Protein 2XWG (pdb70)

Structure (mmCIF, N/CA/C/O backbone):
data_2XWG
#
_entry.id   2XWG
#
_cell.length_a   104.070
_cell.length_b   108.230
_cell.length_c   143.200
_cell.angle_alpha   90.00
_cell.angle_beta   90.00
_cell.angle_gamma   90.00
#
_symmetry.space_group_name_H-M   'P 21 21 21'
#
loop_
_entity.id
_entity.type
_entity.pdbx_description
1 polymer SORTASE
2 non-polymer 'CALCIUM ION'
3 water water
#
loop_
_atom_site.group_PDB
_atom_site.id
_atom_site.type_symbol
_atom_site.label_atom_id
_atom_site.label_alt_id
_atom_site.label_comp_id
_atom_site.label_asym_id
_atom_site.label_entity_id
_atom_site.label_seq_id
_atom_site.pdbx_PDB_ins_code
_atom_site.Cartn_x
_atom_site.Cartn_y
_atom_site.Cartn_z
_atom_site.occupancy
_atom_site.B_iso_or_equiv
_atom_site.auth_seq_id
_atom_site.auth_comp_id
_atom_site.auth_asym_id
_atom_site.auth_atom_id
_atom_site.pdbx_PDB_model_num
ATOM 1 N N . PRO A 1 52 ? -17.795 7.925 9.289 1.00 98.90 105 PRO A N 1
ATOM 2 C CA . PRO A 1 52 ? -17.815 8.279 7.857 1.00 97.82 105 PRO A CA 1
ATOM 3 C C . PRO A 1 52 ? -18.497 7.207 6.962 1.00 103.47 105 PRO A C 1
ATOM 4 O O . PRO A 1 52 ? -17.953 6.124 6.745 1.00 103.88 105 PRO A O 1
ATOM 8 N N . GLU A 1 53 ? -19.689 7.506 6.458 1.00 100.13 106 GLU A N 1
ATOM 9 C CA . GLU A 1 53 ? -20.343 8.767 6.744 1.00 92.32 106 GLU A CA 1
ATOM 10 C C . GLU A 1 53 ? -21.389 8.631 7.861 1.00 91.95 106 GLU A C 1
ATOM 11 O O . GLU A 1 53 ? -22.571 8.351 7.614 1.00 86.91 106 GLU A O 1
ATOM 17 N N . THR A 1 54 ? -20.899 8.775 9.091 1.00 74.41 107 THR A N 1
ATOM 18 C CA . THR A 1 54 ? -21.700 9.054 10.270 1.00 67.93 107 THR A CA 1
ATOM 19 C C . THR A 1 54 ? -21.411 10.527 10.523 1.00 62.36 107 THR A C 1
ATOM 20 O O . THR A 1 54 ? -22.053 11.206 11.324 1.00 56.46 107 THR A O 1
ATOM 24 N N . ILE A 1 55 ? -20.413 11.017 9.810 1.00 63.96 108 ILE A N 1
ATOM 25 C CA . ILE A 1 55 ? -20.147 12.430 9.829 1.00 60.83 108 ILE A CA 1
ATOM 26 C C . ILE A 1 55 ? -21.259 13.164 9.069 1.00 60.09 108 ILE A C 1
ATOM 27 O O . ILE A 1 55 ? -21.422 14.366 9.225 1.00 59.59 108 ILE A O 1
ATOM 32 N N . ALA A 1 56 ? -22.059 12.443 8.289 1.00 55.86 109 ALA A N 1
ATOM 33 C CA . ALA A 1 56 ? -23.218 13.079 7.658 1.00 54.83 109 ALA A CA 1
ATOM 34 C C . ALA A 1 56 ? -24.355 13.274 8.646 1.00 52.44 109 ALA A C 1
ATOM 35 O O . ALA A 1 56 ? -25.101 14.251 8.567 1.00 52.22 109 ALA A O 1
ATOM 37 N N . LYS A 1 57 ? -24.511 12.334 9.563 1.00 59.99 110 LYS A N 1
ATOM 38 C CA . LYS A 1 57 ? -25.527 12.497 10.586 1.00 63.05 110 LYS A CA 1
ATOM 39 C C . LYS A 1 57 ? -25.146 13.688 11.462 1.00 59.93 110 LYS A C 1
ATOM 40 O O . LYS A 1 57 ? -25.983 14.541 11.753 1.00 59.64 110 LYS A O 1
ATOM 46 N N . GLU A 1 58 ? -23.874 13.742 11.858 1.00 57.43 111 GLU A N 1
ATOM 47 C CA . GLU A 1 58 ? -23.358 14.802 12.719 1.00 55.45 111 GLU A CA 1
ATOM 48 C C . GLU A 1 58 ? -23.572 16.169 12.104 1.00 52.43 111 GLU A C 1
ATOM 49 O O . GLU A 1 58 ? -23.862 17.130 12.796 1.00 49.15 111 GLU A O 1
ATOM 55 N N . ARG A 1 59 ? -23.431 16.258 10.795 1.00 50.40 112 ARG A N 1
ATOM 56 C CA . ARG A 1 59 ? -23.617 17.534 10.160 1.00 49.65 112 ARG A CA 1
ATOM 57 C C . ARG A 1 59 ? -25.091 17.956 10.119 1.00 58.14 112 ARG A C 1
ATOM 58 O O . ARG A 1 59 ? -25.426 19.126 10.378 1.00 56.46 112 ARG A O 1
ATOM 66 N N . ALA A 1 60 ? -25.973 17.011 9.797 1.00 52.25 113 ALA A N 1
ATOM 67 C CA . ALA A 1 60 ? -27.404 17.312 9.723 1.00 51.65 113 ALA A CA 1
ATOM 68 C C . ALA A 1 60 ? -27.940 17.696 11.095 1.00 52.73 113 ALA A C 1
ATOM 69 O O . ALA A 1 60 ? -28.805 18.561 11.212 1.00 58.84 113 ALA A O 1
ATOM 71 N N . SER A 1 61 ? -27.422 17.048 12.133 1.00 42.97 114 SER A N 1
ATOM 72 C CA . SER A 1 61 ? -27.790 17.392 13.492 1.00 42.36 114 SER A CA 1
ATOM 73 C C . SER A 1 61 ? -27.269 18.789 13.851 1.00 46.39 114 SER A C 1
ATOM 74 O O . SER A 1 61 ? -27.980 19.589 14.476 1.00 47.21 114 SER A O 1
ATOM 77 N N . ALA A 1 62 ? -26.031 19.081 13.457 1.00 45.63 115 ALA A N 1
ATOM 78 C CA . ALA A 1 62 ? -25.478 20.412 13.642 1.00 46.66 115 ALA A CA 1
ATOM 79 C C . ALA A 1 62 ? -26.407 21.431 12.998 1.00 51.84 115 ALA A C 1
ATOM 80 O O . ALA A 1 62 ? -26.743 22.447 13.610 1.00 49.88 115 ALA A O 1
ATOM 82 N N . GLU A 1 63 ? -26.834 21.161 11.767 1.00 64.06 116 GLU A N 1
ATOM 83 C CA . GLU A 1 63 ? -27.658 22.135 11.049 1.00 69.66 116 GLU A CA 1
ATOM 84 C C . GLU A 1 63 ? -29.046 22.246 11.689 1.00 70.54 116 GLU A C 1
ATOM 85 O O . GLU A 1 63 ? -29.648 23.324 11.733 1.00 66.90 116 GLU A O 1
ATOM 91 N N . THR A 1 64 ? -29.554 21.132 12.197 1.00 58.09 117 THR A N 1
ATOM 92 C CA . THR A 1 64 ? -30.785 21.195 12.966 1.00 61.03 117 THR A CA 1
ATOM 93 C C . THR A 1 64 ? -30.573 22.088 14.188 1.00 59.93 117 THR A C 1
ATOM 94 O O . THR A 1 64 ? -31.360 23.006 14.406 1.00 65.13 117 THR A O 1
ATOM 98 N N . TYR A 1 65 ? -29.497 21.857 14.948 1.00 51.76 118 TYR A N 1
ATOM 99 C CA . TYR A 1 65 ? -29.159 22.723 16.091 1.00 49.67 118 TYR A CA 1
ATOM 100 C C . TYR A 1 65 ? -29.232 24.220 15.753 1.00 52.76 118 TYR A C 1
ATOM 101 O O . TYR A 1 65 ? -29.907 24.999 16.439 1.00 49.48 118 TYR A O 1
ATOM 110 N N . ASN A 1 66 ? -28.517 24.624 14.711 1.00 50.86 119 ASN A N 1
ATOM 111 C CA . ASN A 1 66 ? -28.526 26.017 14.295 1.00 49.29 119 ASN A CA 1
ATOM 112 C C . ASN A 1 66 ? -29.942 26.531 14.044 1.00 53.01 119 ASN A C 1
ATOM 113 O O . ASN A 1 66 ? -30.295 27.644 14.428 1.00 56.75 119 ASN A O 1
ATOM 118 N N . ASN A 1 67 ? -30.753 25.698 13.408 1.00 61.11 120 ASN A N 1
ATOM 119 C CA . ASN A 1 67 ? -32.107 26.075 13.023 1.00 64.35 120 ASN A CA 1
ATOM 120 C C . ASN A 1 67 ? -33.123 26.111 14.177 1.00 67.44 120 ASN A C 1
ATOM 121 O O . ASN A 1 67 ? -34.104 26.862 14.131 1.00 67.20 120 ASN A O 1
ATOM 126 N N . ASN A 1 68 ? -32.885 25.312 15.212 1.00 65.49 121 ASN A N 1
ATOM 127 C CA . ASN A 1 68 ? -33.688 25.414 16.428 1.00 71.72 121 ASN A CA 1
ATOM 128 C C . ASN A 1 68 ? -33.097 26.407 17.437 1.00 70.79 121 ASN A C 1
ATOM 129 O O . ASN A 1 68 ? -33.691 26.669 18.487 1.00 70.77 121 ASN A O 1
ATOM 134 N N . LEU A 1 69 ? -31.932 26.961 17.109 1.00 63.34 122 LEU A N 1
ATOM 135 C CA . LEU A 1 69 ? -31.258 27.894 18.006 1.00 63.24 122 LEU A CA 1
ATOM 136 C C . LEU A 1 69 ? -32.107 29.145 18.200 1.00 68.11 122 LEU A C 1
ATOM 137 O O . LEU A 1 69 ? -32.527 29.792 17.233 1.00 67.91 122 LEU A O 1
ATOM 142 N N . GLU A 1 70 ? -32.347 29.478 19.461 1.00 70.34 123 GLU A N 1
ATOM 143 C CA . GLU A 1 70 ? -33.220 30.585 19.816 1.00 72.25 123 GLU A CA 1
ATOM 144 C C . GLU A 1 70 ? -32.440 31.833 20.235 1.00 71.40 123 GLU A C 1
ATOM 145 O O . GLU A 1 70 ? -31.619 31.794 21.155 1.00 71.21 123 GLU A O 1
ATOM 151 N N . SER A 1 71 ? -32.699 32.937 19.540 1.00 84.76 124 SER A N 1
ATOM 152 C CA . SER A 1 71 ? -32.121 34.237 19.883 1.00 81.93 124 SER A CA 1
ATOM 153 C C . SER A 1 71 ? -32.258 34.545 21.379 1.00 86.72 124 SER A C 1
ATOM 154 O O . SER A 1 71 ? -33.272 34.216 22.003 1.00 89.49 124 SER A O 1
ATOM 157 N N . ALA A 1 72 ? -31.235 35.179 21.948 1.00 77.61 125 ALA A N 1
ATOM 158 C CA . ALA A 1 72 ? -31.171 35.392 23.390 1.00 73.09 125 ALA A CA 1
ATOM 159 C C . ALA A 1 72 ? -30.110 36.439 23.731 1.00 70.70 125 ALA A C 1
ATOM 160 O O . ALA A 1 72 ? -29.506 37.037 22.837 1.00 68.77 125 ALA A O 1
ATOM 162 N N . PRO A 1 73 ? -29.891 36.685 25.032 1.00 79.60 126 PRO A N 1
ATOM 163 C CA . PRO A 1 73 ? -28.773 37.566 25.356 1.00 75.92 126 PRO A CA 1
ATOM 164 C C . PRO A 1 73 ? -27.476 36.779 25.227 1.00 71.37 126 PRO A C 1
ATOM 165 O O . PRO A 1 73 ? -27.376 35.696 25.818 1.00 67.49 126 PRO A O 1
ATOM 169 N N . ILE A 1 74 ? -26.521 37.290 24.452 1.00 65.17 127 ILE A N 1
ATOM 170 C CA . ILE A 1 74 ? -25.171 36.741 24.470 1.00 63.51 127 ILE A CA 1
ATOM 171 C C . ILE A 1 74 ? -24.235 37.638 25.265 1.00 60.79 127 ILE A C 1
ATOM 172 O O . ILE A 1 74 ? -23.963 38.764 24.874 1.00 59.41 127 ILE A O 1
ATOM 177 N N . LEU A 1 75 ? -23.751 37.116 26.388 1.00 65.53 128 LEU A N 1
ATOM 178 C CA . LEU A 1 75 ? -22.832 37.828 27.269 1.00 61.48 128 LEU A CA 1
ATOM 179 C C . LEU A 1 75 ? -21.382 37.766 26.745 1.00 59.92 128 LEU A C 1
ATOM 180 O O . LEU A 1 75 ? -21.036 36.857 25.989 1.00 58.42 128 LEU A O 1
ATOM 185 N N . ASP A 1 76 ? -20.539 38.727 27.135 1.00 49.19 129 ASP A N 1
ATOM 186 C CA . ASP A 1 76 ? -19.116 38.697 26.774 1.00 44.79 129 ASP A CA 1
ATOM 187 C C . ASP A 1 76 ? -18.459 37.330 27.070 1.00 41.18 129 ASP A C 1
ATOM 188 O O . ASP A 1 76 ? -18.709 36.718 28.117 1.00 40.10 129 ASP A O 1
ATOM 193 N N . PRO A 1 77 ? -17.618 36.846 26.143 1.00 37.78 130 PRO A N 1
ATOM 194 C CA . PRO A 1 77 ? -16.932 35.564 26.355 1.00 38.64 130 PRO A CA 1
ATOM 195 C C . PRO A 1 77 ? -16.076 35.529 27.624 1.00 39.60 130 PRO A C 1
ATOM 196 O O . PRO A 1 77 ? -15.885 34.452 28.177 1.00 37.48 130 PRO A O 1
ATOM 200 N N . TRP A 1 78 ? -15.588 36.682 28.076 1.00 36.26 131 TRP A N 1
ATOM 201 C CA . TRP A 1 78 ? -14.670 36.738 29.212 1.00 36.08 131 TRP A CA 1
ATOM 202 C C . TRP A 1 78 ? -15.321 37.103 30.538 1.00 36.85 131 TRP A C 1
ATOM 203 O O . TRP A 1 78 ? -14.647 37.205 31.556 1.00 40.12 131 TRP A O 1
ATOM 214 N N . LEU A 1 79 ? -16.628 37.303 30.528 1.00 39.38 132 LEU A N 1
ATOM 215 C CA . LEU A 1 79 ? -17.354 37.543 31.762 1.00 41.03 132 LEU A CA 1
ATOM 216 C C . LEU A 1 79 ? -17.138 36.343 32.666 1.00 41.96 132 LEU A C 1
ATOM 217 O O . LEU A 1 79 ? -16.494 36.427 33.722 1.00 40.39 132 LEU A O 1
ATOM 222 N N . GLU A 1 80 ? -17.688 35.222 32.221 1.00 45.79 133 GLU A N 1
ATOM 223 C CA . GLU A 1 80 ? -17.599 33.964 32.938 1.00 48.06 133 GLU A CA 1
ATOM 224 C C . GLU A 1 80 ? -16.323 33.190 32.566 1.00 47.36 133 GLU A C 1
ATOM 225 O O . GLU A 1 80 ? -15.927 33.132 31.399 1.00 40.95 133 GLU A O 1
ATOM 231 N N . SER A 1 81 ? -15.660 32.609 33.556 1.00 47.22 134 SER A N 1
ATOM 232 C CA . SER A 1 81 ? -14.442 31.861 33.265 1.00 46.36 134 SER A CA 1
ATOM 233 C C . SER A 1 81 ? -14.657 30.350 33.360 1.00 48.60 134 SER A C 1
ATOM 234 O O . SER A 1 81 ? -13.814 29.577 32.915 1.00 48.38 134 SER A O 1
ATOM 237 N N . GLN A 1 82 ? -15.784 29.936 33.936 1.00 53.67 135 GLN A N 1
ATOM 238 C CA . GLN A 1 82 ? -16.052 28.520 34.183 1.00 56.71 135 GLN A CA 1
ATOM 239 C C . GLN A 1 82 ? -17.030 27.955 33.167 1.00 54.74 135 GLN A C 1
ATOM 240 O O . GLN A 1 82 ? -17.809 28.693 32.575 1.00 54.98 135 GLN A O 1
ATOM 246 N N . ARG A 1 83 ? -16.993 26.644 32.968 1.00 62.30 136 ARG A N 1
ATOM 247 C CA . ARG A 1 83 ? -18.002 25.979 32.141 1.00 66.18 136 ARG A CA 1
ATOM 248 C C . ARG A 1 83 ? -19.384 26.163 32.781 1.00 68.74 136 ARG A C 1
ATOM 249 O O . ARG A 1 83 ? -19.535 25.955 33.989 1.00 71.96 136 ARG A O 1
ATOM 257 N N . PRO A 1 84 ? -20.405 26.544 31.991 1.00 51.09 137 PRO A N 1
ATOM 258 C CA . PRO A 1 84 ? -21.732 26.541 32.625 1.00 51.27 137 PRO A CA 1
ATOM 259 C C . PRO A 1 84 ? -22.206 25.104 32.960 1.00 59.51 137 PRO A C 1
ATOM 260 O O . PRO A 1 84 ? -21.614 24.079 32.556 1.00 54.38 137 PRO A O 1
ATOM 264 N N . ASP A 1 85 ? -23.277 25.024 33.732 1.00 66.07 138 ASP A N 1
ATOM 265 C CA . ASP A 1 85 ? -23.772 23.723 34.150 1.00 65.28 138 ASP A CA 1
ATOM 266 C C . ASP A 1 85 ? -25.283 23.681 33.966 1.00 69.92 138 ASP A C 1
ATOM 267 O O . ASP A 1 85 ? -26.039 23.911 34.912 1.00 73.10 138 ASP A O 1
ATOM 272 N N . THR A 1 86 ? -25.720 23.409 32.741 1.00 50.74 139 THR A N 1
ATOM 273 C CA . THR A 1 86 ? -27.135 23.456 32.419 1.00 48.50 139 THR A CA 1
ATOM 274 C C . THR A 1 86 ? -27.482 22.331 31.467 1.00 46.10 139 THR A C 1
ATOM 275 O O . THR A 1 86 ? -26.606 21.787 30.806 1.00 43.87 139 THR A O 1
ATOM 279 N N . PRO A 1 87 ? -28.768 21.967 31.401 1.00 64.97 140 PRO A N 1
ATOM 280 C CA . PRO A 1 87 ? -29.202 20.916 30.471 1.00 63.19 140 PRO A CA 1
ATOM 281 C C . PRO A 1 87 ? -28.945 21.311 29.021 1.00 60.02 140 PRO A C 1
ATOM 282 O O . PRO A 1 87 ? -28.507 20.457 28.243 1.00 58.74 140 PRO A O 1
ATOM 286 N N . GLN A 1 88 ? -29.204 22.575 28.671 1.00 54.12 141 GLN A N 1
ATOM 287 C CA . GLN A 1 88 ? -28.970 23.064 27.314 1.00 47.23 141 GLN A CA 1
ATOM 288 C C . GLN A 1 88 ? -27.499 22.963 26.936 1.00 47.71 141 GLN A C 1
ATOM 289 O O . GLN A 1 88 ? -27.162 22.543 25.822 1.00 45.37 141 GLN A O 1
ATOM 295 N N . TYR A 1 89 ? -26.627 23.340 27.868 1.00 48.17 142 TYR A N 1
ATOM 296 C CA . TYR A 1 89 ? -25.195 23.267 27.634 1.00 44.10 142 TYR A CA 1
ATOM 297 C C . TYR A 1 89 ? -24.747 21.833 27.430 1.00 46.28 142 TYR A C 1
ATOM 298 O O . TYR A 1 89 ? -23.859 21.568 26.624 1.00 45.85 142 TYR A O 1
ATOM 307 N N . GLN A 1 90 ? -25.344 20.905 28.168 1.00 47.40 143 GLN A N 1
ATOM 308 C CA . GLN A 1 90 ? -24.996 19.514 27.983 1.00 44.01 143 GLN A CA 1
ATOM 309 C C . GLN A 1 90 ? -25.513 19.072 26.636 1.00 46.16 143 GLN A C 1
ATOM 310 O O . GLN A 1 90 ? -24.882 18.274 25.961 1.00 47.54 143 GLN A O 1
ATOM 316 N N . ALA A 1 91 ? -26.665 19.581 26.228 1.00 48.24 144 ALA A N 1
ATOM 317 C CA . ALA A 1 91 ? -27.189 19.172 24.931 1.00 52.89 144 ALA A CA 1
ATOM 318 C C . ALA A 1 91 ? -26.221 19.633 23.849 1.00 48.80 144 ALA A C 1
ATOM 319 O O . ALA A 1 91 ? -26.012 18.958 22.840 1.00 50.26 144 ALA A O 1
ATOM 321 N N . TYR A 1 92 ? -25.617 20.784 24.093 1.00 49.46 145 TYR A N 1
ATOM 322 C CA . TYR A 1 92 ? -24.730 21.422 23.131 1.00 49.14 145 TYR A CA 1
ATOM 323 C C . TYR A 1 92 ? -23.441 20.619 23.012 1.00 42.22 145 TYR A C 1
ATOM 324 O O . TYR A 1 92 ? -22.915 20.432 21.926 1.00 43.80 145 TYR A O 1
ATOM 333 N N . LEU A 1 93 ? -22.962 20.109 24.131 1.00 37.11 146 LEU A N 1
ATOM 334 C CA . LEU A 1 93 ? -21.744 19.319 24.131 1.00 37.13 146 LEU A CA 1
ATOM 335 C C . LEU A 1 93 ? -21.842 18.123 23.198 1.00 41.56 146 LEU A C 1
ATOM 336 O O . LEU A 1 93 ? -20.826 17.572 22.767 1.00 42.65 146 LEU A O 1
ATOM 341 N N . HIS A 1 94 ? -23.064 17.704 22.900 1.00 51.20 147 HIS A N 1
ATOM 342 C CA . HIS A 1 94 ? -23.258 16.527 22.070 1.00 54.99 147 HIS A CA 1
ATOM 343 C C . HIS A 1 94 ? -23.166 16.885 20.593 1.00 52.71 147 HIS A C 1
ATOM 344 O O . HIS A 1 94 ? -22.978 16.015 19.758 1.00 53.35 147 HIS A O 1
ATOM 351 N N . GLU A 1 95 ? -23.296 18.161 20.258 1.00 38.54 148 GLU A N 1
ATOM 352 C CA . GLU A 1 95 ? -23.182 18.537 18.860 1.00 37.95 148 GLU A CA 1
ATOM 353 C C . GLU A 1 95 ? -21.723 18.553 18.439 1.00 35.73 148 GLU A C 1
ATOM 354 O O . GLU A 1 95 ? -20.845 18.867 19.233 1.00 35.67 148 GLU A O 1
ATOM 360 N N . MET A 1 96 ? -21.469 18.179 17.195 1.00 41.12 149 MET A N 1
ATOM 361 C CA . MET A 1 96 ? -20.124 18.179 16.645 1.00 40.14 149 MET A CA 1
ATOM 362 C C . MET A 1 96 ? -19.093 17.530 17.571 1.00 44.37 149 MET A C 1
ATOM 363 O O . MET A 1 96 ? -18.044 18.127 17.835 1.00 40.19 149 MET A O 1
ATOM 368 N N . ASP A 1 97 ? -19.388 16.313 18.044 1.00 39.33 150 ASP A N 1
ATOM 369 C CA . ASP A 1 97 ? -18.578 15.662 19.077 1.00 43.46 150 ASP A CA 1
ATOM 370 C C . ASP A 1 97 ? -17.877 14.357 18.640 1.00 49.68 150 ASP A C 1
ATOM 371 O O . ASP A 1 97 ? -17.412 13.571 19.480 1.00 45.28 150 ASP A O 1
ATOM 376 N N . ILE A 1 98 ? -17.782 14.137 17.334 1.00 46.35 151 ILE A N 1
ATOM 377 C CA . ILE A 1 98 ? -17.049 12.982 16.828 1.00 48.48 151 ILE A CA 1
ATOM 378 C C . ILE A 1 98 ? -15.599 12.979 17.308 1.00 51.52 151 ILE A C 1
ATOM 379 O O . ILE A 1 98 ? -15.123 11.979 17.839 1.00 53.73 151 ILE A O 1
ATOM 384 N N . ASP A 1 99 ? -14.897 14.092 17.085 1.00 54.01 152 ASP A N 1
ATOM 385 C CA . ASP A 1 99 ? -13.526 14.287 17.571 1.00 51.53 152 ASP A CA 1
ATOM 386 C C . ASP A 1 99 ? -13.536 15.254 18.746 1.00 52.03 152 ASP A C 1
ATOM 387 O O . ASP A 1 99 ? -14.536 15.941 19.008 1.00 51.41 152 ASP A O 1
ATOM 392 N N . PRO A 1 100 ? -12.417 15.328 19.469 1.00 50.71 153 PRO A N 1
ATOM 393 C CA . PRO A 1 100 ? -12.414 16.256 20.609 1.00 44.52 153 PRO A CA 1
ATOM 394 C C . PRO A 1 100 ? -12.318 17.702 20.119 1.00 39.96 153 PRO A C 1
ATOM 395 O O . PRO A 1 100 ? -12.672 18.633 20.828 1.00 35.55 153 PRO A O 1
ATOM 399 N N . VAL A 1 101 ? -11.853 17.872 18.887 1.00 40.68 154 VAL A N 1
ATOM 400 C CA . VAL A 1 101 ? -11.832 19.173 18.229 1.00 33.24 154 VAL A CA 1
ATOM 401 C C . VAL A 1 101 ? -13.132 19.398 17.467 1.00 32.79 154 VAL A C 1
ATOM 402 O O . VAL A 1 101 ? -13.492 18.596 16.629 1.00 42.20 154 VAL A O 1
ATOM 406 N N . MET A 1 102 ? -13.851 20.477 17.755 1.00 30.68 155 MET A N 1
ATOM 407 C CA . MET A 1 102 ? -15.092 20.748 17.042 1.00 27.15 155 MET A CA 1
ATOM 408 C C . MET A 1 102 ? -14.831 21.131 15.573 1.00 31.96 155 MET A C 1
ATOM 409 O O . MET A 1 102 ? -15.517 20.662 14.653 1.00 32.66 155 MET A O 1
ATOM 414 N N . ALA A 1 103 ? -13.812 21.954 15.345 1.00 29.58 156 ALA A N 1
ATOM 415 C CA . ALA A 1 103 ? -13.490 22.436 13.998 1.00 26.46 156 ALA A CA 1
ATOM 416 C C . ALA A 1 103 ? -12.091 23.055 13.989 1.00 26.14 156 ALA A C 1
ATOM 417 O O . ALA A 1 103 ? -11.422 23.132 15.028 1.00 21.37 156 ALA A O 1
ATOM 419 N N . ARG A 1 104 ? -11.653 23.502 12.819 1.00 31.23 157 ARG A N 1
ATOM 420 C CA . ARG A 1 104 ? -10.338 24.123 12.687 1.00 29.96 157 ARG A CA 1
ATOM 421 C C . ARG A 1 104 ? -10.429 25.416 11.914 1.00 31.55 157 ARG A C 1
ATOM 422 O O . ARG A 1 104 ? -11.196 25.497 10.951 1.00 33.29 157 ARG A O 1
ATOM 430 N N . ILE A 1 105 ? -9.611 26.406 12.280 1.00 23.08 158 ILE A N 1
ATOM 431 C CA . ILE A 1 105 ? -9.608 27.667 11.554 1.00 21.14 158 ILE A CA 1
ATOM 432 C C . ILE A 1 105 ? -8.224 28.023 11.115 1.00 21.97 158 ILE A C 1
ATOM 433 O O . ILE A 1 105 ? -7.276 27.844 11.863 1.00 26.01 158 ILE A O 1
ATOM 438 N N . VAL A 1 106 ? -8.104 28.527 9.897 1.00 20.93 159 VAL A N 1
ATOM 439 C CA . VAL A 1 106 ? -6.823 28.965 9.375 1.00 24.07 159 VAL A CA 1
ATOM 440 C C . VAL A 1 106 ? -7.031 30.341 8.775 1.00 27.83 159 VAL A C 1
ATOM 441 O O . VAL A 1 106 ? -7.934 30.538 7.957 1.00 27.77 159 VAL A O 1
ATOM 445 N N . ILE A 1 107 ? -6.233 31.304 9.236 1.00 27.45 160 ILE A N 1
ATOM 446 C CA . ILE A 1 107 ? -6.288 32.689 8.762 1.00 23.83 160 ILE A CA 1
ATOM 447 C C . ILE A 1 107 ? -4.905 32.912 8.224 1.00 23.69 160 ILE A C 1
ATOM 448 O O . ILE A 1 107 ? -4.017 33.336 8.949 1.00 24.62 160 ILE A O 1
ATOM 453 N N . PRO A 1 108 ? -4.697 32.563 6.957 1.00 21.31 161 PRO A N 1
ATOM 454 C CA . PRO A 1 108 ? -3.344 32.397 6.442 1.00 20.77 161 PRO A CA 1
ATOM 455 C C . PRO A 1 108 ? -2.547 33.647 6.642 1.00 27.90 161 PRO A C 1
ATOM 456 O O . PRO A 1 108 ? -1.402 33.551 7.081 1.00 31.29 161 PRO A O 1
ATOM 460 N N . SER A 1 109 ? -3.135 34.804 6.342 1.00 28.28 162 SER A N 1
ATOM 461 C CA . SER A 1 109 ? -2.353 36.043 6.255 1.00 31.21 162 SER A CA 1
ATOM 462 C C . SER A 1 109 ? -1.864 36.540 7.587 1.00 31.21 162 SER A C 1
ATOM 463 O O . SER A 1 109 ? -1.096 37.501 7.628 1.00 38.90 162 SER A O 1
ATOM 466 N N . ILE A 1 110 ? -2.327 35.918 8.674 1.00 26.93 163 ILE A N 1
ATOM 467 C CA . ILE A 1 110 ? -1.754 36.164 9.995 1.00 25.21 163 ILE A CA 1
ATOM 468 C C . ILE A 1 110 ? -1.242 34.883 10.670 1.00 28.44 163 ILE A C 1
ATOM 469 O O . ILE A 1 110 ? -0.981 34.852 11.874 1.00 22.78 163 ILE A O 1
ATOM 474 N N . HIS A 1 111 ? -1.091 33.825 9.872 1.00 29.68 164 HIS A N 1
ATOM 475 C CA . HIS A 1 111 ? -0.446 32.612 10.345 1.00 27.78 164 HIS A CA 1
ATOM 476 C C . HIS A 1 111 ? -1.169 32.016 11.546 1.00 26.35 164 HIS A C 1
ATOM 477 O O . HIS A 1 111 ? -0.548 31.486 12.458 1.00 29.95 164 HIS A O 1
ATOM 484 N N . VAL A 1 112 ? -2.491 32.130 11.561 1.00 26.14 165 VAL A N 1
ATOM 485 C CA . VAL A 1 112 ? -3.282 31.450 12.567 1.00 25.56 165 VAL A CA 1
ATOM 486 C C . VAL A 1 112 ? -3.788 30.132 12.015 1.00 28.90 165 VAL A C 1
ATOM 487 O O . VAL A 1 112 ? -4.482 30.115 10.991 1.00 29.31 165 VAL A O 1
ATOM 491 N N . SER A 1 113 ? -3.422 29.041 12.688 1.00 28.18 166 SER A N 1
ATOM 492 C CA . SER A 1 113 ? -3.916 27.695 12.393 1.00 27.01 166 SER A CA 1
ATOM 493 C C . SER A 1 113 ? -4.232 27.003 13.705 1.00 25.94 166 SER A C 1
ATOM 494 O O . SER A 1 113 ? -3.331 26.494 14.356 1.00 25.07 166 SER A O 1
ATOM 497 N N . LEU A 1 114 ? -5.506 26.990 14.095 1.00 24.77 167 LEU A N 1
ATOM 498 C CA . LEU A 1 114 ? -5.904 26.576 15.442 1.00 24.87 167 LEU A CA 1
ATOM 499 C C . LEU A 1 114 ? -7.145 25.666 15.453 1.00 26.71 167 LEU A C 1
ATOM 500 O O . LEU A 1 114 ? -7.996 25.781 14.579 1.00 25.68 167 LEU A O 1
ATOM 505 N N . PRO A 1 115 ? -7.249 24.774 16.462 1.00 20.71 168 PRO A N 1
ATOM 506 C CA . PRO A 1 115 ? -8.422 23.954 16.737 1.00 19.81 168 PRO A CA 1
ATOM 507 C C . PRO A 1 115 ? -9.468 24.770 17.449 1.00 25.83 168 PRO A C 1
ATOM 508 O O . PRO A 1 115 ? -9.101 25.718 18.142 1.00 29.78 168 PRO A O 1
ATOM 512 N N . ILE A 1 116 ? -10.739 24.399 17.288 1.00 27.29 169 ILE A N 1
ATOM 513 C CA . ILE A 1 116 ? -11.875 25.075 17.905 1.00 24.42 169 ILE A CA 1
ATOM 514 C C . ILE A 1 116 ? -12.569 24.080 18.830 1.00 27.19 169 ILE A C 1
ATOM 515 O O . ILE A 1 116 ? -12.815 22.943 18.446 1.00 27.65 169 ILE A O 1
ATOM 520 N N . TYR A 1 117 ? -12.871 24.503 20.049 1.00 26.77 170 TYR A N 1
ATOM 521 C CA . TYR A 1 117 ? -13.506 23.638 21.023 1.00 25.12 170 TYR A CA 1
ATOM 522 C C . TYR A 1 117 ? -14.807 24.256 21.497 1.00 30.17 170 TYR A C 1
ATOM 523 O O . TYR A 1 117 ? -15.023 25.469 21.352 1.00 30.18 170 TYR A O 1
ATOM 532 N N . HIS A 1 118 ? -15.666 23.413 22.065 1.00 30.68 171 HIS A N 1
ATOM 533 C CA . HIS A 1 118 ? -16.916 23.853 22.676 1.00 32.40 171 HIS A CA 1
ATOM 534 C C . HIS A 1 118 ? -16.624 24.800 23.827 1.00 29.52 171 HIS A C 1
ATOM 535 O O . HIS A 1 118 ? -15.793 24.498 24.672 1.00 33.87 171 HIS A O 1
ATOM 542 N N . GLY A 1 119 ? -17.334 25.918 23.884 1.00 32.32 172 GLY A N 1
ATOM 543 C CA . GLY A 1 119 ? -17.318 26.792 25.050 1.00 33.37 172 GLY A CA 1
ATOM 544 C C . GLY A 1 119 ? -16.180 27.803 25.141 1.00 33.54 172 GLY A C 1
ATOM 545 O O . GLY A 1 119 ? -15.247 27.789 24.325 1.00 27.94 172 GLY A O 1
ATOM 546 N N . THR A 1 120 ? -16.245 28.670 26.152 1.00 26.65 173 THR A N 1
ATOM 547 C CA . THR A 1 120 ? -15.246 29.713 26.296 1.00 28.25 173 THR A CA 1
ATOM 548 C C . THR A 1 120 ? -14.763 29.850 27.737 1.00 31.83 173 THR A C 1
ATOM 549 O O . THR A 1 120 ? -14.371 30.927 28.188 1.00 28.25 173 THR A O 1
ATOM 553 N N . ASP A 1 121 ? -14.787 28.749 28.466 1.00 32.86 174 ASP A N 1
ATOM 554 C CA . ASP A 1 121 ? -14.232 28.754 29.805 1.00 36.88 174 ASP A CA 1
ATOM 555 C C . ASP A 1 121 ? -12.741 28.992 29.702 1.00 34.53 174 ASP A C 1
ATOM 556 O O . ASP A 1 121 ? -12.149 28.814 28.643 1.00 33.56 174 ASP A O 1
ATOM 561 N N . SER A 1 122 ? -12.130 29.398 30.804 1.00 40.21 175 SER A N 1
ATOM 562 C CA . SER A 1 122 ? -10.727 29.777 30.796 1.00 35.53 175 SER A CA 1
ATOM 563 C C . SER A 1 122 ? -9.821 28.620 30.347 1.00 36.88 175 SER A C 1
ATOM 564 O O . SER A 1 122 ? -8.866 28.843 29.621 1.00 34.27 175 SER A O 1
ATOM 567 N N . ARG A 1 123 ? -10.124 27.387 30.746 1.00 40.68 176 ARG A N 1
ATOM 568 C CA . ARG A 1 123 ? -9.280 26.262 30.363 1.00 40.25 176 ARG A CA 1
ATOM 569 C C . ARG A 1 123 ? -9.304 26.096 28.848 1.00 38.83 176 ARG A C 1
ATOM 570 O O . ARG A 1 123 ? -8.265 25.862 28.223 1.00 40.73 176 ARG A O 1
ATOM 578 N N . THR A 1 124 ? -10.496 26.194 28.265 1.00 33.15 177 THR A N 1
ATOM 579 C CA . THR A 1 124 ? -10.677 26.026 26.816 1.00 31.31 177 THR A CA 1
ATOM 580 C C . THR A 1 124 ? -9.880 27.036 26.003 1.00 27.89 177 THR A C 1
ATOM 581 O O . THR A 1 124 ? -9.204 26.661 25.053 1.00 25.24 177 THR A O 1
ATOM 585 N N . LEU A 1 125 ? -9.941 28.310 26.392 1.00 23.86 178 LEU A N 1
ATOM 586 C CA . LEU A 1 125 ? -9.226 29.353 25.646 1.00 26.73 178 LEU A CA 1
ATOM 587 C C . LEU A 1 125 ? -7.704 29.294 25.831 1.00 23.80 178 LEU A C 1
ATOM 588 O O . LEU A 1 125 ? -6.966 29.914 25.075 1.00 24.58 178 LEU A O 1
ATOM 593 N N . THR A 1 126 ? -7.242 28.569 26.840 1.00 24.73 179 THR A N 1
ATOM 594 C CA . THR A 1 126 ? -5.820 28.255 26.968 1.00 25.88 179 THR A CA 1
ATOM 595 C C . THR A 1 126 ? -5.410 27.169 25.965 1.00 28.36 179 THR A C 1
ATOM 596 O O . THR A 1 126 ? -4.247 27.075 25.579 1.00 29.23 179 THR A O 1
ATOM 600 N N . GLU A 1 127 ? -6.383 26.365 25.536 1.00 33.82 180 GLU A N 1
ATOM 601 C CA . GLU A 1 127 ? -6.140 25.227 24.658 1.00 34.97 180 GLU A CA 1
ATOM 602 C C . GLU A 1 127 ? -6.328 25.520 23.159 1.00 34.53 180 GLU A C 1
ATOM 603 O O . GLU A 1 127 ? -5.753 24.823 22.318 1.00 37.80 180 GLU A O 1
ATOM 609 N N . GLY A 1 128 ? -7.137 26.524 22.821 1.00 30.08 181 GLY A N 1
ATOM 610 C CA . GLY A 1 128 ? -7.307 26.933 21.434 1.00 25.96 181 GLY A CA 1
ATOM 611 C C . GLY A 1 128 ? -8.378 27.989 21.247 1.00 27.39 181 GLY A C 1
ATOM 612 O O . GLY A 1 128 ? -8.615 28.806 22.114 1.00 27.10 181 GLY A O 1
ATOM 613 N N . VAL A 1 129 ? -9.036 27.980 20.103 1.00 26.17 182 VAL A N 1
ATOM 614 C CA . VAL A 1 129 ? -10.141 28.888 19.885 1.00 24.20 182 VAL A CA 1
ATOM 615 C C . VAL A 1 129 ? -11.403 28.296 20.518 1.00 29.69 182 VAL A C 1
ATOM 616 O O . VAL A 1 129 ? -11.719 27.115 20.317 1.00 29.98 182 VAL A O 1
ATOM 620 N N . GLY A 1 130 ? -12.120 29.096 21.306 1.00 28.98 183 GLY A N 1
ATOM 621 C CA . GLY A 1 130 ? -13.332 28.620 21.947 1.00 26.12 183 GLY A CA 1
ATOM 622 C C . GLY A 1 130 ? -14.549 29.095 21.187 1.00 29.65 183 GLY A C 1
ATOM 623 O O . GLY A 1 130 ? -14.603 30.227 20.726 1.00 33.45 183 GLY A O 1
ATOM 624 N N . HIS A 1 131 ? -15.537 28.230 21.048 1.00 29.42 184 HIS A N 1
ATOM 625 C CA . HIS A 1 131 ? -16.761 28.599 20.364 1.00 26.85 184 HIS A CA 1
ATOM 626 C C . HIS A 1 131 ? -17.827 29.074 21.335 1.00 31.95 184 HIS A C 1
ATOM 627 O O . HIS A 1 131 ? -18.076 28.436 22.366 1.00 28.98 184 HIS A O 1
ATOM 634 N N . LEU A 1 132 ? -18.476 30.186 20.994 1.00 34.34 185 LEU A N 1
ATOM 635 C CA . LEU A 1 132 ? -19.353 30.864 21.941 1.00 33.07 185 LEU A CA 1
ATOM 636 C C . LEU A 1 132 ? -20.731 30.222 22.061 1.00 36.02 185 LEU A C 1
ATOM 637 O O . LEU A 1 132 ? -21.591 30.420 21.197 1.00 38.48 185 LEU A O 1
ATOM 642 N N . PHE A 1 133 ? -20.927 29.462 23.142 1.00 31.20 186 PHE A N 1
ATOM 643 C CA . PHE A 1 133 ? -22.205 28.832 23.424 1.00 32.95 186 PHE A CA 1
ATOM 644 C C . PHE A 1 133 ? -23.299 29.879 23.365 1.00 39.32 186 PHE A C 1
ATOM 645 O O . PHE A 1 133 ? -23.226 30.916 24.019 1.00 41.90 186 PHE A O 1
ATOM 653 N N . GLY A 1 134 ? -24.309 29.612 22.551 1.00 42.37 187 GLY A N 1
ATOM 654 C CA . GLY A 1 134 ? -25.348 30.585 22.312 1.00 40.73 187 GLY A CA 1
ATOM 655 C C . GLY A 1 134 ? -25.346 30.996 20.865 1.00 43.78 187 GLY A C 1
ATOM 656 O O . GLY A 1 134 ? -26.361 31.477 20.372 1.00 52.92 187 GLY A O 1
ATOM 657 N N . THR A 1 135 ? -24.216 30.813 20.179 1.00 41.56 188 THR A N 1
ATOM 658 C CA . THR A 1 135 ? -24.133 31.180 18.762 1.00 40.47 188 THR A CA 1
ATOM 659 C C . THR A 1 135 ? -24.169 29.924 17.885 1.00 42.24 188 THR A C 1
ATOM 660 O O . THR A 1 135 ? -24.097 28.809 18.395 1.00 40.43 188 THR A O 1
ATOM 664 N N . SER A 1 136 ? -24.301 30.114 16.578 1.00 35.82 189 SER A N 1
ATOM 665 C CA . SER A 1 136 ? -24.409 29.005 15.650 1.00 36.90 189 SER A CA 1
ATOM 666 C C . SER A 1 136 ? -23.132 28.172 15.640 1.00 36.09 189 SER A C 1
ATOM 667 O O . SER A 1 136 ? -22.029 28.709 15.676 1.00 35.96 189 SER A O 1
ATOM 670 N N . LEU A 1 137 ? -23.281 26.857 15.582 1.00 33.33 190 LEU A N 1
ATOM 671 C CA . LEU A 1 137 ? -22.143 25.967 15.394 1.00 30.68 190 LEU A CA 1
ATOM 672 C C . LEU A 1 137 ? -21.451 26.303 14.080 1.00 30.54 190 LEU A C 1
ATOM 673 O O . LEU A 1 137 ? -22.107 26.710 13.130 1.00 36.25 190 LEU A O 1
ATOM 678 N N . PRO A 1 138 ? -20.123 26.130 14.007 1.00 31.22 191 PRO A N 1
ATOM 679 C CA . PRO A 1 138 ? -19.403 26.512 12.781 1.00 31.64 191 PRO A CA 1
ATOM 680 C C . PRO A 1 138 ? -19.523 25.491 11.640 1.00 38.24 191 PRO A C 1
ATOM 681 O O . PRO A 1 138 ? -18.523 24.850 11.275 1.00 36.27 191 PRO A O 1
ATOM 685 N N . VAL A 1 139 ? -20.724 25.345 11.086 1.00 40.04 192 VAL A N 1
ATOM 686 C CA . VAL A 1 139 ? -20.947 24.471 9.936 1.00 39.16 192 VAL A CA 1
ATOM 687 C C . VAL A 1 139 ? -21.548 25.298 8.810 1.00 41.60 192 VAL A C 1
ATOM 688 O O . VAL A 1 139 ? -22.028 24.757 7.809 1.00 45.72 192 VAL A O 1
ATOM 692 N N . GLY A 1 140 ? -21.511 26.616 8.963 1.00 31.47 193 GLY A N 1
ATOM 693 C CA . GLY A 1 140 ? -22.002 27.485 7.914 1.00 35.70 193 GLY A CA 1
ATOM 694 C C . GLY A 1 140 ? -23.478 27.274 7.607 1.00 41.84 193 GLY A C 1
ATOM 695 O O . GLY A 1 140 ? -24.201 26.619 8.359 1.00 41.22 193 GLY A O 1
ATOM 696 N N . GLY A 1 141 ? -23.939 27.835 6.496 1.00 43.21 194 GLY A N 1
ATOM 697 C CA . GLY A 1 141 ? -25.330 27.691 6.131 1.00 46.67 194 GLY A CA 1
ATOM 698 C C . GLY A 1 141 ? -26.068 28.974 6.427 1.00 55.18 194 GLY A C 1
ATOM 699 O O . GLY A 1 141 ? -25.479 29.909 6.961 1.00 56.71 194 GLY A O 1
ATOM 700 N N . PRO A 1 142 ? -27.370 29.019 6.111 1.00 57.12 195 PRO A N 1
ATOM 701 C CA . PRO A 1 142 ? -28.105 30.285 6.066 1.00 56.12 195 PRO A CA 1
ATOM 702 C C . PRO A 1 142 ? -28.717 30.647 7.417 1.00 55.67 195 PRO A C 1
ATOM 703 O O . PRO A 1 142 ? -29.086 29.755 8.183 1.00 54.66 195 PRO A O 1
ATOM 707 N N . SER A 1 143 ? -28.827 31.939 7.703 1.00 54.28 196 SER A N 1
ATOM 708 C CA . SER A 1 143 ? -29.292 32.382 9.016 1.00 56.13 196 SER A CA 1
ATOM 709 C C . SER A 1 143 ? -28.404 31.798 10.118 1.00 53.56 196 SER A C 1
ATOM 710 O O . SER A 1 143 ? -28.890 31.262 11.123 1.00 55.42 196 SER A O 1
ATOM 713 N N . THR A 1 144 ? -27.094 31.886 9.920 1.00 50.48 197 THR A N 1
ATOM 714 C CA . THR A 1 144 ? -26.163 31.410 10.932 1.00 47.49 197 THR A CA 1
ATOM 715 C C . THR A 1 144 ? -25.113 32.466 11.175 1.00 44.04 197 THR A C 1
ATOM 716 O O . THR A 1 144 ? -24.612 33.099 10.246 1.00 42.17 197 THR A O 1
ATOM 720 N N . HIS A 1 145 ? -24.789 32.651 12.443 1.00 46.47 198 HIS A N 1
ATOM 721 C CA . HIS A 1 145 ? -23.727 33.550 12.835 1.00 41.62 198 HIS A CA 1
ATOM 722 C C . HIS A 1 145 ? -22.948 32.887 13.953 1.00 39.20 198 HIS A C 1
ATOM 723 O O . HIS A 1 145 ? -23.376 32.877 15.114 1.00 37.31 198 HIS A O 1
ATOM 730 N N . SER A 1 146 ? -21.811 32.316 13.583 1.00 40.53 199 SER A N 1
ATOM 731 C CA . SER A 1 146 ? -20.977 31.566 14.511 1.00 38.74 199 SER A CA 1
ATOM 732 C C . SER A 1 146 ? -19.898 32.491 15.058 1.00 36.23 199 SER A C 1
ATOM 733 O O . SER A 1 146 ? -19.230 33.201 14.292 1.00 35.36 199 SER A O 1
ATOM 736 N N . VAL A 1 147 ? -19.728 32.489 16.376 1.00 36.48 200 VAL A N 1
ATOM 737 C CA . VAL A 1 147 ? -18.790 33.403 17.018 1.00 32.95 200 VAL A CA 1
ATOM 738 C C . VAL A 1 147 ? -17.625 32.635 17.623 1.00 33.81 200 VAL A C 1
ATOM 739 O O . VAL A 1 147 ? -17.832 31.802 18.508 1.00 33.06 200 VAL A O 1
ATOM 743 N N . LEU A 1 148 ? -16.411 32.899 17.130 1.00 32.10 201 LEU A N 1
ATOM 744 C CA . LEU A 1 148 ? -15.216 32.161 17.559 1.00 28.40 201 LEU A CA 1
ATOM 745 C C . LEU A 1 148 ? -14.309 33.084 18.365 1.00 31.65 201 LEU A C 1
ATOM 746 O O . LEU A 1 148 ? -13.962 34.175 17.898 1.00 30.57 201 LEU A O 1
ATOM 751 N N . THR A 1 149 ? -13.911 32.611 19.547 1.00 30.13 202 THR A N 1
ATOM 752 C CA . THR A 1 149 ? -13.257 33.401 20.586 1.00 29.48 202 THR A CA 1
ATOM 753 C C . THR A 1 149 ? -11.800 33.010 20.795 1.00 31.98 202 THR A C 1
ATOM 754 O O . THR A 1 149 ? -11.491 31.819 20.840 1.00 33.38 202 THR A O 1
ATOM 758 N N . GLY A 1 150 ? -10.916 33.996 20.960 1.00 23.84 203 GLY A N 1
ATOM 759 C CA . GLY A 1 150 ? -9.502 33.734 21.143 1.00 21.98 203 GLY A CA 1
ATOM 760 C C . GLY A 1 150 ? -8.787 34.843 21.897 1.00 26.20 203 GLY A C 1
ATOM 761 O O . GLY A 1 150 ? -9.025 36.008 21.650 1.00 29.79 203 GLY A O 1
ATOM 762 N N . HIS A 1 151 ? -7.892 34.474 22.808 1.00 27.02 204 HIS A N 1
ATOM 763 C CA . HIS A 1 151 ? -7.138 35.422 23.617 1.00 22.35 204 HIS A CA 1
ATOM 764 C C . HIS A 1 151 ? -6.298 36.342 22.767 1.00 25.14 204 HIS A C 1
ATOM 765 O O . HIS A 1 151 ? -5.943 36.016 21.643 1.00 25.89 204 HIS A O 1
ATOM 772 N N . THR A 1 152 ? -6.027 37.520 23.316 1.00 27.54 205 THR A N 1
ATOM 773 C CA . THR A 1 152 ? -4.883 38.335 22.947 1.00 25.71 205 THR A CA 1
ATOM 774 C C . THR A 1 152 ? -4.105 38.502 24.242 1.00 27.17 205 THR A C 1
ATOM 775 O O . THR A 1 152 ? -4.713 38.752 25.296 1.00 25.24 205 THR A O 1
ATOM 779 N N . GLY A 1 153 ? -2.782 38.333 24.184 1.00 24.34 206 GLY A N 1
ATOM 780 C CA . GLY A 1 153 ? -1.927 38.565 25.340 1.00 25.02 206 GLY A CA 1
ATOM 781 C C . GLY A 1 153 ? -1.620 37.393 26.285 1.00 28.57 206 GLY A C 1
ATOM 782 O O . GLY A 1 153 ? -0.950 37.561 27.325 1.00 24.73 206 GLY A O 1
ATOM 783 N N . LEU A 1 154 ? -2.074 36.195 25.940 1.00 24.71 207 LEU A N 1
ATOM 784 C CA . LEU A 1 154 ? -1.875 35.062 26.837 1.00 25.94 207 LEU A CA 1
ATOM 785 C C . LEU A 1 154 ? -0.373 34.894 27.071 1.00 26.48 207 LEU A C 1
ATOM 786 O O . LEU A 1 154 ? 0.049 34.446 28.140 1.00 26.15 207 LEU A O 1
ATOM 791 N N . SER A 1 155 ? 0.411 35.306 26.069 1.00 25.22 208 SER A N 1
ATOM 792 C CA . SER A 1 155 ? 1.883 35.205 26.043 1.00 25.67 208 SER A CA 1
ATOM 793 C C . SER A 1 155 ? 2.469 33.769 25.873 1.00 29.82 208 SER A C 1
ATOM 794 O O . SER A 1 155 ? 3.362 33.542 25.033 1.00 29.96 208 SER A O 1
ATOM 797 N N . THR A 1 156 ? 1.995 32.814 26.665 1.00 22.33 209 THR A N 1
ATOM 798 C CA . THR A 1 156 ? 2.426 31.433 26.478 1.00 22.14 209 THR A CA 1
ATOM 799 C C . THR A 1 156 ? 1.831 30.816 25.227 1.00 25.52 209 THR A C 1
ATOM 800 O O . THR A 1 156 ? 2.103 29.671 24.925 1.00 30.62 209 THR A O 1
ATOM 804 N N . ALA A 1 157 ? 1.019 31.580 24.500 1.00 29.47 210 ALA A N 1
ATOM 805 C CA . ALA A 1 157 ? 0.497 31.155 23.205 1.00 28.84 210 ALA A CA 1
ATOM 806 C C . ALA A 1 157 ? -0.066 32.365 22.473 1.00 26.53 210 ALA A C 1
ATOM 807 O O . ALA A 1 157 ? -0.713 33.203 23.080 1.00 25.29 210 ALA A O 1
ATOM 809 N N . THR A 1 158 ? 0.179 32.445 21.173 1.00 24.98 211 THR A N 1
ATOM 810 C CA . THR A 1 158 ? -0.205 33.609 20.390 1.00 27.39 211 THR A CA 1
ATOM 811 C C . THR A 1 158 ? -1.722 33.736 20.203 1.00 30.71 211 THR A C 1
ATOM 812 O O . THR A 1 158 ? -2.266 34.852 20.206 1.00 30.34 211 THR A O 1
ATOM 816 N N . MET A 1 159 ? -2.402 32.602 20.030 1.00 26.48 212 MET A N 1
ATOM 817 C CA . MET A 1 159 ? -3.846 32.593 19.809 1.00 24.20 212 MET A CA 1
ATOM 818 C C . MET A 1 159 ? -4.243 33.632 18.782 1.00 27.59 212 MET A C 1
ATOM 819 O O . MET A 1 159 ? -3.796 33.546 17.637 1.00 26.91 212 MET A O 1
ATOM 824 N N . PHE A 1 160 ? -5.064 34.607 19.181 1.00 27.85 213 PHE A N 1
ATOM 825 C CA . PHE A 1 160 ? -5.613 35.631 18.254 1.00 27.02 213 PHE A CA 1
ATOM 826 C C . PHE A 1 160 ? -4.928 37.006 18.401 1.00 30.83 213 PHE A C 1
ATOM 827 O O . PHE A 1 160 ? -5.525 38.063 18.086 1.00 27.30 213 PHE A O 1
ATOM 835 N N . ASP A 1 161 ? -3.687 36.997 18.884 1.00 30.37 214 ASP A N 1
ATOM 836 C CA . ASP A 1 161 ? -2.963 38.242 19.120 1.00 31.12 214 ASP A CA 1
ATOM 837 C C . ASP A 1 161 ? -3.053 39.149 17.900 1.00 34.29 214 ASP A C 1
ATOM 838 O O . ASP A 1 161 ? -3.304 40.371 18.001 1.00 42.07 214 ASP A O 1
ATOM 843 N N . ASN A 1 162 ? -2.854 38.561 16.738 1.00 25.79 215 ASN A N 1
ATOM 844 C CA . ASN A 1 162 ? -2.710 39.366 15.544 1.00 27.43 215 ASN A CA 1
ATOM 845 C C . ASN A 1 162 ? -3.994 39.547 14.762 1.00 27.80 215 ASN A C 1
ATOM 846 O O . ASN A 1 162 ? -3.972 39.839 13.565 1.00 28.15 215 ASN A O 1
ATOM 851 N N . LEU A 1 163 ? -5.123 39.375 15.436 1.00 27.59 216 LEU A N 1
ATOM 852 C CA . LEU A 1 163 ? -6.390 39.657 14.785 1.00 27.08 216 LEU A CA 1
ATOM 853 C C . LEU A 1 163 ? -6.399 41.103 14.293 1.00 34.55 216 LEU A C 1
ATOM 854 O O . LEU A 1 163 ? -6.982 41.393 13.250 1.00 42.51 216 LEU A O 1
ATOM 859 N N . ASN A 1 164 ? -5.738 42.003 15.031 1.00 29.92 217 ASN A N 1
ATOM 860 C CA . ASN A 1 164 ? -5.651 43.416 14.650 1.00 35.99 217 ASN A CA 1
ATOM 861 C C . ASN A 1 164 ? -4.834 43.733 13.392 1.00 37.62 217 ASN A C 1
ATOM 862 O O . ASN A 1 164 ? -4.560 44.900 13.142 1.00 36.44 217 ASN A O 1
ATOM 867 N N . GLN A 1 165 ? -4.423 42.724 12.619 1.00 30.29 218 GLN A N 1
ATOM 868 C CA . GLN A 1 165 ? -3.732 42.986 11.355 1.00 34.23 218 GLN A CA 1
ATOM 869 C C . GLN A 1 165 ? -4.647 42.734 10.174 1.00 37.27 218 GLN A C 1
ATOM 870 O O . GLN A 1 165 ? -4.358 43.132 9.038 1.00 40.48 218 GLN A O 1
ATOM 876 N N . LEU A 1 166 ? -5.772 42.091 10.455 1.00 34.01 219 LEU A N 1
ATOM 877 C CA . LEU A 1 166 ? -6.737 41.776 9.412 1.00 39.07 219 LEU A CA 1
ATOM 878 C C . LEU A 1 166 ? -7.396 43.053 8.899 1.00 41.28 219 LEU A C 1
ATOM 879 O O . LEU A 1 166 ? -7.624 43.974 9.678 1.00 38.40 219 LEU A O 1
ATOM 884 N N . LYS A 1 167 ? -7.702 43.097 7.602 1.00 46.25 220 LYS A N 1
ATOM 885 C CA . LYS A 1 167 ? -8.589 44.124 7.051 1.00 50.51 220 LYS A CA 1
ATOM 886 C C . LYS A 1 167 ? -9.643 43.517 6.110 1.00 52.91 220 LYS A C 1
ATOM 887 O O . LYS A 1 167 ? -9.622 42.310 5.830 1.00 51.86 220 LYS A O 1
ATOM 893 N N . LYS A 1 168 ? -10.574 44.341 5.634 1.00 47.35 221 LYS A N 1
ATOM 894 C CA . LYS A 1 168 ? -11.655 43.841 4.777 1.00 50.75 221 LYS A CA 1
ATOM 895 C C . LYS A 1 168 ? -11.093 43.157 3.519 1.00 47.44 221 LYS A C 1
ATOM 896 O O . LYS A 1 168 ? -10.042 43.537 3.017 1.00 48.55 221 LYS A O 1
ATOM 902 N N . GLY A 1 169 ? -11.773 42.123 3.038 1.00 50.28 222 GLY A N 1
ATOM 903 C CA . GLY A 1 169 ? -11.266 41.354 1.914 1.00 53.44 222 GLY A CA 1
ATOM 904 C C . GLY A 1 169 ? -10.253 40.275 2.287 1.00 52.53 222 GLY A C 1
ATOM 905 O O . GLY A 1 169 ? -9.900 39.412 1.460 1.00 49.57 222 GLY A O 1
ATOM 906 N N . ASP A 1 170 ? -9.751 40.332 3.519 1.00 49.97 223 ASP A N 1
ATOM 907 C CA . ASP A 1 170 ? -8.937 39.235 4.028 1.00 47.78 223 ASP A CA 1
ATOM 908 C C . ASP A 1 170 ? -9.812 37.987 4.196 1.00 44.41 223 ASP A C 1
ATOM 909 O O . ASP A 1 170 ? -11.027 38.059 4.415 1.00 41.25 223 ASP A O 1
ATOM 914 N N . VAL A 1 171 ? -9.172 36.838 4.082 1.00 39.94 224 VAL A N 1
ATOM 915 C CA . VAL A 1 171 ? -9.886 35.592 3.953 1.00 36.69 224 VAL A CA 1
ATOM 916 C C . VAL A 1 171 ? -9.539 34.678 5.112 1.00 34.00 224 VAL A C 1
ATOM 917 O O . VAL A 1 171 ? -8.406 34.702 5.580 1.00 31.51 224 VAL A O 1
ATOM 921 N N . PHE A 1 172 ? -10.526 33.932 5.614 1.00 33.69 225 PHE A N 1
ATOM 922 C CA . PHE A 1 172 ? -10.272 32.780 6.491 1.00 29.31 225 PHE A CA 1
ATOM 923 C C . PHE A 1 172 ? -11.142 31.584 6.153 1.00 31.55 225 PHE A C 1
ATOM 924 O O . PHE A 1 172 ? -12.160 31.722 5.467 1.00 31.38 225 PHE A O 1
ATOM 932 N N . TYR A 1 173 ? -10.730 30.411 6.641 1.00 29.56 226 TYR A N 1
ATOM 933 C CA . TYR A 1 173 ? -11.400 29.158 6.318 1.00 29.15 226 TYR A CA 1
ATOM 934 C C . TYR A 1 173 ? -11.709 28.405 7.574 1.00 27.14 226 TYR A C 1
ATOM 935 O O . TYR A 1 173 ? -10.851 28.262 8.422 1.00 28.48 226 TYR A O 1
ATOM 944 N N . VAL A 1 174 ? -12.921 27.885 7.677 1.00 34.08 227 VAL A N 1
ATOM 945 C CA . VAL A 1 174 ? -13.315 27.082 8.821 1.00 34.63 227 VAL A CA 1
ATOM 946 C C . VAL A 1 174 ? -13.656 25.651 8.357 1.00 38.35 227 VAL A C 1
ATOM 947 O O . VAL A 1 174 ? -14.689 25.447 7.724 1.00 43.35 227 VAL A O 1
ATOM 951 N N . SER A 1 175 ? -12.784 24.682 8.645 1.00 24.03 228 SER A N 1
ATOM 952 C CA . SER A 1 175 ? -13.038 23.271 8.309 1.00 31.49 228 SER A CA 1
ATOM 953 C C . SER A 1 175 ? -13.666 22.456 9.442 1.00 29.27 228 SER A C 1
ATOM 954 O O . SER A 1 175 ? -13.212 22.511 10.581 1.00 29.24 228 SER A O 1
ATOM 957 N N . SER A 1 176 ? -14.717 21.707 9.125 1.00 31.42 229 SER A N 1
ATOM 958 C CA . SER A 1 176 ? -15.330 20.787 10.081 1.00 32.67 229 SER A CA 1
ATOM 959 C C . SER A 1 176 ? -16.201 19.792 9.344 1.00 36.99 229 SER A C 1
ATOM 960 O O . SER A 1 176 ? -16.722 20.094 8.273 1.00 36.13 229 SER A O 1
ATOM 963 N N . LEU A 1 177 ? -16.361 18.603 9.924 1.00 38.36 230 LEU A N 1
ATOM 964 C CA . LEU A 1 177 ? -17.225 17.584 9.345 1.00 34.75 230 LEU A CA 1
ATOM 965 C C . LEU A 1 177 ? -17.042 17.464 7.818 1.00 38.63 230 LEU A C 1
ATOM 966 O O . LEU A 1 177 ? -17.987 17.613 7.049 1.00 39.34 230 LEU A O 1
ATOM 971 N N . GLY A 1 178 ? -15.810 17.215 7.391 1.00 36.57 231 GLY A N 1
ATOM 972 C CA . GLY A 1 178 ? -15.512 16.946 5.997 1.00 30.74 231 GLY A CA 1
ATOM 973 C C . GLY A 1 178 ? -15.663 18.084 5.019 1.00 41.76 231 GLY A C 1
ATOM 974 O O . GLY A 1 178 ? -15.652 17.864 3.806 1.00 44.85 231 GLY A O 1
ATOM 975 N N . GLN A 1 179 ? -15.776 19.309 5.520 1.00 46.12 232 GLN A N 1
ATOM 976 C CA . GLN A 1 179 ? -16.123 20.411 4.639 1.00 46.10 232 GLN A CA 1
ATOM 977 C C . GLN A 1 179 ? -15.453 21.734 5.014 1.00 44.92 232 GLN A C 1
ATOM 978 O O . GLN A 1 179 ? -15.466 22.121 6.172 1.00 44.99 232 GLN A O 1
ATOM 984 N N . THR A 1 180 ? -14.876 22.429 4.038 1.00 35.18 233 THR A N 1
ATOM 985 C CA . THR A 1 180 ? -14.143 23.653 4.320 1.00 32.47 233 THR A CA 1
ATOM 986 C C . THR A 1 180 ? -14.927 24.880 3.878 1.00 39.90 233 THR A C 1
ATOM 987 O O . THR A 1 180 ? -15.310 24.989 2.719 1.00 45.87 233 THR A O 1
ATOM 991 N N . LEU A 1 181 ? -15.144 25.809 4.806 1.00 39.91 234 LEU A N 1
ATOM 992 C CA . LEU A 1 181 ? -15.949 26.985 4.558 1.00 35.11 234 LEU A CA 1
ATOM 993 C C . LEU A 1 181 ? -15.056 28.214 4.379 1.00 40.88 234 LEU A C 1
ATOM 994 O O . LEU A 1 181 ? -14.289 28.553 5.278 1.00 37.91 234 LEU A O 1
ATOM 999 N N . LYS A 1 182 ? -15.148 28.884 3.233 1.00 30.61 235 LYS A N 1
ATOM 1000 C CA . LYS A 1 182 ? -14.388 30.103 3.034 1.00 31.14 235 LYS A CA 1
ATOM 1001 C C . LYS A 1 182 ? -15.210 31.308 3.438 1.00 37.58 235 LYS A C 1
ATOM 1002 O O . LYS A 1 182 ? -16.326 31.470 2.942 1.00 38.46 235 LYS A O 1
ATOM 1008 N N . TYR A 1 183 ? -14.670 32.146 4.333 1.00 36.77 236 TYR A N 1
ATOM 1009 C CA . TYR A 1 183 ? -15.273 33.450 4.669 1.00 35.15 236 TYR A CA 1
ATOM 1010 C C . TYR A 1 183 ? -14.379 34.619 4.252 1.00 35.47 236 TYR A C 1
ATOM 1011 O O . TYR A 1 183 ? -13.155 34.505 4.269 1.00 35.64 236 TYR A O 1
ATOM 1020 N N . GLU A 1 184 ? -14.988 35.738 3.870 1.00 39.05 237 GLU A N 1
ATOM 1021 C CA . GLU A 1 184 ? -14.230 36.935 3.534 1.00 42.27 237 GLU A CA 1
ATOM 1022 C C . GLU A 1 184 ? -14.583 38.030 4.546 1.00 44.35 237 GLU A C 1
ATOM 1023 O O . GLU A 1 184 ? -15.756 38.227 4.862 1.00 42.89 237 GLU A O 1
ATOM 1029 N N . VAL A 1 185 ? -13.574 38.720 5.077 1.00 37.94 238 VAL A N 1
ATOM 1030 C CA . VAL A 1 185 ? -13.797 39.733 6.112 1.00 36.07 238 VAL A CA 1
ATOM 1031 C C . VAL A 1 185 ? -14.493 40.961 5.535 1.00 41.58 238 VAL A C 1
ATOM 1032 O O . VAL A 1 185 ? -14.015 41.563 4.573 1.00 41.77 238 VAL A O 1
ATOM 1036 N N . ASN A 1 186 ? -15.622 41.345 6.113 1.00 41.85 239 ASN A N 1
ATOM 1037 C CA . ASN A 1 186 ? -16.328 42.500 5.586 1.00 47.71 239 ASN A CA 1
ATOM 1038 C C . ASN A 1 186 ? -16.820 43.465 6.660 1.00 54.26 239 ASN A C 1
ATOM 1039 O O . ASN A 1 186 ? -17.666 44.318 6.389 1.00 58.34 239 ASN A O 1
ATOM 1044 N N . ASP A 1 187 ? -16.291 43.336 7.873 1.00 54.48 240 ASP A N 1
ATOM 1045 C CA . ASP A 1 187 ? -16.633 44.266 8.939 1.00 56.70 240 ASP A CA 1
ATOM 1046 C C . ASP A 1 187 ? -15.683 44.122 10.123 1.00 57.92 240 ASP A C 1
ATOM 1047 O O . ASP A 1 187 ? -15.536 43.047 10.697 1.00 53.72 240 ASP A O 1
ATOM 1052 N N . ILE A 1 188 ? -15.034 45.224 10.479 1.00 61.80 241 ILE A N 1
ATOM 1053 C CA . ILE A 1 188 ? -14.130 45.251 11.619 1.00 55.69 241 ILE A CA 1
ATOM 1054 C C . ILE A 1 188 ? -14.542 46.394 12.521 1.00 53.15 241 ILE A C 1
ATOM 1055 O O . ILE A 1 188 ? -14.955 47.447 12.048 1.00 61.85 241 ILE A O 1
ATOM 1060 N N . THR A 1 189 ? -14.430 46.183 13.822 1.00 59.08 242 THR A N 1
ATOM 1061 C CA . THR A 1 189 ? -15.159 46.999 14.776 1.00 59.75 242 THR A CA 1
ATOM 1062 C C . THR A 1 189 ? -14.652 46.787 16.190 1.00 57.72 242 THR A C 1
ATOM 1063 O O . THR A 1 189 ? -14.574 45.651 16.643 1.00 56.75 242 THR A O 1
ATOM 1067 N N . VAL A 1 190 ? -14.305 47.866 16.886 1.00 47.23 243 VAL A N 1
ATOM 1068 C CA . VAL A 1 190 ? -13.919 47.775 18.289 1.00 41.87 243 VAL A CA 1
ATOM 1069 C C . VAL A 1 190 ? -15.157 48.090 19.087 1.00 41.26 243 VAL A C 1
ATOM 1070 O O . VAL A 1 190 ? -16.073 48.678 18.557 1.00 49.34 243 VAL A O 1
ATOM 1074 N N . VAL A 1 191 ? -15.226 47.675 20.340 1.00 39.57 244 VAL A N 1
ATOM 1075 C CA . VAL A 1 191 ? -16.515 47.663 21.009 1.00 40.14 244 VAL A CA 1
ATOM 1076 C C . VAL A 1 191 ? -16.327 47.415 22.491 1.00 44.50 244 VAL A C 1
ATOM 1077 O O . VAL A 1 191 ? -15.298 46.923 22.901 1.00 47.31 244 VAL A O 1
ATOM 1081 N N . LYS A 1 192 ? -17.298 47.801 23.303 1.00 53.28 245 LYS A N 1
ATOM 1082 C CA . LYS A 1 192 ? -17.220 47.568 24.736 1.00 54.83 245 LYS A CA 1
ATOM 1083 C C . LYS A 1 192 ? -17.737 46.172 25.031 1.00 52.67 245 LYS A C 1
ATOM 1084 O O . LYS A 1 192 ? -18.621 45.684 24.328 1.00 53.02 245 LYS A O 1
ATOM 1090 N N . PRO A 1 193 ? -17.232 45.549 26.103 1.00 41.66 246 PRO A N 1
ATOM 1091 C CA . PRO A 1 193 ? -17.577 44.188 26.515 1.00 44.54 246 PRO A CA 1
ATOM 1092 C C . PRO A 1 193 ? -19.077 43.900 26.555 1.00 52.80 246 PRO A C 1
ATOM 1093 O O . PRO A 1 193 ? -19.531 42.785 26.224 1.00 47.61 246 PRO A O 1
ATOM 1097 N N . GLU A 1 194 ? -19.852 44.884 26.981 1.00 61.13 247 GLU A N 1
ATOM 1098 C CA . GLU A 1 194 ? -21.277 44.644 27.152 1.00 65.99 247 GLU A CA 1
ATOM 1099 C C . GLU A 1 194 ? -22.036 44.871 25.841 1.00 63.54 247 GLU A C 1
ATOM 1100 O O . GLU A 1 194 ? -23.186 44.435 25.694 1.00 66.24 247 GLU A O 1
ATOM 1106 N N . GLU A 1 195 ? -21.367 45.519 24.887 1.00 50.07 248 GLU A N 1
ATOM 1107 C CA . GLU A 1 195 ? -21.943 45.812 23.578 1.00 53.02 248 GLU A CA 1
ATOM 1108 C C . GLU A 1 195 ? -21.940 44.580 22.664 1.00 56.92 248 GLU A C 1
ATOM 1109 O O . GLU A 1 195 ? -21.025 44.374 21.857 1.00 53.22 248 GLU A O 1
ATOM 1115 N N . THR A 1 196 ? -23.006 43.797 22.769 1.00 55.26 249 THR A N 1
ATOM 1116 C CA . THR A 1 196 ? -23.069 42.454 22.206 1.00 49.78 249 THR A CA 1
ATOM 1117 C C . THR A 1 196 ? -24.004 42.282 20.994 1.00 56.13 249 THR A C 1
ATOM 1118 O O . THR A 1 196 ? -23.939 41.270 20.295 1.00 54.75 249 THR A O 1
ATOM 1122 N N . ASP A 1 197 ? -24.858 43.274 20.735 1.00 62.12 250 ASP A N 1
ATOM 1123 C CA . ASP A 1 197 ? -25.865 43.181 19.670 1.00 61.33 250 ASP A CA 1
ATOM 1124 C C . ASP A 1 197 ? -25.369 42.627 18.335 1.00 59.19 250 ASP A C 1
ATOM 1125 O O . ASP A 1 197 ? -26.154 42.023 17.593 1.00 57.60 250 ASP A O 1
ATOM 1130 N N . SER A 1 198 ? -24.090 42.839 18.015 1.00 53.78 251 SER A N 1
ATOM 1131 C CA . SER A 1 198 ? -23.599 42.507 16.673 1.00 53.43 251 SER A CA 1
ATOM 1132 C C . SER A 1 198 ? -23.114 41.065 16.520 1.00 52.51 251 SER A C 1
ATOM 1133 O O . SER A 1 198 ? -22.560 40.700 15.478 1.00 49.78 251 SER A O 1
ATOM 1136 N N . LEU A 1 199 ? -23.349 40.259 17.555 1.00 44.84 252 LEU A N 1
ATOM 1137 C CA . LEU A 1 199 ? -23.020 38.837 17.545 1.00 45.09 252 LEU A CA 1
ATOM 1138 C C . LEU A 1 199 ? -24.275 37.979 17.289 1.00 48.88 252 LEU A C 1
ATOM 1139 O O . LEU A 1 199 ? -24.212 36.749 17.249 1.00 46.32 252 LEU A O 1
ATOM 1144 N N . ARG A 1 200 ? -25.413 38.643 17.119 1.00 57.89 253 ARG A N 1
ATOM 1145 C CA . ARG A 1 200 ? -26.703 37.981 16.948 1.00 58.36 253 ARG A CA 1
ATOM 1146 C C . ARG A 1 200 ? -26.863 37.460 15.524 1.00 59.45 253 ARG A C 1
ATOM 1147 O O . ARG A 1 200 ? -26.223 37.973 14.601 1.00 59.74 253 ARG A O 1
ATOM 1155 N N . LYS A 1 201 ? -27.717 36.455 15.330 1.00 51.30 254 LYS A N 1
ATOM 1156 C CA . LYS A 1 201 ? -28.013 35.986 13.976 1.00 50.99 254 LYS A CA 1
ATOM 1157 C C . LYS A 1 201 ? -28.424 37.140 13.071 1.00 57.05 254 LYS A C 1
ATOM 1158 O O . LYS A 1 201 ? -29.206 38.006 13.468 1.00 59.54 254 LYS A O 1
ATOM 1164 N N . VAL A 1 202 ? -27.893 37.151 11.855 1.00 52.54 255 VAL A N 1
ATOM 1165 C CA . VAL A 1 202 ? -28.402 38.023 10.805 1.00 51.98 255 VAL A CA 1
ATOM 1166 C C . VAL A 1 202 ? -29.085 37.140 9.753 1.00 62.04 255 VAL A C 1
ATOM 1167 O O . VAL A 1 202 ? -28.416 36.345 9.075 1.00 62.53 255 VAL A O 1
ATOM 1171 N N . PRO A 1 203 ? -30.424 37.251 9.630 1.00 63.96 256 PRO A N 1
ATOM 1172 C CA . PRO A 1 203 ? -31.200 36.282 8.839 1.00 62.06 256 PRO A CA 1
ATOM 1173 C C . PRO A 1 203 ? -30.841 36.250 7.355 1.00 65.59 256 PRO A C 1
ATOM 1174 O O . PRO A 1 203 ? -30.576 37.305 6.745 1.00 63.51 256 PRO A O 1
ATOM 1178 N N . GLY A 1 204 ? -30.822 35.033 6.802 1.00 65.01 257 GLY A N 1
ATOM 1179 C CA . GLY A 1 204 ? -30.460 34.804 5.414 1.00 62.80 257 GLY A CA 1
ATOM 1180 C C . GLY A 1 204 ? -29.022 35.186 5.115 1.00 64.99 257 GLY A C 1
ATOM 1181 O O . GLY A 1 204 ? -28.646 35.389 3.958 1.00 69.02 257 GLY A O 1
ATOM 1182 N N . ARG A 1 205 ? -28.218 35.301 6.168 1.00 70.62 258 ARG A N 1
ATOM 1183 C CA . ARG A 1 205 ? -26.778 35.509 6.031 1.00 66.14 258 ARG A CA 1
ATOM 1184 C C . ARG A 1 205 ? -25.984 34.414 6.749 1.00 58.59 258 ARG A C 1
ATOM 1185 O O . ARG A 1 205 ? -26.413 33.882 7.785 1.00 55.48 258 ARG A O 1
ATOM 1193 N N . ASP A 1 206 ? -24.834 34.087 6.167 1.00 49.19 259 ASP A N 1
ATOM 1194 C CA . ASP A 1 206 ? -23.900 33.095 6.699 1.00 45.34 259 ASP A CA 1
ATOM 1195 C C . ASP A 1 206 ? -22.668 33.860 7.199 1.00 41.24 259 ASP A C 1
ATOM 1196 O O . ASP A 1 206 ? -21.800 34.242 6.406 1.00 43.29 259 ASP A O 1
ATOM 1201 N N . LEU A 1 207 ? -22.596 34.120 8.499 1.00 33.96 260 LEU A N 1
ATOM 1202 C CA . LEU A 1 207 ? -21.496 34.927 9.025 1.00 32.72 260 LEU A CA 1
ATOM 1203 C C . LEU A 1 207 ? -20.680 34.205 10.088 1.00 29.39 260 LEU A C 1
ATOM 1204 O O . LEU A 1 207 ? -21.222 33.445 10.873 1.00 30.20 260 LEU A O 1
ATOM 1209 N N . VAL A 1 208 ? -19.385 34.494 10.150 1.00 34.01 261 VAL A N 1
ATOM 1210 C CA . VAL A 1 208 ? -18.579 34.106 11.311 1.00 33.34 261 VAL A CA 1
ATOM 1211 C C . VAL A 1 208 ? -17.824 35.302 11.875 1.00 33.11 261 VAL A C 1
ATOM 1212 O O . VAL A 1 208 ? -17.162 36.019 11.135 1.00 35.42 261 VAL A O 1
ATOM 1216 N N . THR A 1 209 ? -17.907 35.511 13.183 1.00 32.10 262 THR A N 1
ATOM 1217 C CA . THR A 1 209 ? -17.127 36.561 13.829 1.00 34.02 262 THR A CA 1
ATOM 1218 C C . THR A 1 209 ? -16.003 36.008 14.714 1.00 33.96 262 THR A C 1
ATOM 1219 O O . THR A 1 209 ? -16.241 35.179 15.604 1.00 33.33 262 THR A O 1
ATOM 1223 N N . LEU A 1 210 ? -14.784 36.474 14.454 1.00 30.61 263 LEU A N 1
ATOM 1224 C CA . LEU A 1 210 ? -13.645 36.228 15.315 1.00 27.04 263 LEU A CA 1
ATOM 1225 C C . LEU A 1 210 ? -13.560 37.331 16.373 1.00 31.02 263 LEU A C 1
ATOM 1226 O O . LEU A 1 210 ? -13.396 38.506 16.045 1.00 35.11 263 LEU A O 1
ATOM 1231 N N . ILE A 1 211 ? -13.658 36.985 17.647 1.00 27.51 264 ILE A N 1
ATOM 1232 C CA . ILE A 1 211 ? -13.570 38.029 18.651 1.00 29.37 264 ILE A CA 1
ATOM 1233 C C . ILE A 1 211 ? -12.383 37.850 19.577 1.00 31.62 264 ILE A C 1
ATOM 1234 O O . ILE A 1 211 ? -12.121 36.756 20.029 1.00 29.86 264 ILE A O 1
ATOM 1239 N N . THR A 1 212 ? -11.660 38.933 19.852 1.00 34.80 265 THR A N 1
ATOM 1240 C CA . THR A 1 212 ? -10.577 38.901 20.825 1.00 29.05 265 THR A CA 1
ATOM 1241 C C . THR A 1 212 ? -10.634 40.131 21.738 1.00 34.51 265 THR A C 1
ATOM 1242 O O . THR A 1 212 ? -11.482 41.013 21.565 1.00 36.46 265 THR A O 1
ATOM 1246 N N . CYS A 1 213 ? -9.752 40.188 22.728 1.00 36.47 266 CYS A N 1
ATOM 1247 C CA . CYS A 1 213 ? -9.670 41.359 23.585 1.00 37.04 266 CYS A CA 1
ATOM 1248 C C . CYS A 1 213 ? -8.720 42.378 23.012 1.00 38.36 266 CYS A C 1
ATOM 1249 O O . CYS A 1 213 ? -7.811 42.031 22.256 1.00 41.52 266 CYS A O 1
ATOM 1252 N N . THR A 1 214 ? -8.936 43.639 23.366 1.00 35.01 267 THR A N 1
ATOM 1253 C CA . THR A 1 214 ? -8.116 44.736 22.858 1.00 34.51 267 THR A CA 1
ATOM 1254 C C . THR A 1 214 ? -8.277 45.960 23.745 1.00 38.25 267 THR A C 1
ATOM 1255 O O . THR A 1 214 ? -9.342 46.159 24.341 1.00 38.42 267 THR A O 1
ATOM 1259 N N . PRO A 1 215 ? -7.200 46.759 23.880 1.00 45.34 268 PRO A N 1
ATOM 1260 C CA . PRO A 1 215 ? -5.875 46.513 23.282 1.00 44.47 268 PRO A CA 1
ATOM 1261 C C . PRO A 1 215 ? -5.037 45.532 24.108 1.00 40.65 268 PRO A C 1
ATOM 1262 O O . PRO A 1 215 ? -5.373 45.255 25.266 1.00 41.13 268 PRO A O 1
ATOM 1266 N N . TYR A 1 216 ? -3.970 45.016 23.501 1.00 34.05 269 TYR A N 1
ATOM 1267 C CA . TYR A 1 216 ? -3.057 44.076 24.137 1.00 31.37 269 TYR A CA 1
ATOM 1268 C C . TYR A 1 216 ? -2.766 44.517 25.558 1.00 32.70 269 TYR A C 1
ATOM 1269 O O . TYR A 1 216 ? -2.556 45.688 25.799 1.00 41.85 269 TYR A O 1
ATOM 1278 N N . GLY A 1 217 ? -2.806 43.597 26.510 1.00 27.97 270 GLY A N 1
ATOM 1279 C CA . GLY A 1 217 ? -2.390 43.893 27.865 1.00 24.96 270 GLY A CA 1
ATOM 1280 C C . GLY A 1 217 ? -3.387 44.706 28.656 1.00 30.29 270 GLY A C 1
ATOM 1281 O O . GLY A 1 217 ? -3.262 44.829 29.885 1.00 29.43 270 GLY A O 1
ATOM 1282 N N . VAL A 1 218 ? -4.387 45.269 27.982 1.00 30.03 271 VAL A N 1
ATOM 1283 C CA . VAL A 1 218 ? -5.361 46.095 28.703 1.00 30.45 271 VAL A CA 1
ATOM 1284 C C . VAL A 1 218 ? -6.803 45.578 28.601 1.00 31.25 271 VAL A C 1
ATOM 1285 O O . VAL A 1 218 ? -7.562 45.656 29.558 1.00 34.06 271 VAL A O 1
ATOM 1289 N N . ASN A 1 219 ? -7.190 45.011 27.468 1.00 33.68 272 ASN A N 1
ATOM 1290 C CA . ASN A 1 219 ? -8.499 44.360 27.419 1.00 36.37 272 ASN A CA 1
ATOM 1291 C C . ASN A 1 219 ? -9.654 45.231 27.916 1.00 39.67 272 ASN A C 1
ATOM 1292 O O . ASN A 1 219 ? -10.529 44.756 28.628 1.00 44.21 272 ASN A O 1
ATOM 1297 N N . SER A 1 220 ? -9.673 46.495 27.539 1.00 35.20 273 SER A N 1
ATOM 1298 C CA . SER A 1 220 ? -10.768 47.357 27.942 1.00 41.30 273 SER A CA 1
ATOM 1299 C C . SER A 1 220 ? -11.909 47.188 26.960 1.00 39.60 273 SER A C 1
ATOM 1300 O O . SER A 1 220 ? -13.056 47.483 27.282 1.00 42.83 273 SER A O 1
ATOM 1303 N N . HIS A 1 221 ? -11.591 46.718 25.758 1.00 44.31 274 HIS A N 1
ATOM 1304 C CA . HIS A 1 221 ? -12.604 46.506 24.715 1.00 43.20 274 HIS A CA 1
ATOM 1305 C C . HIS A 1 221 ? -12.566 45.098 24.072 1.00 37.25 274 HIS A C 1
ATOM 1306 O O . HIS A 1 221 ? -11.955 44.182 24.610 1.00 37.03 274 HIS A O 1
ATOM 1313 N N . ARG A 1 222 ? -13.245 44.947 22.931 1.00 35.15 275 ARG A N 1
ATOM 1314 C CA . ARG A 1 222 ? -13.252 43.718 22.145 1.00 30.45 275 ARG A CA 1
ATOM 1315 C C . ARG A 1 222 ? -13.087 44.036 20.681 1.00 31.87 275 ARG A C 1
ATOM 1316 O O . ARG A 1 222 ? -13.753 44.914 20.174 1.00 37.08 275 ARG A O 1
ATOM 1324 N N . LEU A 1 223 ? -12.228 43.306 19.983 1.00 34.52 276 LEU A N 1
ATOM 1325 C CA . LEU A 1 223 ? -12.109 43.488 18.546 1.00 34.43 276 LEU A CA 1
ATOM 1326 C C . LEU A 1 223 ? -12.926 42.408 17.822 1.00 36.25 276 LEU A C 1
ATOM 1327 O O . LEU A 1 223 ? -12.755 41.224 18.085 1.00 38.22 276 LEU A O 1
ATOM 1332 N N . LEU A 1 224 ? -13.839 42.819 16.942 1.00 41.27 277 LEU A N 1
ATOM 1333 C CA . LEU A 1 224 ? -14.743 41.898 16.254 1.00 33.95 277 LEU A CA 1
ATOM 1334 C C . LEU A 1 224 ? -14.462 41.956 14.789 1.00 37.54 277 LEU A C 1
ATOM 1335 O O . LEU A 1 224 ? -14.718 42.969 14.162 1.00 48.82 277 LEU A O 1
ATOM 1340 N N . VAL A 1 225 ? -13.950 40.864 14.239 1.00 38.58 278 VAL A N 1
ATOM 1341 C CA . VAL A 1 225 ? -13.739 40.739 12.815 1.00 37.43 278 VAL A CA 1
ATOM 1342 C C . VAL A 1 225 ? -14.810 39.795 12.288 1.00 40.60 278 VAL A C 1
ATOM 1343 O O . VAL A 1 225 ? -14.897 38.646 12.717 1.00 40.22 278 VAL A O 1
ATOM 1347 N N . THR A 1 226 ? -15.646 40.283 11.381 1.00 40.59 279 THR A N 1
ATOM 1348 C CA . THR A 1 226 ? -16.740 39.481 10.868 1.00 40.88 279 THR A CA 1
ATOM 1349 C C . THR A 1 226 ? -16.426 39.098 9.435 1.00 42.73 279 THR A C 1
ATOM 1350 O O . THR A 1 226 ? -15.992 39.938 8.648 1.00 45.02 279 THR A O 1
ATOM 1354 N N . GLY A 1 227 ? -16.618 37.828 9.098 1.00 34.04 280 GLY A N 1
ATOM 1355 C CA . GLY A 1 227 ? -16.456 37.388 7.723 1.00 33.42 280 GLY A CA 1
ATOM 1356 C C . GLY A 1 227 ? -17.785 36.874 7.205 1.00 35.61 280 GLY A C 1
ATOM 1357 O O . GLY A 1 227 ? -18.623 36.417 7.992 1.00 35.41 280 GLY A O 1
ATOM 1358 N N . GLU A 1 228 ? -17.986 36.948 5.891 1.00 38.55 281 GLU A N 1
ATOM 1359 C CA . GLU A 1 228 ? -19.202 36.427 5.288 1.00 39.61 281 GLU A CA 1
ATOM 1360 C C . GLU A 1 228 ? -18.879 35.292 4.327 1.00 42.73 281 GLU A C 1
ATOM 1361 O O . GLU A 1 228 ? -17.892 35.349 3.589 1.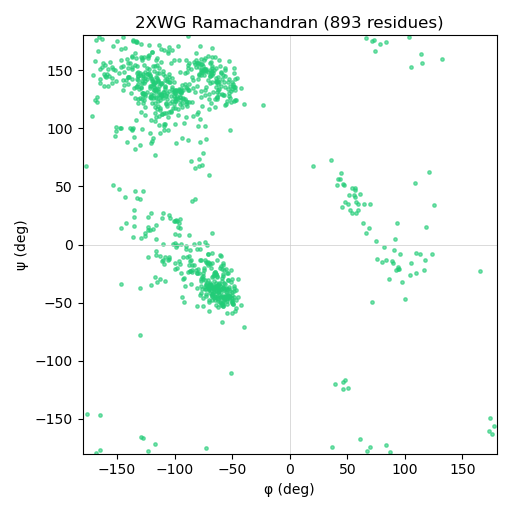00 45.61 281 GLU A O 1
ATOM 1367 N N . ARG A 1 229 ? -19.706 34.254 4.352 1.00 38.90 282 ARG A N 1
ATOM 1368 C CA . ARG A 1 229 ? -19.487 33.084 3.526 1.00 41.29 282 ARG A CA 1
ATOM 1369 C C . ARG A 1 229 ? -19.277 33.497 2.071 1.00 46.48 282 ARG A C 1
ATOM 1370 O O . ARG A 1 229 ? -20.027 34.300 1.538 1.00 50.86 282 ARG A O 1
ATOM 1378 N N . VAL A 1 230 ? -18.238 32.956 1.447 1.00 43.78 283 VAL A N 1
ATOM 1379 C CA . VAL A 1 230 ? -17.971 33.152 0.031 1.00 45.60 283 VAL A CA 1
ATOM 1380 C C . VAL A 1 230 ? -17.829 31.786 -0.651 1.00 54.03 283 VAL A C 1
ATOM 1381 O O . VAL A 1 230 ? -17.079 30.928 -0.173 1.00 50.81 283 VAL A O 1
ATOM 1385 N N . PRO A 1 231 ? -18.555 31.559 -1.761 1.00 76.32 284 PRO A N 1
ATOM 1386 C CA . PRO A 1 231 ? -18.303 30.287 -2.459 1.00 78.74 284 PRO A CA 1
ATOM 1387 C C . PRO A 1 231 ? -16.992 30.345 -3.245 1.00 75.05 284 PRO A C 1
ATOM 1388 O O . PRO A 1 231 ? -16.536 31.438 -3.614 1.00 71.60 284 PRO A O 1
ATOM 1392 N N . MET A 1 232 ? -16.385 29.186 -3.485 1.00 68.01 285 MET A N 1
ATOM 1393 C CA . MET A 1 232 ? -15.052 29.159 -4.095 1.00 74.51 285 MET A CA 1
ATOM 1394 C C . MET A 1 232 ? -15.057 28.904 -5.612 1.00 73.75 285 MET A C 1
ATOM 1395 O O . MET A 1 232 ? -15.299 27.785 -6.069 1.00 79.57 285 MET A O 1
ATOM 1400 N N . ALA B 1 50 ? -5.679 63.413 28.770 1.00 44.14 103 ALA B N 1
ATOM 1401 C CA . ALA B 1 50 ? -4.509 63.722 29.603 1.00 48.34 103 ALA B CA 1
ATOM 1402 C C . ALA B 1 50 ? -3.235 63.865 28.783 1.00 49.08 103 ALA B C 1
ATOM 1403 O O . ALA B 1 50 ? -2.757 62.887 28.202 1.00 47.99 103 ALA B O 1
ATOM 1405 N N . GLY B 1 51 ? -2.671 65.071 28.759 1.00 38.60 104 GLY B N 1
ATOM 1406 C CA . GLY B 1 51 ? -1.498 65.342 27.939 1.00 35.46 104 GLY B CA 1
ATOM 1407 C C . GLY B 1 51 ? -0.170 65.049 28.626 1.00 35.74 104 GLY B C 1
ATOM 1408 O O . GLY B 1 51 ? -0.114 64.634 29.785 1.00 32.12 104 GLY B O 1
ATOM 1409 N N . PRO B 1 52 ? 0.926 65.276 27.902 1.00 33.28 105 PRO B N 1
ATOM 1410 C CA . PRO B 1 52 ? 2.267 64.908 28.365 1.00 30.21 105 PRO B CA 1
ATOM 1411 C C . PRO B 1 52 ? 2.633 65.500 29.713 1.00 30.26 105 PRO B C 1
ATOM 1412 O O . PRO B 1 52 ? 3.255 64.814 30.502 1.00 31.02 105 P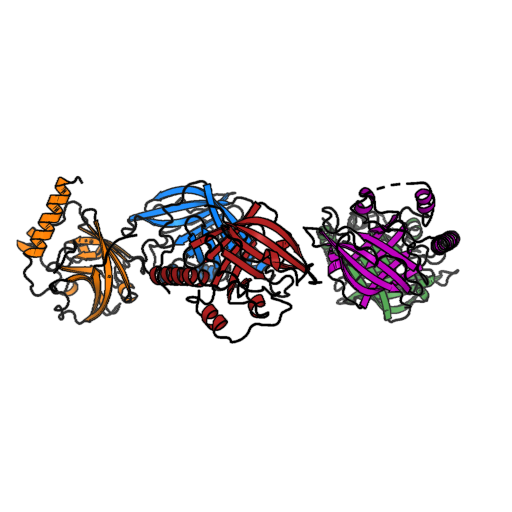RO B O 1
ATOM 1416 N N . GLU B 1 53 ? 2.293 66.759 29.970 1.00 36.37 106 GLU B N 1
ATOM 1417 C CA . GLU B 1 53 ? 2.834 67.440 31.148 1.00 34.70 106 GLU B CA 1
ATOM 1418 C C . GLU B 1 53 ? 2.226 66.859 32.411 1.00 35.12 106 GLU B C 1
ATOM 1419 O O . GLU B 1 53 ? 2.900 66.706 33.430 1.00 38.03 106 GLU B O 1
ATOM 1425 N N . THR B 1 54 ? 0.938 66.547 32.326 1.00 35.12 107 THR B N 1
ATOM 1426 C CA . THR B 1 54 ? 0.168 66.007 33.438 1.00 36.00 107 THR B CA 1
ATOM 1427 C C . THR B 1 54 ? 0.638 64.595 33.816 1.00 37.48 107 THR B C 1
ATOM 1428 O O . THR B 1 54 ? 0.875 64.294 35.004 1.00 36.07 107 THR B O 1
ATOM 1432 N N . ILE B 1 55 ? 0.781 63.752 32.788 1.00 35.32 108 ILE B N 1
ATOM 1433 C CA . ILE B 1 55 ? 1.364 62.421 32.894 1.00 28.85 108 ILE B CA 1
ATOM 1434 C C . ILE B 1 55 ? 2.786 62.414 33.432 1.00 31.33 108 ILE B C 1
ATOM 1435 O O . ILE B 1 55 ? 3.079 61.703 34.381 1.00 33.69 108 ILE B O 1
ATOM 1440 N N . ALA B 1 56 ? 3.676 63.194 32.835 1.00 31.41 109 ALA B N 1
ATOM 1441 C CA . ALA B 1 56 ? 5.031 63.317 33.362 1.00 29.43 109 ALA B CA 1
ATOM 1442 C C . ALA B 1 56 ? 5.023 63.623 34.854 1.00 26.30 109 ALA B C 1
ATOM 1443 O O . ALA B 1 56 ? 5.754 63.035 35.623 1.00 27.24 109 ALA B O 1
ATOM 1445 N N . LYS B 1 57 ? 4.191 64.564 35.260 1.00 35.00 110 LYS B N 1
ATOM 1446 C CA . LYS B 1 57 ? 4.171 65.009 36.653 1.00 38.96 110 LYS B CA 1
ATOM 1447 C C . LYS B 1 57 ? 3.651 63.891 37.559 1.00 35.25 110 LYS B C 1
ATOM 1448 O O . LYS B 1 57 ? 4.193 63.631 38.643 1.00 30.90 110 LYS B O 1
ATOM 1454 N N . GLU B 1 58 ? 2.595 63.230 37.086 1.00 35.11 111 GLU B N 1
ATOM 1455 C CA . GLU B 1 58 ? 2.017 62.075 37.763 1.00 31.66 111 GLU B CA 1
ATOM 1456 C C . GLU B 1 58 ? 3.053 60.938 37.916 1.00 29.12 111 GLU B C 1
ATOM 1457 O O . GLU B 1 58 ? 3.278 60.447 39.023 1.00 26.56 111 GLU B O 1
ATOM 1463 N N . ARG B 1 59 ? 3.729 60.561 36.837 1.00 29.41 112 ARG B N 1
ATOM 1464 C CA . ARG B 1 59 ? 4.753 59.519 36.949 1.00 32.64 112 ARG B CA 1
ATOM 1465 C C . ARG B 1 59 ? 5.770 59.874 38.009 1.00 32.11 112 ARG B C 1
ATOM 1466 O O . ARG B 1 59 ? 5.965 59.116 38.947 1.00 33.96 112 ARG B O 1
ATOM 1474 N N . ALA B 1 60 ? 6.436 61.017 37.856 1.00 30.28 113 ALA B N 1
ATOM 1475 C CA . ALA B 1 60 ? 7.536 61.388 38.766 1.00 34.49 113 ALA B CA 1
ATOM 1476 C C . ALA B 1 60 ? 7.120 61.455 40.245 1.00 30.78 113 ALA B C 1
ATOM 1477 O O . ALA B 1 60 ? 7.892 61.087 41.150 1.00 29.79 113 ALA B O 1
ATOM 1479 N N . SER B 1 61 ? 5.912 61.944 40.498 1.00 30.13 114 SER B N 1
ATOM 1480 C CA . SER B 1 61 ? 5.442 61.980 41.874 1.00 32.24 114 SER B CA 1
ATOM 1481 C C . SER B 1 61 ? 5.350 60.541 42.398 1.00 31.86 114 SER B C 1
ATOM 1482 O O . SER B 1 61 ? 5.850 60.250 43.496 1.00 34.78 114 SER B O 1
ATOM 1485 N N . ALA B 1 62 ? 4.727 59.648 41.618 1.00 29.35 115 ALA B N 1
ATOM 1486 C CA . ALA B 1 62 ? 4.575 58.240 42.039 1.00 29.67 115 ALA B CA 1
ATOM 1487 C C . ALA B 1 62 ? 5.933 57.628 42.221 1.00 27.68 115 ALA B C 1
ATOM 1488 O O . ALA B 1 62 ? 6.162 56.901 43.186 1.00 28.56 115 ALA B O 1
ATOM 1490 N N . GLU B 1 63 ? 6.873 57.957 41.346 1.00 29.26 116 GLU B N 1
ATOM 1491 C CA . GLU B 1 63 ? 8.210 57.413 41.556 1.00 34.06 116 GLU B CA 1
ATOM 1492 C C . GLU B 1 63 ? 8.916 57.943 42.810 1.00 38.96 116 GLU B C 1
ATOM 1493 O O . GLU B 1 63 ? 9.642 57.187 43.477 1.00 36.62 116 GLU B O 1
ATOM 1499 N N . THR B 1 64 ? 8.727 59.235 43.114 1.00 37.16 117 THR B N 1
ATOM 1500 C CA . THR B 1 64 ? 9.238 59.808 44.366 1.00 36.37 117 THR B CA 1
ATOM 1501 C C . THR B 1 64 ? 8.578 59.123 45.553 1.00 36.23 117 THR B C 1
ATOM 1502 O O . THR B 1 64 ? 9.250 58.743 46.507 1.00 38.06 117 THR B O 1
ATOM 1506 N N . TYR B 1 65 ? 7.260 58.975 45.499 1.00 33.41 118 TYR B N 1
ATOM 1507 C CA . TYR B 1 65 ? 6.559 58.202 46.519 1.00 31.76 118 TYR B CA 1
ATOM 1508 C C . TYR B 1 65 ? 7.225 56.846 46.748 1.00 34.66 118 TYR B C 1
ATOM 1509 O O . TYR B 1 65 ? 7.534 56.490 47.877 1.00 37.51 118 TYR B O 1
ATOM 1518 N N . ASN B 1 66 ? 7.460 56.091 45.682 1.00 32.42 119 ASN B N 1
ATOM 1519 C CA . ASN B 1 66 ? 8.066 54.774 45.842 1.00 33.39 119 ASN B CA 1
ATOM 1520 C C . ASN B 1 66 ? 9.459 54.826 46.466 1.00 40.25 119 ASN B C 1
ATOM 1521 O O . ASN B 1 66 ? 9.848 53.918 47.200 1.00 44.38 119 ASN B O 1
ATOM 1526 N N . ASN B 1 67 ? 10.227 55.869 46.155 1.00 48.17 120 ASN B N 1
ATOM 1527 C CA . ASN B 1 67 ? 11.596 55.972 46.672 1.00 49.03 120 ASN B CA 1
ATOM 1528 C C . ASN B 1 67 ? 11.597 56.304 48.161 1.00 52.01 120 ASN B C 1
ATOM 1529 O O . ASN B 1 67 ? 12.461 55.845 48.912 1.00 58.45 120 ASN B O 1
ATOM 1534 N N . ASN B 1 68 ? 10.613 57.094 48.576 1.00 43.25 121 ASN B N 1
ATOM 1535 C CA . ASN B 1 68 ? 10.495 57.538 49.954 1.00 43.60 121 ASN B CA 1
ATOM 1536 C C . ASN B 1 68 ? 9.739 56.582 50.871 1.00 49.03 121 ASN B C 1
ATOM 1537 O O . ASN B 1 68 ? 9.656 56.812 52.077 1.00 53.44 121 ASN B O 1
ATOM 1542 N N . LEU B 1 69 ? 9.197 55.508 50.300 1.00 44.85 122 LEU B N 1
ATOM 1543 C CA . LEU B 1 69 ? 8.421 54.540 51.070 1.00 45.97 122 LEU B CA 1
ATOM 1544 C C . LEU B 1 69 ? 9.318 53.746 52.017 1.00 50.78 122 LEU B C 1
ATOM 1545 O O . LEU B 1 69 ? 10.196 53.015 51.568 1.00 47.56 122 LEU B O 1
ATOM 1550 N N . GLU B 1 70 ? 9.081 53.889 53.323 1.00 72.07 123 GLU B N 1
ATOM 1551 C CA . GLU B 1 70 ? 9.912 53.246 54.352 1.00 81.44 123 GLU B CA 1
ATOM 1552 C C . GLU B 1 70 ? 9.411 51.858 54.748 1.00 85.90 123 GLU B C 1
ATOM 1553 O O . GLU B 1 70 ? 8.381 51.735 55.414 1.00 91.23 123 GLU B O 1
ATOM 1559 N N . SER B 1 71 ? 10.149 50.817 54.363 1.00 83.95 124 SER B N 1
ATOM 1560 C CA . SER B 1 71 ? 9.677 49.436 54.541 1.00 89.31 124 SER B CA 1
ATOM 1561 C C . SER B 1 71 ? 9.221 49.122 55.977 1.00 91.58 124 SER B C 1
ATOM 1562 O O . SER B 1 71 ? 10.036 48.839 56.859 1.00 93.05 124 SER B O 1
ATOM 1565 N N . ALA B 1 72 ? 7.902 49.176 56.178 1.00 108.21 125 ALA B N 1
ATOM 1566 C CA . ALA B 1 72 ? 7.259 48.995 57.484 1.00 108.16 125 ALA B CA 1
ATOM 1567 C C . ALA B 1 72 ? 6.407 47.710 57.515 1.00 108.18 125 ALA B C 1
ATOM 1568 O O . ALA B 1 72 ? 6.206 47.068 56.474 1.00 103.09 125 ALA B O 1
ATOM 1570 N N . PRO B 1 73 ? 5.901 47.325 58.707 1.00 100.73 126 PRO B N 1
ATOM 1571 C CA . PRO B 1 73 ? 4.995 46.166 58.727 1.00 93.66 126 PRO B CA 1
ATOM 1572 C C . PRO B 1 73 ? 3.701 46.523 57.991 1.00 88.13 126 PRO B C 1
ATOM 1573 O O . PRO B 1 73 ? 3.289 47.691 58.017 1.00 83.14 126 PRO B O 1
ATOM 1577 N N . ILE B 1 74 ? 3.080 45.535 57.343 1.00 72.26 127 ILE B N 1
ATOM 1578 C CA . ILE B 1 74 ? 1.884 45.767 56.525 1.00 60.59 127 ILE B CA 1
ATOM 1579 C C . ILE B 1 74 ? 0.666 45.110 57.175 1.00 57.09 127 ILE B C 1
ATOM 1580 O O . ILE B 1 74 ? 0.747 44.002 57.714 1.00 51.29 127 ILE B O 1
ATOM 1585 N N . LEU B 1 75 ? -0.465 45.796 57.147 1.00 61.89 128 LEU B N 1
ATOM 1586 C CA . LEU B 1 75 ? -1.635 45.246 57.804 1.00 59.19 128 LEU B CA 1
ATOM 1587 C C . LEU B 1 75 ? -2.418 44.366 56.842 1.00 57.74 128 LEU B C 1
ATOM 1588 O O . LEU B 1 75 ? -2.641 44.748 55.690 1.00 54.35 128 LEU B O 1
ATOM 1593 N N . ASP B 1 76 ? -2.834 43.192 57.314 1.00 49.67 129 ASP B N 1
ATOM 1594 C CA . ASP B 1 76 ? -3.747 42.376 56.541 1.00 43.77 129 ASP B CA 1
ATOM 1595 C C . ASP B 1 76 ? -4.991 43.158 56.162 1.00 41.34 129 ASP B C 1
ATOM 1596 O O . ASP B 1 76 ? -5.708 43.656 57.022 1.00 44.87 129 ASP B O 1
ATOM 1601 N N . PRO B 1 77 ? -5.274 43.227 54.868 1.00 31.06 130 PRO B N 1
ATOM 1602 C CA . PRO B 1 77 ? -6.397 43.986 54.322 1.00 31.35 130 PRO B CA 1
ATOM 1603 C C . PRO B 1 77 ? -7.772 43.605 54.889 1.00 36.71 130 PRO B C 1
ATOM 1604 O O . PRO B 1 77 ? -8.625 44.492 54.985 1.00 39.02 130 PRO B O 1
ATOM 1608 N N . TRP B 1 78 ? -7.997 42.329 55.220 1.00 32.95 131 TRP B N 1
ATOM 1609 C CA . TRP B 1 78 ? -9.345 41.852 55.548 1.00 32.87 131 TRP B CA 1
ATOM 1610 C C . TRP B 1 78 ? -9.688 41.913 57.032 1.00 38.93 131 TRP B C 1
ATOM 1611 O O . TRP B 1 78 ? -10.864 42.056 57.397 1.00 37.70 131 TRP B O 1
ATOM 1622 N N . LEU B 1 79 ? -8.669 41.803 57.883 1.00 45.79 132 LEU B N 1
ATOM 1623 C CA . LEU B 1 79 ? -8.863 41.838 59.338 1.00 52.84 132 LEU B CA 1
ATOM 1624 C C . LEU B 1 79 ? -8.737 43.250 59.917 1.00 59.92 132 LEU B C 1
ATOM 1625 O O . LEU B 1 79 ? -9.581 43.708 60.688 1.00 60.44 132 LEU B O 1
ATOM 1630 N N . GLU B 1 80 ? -7.666 43.930 59.543 1.00 61.96 133 GLU B N 1
ATOM 1631 C CA . GLU B 1 80 ? -7.388 45.230 60.096 1.00 64.04 133 GLU B CA 1
ATOM 1632 C C . GLU B 1 80 ? -8.272 46.290 59.474 1.00 68.52 133 GLU B C 1
ATOM 1633 O O . GLU B 1 80 ? -8.622 47.266 60.132 1.00 76.23 133 GLU B O 1
ATOM 1639 N N . SER B 1 81 ? -8.669 46.075 58.226 1.00 74.29 134 SER B N 1
ATOM 1640 C CA . SER B 1 81 ? -9.663 46.942 57.577 1.00 83.55 134 SER B CA 1
ATOM 1641 C C . SER B 1 81 ? -9.821 48.337 58.237 1.00 88.43 134 SER B C 1
ATOM 1642 O O . SER B 1 81 ? -10.858 48.646 58.840 1.00 86.39 134 SER B O 1
ATOM 1645 N N . GLN B 1 82 ? -8.771 49.153 58.117 1.00 100.06 135 GLN B N 1
ATOM 1646 C CA . GLN B 1 82 ? -8.762 50.552 58.550 1.00 102.48 135 GLN B CA 1
ATOM 1647 C C . GLN B 1 82 ? -8.279 51.401 57.329 1.00 98.09 135 GLN B C 1
ATOM 1648 O O . GLN B 1 82 ? -8.262 50.831 56.221 1.00 96.47 135 GLN B O 1
ATOM 1654 N N . ARG B 1 83 ? -7.892 52.691 57.418 1.00 58.42 136 ARG B N 1
ATOM 1655 C CA . ARG B 1 83 ? -7.611 53.564 58.573 1.00 59.64 136 ARG B CA 1
ATOM 1656 C C . ARG B 1 83 ? -7.281 54.973 58.005 1.00 53.23 136 ARG B C 1
ATOM 1657 O O . ARG B 1 83 ? -6.144 55.425 58.093 1.00 49.75 136 ARG B O 1
ATOM 1665 N N . PRO B 1 84 ? -8.269 55.655 57.408 1.00 41.62 137 PRO B N 1
ATOM 1666 C CA . PRO B 1 84 ? -8.054 56.635 56.329 1.00 42.91 137 PRO B CA 1
ATOM 1667 C C . PRO B 1 84 ? -7.751 58.111 56.681 1.00 41.09 137 PRO B C 1
ATOM 1668 O O . PRO B 1 84 ? -7.198 58.838 55.846 1.00 39.71 137 PRO B O 1
ATOM 1672 N N . ASP B 1 85 ? -8.138 58.559 57.864 1.00 38.70 138 ASP B N 1
ATOM 1673 C CA . ASP B 1 85 ? -8.033 59.980 58.217 1.00 38.53 138 ASP B CA 1
ATOM 1674 C C . ASP B 1 85 ? -6.651 60.355 58.751 1.00 34.96 138 ASP B C 1
ATOM 1675 O O . ASP B 1 85 ? -6.559 61.132 59.673 1.00 42.28 138 ASP B O 1
ATOM 1680 N N . THR B 1 86 ? -5.581 59.793 58.214 1.00 30.06 139 THR B N 1
ATOM 1681 C CA . THR B 1 86 ? -4.263 60.115 58.722 1.00 24.98 139 THR B CA 1
ATOM 1682 C C . THR B 1 86 ? -3.513 60.819 57.607 1.00 28.92 139 THR B C 1
ATOM 1683 O O . THR B 1 86 ? -3.839 60.626 56.432 1.00 28.95 139 THR B O 1
ATOM 1687 N N . PRO B 1 87 ? -2.519 61.651 57.956 1.00 29.78 140 PRO B N 1
ATOM 1688 C CA . PRO B 1 87 ? -1.799 62.422 56.937 1.00 30.84 140 PRO B CA 1
ATOM 1689 C C . PRO B 1 87 ? -1.204 61.505 55.874 1.00 31.54 140 PRO B C 1
ATOM 1690 O O . PRO B 1 87 ? -1.311 61.785 54.669 1.00 28.94 140 PRO B O 1
ATOM 1694 N N . GLN B 1 88 ? -0.578 60.416 56.304 1.00 30.60 141 GLN B N 1
ATOM 1695 C CA . GLN B 1 88 ? 0.127 59.590 55.332 1.00 28.58 141 GLN B CA 1
ATOM 1696 C C . GLN B 1 88 ? -0.850 58.884 54.389 1.00 28.82 141 GLN B C 1
ATOM 1697 O O . GLN B 1 88 ? -0.598 58.787 53.182 1.00 30.49 141 GLN B O 1
ATOM 1703 N N . TYR B 1 89 ? -2.015 58.497 54.887 1.00 28.69 142 TYR B N 1
ATOM 1704 C CA . TYR B 1 89 ? -3.012 57.937 53.981 1.00 29.32 142 TYR B CA 1
ATOM 1705 C C . TYR B 1 89 ? -3.571 59.019 53.071 1.00 30.91 142 TYR B C 1
ATOM 1706 O O . TYR B 1 89 ? -3.614 58.849 51.852 1.00 32.54 142 TYR B O 1
ATOM 1715 N N . GLN B 1 90 ? -3.989 60.147 53.643 1.00 32.58 143 GLN B N 1
ATOM 1716 C CA . GLN B 1 90 ? -4.481 61.262 52.812 1.00 32.52 143 GLN B CA 1
ATOM 1717 C C . GLN B 1 90 ? -3.479 61.658 51.713 1.00 27.52 143 GLN B C 1
ATOM 1718 O O . GLN B 1 90 ? -3.870 62.011 50.602 1.00 28.60 143 GLN B O 1
ATOM 1724 N N . ALA B 1 91 ? -2.189 61.604 52.006 1.00 25.36 144 ALA B N 1
ATOM 1725 C CA . ALA B 1 91 ? -1.219 62.055 51.018 1.00 29.35 144 ALA B CA 1
ATOM 1726 C C . ALA B 1 91 ? -1.128 61.014 49.903 1.00 31.92 144 ALA B C 1
ATOM 1727 O O . ALA B 1 91 ? -0.988 61.349 48.713 1.00 30.46 144 ALA B O 1
ATOM 1729 N N . TYR B 1 92 ? -1.241 59.747 50.292 1.00 28.62 145 TYR B N 1
ATOM 1730 C CA . TYR B 1 92 ? -1.267 58.643 49.329 1.00 25.58 145 TYR B CA 1
ATOM 1731 C C . TYR B 1 92 ? -2.454 58.727 48.390 1.00 28.63 145 TYR B C 1
ATOM 1732 O O . TYR B 1 92 ? -2.315 58.428 47.203 1.00 25.33 145 TYR B O 1
ATOM 1741 N N . LEU B 1 93 ? -3.615 59.146 48.896 1.00 26.59 146 LEU B N 1
ATOM 1742 C CA . LEU B 1 93 ? -4.769 59.303 48.015 1.00 27.87 146 LEU B CA 1
ATOM 1743 C C . LEU B 1 93 ? -4.489 60.279 46.881 1.00 32.24 146 LEU B C 1
ATOM 1744 O O . LEU B 1 93 ? -5.225 60.338 45.893 1.00 32.64 146 LEU B O 1
ATOM 1749 N N . HIS B 1 94 ? -3.435 61.070 47.027 1.00 36.58 147 HIS B N 1
ATOM 1750 C CA . HIS B 1 94 ? -3.155 62.077 46.022 1.00 36.27 147 HIS B CA 1
ATOM 1751 C C . HIS B 1 94 ? -2.303 61.537 44.893 1.00 36.56 147 HIS B C 1
ATOM 1752 O O . HIS B 1 94 ? -2.247 62.146 43.844 1.00 35.56 147 HIS B O 1
ATOM 1759 N N . GLU B 1 95 ? -1.644 60.395 45.115 1.00 32.27 148 GLU B N 1
ATOM 1760 C CA . GLU B 1 95 ? -0.811 59.786 44.096 1.00 29.58 148 GLU B CA 1
ATOM 1761 C C . GLU B 1 95 ? -1.689 59.135 43.035 1.00 33.53 148 GLU B C 1
ATOM 1762 O O . GLU B 1 95 ? -2.773 58.639 43.352 1.00 36.93 148 GLU B O 1
ATOM 1768 N N . MET B 1 96 ? -1.242 59.152 41.780 1.00 30.26 149 MET B N 1
ATOM 1769 C CA . MET B 1 96 ? -1.966 58.486 40.703 1.00 29.55 149 MET B CA 1
ATOM 1770 C C . MET B 1 96 ? -3.463 58.721 40.819 1.00 33.62 149 MET B C 1
ATOM 1771 O O . MET B 1 96 ? -4.225 57.774 40.920 1.00 35.31 149 MET B O 1
ATOM 1776 N N . ASP B 1 97 ? -3.885 59.977 40.839 1.00 31.20 150 ASP B N 1
ATOM 1777 C CA . ASP B 1 97 ? -5.296 60.303 41.021 1.00 33.66 150 ASP B CA 1
ATOM 1778 C C . ASP B 1 97 ? -5.876 61.149 39.895 1.00 39.38 150 ASP B C 1
ATOM 1779 O O . ASP B 1 97 ? -6.860 61.836 40.104 1.00 37.40 150 ASP B O 1
ATOM 1784 N N . ILE B 1 98 ? -5.266 61.094 38.711 1.00 44.49 151 ILE B N 1
ATOM 1785 C CA . ILE B 1 98 ? -5.831 61.708 37.508 1.00 42.71 151 ILE B CA 1
ATOM 1786 C C . ILE B 1 98 ? -7.284 61.283 37.315 1.00 50.92 151 ILE B C 1
ATOM 1787 O O . ILE B 1 98 ? -8.181 62.129 37.255 1.00 52.89 151 ILE B O 1
ATOM 1792 N N . ASP B 1 99 ? -7.514 59.969 37.192 1.00 47.97 152 ASP B N 1
ATOM 1793 C CA . ASP B 1 99 ? -8.875 59.445 37.118 1.00 43.85 152 ASP B CA 1
ATOM 1794 C C . ASP B 1 99 ? -9.164 58.729 38.408 1.00 43.31 152 ASP B C 1
ATOM 1795 O O . ASP B 1 99 ? -8.246 58.475 39.181 1.00 44.08 152 ASP B O 1
ATOM 1800 N N . PRO B 1 100 ? -10.437 58.397 38.649 1.00 41.41 153 PRO B N 1
ATOM 1801 C CA . PRO B 1 100 ? -10.821 57.668 39.867 1.00 44.81 153 PRO B CA 1
ATOM 1802 C C . PRO B 1 100 ? -10.233 56.242 39.959 1.00 39.88 153 PRO B C 1
ATOM 1803 O O . PRO B 1 100 ? -10.096 55.714 41.077 1.00 35.62 153 PRO B O 1
ATOM 1807 N N . VAL B 1 101 ? -9.879 55.645 38.819 1.00 37.84 154 VAL B N 1
ATOM 1808 C CA . VAL B 1 101 ? -9.196 54.345 38.798 1.00 29.11 154 VAL B CA 1
ATOM 1809 C C . VAL B 1 101 ? -7.693 54.562 38.776 1.00 27.93 154 VAL B C 1
ATOM 1810 O O . VAL B 1 101 ? -7.182 55.272 37.926 1.00 31.84 154 VAL B O 1
ATOM 1814 N N . MET B 1 102 ? -6.988 53.965 39.723 1.00 26.97 155 MET B N 1
ATOM 1815 C CA . MET B 1 102 ? -5.552 54.151 39.847 1.00 23.63 155 MET B CA 1
ATOM 1816 C C . MET B 1 102 ? -4.772 53.427 38.756 1.00 27.75 155 MET B C 1
ATOM 1817 O O . MET B 1 102 ? -3.752 53.912 38.284 1.00 27.26 155 MET B O 1
ATOM 1822 N N . ALA B 1 103 ? -5.221 52.229 38.396 1.00 24.86 156 ALA B N 1
ATOM 1823 C CA . ALA B 1 103 ? -4.505 51.384 37.459 1.00 23.38 156 ALA B CA 1
ATOM 1824 C C . ALA B 1 103 ? -5.471 50.279 37.096 1.00 28.77 156 ALA B C 1
ATOM 1825 O O . ALA B 1 103 ? -6.606 50.245 37.596 1.00 30.18 156 ALA B O 1
ATOM 1827 N N . ARG B 1 104 ? -5.021 49.360 36.251 1.00 32.23 157 ARG B N 1
ATOM 1828 C CA . ARG B 1 104 ? -5.850 48.247 35.800 1.00 29.76 157 ARG B CA 1
ATOM 1829 C C . ARG B 1 104 ? -4.991 47.001 35.739 1.00 32.03 157 ARG B C 1
ATOM 1830 O O . ARG B 1 104 ? -3.829 47.059 35.299 1.00 26.89 157 ARG B O 1
ATOM 1838 N N . ILE B 1 105 ? -5.538 45.871 36.190 1.00 31.99 158 ILE B N 1
ATOM 1839 C CA . ILE B 1 105 ? -4.837 44.598 36.028 1.00 24.58 158 ILE B CA 1
ATOM 1840 C C . ILE B 1 105 ? -5.568 43.640 35.110 1.00 29.11 158 ILE B C 1
ATOM 1841 O O . ILE B 1 105 ? -6.798 43.545 35.131 1.00 30.32 158 ILE B O 1
ATOM 1846 N N . VAL B 1 106 ? -4.790 42.948 34.287 1.00 24.95 159 VAL B N 1
ATOM 1847 C CA . VAL B 1 106 ? -5.312 42.004 33.324 1.00 22.12 159 VAL B CA 1
ATOM 1848 C C . VAL B 1 106 ? -4.537 40.712 33.480 1.00 25.32 159 VAL B C 1
ATOM 1849 O O . VAL B 1 106 ? -3.304 40.709 33.481 1.00 22.25 159 VAL B O 1
ATOM 1853 N N . ILE B 1 107 ? -5.258 39.617 33.669 1.00 21.23 160 ILE B N 1
ATOM 1854 C CA . ILE B 1 107 ? -4.620 38.321 33.818 1.00 24.95 160 ILE B CA 1
ATOM 1855 C C . ILE B 1 107 ? -5.332 37.373 32.859 1.00 27.78 160 ILE B C 1
ATOM 1856 O O . ILE B 1 107 ? -6.293 36.711 33.248 1.00 27.71 160 ILE B O 1
ATOM 1861 N N . PRO B 1 108 ? -4.890 37.340 31.595 1.00 25.37 161 PRO B N 1
ATOM 1862 C CA . PRO B 1 108 ? -5.666 36.672 30.541 1.00 26.67 161 PRO B CA 1
ATOM 1863 C C . PRO B 1 108 ? -6.002 35.215 30.838 1.00 31.28 161 PRO B C 1
ATOM 1864 O O . PRO B 1 108 ? -7.106 34.794 30.502 1.00 33.53 161 PRO B O 1
ATOM 1868 N N . SER B 1 109 ? -5.107 34.447 31.453 1.00 27.20 162 SER B N 1
ATOM 1869 C CA . SER B 1 109 ? -5.348 33.020 31.476 1.00 26.25 162 SER B CA 1
ATOM 1870 C C . SER B 1 109 ? -6.529 32.644 32.363 1.00 32.38 162 SER B C 1
ATOM 1871 O O . SER B 1 109 ? -7.059 31.529 32.249 1.00 32.47 162 SER B O 1
ATOM 1874 N N . ILE B 1 110 ? -6.948 33.560 33.239 1.00 22.39 163 ILE B N 1
ATOM 1875 C CA . ILE B 1 110 ? -8.128 33.328 34.074 1.00 23.51 163 ILE B CA 1
ATOM 1876 C C . ILE B 1 110 ? -9.225 34.380 33.851 1.00 26.99 163 ILE B C 1
ATOM 1877 O O . ILE B 1 110 ? -10.033 34.632 34.748 1.00 29.20 163 ILE B O 1
ATOM 1882 N N . HIS B 1 111 ? -9.261 34.976 32.657 1.00 23.57 164 HIS B N 1
ATOM 1883 C CA . HIS B 1 111 ? -10.287 35.971 32.294 1.00 27.25 164 HIS B CA 1
ATOM 1884 C C . HIS B 1 111 ? -10.458 37.113 33.322 1.00 25.35 164 HIS B C 1
ATOM 1885 O O . HIS B 1 111 ? -11.571 37.590 33.536 1.00 23.72 164 HIS B O 1
ATOM 1892 N N . VAL B 1 112 ? -9.374 37.542 33.963 1.00 26.12 165 VAL B N 1
ATOM 1893 C CA . VAL B 1 112 ? -9.452 38.710 34.822 1.00 25.77 165 VAL B CA 1
ATOM 1894 C C . VAL B 1 112 ? -9.097 40.010 34.101 1.00 28.62 165 VAL B C 1
ATOM 1895 O O . VAL B 1 112 ? -8.096 40.103 33.381 1.00 27.94 165 VAL B O 1
ATOM 1899 N N . SER B 1 113 ? -9.940 41.014 34.298 1.00 29.78 166 SER B N 1
ATOM 1900 C CA . SER B 1 113 ? -9.636 42.387 33.894 1.00 30.84 166 SER B CA 1
ATOM 1901 C C . SER B 1 113 ? -10.373 43.353 34.826 1.00 30.68 166 SER B C 1
ATOM 1902 O O . SER B 1 113 ? -11.579 43.586 34.674 1.00 31.52 166 SER B O 1
ATOM 1905 N N . LEU B 1 114 ? -9.651 43.905 35.793 1.00 20.81 167 LEU B N 1
ATOM 1906 C CA . LEU B 1 114 ? -10.285 44.619 36.874 1.00 22.51 167 LEU B CA 1
ATOM 1907 C C . LEU B 1 114 ? -9.630 45.962 37.107 1.00 26.89 167 LEU B C 1
ATOM 1908 O O . LEU B 1 114 ? -8.415 46.083 36.951 1.00 26.40 167 LEU B O 1
ATOM 1913 N N . PRO B 1 115 ? -10.424 46.984 37.488 1.00 25.60 168 PRO B N 1
ATOM 1914 C CA . PRO B 1 115 ? -9.793 48.265 37.827 1.00 22.30 168 PRO B CA 1
ATOM 1915 C C . PRO B 1 115 ? -9.111 48.149 39.173 1.00 24.12 168 PRO B C 1
ATOM 1916 O O . PRO B 1 115 ? -9.550 47.351 40.009 1.00 26.51 168 PRO B O 1
ATOM 1920 N N . ILE B 1 116 ? -8.046 48.917 39.381 1.00 25.75 169 ILE B N 1
ATOM 1921 C CA . ILE B 1 116 ? -7.365 48.931 40.667 1.00 21.85 169 ILE B CA 1
ATOM 1922 C C . ILE B 1 116 ? -7.664 50.258 41.338 1.00 27.15 169 ILE B C 1
ATOM 1923 O O . ILE B 1 116 ? -7.630 51.304 40.693 1.00 29.63 169 ILE B O 1
ATOM 1928 N N . TYR B 1 117 ? -7.965 50.233 42.629 1.00 26.46 170 TYR B N 1
ATOM 1929 C CA . TYR B 1 117 ? -8.239 51.461 43.344 1.00 24.49 170 TYR B CA 1
ATOM 1930 C C . TYR B 1 117 ? -7.293 51.623 44.513 1.00 27.05 170 TYR B C 1
ATOM 1931 O O . TYR B 1 117 ? -6.679 50.642 44.973 1.00 22.54 170 TYR B O 1
ATOM 1940 N N . HIS B 1 118 ? -7.202 52.846 45.030 1.00 20.74 171 HIS B N 1
ATOM 1941 C CA . HIS B 1 118 ? -6.410 53.081 46.238 1.00 22.68 171 HIS B CA 1
ATOM 1942 C C . HIS B 1 118 ? -6.953 52.305 47.415 1.00 23.68 171 HIS B C 1
ATOM 1943 O O . HIS B 1 118 ? -8.161 52.273 47.621 1.00 25.84 171 HIS B O 1
ATOM 1950 N N . GLY B 1 119 ? -6.072 51.739 48.231 1.00 22.08 172 GLY B N 1
ATOM 1951 C CA . GLY B 1 119 ? -6.512 51.153 49.483 1.00 25.58 172 GLY B CA 1
ATOM 1952 C C . GLY B 1 119 ? -7.272 49.833 49.408 1.00 27.51 172 GLY B C 1
ATOM 1953 O O . GLY B 1 119 ? -7.584 49.343 48.339 1.00 23.15 172 GLY B O 1
ATOM 1954 N N . THR B 1 120 ? -7.593 49.275 50.567 1.00 28.08 173 THR B N 1
ATOM 1955 C CA . THR B 1 120 ? -8.193 47.963 50.639 1.00 31.56 173 THR B CA 1
ATOM 1956 C C . THR B 1 120 ? -9.401 47.986 51.571 1.00 34.65 173 THR B C 1
ATOM 1957 O O . THR B 1 120 ? -9.652 47.056 52.341 1.00 37.52 173 THR B O 1
ATOM 1961 N N . ASP B 1 121 ? -10.154 49.064 51.479 1.00 35.73 174 ASP B N 1
ATOM 1962 C CA . ASP B 1 121 ? -11.318 49.265 52.322 1.00 40.84 174 ASP B CA 1
ATOM 1963 C C . ASP B 1 121 ? -12.466 48.386 51.807 1.00 41.95 174 ASP B C 1
ATOM 1964 O O . ASP B 1 121 ? -12.533 48.101 50.605 1.00 42.25 174 ASP B O 1
ATOM 1969 N N . SER B 1 122 ? -13.362 47.952 52.694 1.00 42.53 175 SER B N 1
ATOM 1970 C CA . SER B 1 122 ? -14.393 46.963 52.313 1.00 47.23 175 SER B CA 1
ATOM 1971 C C . SER B 1 122 ? -15.241 47.411 51.128 1.00 44.29 175 SER B C 1
ATOM 1972 O O . SER B 1 122 ? -15.464 46.639 50.189 1.00 45.43 175 SER B O 1
ATOM 1975 N N . ARG B 1 123 ? -15.680 48.662 51.157 1.00 52.14 176 ARG B N 1
ATOM 1976 C CA . ARG B 1 123 ? -16.319 49.288 49.999 1.00 53.36 176 ARG B CA 1
ATOM 1977 C C . ARG B 1 123 ? -15.478 49.101 48.730 1.00 48.09 176 ARG B C 1
ATOM 1978 O O . ARG B 1 123 ? -15.996 48.685 47.691 1.00 51.14 176 ARG B O 1
ATOM 1986 N N . THR B 1 124 ? -14.185 49.408 48.803 1.00 32.03 177 THR B N 1
ATOM 1987 C CA . THR B 1 124 ? -13.346 49.340 47.611 1.00 29.65 177 THR B CA 1
ATOM 1988 C C . THR B 1 124 ? -13.266 47.920 47.052 1.00 31.44 177 THR B C 1
ATOM 1989 O O . THR B 1 124 ? -13.542 47.711 45.875 1.00 29.82 177 THR B O 1
ATOM 1993 N N . LEU B 1 125 ? -12.890 46.951 47.889 1.00 32.57 178 LEU B N 1
ATOM 1994 C CA . LEU B 1 125 ? -12.734 45.560 47.430 1.00 36.02 178 LEU B CA 1
ATOM 1995 C C . LEU B 1 125 ? -14.020 45.007 46.827 1.00 35.06 178 LEU B C 1
ATOM 1996 O O . LEU B 1 125 ? -14.006 44.030 46.096 1.00 36.65 178 LEU B O 1
ATOM 2001 N N . THR B 1 126 ? -15.131 45.657 47.117 1.00 33.70 179 THR B N 1
ATOM 2002 C CA . THR B 1 126 ? -16.405 45.269 46.550 1.00 30.01 179 THR B CA 1
ATOM 2003 C C . THR B 1 126 ? -16.525 45.676 45.089 1.00 34.54 179 THR B C 1
ATOM 2004 O O . THR B 1 126 ? -17.312 45.102 44.354 1.00 36.72 179 THR B O 1
ATOM 2008 N N . GLU B 1 127 ? -15.734 46.661 44.666 1.00 41.43 180 GLU B N 1
ATOM 2009 C CA . GLU B 1 127 ? -15.828 47.215 43.310 1.00 39.19 180 GLU B CA 1
ATOM 2010 C C . GLU B 1 127 ? -14.649 46.920 42.367 1.00 35.27 180 GLU B C 1
ATOM 2011 O O . GLU B 1 127 ? -14.750 47.094 41.153 1.00 38.41 180 GLU B O 1
ATOM 2017 N N . GLY B 1 128 ? -13.537 46.459 42.914 1.00 34.18 181 GLY B N 1
ATOM 2018 C CA . GLY B 1 128 ? -12.409 46.044 42.096 1.00 29.75 181 GLY B CA 1
ATOM 2019 C C . GLY B 1 128 ? -11.243 45.617 42.976 1.00 28.74 181 GLY B C 1
ATOM 2020 O O . GLY B 1 128 ? -11.419 45.250 44.130 1.00 27.77 181 GLY B O 1
ATOM 2021 N N . VAL B 1 129 ? -10.042 45.688 42.431 1.00 25.05 182 VAL B N 1
ATOM 2022 C CA . VAL B 1 129 ? -8.851 45.332 43.172 1.00 23.25 182 VAL B CA 1
ATOM 2023 C C . VAL B 1 129 ? -8.372 46.524 44.011 1.00 26.05 182 VAL B C 1
ATOM 2024 O O . VAL B 1 129 ? -8.446 47.675 43.576 1.00 27.10 182 VAL B O 1
ATOM 2028 N N . GLY B 1 130 ? -7.898 46.272 45.222 1.00 32.13 183 GLY B N 1
ATOM 2029 C CA . GLY B 1 130 ? -7.441 47.358 46.065 1.00 25.46 183 GLY B CA 1
ATOM 2030 C C . GLY B 1 130 ? -5.942 47.272 46.221 1.00 27.51 183 GLY B C 1
ATOM 2031 O O . GLY B 1 130 ? -5.420 46.223 46.589 1.00 34.36 183 GLY B O 1
ATOM 2032 N N . HIS B 1 131 ? -5.245 48.367 45.941 1.00 25.34 184 HIS B N 1
ATOM 2033 C CA . HIS B 1 131 ? -3.812 48.425 46.118 1.00 20.47 184 HIS B CA 1
ATOM 2034 C C . HIS B 1 131 ? -3.526 48.481 47.605 1.00 23.47 184 HIS B C 1
ATOM 2035 O O . HIS B 1 131 ? -4.185 49.218 48.331 1.00 25.73 184 HIS B O 1
ATOM 2042 N N . LEU B 1 132 ? -2.551 47.713 48.081 1.00 23.57 185 LEU B N 1
ATOM 2043 C CA . LEU B 1 132 ? -2.351 47.582 49.524 1.00 22.85 185 LEU B CA 1
ATOM 2044 C C . LEU B 1 132 ? -1.501 48.729 50.061 1.00 26.89 185 LEU B C 1
ATOM 2045 O O . LEU B 1 132 ? -0.302 48.826 49.774 1.00 25.15 185 LEU B O 1
ATOM 2050 N N . PHE B 1 133 ? -2.120 49.607 50.838 1.00 26.16 186 PHE B N 1
ATOM 2051 C CA . PHE B 1 133 ? -1.420 50.789 51.307 1.00 27.35 186 PHE B CA 1
ATOM 2052 C C . PHE B 1 133 ? -0.201 50.342 52.095 1.00 25.65 186 PHE B C 1
ATOM 2053 O O . PHE B 1 133 ? -0.324 49.508 52.978 1.00 26.69 186 PHE B O 1
ATOM 2061 N N . GLY B 1 134 ? 0.971 50.892 51.780 1.00 25.91 187 GLY B N 1
ATOM 2062 C CA . GLY B 1 134 ? 2.209 50.480 52.442 1.00 20.18 187 GLY B CA 1
ATOM 2063 C C . GLY B 1 134 ? 3.173 49.777 51.492 1.00 27.12 187 GLY B C 1
ATOM 2064 O O . GLY B 1 134 ? 4.310 49.470 51.854 1.00 29.02 187 GLY B O 1
ATOM 2065 N N . THR B 1 135 ? 2.716 49.493 50.273 1.00 21.83 188 THR B N 1
ATOM 2066 C CA . THR B 1 135 ? 3.546 48.808 49.297 1.00 22.79 188 THR B CA 1
ATOM 2067 C C . THR B 1 135 ? 3.692 49.720 48.099 1.00 24.98 188 THR B C 1
ATOM 2068 O O . THR B 1 135 ? 2.957 50.710 47.972 1.00 22.48 188 THR B O 1
ATOM 2072 N N . SER B 1 136 ? 4.647 49.408 47.227 1.00 24.19 189 SER B N 1
ATOM 2073 C CA . SER B 1 136 ? 4.940 50.297 46.111 1.00 25.30 189 SER B CA 1
ATOM 2074 C C . SER B 1 136 ? 3.701 50.556 45.272 1.00 25.43 189 SER B C 1
ATOM 2075 O O . SER B 1 136 ? 2.871 49.666 45.129 1.00 26.05 189 SER B O 1
ATOM 2078 N N . LEU B 1 137 ? 3.566 51.766 44.731 1.00 20.35 190 LEU B N 1
ATOM 2079 C CA . LEU B 1 137 ? 2.502 52.055 43.777 1.00 21.90 190 LEU B CA 1
ATOM 2080 C C . LEU B 1 137 ? 2.893 51.284 42.552 1.00 22.27 190 LEU B C 1
ATOM 2081 O O . LEU B 1 137 ? 4.079 51.167 42.277 1.00 22.19 190 LEU B O 1
ATOM 2086 N N . PRO B 1 138 ? 1.912 50.752 41.810 1.00 24.78 191 PRO B N 1
ATOM 2087 C CA . PRO B 1 138 ? 2.220 49.864 40.675 1.00 26.35 191 PRO B CA 1
ATOM 2088 C C . PRO B 1 138 ? 2.646 50.654 39.438 1.00 29.63 191 PRO B C 1
ATOM 2089 O O . PRO B 1 138 ? 1.854 50.768 38.501 1.00 33.79 191 PRO B O 1
ATOM 2093 N N . VAL B 1 139 ? 3.854 51.210 39.438 1.00 26.37 192 VAL B N 1
ATOM 2094 C CA . VAL B 1 139 ? 4.377 51.892 38.265 1.00 25.67 192 VAL B CA 1
ATOM 2095 C C . VAL B 1 139 ? 5.703 51.245 37.966 1.00 26.29 192 VAL B C 1
ATOM 2096 O O . VAL B 1 139 ? 6.455 51.710 37.121 1.00 33.45 192 VAL B O 1
ATOM 2100 N N . GLY B 1 140 ? 6.007 50.168 38.677 1.00 25.86 193 GLY B N 1
ATOM 2101 C CA . GLY B 1 140 ? 7.172 49.364 38.355 1.00 25.29 193 GLY B CA 1
ATOM 2102 C C . GLY B 1 140 ? 8.481 50.076 38.600 1.00 30.88 193 GLY B C 1
ATOM 2103 O O . GLY B 1 140 ? 8.486 51.223 39.076 1.00 30.95 193 GLY B O 1
ATOM 2104 N N . GLY B 1 141 ? 9.593 49.405 38.285 1.00 31.04 194 GLY B N 1
ATOM 2105 C CA . GLY B 1 141 ? 10.921 49.955 38.549 1.00 33.23 194 GLY B CA 1
ATOM 2106 C C . GLY B 1 141 ? 11.682 49.139 39.584 1.00 37.11 194 GLY B C 1
ATOM 2107 O O . GLY B 1 141 ? 11.072 48.448 40.404 1.00 35.38 194 GLY B O 1
ATOM 2108 N N . PRO B 1 142 ? 13.021 49.219 39.562 1.00 36.51 195 PRO B N 1
ATOM 2109 C CA . PRO B 1 142 ? 13.857 48.348 40.394 1.00 34.29 195 PRO B CA 1
ATOM 2110 C C . PRO B 1 142 ? 13.685 48.662 41.865 1.00 38.47 195 PRO B C 1
ATOM 2111 O O . PRO B 1 142 ? 13.579 49.819 42.226 1.00 42.54 195 PRO B O 1
ATOM 2115 N N . SER B 1 143 ? 13.648 47.637 42.701 1.00 37.76 196 SER B N 1
ATOM 2116 C CA . SER B 1 143 ? 13.442 47.836 44.114 1.00 35.91 196 SER B CA 1
ATOM 2117 C C . SER B 1 143 ? 12.029 48.293 44.427 1.00 37.06 196 SER B C 1
ATOM 2118 O O . SER B 1 143 ? 11.828 49.088 45.339 1.00 38.93 196 SER B O 1
ATOM 2121 N N . THR B 1 144 ? 11.042 47.810 43.678 1.00 36.07 197 THR B N 1
ATOM 2122 C CA . THR B 1 144 ? 9.654 48.082 44.044 1.00 31.25 197 THR B CA 1
ATOM 2123 C C . THR B 1 144 ? 8.904 46.790 44.201 1.00 30.92 197 THR B C 1
ATOM 2124 O O . THR B 1 144 ? 9.237 45.788 43.589 1.00 31.92 197 THR B O 1
ATOM 2128 N N . HIS B 1 145 ? 7.890 46.819 45.042 1.00 26.29 198 HIS B N 1
ATOM 2129 C CA . HIS B 1 145 ? 7.057 45.670 45.217 1.00 27.21 198 HIS B CA 1
ATOM 2130 C C . HIS B 1 145 ? 5.666 46.158 45.507 1.00 23.01 198 HIS B C 1
ATOM 2131 O O . HIS B 1 145 ? 5.360 46.515 46.630 1.00 25.57 198 HIS B O 1
ATOM 2138 N N . SER B 1 146 ? 4.821 46.140 44.487 1.00 25.57 199 SER B N 1
ATOM 2139 C CA . SER B 1 146 ? 3.424 46.538 44.595 1.00 25.60 199 SER B CA 1
ATOM 2140 C C . SER B 1 146 ? 2.598 45.295 44.928 1.00 29.80 199 SER B C 1
ATOM 2141 O O . SER B 1 146 ? 2.839 44.218 44.366 1.00 30.74 199 SER B O 1
ATOM 2144 N N . VAL B 1 147 ? 1.632 45.438 45.836 1.00 25.58 200 VAL B N 1
ATOM 2145 C CA . VAL B 1 147 ? 0.768 44.340 46.277 1.00 19.92 200 VAL B CA 1
ATOM 2146 C C . VAL B 1 147 ? -0.687 44.695 45.982 1.00 21.61 200 VAL B C 1
ATOM 2147 O O . VAL B 1 147 ? -1.132 45.773 46.327 1.00 24.73 200 VAL B O 1
ATOM 2151 N N . LEU B 1 148 ? -1.409 43.806 45.302 1.00 23.90 201 LEU B N 1
ATOM 2152 C CA . LEU B 1 148 ? -2.768 44.077 44.836 1.00 22.14 201 LEU B CA 1
ATOM 2153 C C . LEU B 1 148 ? -3.754 43.094 45.459 1.00 23.52 201 LEU B C 1
ATOM 2154 O O . LEU B 1 148 ? -3.536 41.912 45.407 1.00 21.54 201 LEU B O 1
ATOM 2159 N N . THR B 1 149 ? -4.833 43.595 46.054 1.00 27.60 202 THR B N 1
ATOM 2160 C CA . THR B 1 149 ? -5.742 42.749 46.814 1.00 24.05 202 THR B CA 1
ATOM 2161 C C . THR B 1 149 ? -7.049 42.516 46.085 1.00 26.68 202 THR B C 1
ATOM 2162 O O . THR B 1 149 ? -7.563 43.399 45.439 1.00 34.07 202 THR B O 1
ATOM 2166 N N . GLY B 1 150 ? -7.591 41.320 46.182 1.00 27.37 203 GLY B N 1
ATOM 2167 C CA . GLY B 1 150 ? -8.881 41.031 45.593 1.00 29.93 203 GLY B CA 1
ATOM 2168 C C . GLY B 1 150 ? -9.551 39.933 46.390 1.00 29.34 203 GLY B C 1
ATOM 2169 O O . GLY B 1 150 ? -8.873 39.103 46.986 1.00 30.65 203 GLY B O 1
ATOM 2170 N N . HIS B 1 151 ? -10.874 39.942 46.431 1.00 29.86 204 HIS B N 1
ATOM 2171 C CA . HIS B 1 151 ? -11.611 38.932 47.193 1.00 36.52 204 HIS B CA 1
ATOM 2172 C C . HIS B 1 151 ? -11.598 37.560 46.522 1.00 37.09 204 HIS B C 1
ATOM 2173 O O . HIS B 1 151 ? -11.526 37.457 45.282 1.00 33.33 204 HIS B O 1
ATOM 2180 N N . THR B 1 152 ? -11.660 36.521 47.352 1.00 32.85 205 THR B N 1
ATOM 2181 C CA . THR B 1 152 ? -12.066 35.182 46.917 1.00 33.81 205 THR B CA 1
ATOM 2182 C C . THR B 1 152 ? -13.372 34.942 47.662 1.00 38.42 205 THR B C 1
ATOM 2183 O O . THR B 1 152 ? -13.423 35.074 48.888 1.00 34.03 205 THR B O 1
ATOM 2187 N N . GLY B 1 153 ? -14.441 34.661 46.925 1.00 36.87 206 GLY B N 1
ATOM 2188 C CA . GLY B 1 153 ? -15.715 34.339 47.541 1.00 41.40 206 GLY B CA 1
ATOM 2189 C C . GLY B 1 153 ? -16.722 35.458 47.777 1.00 45.50 206 GLY B C 1
ATOM 2190 O O . GLY B 1 153 ? -17.646 35.300 48.581 1.00 43.76 206 GLY B O 1
ATOM 2191 N N . LEU B 1 154 ? -16.564 36.584 47.086 1.00 45.17 207 LEU B N 1
ATOM 2192 C CA . LEU B 1 154 ? -17.574 37.633 47.127 1.00 41.38 207 LEU B CA 1
ATOM 2193 C C . LEU B 1 154 ? -18.716 37.179 46.234 1.00 50.17 207 LEU B C 1
ATOM 2194 O O . LEU B 1 154 ? -18.489 36.746 45.100 1.00 52.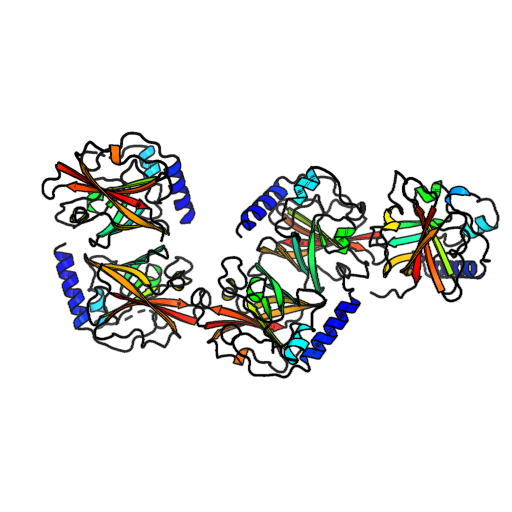60 207 LEU B O 1
ATOM 2199 N N . SER B 1 155 ? -19.944 37.269 46.736 1.00 48.44 208 SER B N 1
ATOM 2200 C CA . SER B 1 155 ? -21.109 36.773 46.001 1.00 50.01 208 SER B CA 1
ATOM 2201 C C . SER B 1 155 ? -21.403 37.548 44.714 1.00 51.50 208 SER B C 1
ATOM 2202 O O . SER B 1 155 ? -21.988 37.001 43.765 1.00 52.24 208 SER B O 1
ATOM 2205 N N . THR B 1 156 ? -20.988 38.814 44.669 1.00 53.19 209 THR B N 1
ATOM 2206 C CA . THR B 1 156 ? -21.407 39.711 43.584 1.00 51.39 209 THR B CA 1
ATOM 2207 C C . THR B 1 156 ? -20.404 39.870 42.431 1.00 47.79 209 THR B C 1
ATOM 2208 O O . THR B 1 156 ? -20.664 40.587 41.462 1.00 46.24 209 THR B O 1
ATOM 2212 N N . ALA B 1 157 ? -19.269 39.192 42.522 1.00 42.66 210 ALA B N 1
ATOM 2213 C CA . ALA B 1 157 ? -18.243 39.328 41.500 1.00 41.83 210 ALA B CA 1
ATOM 2214 C C . ALA B 1 157 ? -17.151 38.293 41.723 1.00 38.71 210 ALA B C 1
ATOM 2215 O O . ALA B 1 157 ? -16.830 37.965 42.873 1.00 35.52 210 ALA B O 1
ATOM 2217 N N . THR B 1 158 ? -16.571 37.793 40.630 1.00 38.27 211 THR B N 1
ATOM 2218 C CA . THR B 1 158 ? -15.547 36.766 40.739 1.00 33.34 211 THR B CA 1
ATOM 2219 C C . THR B 1 158 ? -14.273 37.285 41.420 1.00 33.53 211 THR B C 1
ATOM 2220 O O . THR B 1 158 ? -13.671 36.589 42.239 1.00 31.82 211 THR B O 1
ATOM 2224 N N . MET B 1 159 ? -13.878 38.517 41.096 1.00 34.79 212 MET B N 1
ATOM 2225 C CA . MET B 1 159 ? -12.631 39.119 41.619 1.00 30.90 212 MET B CA 1
ATOM 2226 C C . MET B 1 159 ? -11.421 38.186 41.487 1.00 24.66 212 MET B C 1
ATOM 2227 O O . MET B 1 159 ? -11.019 37.837 40.385 1.00 28.29 212 MET B O 1
ATOM 2232 N N . PHE B 1 160 ? -10.838 37.781 42.606 1.00 25.96 213 PHE B N 1
ATOM 2233 C CA . PHE B 1 160 ? -9.642 36.948 42.573 1.00 23.84 213 PHE B CA 1
ATOM 2234 C C . PHE B 1 160 ? -9.941 35.461 42.916 1.00 28.06 213 PHE B C 1
ATOM 2235 O O . PHE B 1 160 ? -9.050 34.723 43.332 1.00 26.29 213 PHE B O 1
ATOM 2243 N N . ASP B 1 161 ? -11.193 35.032 42.734 1.00 29.02 214 ASP B N 1
ATOM 2244 C CA . ASP B 1 161 ? -11.610 33.667 43.068 1.00 32.00 214 ASP B CA 1
ATOM 2245 C C . ASP B 1 161 ? -10.659 32.668 42.455 1.00 32.49 214 ASP B C 1
ATOM 2246 O O . ASP B 1 161 ? -10.319 31.677 43.087 1.00 33.08 214 ASP B O 1
ATOM 2251 N N . ASN B 1 162 ? -10.246 32.938 41.215 1.00 29.84 215 ASN B N 1
ATOM 2252 C CA . ASN B 1 162 ? -9.487 31.976 40.413 1.00 28.72 215 ASN B CA 1
ATOM 2253 C C . ASN B 1 162 ? -7.976 32.147 40.417 1.00 30.32 215 ASN B C 1
ATOM 2254 O O . ASN B 1 162 ? -7.279 31.549 39.590 1.00 27.71 215 ASN B O 1
ATOM 2259 N N . LEU B 1 163 ? -7.472 32.937 41.365 1.00 25.64 216 LEU B N 1
ATOM 2260 C CA . LEU B 1 163 ? -6.055 33.194 41.446 1.00 21.26 216 LEU B CA 1
ATOM 2261 C C . LEU B 1 163 ? -5.346 31.878 41.624 1.00 29.79 216 LEU B C 1
ATOM 2262 O O . LEU B 1 163 ? -4.208 31.718 41.167 1.00 33.29 216 LEU B O 1
ATOM 2267 N N . ASN B 1 164 ? -6.004 30.930 42.295 1.00 29.95 217 ASN B N 1
ATOM 2268 C CA . ASN B 1 164 ? -5.376 29.639 42.598 1.00 29.95 217 ASN B CA 1
ATOM 2269 C C . ASN B 1 164 ? -5.048 28.797 41.346 1.00 30.72 217 ASN B C 1
ATOM 2270 O O . ASN B 1 164 ? -4.143 27.971 41.385 1.00 28.80 217 ASN B O 1
ATOM 2275 N N . GLN B 1 165 ? -5.763 29.053 40.246 1.00 30.65 218 GLN B N 1
ATOM 2276 C CA . GLN B 1 165 ? -5.533 28.402 38.954 1.00 32.21 218 GLN B CA 1
ATOM 2277 C C . GLN B 1 165 ? -4.239 28.847 38.263 1.00 36.56 218 GLN B C 1
ATOM 2278 O O . GLN B 1 165 ? -3.873 28.274 37.223 1.00 34.48 218 GLN B O 1
ATOM 2284 N N . LEU B 1 166 ? -3.560 29.868 38.800 1.00 29.25 219 LEU B N 1
ATOM 2285 C CA . LEU B 1 166 ? -2.375 30.414 38.125 1.00 28.74 219 LEU B CA 1
ATOM 2286 C C . LEU B 1 166 ? -1.146 29.540 38.315 1.00 31.57 219 LEU B C 1
ATOM 2287 O O . LEU B 1 166 ? -0.993 28.914 39.353 1.00 31.54 219 LEU B O 1
ATOM 2292 N N . LYS B 1 167 ? -0.250 29.515 37.330 1.00 32.48 220 LYS B N 1
ATOM 2293 C CA . LYS B 1 167 ? 0.964 28.715 37.470 1.00 34.80 220 LYS B CA 1
ATOM 2294 C C . LYS B 1 167 ? 2.211 29.493 37.055 1.00 33.96 220 LYS B C 1
ATOM 2295 O O . LYS B 1 167 ? 2.127 30.480 36.332 1.00 33.99 220 LYS B O 1
ATOM 2301 N N . LYS B 1 168 ? 3.371 29.040 37.496 1.00 34.04 221 LYS B N 1
ATOM 2302 C CA . LYS B 1 168 ? 4.596 29.645 37.026 1.00 37.55 221 LYS B CA 1
ATOM 2303 C C . LYS B 1 168 ? 4.577 29.780 35.500 1.00 35.50 221 LYS B C 1
ATOM 2304 O O . LYS B 1 168 ? 4.169 28.865 34.781 1.00 34.62 221 LYS B O 1
ATOM 2310 N N . GLY B 1 169 ? 5.002 30.937 35.009 1.00 29.30 222 GLY B N 1
ATOM 2311 C CA . GLY B 1 169 ? 5.060 31.174 33.581 1.00 23.65 222 GLY B CA 1
ATOM 2312 C C . GLY B 1 169 ? 3.823 31.865 33.079 1.00 24.60 222 GLY B C 1
ATOM 2313 O O . GLY B 1 169 ? 3.865 32.453 32.011 1.00 24.23 222 GLY B O 1
ATOM 2314 N N . ASP B 1 170 ? 2.720 31.787 33.825 1.00 31.43 223 ASP B N 1
ATOM 2315 C CA . ASP B 1 170 ? 1.533 32.586 33.472 1.00 35.42 223 ASP B CA 1
ATOM 2316 C C . ASP B 1 170 ? 1.881 34.058 33.704 1.00 32.98 223 ASP B C 1
ATOM 2317 O O . ASP B 1 170 ? 2.797 34.375 34.457 1.00 32.13 223 ASP B O 1
ATOM 2322 N N . VAL B 1 171 ? 1.109 34.945 33.105 1.00 28.14 224 VAL B N 1
ATOM 2323 C CA . VAL B 1 171 ? 1.574 36.276 32.820 1.00 25.43 224 VAL B CA 1
ATOM 2324 C C . VAL B 1 171 ? 0.463 37.215 33.250 1.00 29.60 224 VAL B C 1
ATOM 2325 O O . VAL B 1 171 ? -0.671 36.777 33.331 1.00 29.26 224 VAL B O 1
ATOM 2329 N N . PHE B 1 172 ? 0.773 38.470 33.590 1.00 23.02 225 PHE B N 1
ATOM 2330 C CA . PHE B 1 172 ? -0.276 39.458 33.820 1.00 20.12 225 PHE B CA 1
ATOM 2331 C C . PHE B 1 172 ? 0.226 40.888 33.572 1.00 24.04 225 PHE B C 1
ATOM 2332 O O . PHE B 1 172 ? 1.424 41.159 33.668 1.00 22.30 225 PHE B O 1
ATOM 2340 N N . TYR B 1 173 ? -0.679 41.786 33.205 1.00 20.08 226 TYR B N 1
ATOM 2341 C CA . TYR B 1 173 ? -0.305 43.152 32.865 1.00 22.96 226 TYR B CA 1
ATOM 2342 C C . TYR B 1 173 ? -0.912 44.166 33.820 1.00 24.16 226 TYR B C 1
ATOM 2343 O O . TYR B 1 173 ? -2.109 44.099 34.121 1.00 23.59 226 TYR B O 1
ATOM 2352 N N . VAL B 1 174 ? -0.083 45.098 34.289 1.00 19.90 227 VAL B N 1
ATOM 2353 C CA . VAL B 1 174 ? -0.557 46.211 35.103 1.00 21.63 227 VAL B CA 1
ATOM 2354 C C . VAL B 1 174 ? -0.385 47.526 34.390 1.00 24.54 227 VAL B C 1
ATOM 2355 O O . VAL B 1 174 ? 0.713 47.917 34.030 1.00 24.64 227 VAL B O 1
ATOM 2359 N N . SER B 1 175 ? -1.502 48.193 34.168 1.00 28.97 228 SER B N 1
ATOM 2360 C CA . SER B 1 175 ? -1.548 49.363 33.325 1.00 27.74 228 SER B CA 1
ATOM 2361 C C . SER B 1 175 ? -1.719 50.617 34.159 1.00 32.28 228 SER B C 1
ATOM 2362 O O . SER B 1 175 ? -2.643 50.677 34.981 1.00 31.43 228 SER B O 1
ATOM 2365 N N . SER B 1 176 ? -0.847 51.612 33.953 1.00 25.30 229 SER B N 1
ATOM 2366 C CA . SER B 1 176 ? -1.076 52.928 34.533 1.00 25.24 229 SER B CA 1
ATOM 2367 C C . SER B 1 176 ? -0.356 54.028 33.793 1.00 29.17 229 SER B C 1
ATOM 2368 O O . SER B 1 176 ? 0.744 53.837 33.281 1.00 28.62 229 SER B O 1
ATOM 2371 N N . LEU B 1 177 ? -0.987 55.191 33.737 1.00 34.50 230 LEU B N 1
ATOM 2372 C CA . LEU B 1 177 ? -0.289 56.381 33.280 1.00 32.81 230 LEU B CA 1
ATOM 2373 C C . LEU B 1 177 ? 0.174 56.176 31.840 1.00 33.73 230 LEU B C 1
ATOM 2374 O O . LEU B 1 177 ? 1.319 56.488 31.489 1.00 33.52 230 LEU B O 1
ATOM 2379 N N . GLY B 1 178 ? -0.712 55.617 31.019 1.00 28.79 231 GLY B N 1
ATOM 2380 C CA . GLY B 1 178 ? -0.402 55.331 29.627 1.00 25.07 231 GLY B CA 1
ATOM 2381 C C . GLY B 1 178 ? 0.664 54.283 29.320 1.00 30.68 231 GLY B C 1
ATOM 2382 O O . GLY B 1 178 ? 1.062 54.170 28.168 1.00 33.30 231 GLY B O 1
ATOM 2383 N N . GLN B 1 179 ? 1.130 53.520 30.314 1.00 31.82 232 GLN B N 1
ATOM 2384 C CA . GLN B 1 179 ? 2.031 52.391 30.050 1.00 32.38 232 GLN B CA 1
ATOM 2385 C C . GLN B 1 179 ? 1.432 51.101 30.581 1.00 36.23 232 GLN B C 1
ATOM 2386 O O . GLN B 1 179 ? 0.681 51.099 31.554 1.00 34.48 232 GLN B O 1
ATOM 2392 N N . THR B 1 180 ? 1.783 49.993 29.946 1.00 37.22 233 THR B N 1
ATOM 2393 C CA . THR B 1 180 ? 1.365 48.688 30.399 1.00 26.51 233 THR B CA 1
ATOM 2394 C C . THR B 1 180 ? 2.610 47.980 30.850 1.00 29.45 233 THR B C 1
ATOM 2395 O O . THR B 1 180 ? 3.594 47.974 30.116 1.00 32.26 233 THR B O 1
ATOM 2399 N N . LEU B 1 181 ? 2.596 47.428 32.065 1.00 24.62 234 LEU B N 1
ATOM 2400 C CA . LEU B 1 181 ? 3.749 46.694 32.582 1.00 26.58 234 LEU B CA 1
ATOM 2401 C C . LEU B 1 181 ? 3.464 45.180 32.536 1.00 27.05 234 LEU B C 1
ATOM 2402 O O . LEU B 1 181 ? 2.361 44.753 32.813 1.00 28.58 234 LEU B O 1
ATOM 2407 N N . LYS B 1 182 ? 4.437 44.364 32.176 1.00 24.25 235 LYS B N 1
ATOM 2408 C CA . LYS B 1 182 ? 4.172 42.949 32.080 1.00 21.72 235 LYS B CA 1
ATOM 2409 C C . LYS B 1 182 ? 4.951 42.236 33.137 1.00 24.85 235 LYS B C 1
ATOM 2410 O O . LYS B 1 182 ? 6.126 42.540 33.358 1.00 23.49 235 LYS B O 1
ATOM 2416 N N . TYR B 1 183 ? 4.280 41.283 33.787 1.00 27.73 236 TYR B N 1
ATOM 2417 C CA . TYR B 1 183 ? 4.837 40.542 34.910 1.00 24.68 236 TYR B CA 1
ATOM 2418 C C . TYR B 1 183 ? 4.697 39.038 34.635 1.00 26.12 236 TYR B C 1
ATOM 2419 O O . TYR B 1 183 ? 3.728 38.600 34.007 1.00 25.78 236 TYR B O 1
ATOM 2428 N N . GLU B 1 184 ? 5.671 38.247 35.071 1.00 25.05 237 GLU B N 1
ATOM 2429 C CA . GLU B 1 184 ? 5.593 36.801 34.906 1.00 26.02 237 GLU B CA 1
ATOM 2430 C C . GLU B 1 184 ? 5.532 36.056 36.242 1.00 25.57 237 GLU B C 1
ATOM 2431 O O . GLU B 1 184 ? 6.386 36.250 37.095 1.00 26.17 237 GLU B O 1
ATOM 2437 N N . VAL B 1 185 ? 4.530 35.201 36.437 1.00 23.18 238 VAL B N 1
ATOM 2438 C CA . VAL B 1 185 ? 4.392 34.543 37.719 1.00 24.36 238 VAL B CA 1
ATOM 2439 C C . VAL B 1 185 ? 5.626 33.671 37.958 1.00 30.29 238 VAL B C 1
ATOM 2440 O O . VAL B 1 185 ? 5.983 32.874 37.107 1.00 32.67 238 VAL B O 1
ATOM 2444 N N . ASN B 1 186 ? 6.299 33.839 39.095 1.00 36.47 239 ASN B N 1
ATOM 2445 C CA . ASN B 1 186 ? 7.445 32.991 39.429 1.00 35.74 239 ASN B CA 1
ATOM 2446 C C . ASN B 1 186 ? 7.462 32.496 40.871 1.00 35.85 239 ASN B C 1
ATOM 2447 O O . ASN B 1 186 ? 8.424 31.873 41.314 1.00 37.66 239 ASN B O 1
ATOM 2452 N N . ASP B 1 187 ? 6.396 32.777 41.604 1.00 35.67 240 ASP B N 1
ATOM 2453 C CA . ASP B 1 187 ? 6.294 32.294 42.971 1.00 34.51 240 ASP B CA 1
ATOM 2454 C C . ASP B 1 187 ? 4.849 32.261 43.404 1.00 37.95 240 ASP B C 1
ATOM 2455 O O . ASP B 1 187 ? 4.093 33.211 43.145 1.00 37.03 240 ASP B O 1
ATOM 2460 N N . ILE B 1 188 ? 4.472 31.168 44.061 1.00 31.15 241 ILE B N 1
ATOM 2461 C CA . ILE B 1 188 ? 3.154 31.017 44.658 1.00 28.35 241 ILE B CA 1
ATOM 2462 C C . ILE B 1 188 ? 3.364 30.484 46.052 1.00 30.93 241 ILE B C 1
ATOM 2463 O O . ILE B 1 188 ? 4.199 29.611 46.272 1.00 36.21 241 ILE B O 1
ATOM 2468 N N . THR B 1 189 ? 2.640 31.056 47.003 1.00 32.60 242 THR B N 1
ATOM 2469 C CA . THR B 1 189 ? 2.848 30.775 48.407 1.00 31.08 242 THR B CA 1
ATOM 2470 C C . THR B 1 189 ? 1.537 30.966 49.119 1.00 32.32 242 THR B C 1
ATOM 2471 O O . THR B 1 189 ? 0.790 31.885 48.796 1.00 32.58 242 THR B O 1
ATOM 2475 N N . VAL B 1 190 ? 1.248 30.098 50.085 1.00 28.59 243 VAL B N 1
ATOM 2476 C CA . VAL B 1 190 ? 0.085 30.286 50.930 1.00 26.25 243 VAL B CA 1
ATOM 2477 C C . VAL B 1 190 ? 0.570 30.532 52.330 1.00 30.62 243 VAL B C 1
ATOM 2478 O O . VAL B 1 190 ? 1.403 29.788 52.844 1.00 35.34 243 VAL B O 1
ATOM 2482 N N . VAL B 1 191 ? 0.037 31.565 52.966 1.00 28.16 244 VAL B N 1
ATOM 2483 C CA . VAL B 1 191 ? 0.647 32.071 54.182 1.00 30.36 244 VAL B CA 1
ATOM 2484 C C . VAL B 1 191 ? -0.423 32.468 55.214 1.00 29.55 244 VAL B C 1
ATOM 2485 O O . VAL B 1 191 ? -1.571 32.694 54.855 1.00 31.13 244 VAL B O 1
ATOM 2489 N N . LYS B 1 192 ? -0.082 32.485 56.496 1.00 38.05 245 LYS B N 1
ATOM 2490 C CA . LYS B 1 192 ? -1.025 32.992 57.498 1.00 42.35 245 LYS B CA 1
ATOM 2491 C C . LYS B 1 192 ? -1.102 34.518 57.416 1.00 42.02 245 LYS B C 1
ATOM 2492 O O . LYS B 1 192 ? -0.124 35.153 57.067 1.00 39.68 245 LYS B O 1
ATOM 2498 N N . PRO B 1 193 ? -2.264 35.113 57.747 1.00 40.03 246 PRO B N 1
ATOM 2499 C CA . PRO B 1 193 ? -2.467 36.570 57.664 1.00 36.72 246 PRO B CA 1
ATOM 2500 C C . PRO B 1 193 ? -1.364 37.425 58.312 1.00 43.07 246 PRO B C 1
ATOM 2501 O O . PRO B 1 193 ? -1.025 38.490 57.797 1.00 42.52 246 PRO B O 1
ATOM 2505 N N . GLU B 1 194 ? -0.791 36.970 59.415 1.00 51.36 247 GLU B N 1
ATOM 2506 C CA . GLU B 1 194 ? 0.263 37.755 60.059 1.00 61.83 247 GLU B CA 1
ATOM 2507 C C . GLU B 1 194 ? 1.584 37.776 59.281 1.00 58.94 247 GLU B C 1
ATOM 2508 O O . GLU B 1 194 ? 2.350 38.727 59.377 1.00 63.32 247 GLU B O 1
ATOM 2514 N N . GLU B 1 195 ? 1.858 36.701 58.551 1.00 69.79 248 GLU B N 1
ATOM 2515 C CA . GLU B 1 195 ? 3.154 36.482 57.905 1.00 67.09 248 GLU B CA 1
ATOM 2516 C C . GLU B 1 195 ? 3.302 37.369 56.678 1.00 66.17 248 GLU B C 1
ATOM 2517 O O . GLU B 1 195 ? 3.144 36.932 55.535 1.00 65.19 248 GLU B O 1
ATOM 2523 N N . THR B 1 196 ? 3.624 38.627 56.936 1.00 60.12 249 THR B N 1
ATOM 2524 C CA . THR B 1 196 ? 3.556 39.668 55.926 1.00 53.21 249 THR B CA 1
ATOM 2525 C C . THR B 1 196 ? 4.921 39.972 55.289 1.00 52.49 249 THR B C 1
ATOM 2526 O O . THR B 1 196 ? 5.014 40.792 54.381 1.00 55.00 249 THR B O 1
ATOM 2530 N N . ASP B 1 197 ? 5.970 39.297 55.753 1.00 52.90 250 ASP B N 1
ATOM 2531 C CA . ASP B 1 197 ? 7.361 39.590 55.350 1.00 55.24 250 ASP B CA 1
ATOM 2532 C C . ASP B 1 197 ? 7.688 39.465 53.853 1.00 49.61 250 ASP B C 1
ATOM 2533 O O . ASP B 1 197 ? 8.521 40.209 53.320 1.00 48.35 250 ASP B O 1
ATOM 2538 N N . SER B 1 198 ? 7.072 38.502 53.182 1.00 47.14 251 SER B N 1
ATOM 2539 C CA . SER B 1 198 ? 7.341 38.308 51.761 1.00 48.82 251 SER B CA 1
ATOM 2540 C C . SER B 1 198 ? 6.689 39.395 50.905 1.00 44.20 251 SER B C 1
ATOM 2541 O O . SER B 1 198 ? 6.776 39.356 49.687 1.00 45.14 251 SER B O 1
ATOM 2544 N N . LEU B 1 199 ? 6.032 40.359 51.535 1.00 39.49 252 LEU B N 1
ATOM 2545 C CA . LEU B 1 199 ? 5.443 41.464 50.781 1.00 33.08 252 LEU B CA 1
ATOM 2546 C C . LEU B 1 199 ? 6.335 42.701 50.830 1.00 33.18 252 LEU B C 1
ATOM 2547 O O . LEU B 1 199 ? 5.931 43.765 50.377 1.00 38.80 252 LEU B O 1
ATOM 2552 N N . ARG B 1 200 ? 7.550 42.561 51.354 1.00 41.68 253 ARG B N 1
ATOM 2553 C CA . ARG B 1 200 ? 8.479 43.691 51.499 1.00 40.56 253 ARG B CA 1
ATOM 2554 C C . ARG B 1 200 ? 9.244 43.999 50.203 1.00 43.06 253 ARG B C 1
ATOM 2555 O O . ARG B 1 200 ? 9.404 43.124 49.350 1.00 39.88 253 ARG B O 1
ATOM 2563 N N . LYS B 1 201 ? 9.705 45.246 50.049 1.00 50.60 254 LYS B N 1
ATOM 2564 C CA . LYS B 1 201 ? 10.559 45.608 48.913 1.00 43.01 254 LYS B CA 1
ATOM 2565 C C . LYS B 1 201 ? 11.748 44.660 48.822 1.00 46.81 254 LYS B C 1
ATOM 2566 O O . LYS B 1 201 ? 12.304 44.223 49.834 1.00 49.30 254 LYS B O 1
ATOM 2572 N N . VAL B 1 202 ? 12.136 44.330 47.605 1.00 39.22 255 VAL B N 1
ATOM 2573 C CA . VAL B 1 202 ? 13.279 43.463 47.400 1.00 39.59 255 VAL B CA 1
ATOM 2574 C C . VAL B 1 202 ? 14.234 44.197 46.471 1.00 42.66 255 VAL B C 1
ATOM 2575 O O . VAL B 1 202 ? 13.925 44.419 45.298 1.00 40.75 255 VAL B O 1
ATOM 2579 N N . PRO B 1 203 ? 15.392 44.605 47.010 1.00 46.57 256 PRO B N 1
ATOM 2580 C CA . PRO B 1 203 ? 16.384 45.406 46.280 1.00 47.65 256 PRO B CA 1
ATOM 2581 C C . PRO B 1 203 ? 16.702 44.848 44.886 1.00 48.96 256 PRO B C 1
ATOM 2582 O O . PRO B 1 203 ? 16.896 43.640 44.709 1.00 49.28 256 PRO B O 1
ATOM 2586 N N . GLY B 1 204 ? 16.754 45.731 43.897 1.00 46.24 257 GLY B N 1
ATOM 2587 C CA . GLY B 1 204 ? 17.130 45.327 42.556 1.00 47.41 257 GLY B CA 1
ATOM 2588 C C . GLY B 1 204 ? 16.022 44.684 41.744 1.00 44.29 257 GLY B C 1
ATOM 2589 O O . GLY B 1 204 ? 16.133 44.580 40.519 1.00 41.92 257 GLY B O 1
ATOM 2590 N N . ARG B 1 205 ? 14.949 44.279 42.418 1.00 44.00 258 ARG B N 1
ATOM 2591 C CA . ARG B 1 205 ? 13.859 43.554 41.770 1.00 40.38 258 ARG B CA 1
ATOM 2592 C C . ARG B 1 205 ? 12.551 44.346 41.640 1.00 40.27 258 ARG B C 1
ATOM 2593 O O . ARG B 1 205 ? 12.220 45.158 42.496 1.00 39.81 258 ARG B O 1
ATOM 2601 N N . ASP B 1 206 ? 11.818 44.096 40.555 1.00 35.63 259 ASP B N 1
ATOM 2602 C CA . ASP B 1 206 ? 10.550 44.759 40.275 1.00 27.72 259 ASP B CA 1
ATOM 2603 C C . ASP B 1 206 ? 9.435 43.699 40.361 1.00 30.07 259 ASP B C 1
ATOM 2604 O O . ASP B 1 206 ? 9.259 42.891 39.448 1.00 31.32 259 ASP B O 1
ATOM 2609 N N . LEU B 1 207 ? 8.692 43.700 41.464 1.00 27.58 260 LEU B N 1
ATOM 2610 C CA . LEU B 1 207 ? 7.709 42.668 41.753 1.00 23.49 260 LEU B CA 1
ATOM 2611 C C . LEU B 1 207 ? 6.278 43.178 41.951 1.00 26.10 260 LEU B C 1
ATOM 2612 O O . LEU B 1 207 ? 6.060 44.247 42.507 1.00 26.29 260 LEU B O 1
ATOM 2617 N N . VAL B 1 208 ? 5.299 42.388 41.516 1.00 25.45 261 VAL B N 1
ATOM 2618 C CA . VAL B 1 208 ? 3.914 42.621 41.885 1.00 21.00 261 VAL B CA 1
ATOM 2619 C C . VAL B 1 208 ? 3.380 41.303 42.438 1.00 26.60 261 VAL B C 1
ATOM 2620 O O . VAL B 1 208 ? 3.565 40.222 41.839 1.00 25.48 261 VAL B O 1
ATOM 2624 N N . THR B 1 209 ? 2.758 41.374 43.609 1.00 26.41 262 THR B N 1
ATOM 2625 C CA . THR B 1 209 ? 2.170 40.198 44.240 1.00 24.05 262 THR B CA 1
ATOM 2626 C C . THR B 1 209 ? 0.661 40.360 44.360 1.00 24.40 262 THR B C 1
ATOM 2627 O O . THR B 1 209 ? 0.187 41.393 44.817 1.00 23.95 262 THR B O 1
ATOM 2631 N N . LEU B 1 210 ? -0.092 39.354 43.940 1.00 20.02 263 LEU B N 1
ATOM 2632 C CA . LEU B 1 210 ? -1.538 39.446 43.987 1.00 19.25 263 LEU B CA 1
ATOM 2633 C C . LEU B 1 210 ? -1.958 38.667 45.212 1.00 22.49 263 LEU B C 1
ATOM 2634 O O . LEU B 1 210 ? -1.543 37.525 45.389 1.00 21.95 263 LEU B O 1
ATOM 2639 N N . ILE B 1 211 ? -2.747 39.274 46.090 1.00 24.90 264 ILE B N 1
ATOM 2640 C CA . ILE B 1 211 ? -3.066 38.590 47.340 1.00 25.08 264 ILE B CA 1
ATOM 2641 C C . ILE B 1 211 ? -4.562 38.351 47.454 1.00 28.44 264 ILE B C 1
ATOM 2642 O O . ILE B 1 211 ? -5.379 39.186 47.042 1.00 26.75 264 ILE B O 1
ATOM 2647 N N . THR B 1 212 ? -4.934 37.191 47.972 1.00 25.05 265 THR B N 1
ATOM 2648 C CA . THR B 1 212 ? -6.348 36.931 48.203 1.00 25.08 265 THR B CA 1
ATOM 2649 C C . THR B 1 212 ? -6.551 35.939 49.319 1.00 27.57 265 THR B C 1
ATOM 2650 O O . THR B 1 212 ? -5.591 35.340 49.830 1.00 28.20 265 THR B O 1
ATOM 2654 N N . CYS B 1 213 ? -7.811 35.795 49.710 1.00 29.52 266 CYS B N 1
ATOM 2655 C CA . CYS B 1 213 ? -8.206 34.918 50.808 1.00 30.14 266 CYS B CA 1
ATOM 2656 C C . CYS B 1 213 ? -8.278 33.481 50.352 1.00 30.29 266 CYS B C 1
ATOM 2657 O O . CYS B 1 213 ? -8.719 33.214 49.232 1.00 31.27 266 CYS B O 1
ATOM 2660 N N . THR B 1 214 ? -7.875 32.560 51.213 1.00 30.49 267 THR B N 1
ATOM 2661 C CA . THR B 1 214 ? -7.874 31.144 50.848 1.00 31.56 267 THR B CA 1
ATOM 2662 C C . THR B 1 214 ? -7.847 30.264 52.083 1.00 31.12 267 THR B C 1
ATOM 2663 O O . THR B 1 214 ? -7.184 30.604 53.072 1.00 34.67 267 THR B O 1
ATOM 2667 N N . PRO B 1 215 ? -8.519 29.107 52.025 1.00 28.63 268 PRO B N 1
ATOM 2668 C CA . PRO B 1 215 ? -9.303 28.584 50.890 1.00 28.39 268 PRO B CA 1
ATOM 2669 C C . PRO B 1 215 ? -10.694 29.163 50.803 1.00 31.19 268 PRO B C 1
ATOM 2670 O O . PRO B 1 215 ? -11.208 29.675 51.794 1.00 33.29 268 PRO B O 1
ATOM 2674 N N . TYR B 1 216 ? -11.280 29.094 49.613 1.00 28.42 269 TYR B N 1
ATOM 2675 C CA . TYR B 1 216 ? -12.621 29.581 49.385 1.00 28.77 269 TYR B CA 1
ATOM 2676 C C . TYR B 1 216 ? -13.490 29.057 50.514 1.00 36.44 269 TYR B C 1
ATOM 2677 O O . TYR B 1 216 ? -13.542 27.853 50.764 1.00 37.49 269 TYR B O 1
ATOM 2686 N N . GLY B 1 217 ? -14.163 29.958 51.210 1.00 39.81 270 GLY B N 1
ATOM 2687 C CA . GLY B 1 217 ? -15.121 29.541 52.208 1.00 41.95 270 GLY B CA 1
ATOM 2688 C C . GLY B 1 217 ? -14.540 29.457 53.599 1.00 41.21 270 GLY B C 1
ATOM 2689 O O . GLY B 1 217 ? -15.275 29.499 54.583 1.00 45.13 270 GLY B O 1
ATOM 2690 N N . VAL B 1 218 ? -13.226 29.338 53.714 1.00 35.49 271 VAL B N 1
ATOM 2691 C CA . VAL B 1 218 ? -12.667 29.348 55.056 1.00 34.95 271 VAL B CA 1
ATOM 2692 C C . VAL B 1 218 ? -11.757 30.554 55.343 1.00 36.23 271 VAL B C 1
ATOM 2693 O O . VAL B 1 218 ? -11.731 31.050 56.474 1.00 35.08 271 VAL B O 1
ATOM 2697 N N . ASN B 1 219 ? -11.053 31.036 54.314 1.00 32.68 272 ASN B N 1
ATOM 2698 C CA . ASN B 1 219 ? -10.278 32.271 54.384 1.00 32.90 272 ASN B CA 1
ATOM 2699 C C . ASN B 1 219 ? -9.413 32.464 55.599 1.00 37.24 272 ASN B C 1
ATOM 2700 O O . ASN B 1 219 ? -9.218 33.617 56.030 1.00 33.87 272 ASN B O 1
ATOM 2705 N N . SER B 1 220 ? -8.891 31.377 56.150 1.00 32.51 273 SER B N 1
ATOM 2706 C CA . SER B 1 220 ? -7.990 31.478 57.295 1.00 30.30 273 SER B CA 1
ATOM 2707 C C . SER B 1 220 ? -6.591 31.888 56.874 1.00 31.08 273 SER B C 1
ATOM 2708 O O . SER B 1 220 ? -5.757 32.205 57.715 1.00 35.20 273 SER B O 1
ATOM 2711 N N . HIS B 1 221 ? -6.320 31.826 55.573 1.00 27.22 274 HIS B N 1
ATOM 2712 C CA . HIS B 1 221 ? -4.960 31.911 55.071 1.00 26.22 274 HIS B CA 1
ATOM 2713 C C . HIS B 1 221 ? -4.898 32.877 53.914 1.00 25.97 274 HIS B C 1
ATOM 2714 O O . HIS B 1 221 ? -5.927 33.372 53.470 1.00 24.46 274 HIS B O 1
ATOM 2721 N N . ARG B 1 222 ? -3.694 33.130 53.407 1.00 27.00 275 ARG B N 1
ATOM 2722 C CA . ARG B 1 222 ? -3.532 34.086 52.320 1.00 27.28 275 ARG B CA 1
ATOM 2723 C C . ARG B 1 222 ? -2.745 33.426 51.212 1.00 28.54 275 ARG B C 1
ATOM 2724 O O . ARG B 1 222 ? -1.703 32.822 51.484 1.00 28.71 275 ARG B O 1
ATOM 2732 N N . LEU B 1 223 ? -3.266 33.521 49.986 1.00 25.09 276 LEU B N 1
ATOM 2733 C CA . LEU B 1 223 ? -2.593 33.046 48.775 1.00 27.91 276 LEU B CA 1
ATOM 2734 C C . LEU B 1 223 ? -1.825 34.233 48.161 1.00 30.86 276 LEU B C 1
ATOM 2735 O O . LEU B 1 223 ? -2.430 35.272 47.873 1.00 26.13 276 LEU B O 1
ATOM 2740 N N . LEU B 1 224 ? -0.507 34.102 47.988 1.00 29.86 277 LEU B N 1
ATOM 2741 C CA . LEU B 1 224 ? 0.268 35.147 47.319 1.00 25.49 277 LEU B CA 1
ATOM 2742 C C . LEU B 1 224 ? 0.826 34.645 45.997 1.00 28.01 277 LEU B C 1
ATOM 2743 O O . LEU B 1 224 ? 1.708 33.799 45.975 1.00 29.89 277 LEU B O 1
ATOM 2748 N N . VAL B 1 225 ? 0.315 35.170 44.893 1.00 26.09 278 VAL B N 1
ATOM 2749 C CA . VAL B 1 225 ? 0.901 34.921 43.581 1.00 24.44 278 VAL B CA 1
ATOM 2750 C C . VAL B 1 225 ? 1.824 36.097 43.233 1.00 27.98 278 VAL B C 1
ATOM 2751 O O . VAL B 1 225 ? 1.361 37.214 43.028 1.00 26.64 278 VAL B O 1
ATOM 2755 N N . THR B 1 226 ? 3.127 35.837 43.190 1.00 25.24 279 THR B N 1
ATOM 2756 C CA . THR B 1 226 ? 4.109 36.847 42.873 1.00 24.42 279 THR B CA 1
ATOM 2757 C C . THR B 1 226 ? 4.576 36.764 41.422 1.00 24.66 279 THR B C 1
ATOM 2758 O O . THR B 1 226 ? 4.907 35.704 40.934 1.00 27.26 279 THR B O 1
ATOM 2762 N N . GLY B 1 227 ? 4.592 37.896 40.736 1.00 27.58 280 GLY B N 1
ATOM 2763 C CA . GLY B 1 227 ? 5.096 37.960 39.382 1.00 24.18 280 GLY B CA 1
ATOM 2764 C C . GLY B 1 227 ? 6.280 38.900 39.372 1.00 27.70 280 GLY B C 1
ATOM 2765 O O . GLY B 1 227 ? 6.331 39.853 40.162 1.00 29.40 280 GLY B O 1
ATOM 2766 N N . GLU B 1 228 ? 7.232 38.641 38.483 1.00 28.67 281 GLU B N 1
ATOM 2767 C CA . GLU B 1 228 ? 8.379 39.520 38.317 1.00 29.25 281 GLU B CA 1
ATOM 2768 C C . GLU B 1 228 ? 8.366 40.193 36.968 1.00 28.45 281 GLU B C 1
ATOM 2769 O O . GLU B 1 228 ? 7.909 39.627 35.982 1.00 33.04 281 GLU B O 1
ATOM 2775 N N . ARG B 1 229 ? 8.876 41.408 36.919 1.00 28.01 282 ARG B N 1
ATOM 2776 C CA . ARG B 1 229 ? 8.816 42.193 35.702 1.00 28.45 282 ARG B CA 1
ATOM 2777 C C . ARG B 1 229 ? 9.658 41.576 34.590 1.00 26.66 282 ARG B C 1
ATOM 2778 O O . ARG B 1 229 ? 10.706 40.957 34.835 1.00 30.21 282 ARG B O 1
ATOM 2786 N N . VAL B 1 230 ? 9.211 41.814 33.364 1.00 24.72 283 VAL B N 1
ATOM 2787 C CA . VAL B 1 230 ? 9.695 41.100 32.202 1.00 28.14 283 VAL B CA 1
ATOM 2788 C C . VAL B 1 230 ? 9.370 42.029 31.024 1.00 30.83 283 VAL B C 1
ATOM 2789 O O . VAL B 1 230 ? 8.457 42.845 31.132 1.00 30.42 283 VAL B O 1
ATOM 2793 N N . PRO B 1 231 ? 10.152 41.982 29.928 1.00 36.76 284 PRO B N 1
ATOM 2794 C CA . PRO B 1 231 ? 9.913 43.013 28.884 1.00 35.10 284 PRO B CA 1
ATOM 2795 C C . PRO B 1 231 ? 8.586 42.875 28.128 1.00 37.22 284 PRO B C 1
ATOM 2796 O O . PRO B 1 231 ? 8.180 41.772 27.794 1.00 38.78 284 PRO B O 1
ATOM 2800 N N . MET B 1 232 ? 7.932 44.005 27.875 1.00 38.06 285 MET B N 1
ATOM 2801 C CA . MET B 1 232 ? 6.659 44.084 27.154 1.00 37.08 285 MET B CA 1
ATOM 2802 C C . MET B 1 232 ? 6.963 44.337 25.693 1.00 49.24 285 MET B C 1
ATOM 2803 O O . MET B 1 232 ? 7.092 45.494 25.306 1.00 43.00 285 MET B O 1
ATOM 2808 N N . ASP B 1 233 ? 7.097 43.296 24.869 1.00 79.28 286 ASP B N 1
ATOM 2809 C CA . ASP B 1 233 ? 7.246 43.554 23.423 1.00 87.33 286 ASP B CA 1
ATOM 2810 C C . ASP B 1 233 ? 6.626 42.509 22.486 1.00 86.11 286 ASP B C 1
ATOM 2811 O O . ASP B 1 233 ? 7.205 41.448 22.241 1.00 92.60 286 ASP B O 1
ATOM 2816 N N . PRO B 1 234 ? 5.430 42.824 21.967 1.00 76.68 287 PRO B N 1
ATOM 2817 C CA . PRO B 1 234 ? 4.680 42.022 20.982 1.00 81.36 287 PRO B CA 1
ATOM 2818 C C . PRO B 1 234 ? 5.373 41.974 19.607 1.00 91.55 287 PRO B C 1
ATOM 2819 O O . PRO B 1 234 ? 5.355 40.941 18.921 1.00 89.59 287 PRO B O 1
ATOM 2823 N N . THR C 1 54 ? -32.891 14.274 -11.777 1.00 80.83 107 THR C N 1
ATOM 2824 C CA . THR C 1 54 ? -32.004 13.285 -11.162 1.00 81.74 107 THR C CA 1
ATOM 2825 C C . THR C 1 54 ? -32.573 11.875 -11.297 1.00 76.84 107 THR C C 1
ATOM 2826 O O . THR C 1 54 ? -33.792 11.672 -11.336 1.00 72.30 107 THR C O 1
ATOM 2830 N N . ILE C 1 55 ? -31.666 10.911 -11.372 1.00 69.64 108 ILE C N 1
ATOM 2831 C CA . ILE C 1 55 ? -32.001 9.496 -11.360 1.00 62.69 108 ILE C CA 1
ATOM 2832 C C . ILE C 1 55 ? -32.334 8.983 -9.967 1.00 62.19 108 ILE C C 1
ATOM 2833 O O . ILE C 1 55 ? -33.261 8.201 -9.787 1.00 61.84 108 ILE C O 1
ATOM 2838 N N . ALA C 1 56 ? -31.564 9.426 -8.985 1.00 69.06 109 ALA C N 1
ATOM 2839 C CA . ALA C 1 56 ? -31.648 8.885 -7.642 1.00 72.14 109 ALA C CA 1
ATOM 2840 C C . ALA C 1 56 ? -32.936 9.241 -6.892 1.00 72.59 109 ALA C C 1
ATOM 2841 O O . ALA C 1 56 ? -33.256 8.618 -5.868 1.00 74.39 109 ALA C O 1
ATOM 2843 N N . LYS C 1 57 ? -33.673 10.234 -7.378 1.00 67.00 110 LYS C N 1
ATOM 2844 C CA . LYS C 1 57 ? -34.945 10.567 -6.734 1.00 68.24 110 LYS C CA 1
ATOM 2845 C C . LYS C 1 57 ? -36.089 9.816 -7.401 1.00 66.28 110 LYS C C 1
ATOM 2846 O O . LYS C 1 57 ? -37.095 9.492 -6.754 1.00 62.83 110 LYS C O 1
ATOM 2852 N N . GLU C 1 58 ? -35.929 9.529 -8.694 1.00 67.28 111 GLU C N 1
ATOM 2853 C CA . GLU C 1 58 ? -36.801 8.554 -9.366 1.00 63.55 111 GLU C CA 1
ATOM 2854 C C . GLU C 1 58 ? -36.697 7.224 -8.604 1.00 60.16 111 GLU C C 1
ATOM 2855 O O . GLU C 1 58 ? -37.706 6.593 -8.237 1.00 54.38 111 GLU C O 1
ATOM 2861 N N . ARG C 1 59 ? -35.453 6.839 -8.332 1.00 56.60 112 ARG C N 1
ATOM 2862 C CA . ARG C 1 59 ? -35.175 5.638 -7.574 1.00 59.29 112 ARG C CA 1
ATOM 2863 C C . ARG C 1 59 ? -35.812 5.637 -6.179 1.00 60.65 112 ARG C C 1
ATOM 2864 O O . ARG C 1 59 ? -36.497 4.682 -5.802 1.00 63.52 112 ARG C O 1
ATOM 2872 N N . ALA C 1 60 ? -35.598 6.692 -5.405 1.00 49.82 113 ALA C N 1
ATOM 2873 C CA . ALA C 1 60 ? -36.176 6.730 -4.070 1.00 50.43 113 ALA C CA 1
ATOM 2874 C C . ALA C 1 60 ? -37.706 6.823 -4.110 1.00 52.17 113 ALA C C 1
ATOM 2875 O O . ALA C 1 60 ? -38.399 6.377 -3.181 1.00 49.80 113 ALA C O 1
ATOM 2877 N N . SER C 1 61 ? -38.236 7.415 -5.177 1.00 56.97 114 SER C N 1
ATOM 2878 C CA . SER C 1 61 ? -39.685 7.461 -5.360 1.00 57.46 114 SER C CA 1
ATOM 2879 C C . SER C 1 61 ? -40.263 6.068 -5.658 1.00 58.21 114 SER C C 1
ATOM 2880 O O . SER C 1 61 ? -41.392 5.761 -5.258 1.00 55.76 114 SER C O 1
ATOM 2883 N N . ALA C 1 62 ? -39.483 5.241 -6.357 1.00 50.75 115 ALA C N 1
ATOM 2884 C CA . ALA C 1 62 ? -39.901 3.878 -6.696 1.00 51.39 115 ALA C CA 1
ATOM 2885 C C . ALA C 1 62 ? -39.871 2.995 -5.467 1.00 50.15 115 ALA C C 1
ATOM 2886 O O . ALA C 1 62 ? -40.797 2.210 -5.239 1.00 47.51 115 ALA C O 1
ATOM 2888 N N . GLU C 1 63 ? -38.802 3.119 -4.679 1.00 58.88 116 GLU C N 1
ATOM 2889 C CA . GLU C 1 63 ? -38.719 2.421 -3.398 1.00 59.56 116 GLU C CA 1
ATOM 2890 C C . GLU C 1 63 ? -39.944 2.769 -2.558 1.00 61.96 116 GLU C C 1
ATOM 2891 O O . GLU C 1 63 ? -40.523 1.921 -1.850 1.00 61.02 116 GLU C O 1
ATOM 2897 N N . THR C 1 64 ? -40.343 4.032 -2.650 1.00 52.45 117 THR C N 1
ATOM 2898 C CA . THR C 1 64 ? -41.434 4.533 -1.841 1.00 53.73 117 THR C CA 1
ATOM 2899 C C . THR C 1 64 ? -42.771 3.999 -2.336 1.00 51.05 117 THR C C 1
ATOM 2900 O O . THR C 1 64 ? -43.668 3.747 -1.539 1.00 55.32 117 THR C O 1
ATOM 2904 N N . TYR C 1 65 ? -42.895 3.823 -3.650 1.00 52.55 118 TYR C N 1
ATOM 2905 C CA . TYR C 1 65 ? -44.059 3.142 -4.239 1.00 54.87 118 TYR C CA 1
ATOM 2906 C C . TYR C 1 65 ? -44.149 1.707 -3.706 1.00 51.81 118 TYR C C 1
ATOM 2907 O O . TYR C 1 65 ? -45.226 1.231 -3.317 1.00 50.13 118 TYR C O 1
ATOM 2916 N N . ASN C 1 66 ? -43.002 1.036 -3.679 1.00 48.79 119 ASN C N 1
ATOM 2917 C CA . ASN C 1 66 ? -42.916 -0.329 -3.171 1.00 52.70 119 ASN C CA 1
ATOM 2918 C C . ASN C 1 66 ? -43.310 -0.409 -1.707 1.00 61.24 119 ASN C C 1
ATOM 2919 O O . ASN C 1 66 ? -43.884 -1.421 -1.252 1.00 56.52 119 ASN C O 1
ATOM 2924 N N . ASN C 1 67 ? -42.987 0.653 -0.962 1.00 65.87 120 ASN C N 1
ATOM 2925 C CA . ASN C 1 67 ? -43.319 0.679 0.456 1.00 66.77 120 ASN C CA 1
ATOM 2926 C C . ASN C 1 67 ? -44.825 0.773 0.659 1.00 66.23 120 ASN C C 1
ATOM 2927 O O . ASN C 1 67 ? -45.376 0.124 1.546 1.00 71.23 120 ASN C O 1
ATOM 2932 N N . ASN C 1 68 ? -45.492 1.563 -0.177 1.00 60.63 121 ASN C N 1
ATOM 2933 C CA . ASN C 1 68 ? -46.929 1.793 -0.001 1.00 64.81 121 ASN C CA 1
ATOM 2934 C C . ASN C 1 68 ? -47.829 0.749 -0.662 1.00 68.97 121 ASN C C 1
ATOM 2935 O O . ASN C 1 68 ? -48.903 0.432 -0.139 1.00 71.63 121 ASN C O 1
ATOM 2940 N N . LEU C 1 69 ? -47.386 0.226 -1.805 1.00 61.47 122 LEU C N 1
ATOM 2941 C CA . LEU C 1 69 ? -48.072 -0.866 -2.486 1.00 55.73 122 LEU C CA 1
ATOM 2942 C C . LEU C 1 69 ? -48.597 -1.895 -1.485 1.00 59.43 122 LEU C C 1
ATOM 2943 O O . LEU C 1 69 ? -47.828 -2.475 -0.716 1.00 60.47 122 LEU C O 1
ATOM 2948 N N . GLU C 1 70 ? -49.907 -2.118 -1.485 1.00 83.06 123 GLU C N 1
ATOM 2949 C CA . GLU C 1 70 ? -50.498 -3.144 -0.623 1.00 88.16 123 GLU C CA 1
ATOM 2950 C C . GLU C 1 70 ? -51.055 -4.310 -1.455 1.00 93.42 123 GLU C C 1
ATOM 2951 O O . GLU C 1 70 ? -51.168 -4.202 -2.681 1.00 88.28 123 GLU C O 1
ATOM 2957 N N . SER C 1 71 ? -51.402 -5.408 -0.780 1.00 93.53 124 SER C N 1
ATOM 2958 C CA . SER C 1 71 ? -51.747 -6.679 -1.431 1.00 99.08 124 SER C CA 1
ATOM 2959 C C . SER C 1 71 ? -52.797 -6.594 -2.553 1.00 101.61 124 SER C C 1
ATOM 2960 O O . SER C 1 71 ? -52.520 -6.063 -3.635 1.00 101.12 124 SER C O 1
ATOM 2963 N N . ALA C 1 72 ? -53.987 -7.135 -2.303 1.00 98.61 125 ALA C N 1
ATOM 2964 C CA . ALA C 1 72 ? -55.021 -7.232 -3.340 1.00 101.81 125 ALA C CA 1
ATOM 2965 C C . ALA C 1 72 ? -54.688 -8.342 -4.356 1.00 98.20 125 ALA C C 1
ATOM 2966 O O . ALA C 1 72 ? -53.559 -8.854 -4.370 1.00 93.48 125 ALA C O 1
ATOM 2968 N N . PRO C 1 73 ? -55.680 -8.732 -5.187 1.00 76.09 126 PRO C N 1
ATOM 2969 C CA . PRO C 1 73 ? -55.472 -9.700 -6.272 1.00 69.77 126 PRO C CA 1
ATOM 2970 C C . PRO C 1 73 ? -54.502 -9.235 -7.366 1.00 62.74 126 PRO C C 1
ATOM 2971 O O . PRO C 1 73 ? -54.538 -8.086 -7.828 1.00 54.11 126 PRO C O 1
ATOM 2975 N N . ILE C 1 74 ? -53.625 -10.165 -7.744 1.00 66.38 127 ILE C N 1
ATOM 2976 C CA . ILE C 1 74 ? -52.790 -10.076 -8.937 1.00 58.17 127 ILE C CA 1
ATOM 2977 C C . ILE C 1 74 ? -53.472 -10.866 -10.062 1.00 57.13 127 ILE C C 1
ATOM 2978 O O . ILE C 1 74 ? -53.905 -12.012 -9.868 1.00 51.29 127 ILE C O 1
ATOM 2983 N N . LEU C 1 75 ? -53.565 -10.241 -11.232 1.00 60.14 128 LEU C N 1
ATOM 2984 C CA . LEU C 1 75 ? -54.331 -10.778 -12.349 1.00 57.56 128 LEU C CA 1
ATOM 2985 C C . LEU C 1 75 ? -53.418 -11.321 -13.440 1.00 53.03 128 LEU C C 1
ATOM 2986 O O . LEU C 1 75 ? -52.384 -10.729 -13.740 1.00 49.07 128 LEU C O 1
ATOM 2991 N N . ASP C 1 76 ? -53.802 -12.445 -14.042 1.00 50.56 129 ASP C N 1
ATOM 2992 C CA . ASP C 1 76 ? -52.971 -13.065 -15.064 1.00 41.10 129 ASP C CA 1
ATOM 2993 C C . ASP C 1 76 ? -52.728 -12.073 -16.206 1.00 38.66 129 ASP C C 1
ATOM 2994 O O . ASP C 1 76 ? -53.649 -11.469 -16.727 1.00 41.72 129 ASP C O 1
ATOM 2999 N N . PRO C 1 77 ? -51.470 -11.882 -16.581 1.00 35.53 130 PRO C N 1
ATOM 3000 C CA . PRO C 1 77 ? -51.173 -10.956 -17.673 1.00 38.44 130 PRO C CA 1
ATOM 3001 C C . PRO C 1 77 ? -52.000 -11.186 -18.952 1.00 44.20 130 PRO C C 1
ATOM 3002 O O . PRO C 1 77 ? -52.565 -10.231 -19.451 1.00 49.26 130 PRO C O 1
ATOM 3006 N N . TRP C 1 78 ? -52.076 -12.415 -19.465 1.00 41.81 131 TRP C N 1
ATOM 3007 C CA . TRP C 1 78 ? -52.706 -12.679 -20.768 1.00 41.49 131 TRP C CA 1
ATOM 3008 C C . TRP C 1 78 ? -54.242 -12.688 -20.731 1.00 43.89 131 TRP C C 1
ATOM 3009 O O . TRP C 1 78 ? -54.904 -12.171 -21.626 1.00 45.95 131 TRP C O 1
ATOM 3020 N N . LEU C 1 79 ? -54.789 -13.325 -19.705 1.00 57.36 132 LEU C N 1
ATOM 3021 C CA . LEU C 1 79 ? -56.228 -13.528 -19.547 1.00 60.63 132 LEU C CA 1
ATOM 3022 C C . LEU C 1 79 ? -56.846 -12.273 -18.939 1.00 62.27 132 LEU C C 1
ATOM 3023 O O . LEU C 1 79 ? -57.715 -12.344 -18.070 1.00 66.37 132 LEU C O 1
ATOM 3028 N N . GLU C 1 80 ? -56.367 -11.117 -19.370 1.00 73.63 133 GLU C N 1
ATOM 3029 C CA . GLU C 1 80 ? -57.004 -9.864 -18.998 1.00 77.25 133 GLU C CA 1
ATOM 3030 C C . GLU C 1 80 ? -56.506 -8.733 -19.894 1.00 80.37 133 GLU C C 1
ATOM 3031 O O . GLU C 1 80 ? -56.451 -8.897 -21.120 1.00 82.25 133 GLU C O 1
ATOM 3037 N N . PRO C 1 84 ? -55.959 -1.377 -16.508 1.00 88.18 137 PRO C N 1
ATOM 3038 C CA . PRO C 1 84 ? -55.344 -0.292 -17.299 1.00 84.71 137 PRO C CA 1
ATOM 3039 C C . PRO C 1 84 ? -56.244 0.979 -17.444 1.00 87.22 137 PRO C C 1
ATOM 3040 O O . PRO C 1 84 ? -56.194 1.702 -18.461 1.00 81.12 137 PRO C O 1
ATOM 3044 N N . ASP C 1 85 ? -57.018 1.263 -16.391 1.00 86.88 138 ASP C N 1
ATOM 3045 C CA . ASP C 1 85 ? -58.153 2.200 -16.463 1.00 85.40 138 ASP C CA 1
ATOM 3046 C C . ASP C 1 85 ? -58.436 3.002 -15.147 1.00 81.17 138 ASP C C 1
ATOM 3047 O O . ASP C 1 85 ? -59.585 3.096 -14.705 1.00 79.64 138 ASP C O 1
ATOM 3052 N N . THR C 1 86 ? -57.407 3.592 -14.532 1.00 60.37 139 THR C N 1
ATOM 3053 C CA . THR C 1 86 ? -57.535 4.046 -13.143 1.00 52.37 139 THR C CA 1
ATOM 3054 C C . THR C 1 86 ? -56.463 5.078 -12.661 1.00 53.58 139 THR C C 1
ATOM 3055 O O . THR C 1 86 ? -55.363 5.159 -13.228 1.00 50.36 139 THR C O 1
ATOM 3059 N N . PRO C 1 87 ? -56.794 5.882 -11.622 1.00 45.52 140 PRO C N 1
ATOM 3060 C CA . PRO C 1 87 ? -55.834 6.739 -10.908 1.00 42.11 140 PRO C CA 1
ATOM 3061 C C . PRO C 1 87 ? -54.625 5.970 -10.420 1.00 43.72 140 PRO C C 1
ATOM 3062 O O . PRO C 1 87 ? -53.465 6.404 -10.579 1.00 39.05 140 PRO C O 1
ATOM 3066 N N . GLN C 1 88 ? -54.902 4.813 -9.827 1.00 50.33 141 GLN C N 1
ATOM 3067 C CA . GLN C 1 88 ? -53.839 3.918 -9.397 1.00 46.68 141 GLN C CA 1
ATOM 3068 C C . GLN C 1 88 ? -52.943 3.518 -10.565 1.00 39.63 141 GLN C C 1
ATOM 3069 O O . GLN C 1 88 ? -51.719 3.551 -10.444 1.00 39.78 141 GLN C O 1
ATOM 3075 N N . TYR C 1 89 ? -53.529 3.178 -11.709 1.00 36.64 142 TYR C N 1
ATOM 3076 C CA . TYR C 1 89 ? -52.704 2.857 -12.878 1.00 36.60 142 TYR C CA 1
ATOM 3077 C C . TYR C 1 89 ? -51.863 4.055 -13.330 1.00 39.84 142 TYR C C 1
ATOM 3078 O O . TYR C 1 89 ? -50.683 3.897 -13.693 1.00 37.03 142 TYR C O 1
ATOM 3087 N N . GLN C 1 90 ? -52.464 5.253 -13.301 1.00 39.78 143 GLN C N 1
ATOM 3088 C CA . GLN C 1 90 ? -51.730 6.455 -13.669 1.00 37.26 143 GLN C CA 1
ATOM 3089 C C . GLN C 1 90 ? -50.589 6.694 -12.709 1.00 37.52 143 GLN C C 1
ATOM 3090 O O . GLN C 1 90 ? -49.466 6.945 -13.138 1.00 40.41 143 GLN C O 1
ATOM 3096 N N . ALA C 1 91 ? -50.844 6.583 -11.412 1.00 33.97 144 ALA C N 1
ATOM 3097 C CA . ALA C 1 91 ? -49.749 6.789 -10.471 1.00 39.53 144 ALA C CA 1
ATOM 3098 C C . ALA C 1 91 ? -48.583 5.871 -10.833 1.00 41.57 144 ALA C C 1
ATOM 3099 O O . ALA C 1 91 ? -47.414 6.295 -10.878 1.00 41.28 144 ALA C O 1
ATOM 3101 N N . TYR C 1 92 ? -48.923 4.613 -11.122 1.00 41.94 145 TYR C N 1
ATOM 3102 C CA . TYR C 1 92 ? -47.963 3.590 -11.562 1.00 37.24 145 TYR C CA 1
ATOM 3103 C C . TYR C 1 92 ? -47.221 3.989 -12.825 1.00 34.86 145 TYR C C 1
ATOM 3104 O O . TYR C 1 92 ? -45.993 3.919 -12.882 1.00 37.59 145 TYR C O 1
ATOM 3113 N N . LEU C 1 93 ? -47.958 4.417 -13.841 1.00 33.41 146 LEU C N 1
ATOM 3114 C CA . LEU C 1 93 ? -47.320 4.864 -15.079 1.00 35.95 146 LEU C CA 1
ATOM 3115 C C . LEU C 1 93 ? -46.245 5.939 -14.870 1.00 41.64 146 LEU C C 1
ATOM 3116 O O . LEU C 1 93 ? -45.349 6.076 -15.711 1.00 40.84 146 LEU C O 1
ATOM 3121 N N . HIS C 1 94 ? -46.333 6.702 -13.773 1.00 44.49 147 HIS C N 1
ATOM 3122 C CA . HIS C 1 94 ? -45.434 7.855 -13.568 1.00 51.00 147 HIS C CA 1
ATOM 3123 C C . HIS C 1 94 ? -44.172 7.544 -12.787 1.00 51.79 147 HIS C C 1
ATOM 3124 O O . HIS C 1 94 ? -43.292 8.397 -12.712 1.00 51.75 147 HIS C O 1
ATOM 3131 N N . GLU C 1 95 ? -44.092 6.357 -12.180 1.00 40.37 148 GLU C N 1
ATOM 3132 C CA . GLU C 1 95 ? -42.867 5.941 -11.510 1.00 39.29 148 GLU C CA 1
ATOM 3133 C C . GLU C 1 95 ? -41.967 5.333 -12.550 1.00 38.83 148 GLU C C 1
ATOM 3134 O O . GLU C 1 95 ? -42.438 4.672 -13.455 1.00 42.74 148 GLU C O 1
ATOM 3140 N N . MET C 1 96 ? -40.669 5.543 -12.413 1.00 39.17 149 MET C N 1
ATOM 3141 C CA . MET C 1 96 ? -39.692 4.959 -13.322 1.00 41.53 149 MET C CA 1
ATOM 3142 C C . MET C 1 96 ? -40.009 5.304 -14.768 1.00 43.31 149 MET C C 1
ATOM 3143 O O . MET C 1 96 ? -40.016 4.417 -15.646 1.00 37.73 149 MET C O 1
ATOM 3148 N N . ASP C 1 97 ? -40.261 6.593 -15.015 1.00 47.73 150 ASP C N 1
ATOM 3149 C CA . ASP C 1 97 ? -40.664 7.065 -16.343 1.00 45.08 150 ASP C CA 1
ATOM 3150 C C . ASP C 1 97 ? -39.747 8.138 -16.985 1.00 51.37 150 ASP C C 1
ATOM 3151 O O . ASP C 1 97 ? -40.108 8.735 -17.997 1.00 53.49 150 ASP C O 1
ATOM 3156 N N . ILE C 1 98 ? -38.560 8.362 -16.417 1.00 57.95 151 ILE C N 1
ATOM 3157 C CA . ILE C 1 98 ? -37.554 9.224 -17.052 1.00 56.94 151 ILE C CA 1
ATOM 3158 C C . ILE C 1 98 ? -37.237 8.753 -18.484 1.00 56.92 151 ILE C C 1
ATOM 3159 O O . ILE C 1 98 ? -36.740 9.512 -19.326 1.00 57.46 151 ILE C O 1
ATOM 3164 N N . ASP C 1 99 ? -37.532 7.490 -18.760 1.00 64.99 152 ASP C N 1
ATOM 3165 C CA . ASP C 1 99 ? -37.141 6.874 -20.021 1.00 59.25 152 ASP C CA 1
ATOM 3166 C C . ASP C 1 99 ? -38.291 6.017 -20.499 1.00 58.28 152 ASP C C 1
ATOM 3167 O O . ASP C 1 99 ? -39.118 5.584 -19.683 1.00 56.63 152 ASP C O 1
ATOM 3172 N N . PRO C 1 100 ? -38.351 5.762 -21.818 1.00 50.76 153 PRO C N 1
ATOM 3173 C CA . PRO C 1 100 ? -39.353 4.860 -22.407 1.00 51.89 153 PRO C CA 1
ATOM 3174 C C . PRO C 1 100 ? -39.321 3.486 -21.713 1.00 48.27 153 PRO C C 1
ATOM 3175 O O . PRO C 1 100 ? -40.365 2.914 -21.359 1.00 44.45 153 PRO C O 1
ATOM 3179 N N . VAL C 1 101 ? -38.102 2.993 -21.504 1.00 38.60 154 VAL C N 1
ATOM 3180 C CA . VAL C 1 101 ? -37.848 1.709 -20.876 1.00 34.18 154 VAL C CA 1
ATOM 3181 C C . VAL C 1 101 ? -37.772 1.830 -19.362 1.00 37.11 154 VAL C C 1
ATOM 3182 O O . VAL C 1 101 ? -36.946 2.580 -18.848 1.00 38.12 154 VAL C O 1
ATOM 3186 N N . MET C 1 102 ? -38.612 1.085 -18.646 1.00 36.20 155 MET C N 1
ATOM 3187 C CA . MET C 1 102 ? -38.564 1.072 -17.182 1.00 36.41 155 MET C CA 1
ATOM 3188 C C . MET C 1 102 ? -37.320 0.368 -16.602 1.00 40.81 155 MET C C 1
ATOM 3189 O O . MET C 1 102 ? -36.772 0.812 -15.598 1.00 43.21 155 MET C O 1
ATOM 3194 N N . ALA C 1 103 ? -36.875 -0.719 -17.235 1.00 38.54 156 ALA C N 1
ATOM 3195 C CA . ALA C 1 103 ? -35.730 -1.499 -16.748 1.00 34.84 156 ALA C CA 1
ATOM 3196 C C . ALA C 1 103 ? -35.264 -2.454 -17.837 1.00 34.18 156 ALA C C 1
ATOM 3197 O O . ALA C 1 103 ? -35.952 -2.651 -18.835 1.00 34.75 156 ALA C O 1
ATOM 3199 N N . ARG C 1 104 ? -34.079 -3.023 -17.661 1.00 42.30 157 ARG C N 1
ATOM 3200 C CA . ARG C 1 104 ? -33.610 -4.079 -18.555 1.00 41.63 157 ARG C CA 1
ATOM 3201 C C . ARG C 1 104 ? -33.362 -5.385 -17.812 1.00 42.41 157 ARG C C 1
ATOM 3202 O O . ARG C 1 104 ? -33.095 -5.383 -16.614 1.00 39.22 157 ARG C O 1
ATOM 3210 N N . ILE C 1 105 ? -33.464 -6.502 -18.522 1.00 38.81 158 ILE C N 1
ATOM 3211 C CA . ILE C 1 105 ? -33.132 -7.792 -17.937 1.00 33.10 158 ILE C CA 1
ATOM 3212 C C . ILE C 1 105 ? -32.204 -8.559 -18.858 1.00 35.69 158 ILE C C 1
ATOM 3213 O O . ILE C 1 105 ? -32.418 -8.575 -20.067 1.00 34.48 158 ILE C O 1
ATOM 3218 N N . VAL C 1 106 ? -31.143 -9.130 -18.286 1.00 32.89 159 VAL C N 1
ATOM 3219 C CA . VAL C 1 106 ? -30.258 -10.024 -19.006 1.00 33.41 159 VAL C CA 1
ATOM 3220 C C . VAL C 1 106 ? -30.247 -11.389 -18.328 1.00 37.65 159 VAL C C 1
ATOM 3221 O O . VAL C 1 106 ? -29.996 -11.481 -17.117 1.00 36.26 159 VAL C O 1
ATOM 3225 N N . ILE C 1 107 ? -30.533 -12.441 -19.098 1.00 29.24 160 ILE C N 1
ATOM 3226 C CA . ILE C 1 107 ? -30.472 -13.810 -18.589 1.00 29.88 160 ILE C CA 1
ATOM 3227 C C . ILE C 1 107 ? -29.467 -14.492 -19.492 1.00 33.05 160 ILE C C 1
ATOM 3228 O O . ILE C 1 107 ? -29.799 -14.895 -20.600 1.00 35.26 160 ILE C O 1
ATOM 3233 N N . PRO C 1 108 ? -28.205 -14.554 -19.055 1.00 36.10 161 PRO C N 1
ATOM 3234 C CA . PRO C 1 108 ? -27.147 -14.888 -20.003 1.00 36.61 161 PRO C CA 1
ATOM 3235 C C . PRO C 1 108 ? -27.144 -16.365 -20.392 1.00 40.04 161 PRO C C 1
ATOM 3236 O O . PRO C 1 108 ? -26.748 -16.685 -21.513 1.00 40.60 161 PRO C O 1
ATOM 3240 N N . SER C 1 109 ? -27.558 -17.253 -19.499 1.00 33.25 162 SER C N 1
ATOM 3241 C CA . SER C 1 109 ? -27.476 -18.668 -19.831 1.00 35.17 162 SER C CA 1
ATOM 3242 C C . SER C 1 109 ? -28.371 -18.968 -21.033 1.00 39.58 162 SER C C 1
ATOM 3243 O O . SER C 1 109 ? -27.991 -19.772 -21.892 1.00 38.21 162 SER C O 1
ATOM 3246 N N . ILE C 1 110 ? -29.526 -18.288 -21.114 1.00 37.42 163 ILE C N 1
ATOM 3247 C CA . ILE C 1 110 ? -30.466 -18.476 -22.235 1.00 35.10 163 ILE C CA 1
ATOM 3248 C C . ILE C 1 110 ? -30.577 -17.294 -23.189 1.00 34.25 163 ILE C C 1
ATOM 3249 O O . ILE C 1 110 ? -31.617 -17.100 -23.820 1.00 34.41 163 ILE C O 1
ATOM 3254 N N . HIS C 1 111 ? -29.504 -16.513 -23.283 1.00 36.40 164 HIS C N 1
ATOM 3255 C CA . HIS C 1 111 ? -29.351 -15.431 -24.267 1.00 35.44 164 HIS C CA 1
ATOM 3256 C C . HIS C 1 111 ? -30.450 -14.372 -24.376 1.00 31.02 164 HIS C C 1
ATOM 3257 O O . HIS C 1 111 ? -30.661 -13.787 -25.439 1.00 32.10 164 HIS C O 1
ATOM 3264 N N . VAL C 1 112 ? -31.118 -14.107 -23.266 1.00 32.31 165 VAL C N 1
ATOM 3265 C CA . VAL C 1 112 ? -32.144 -13.071 -23.226 1.00 35.16 165 VAL C CA 1
ATOM 3266 C C . VAL C 1 112 ? -31.549 -11.715 -22.822 1.00 37.65 165 VAL C C 1
ATOM 3267 O O . VAL C 1 112 ? -30.903 -11.602 -21.781 1.00 36.48 165 VAL C O 1
ATOM 3271 N N . SER C 1 113 ? -31.763 -10.697 -23.656 1.00 41.39 166 SER C N 1
ATOM 3272 C CA . SER C 1 113 ? -31.438 -9.300 -23.329 1.00 39.64 166 SER C CA 1
ATOM 3273 C C . SER C 1 113 ? -32.606 -8.414 -23.769 1.00 35.84 166 SER C C 1
ATOM 3274 O O . SER C 1 113 ? -32.731 -8.095 -24.952 1.00 37.40 166 SER C O 1
ATOM 3277 N N . LEU C 1 114 ? -33.459 -8.028 -22.822 1.00 33.76 167 LEU C N 1
ATOM 3278 C CA . LEU C 1 114 ? -34.745 -7.414 -23.151 1.00 33.45 167 LEU C CA 1
ATOM 3279 C C . LEU C 1 114 ? -35.106 -6.207 -22.291 1.00 38.50 167 LEU C C 1
ATOM 3280 O O . LEU C 1 114 ? -34.832 -6.199 -21.094 1.00 35.16 167 LEU C O 1
ATOM 3285 N N . PRO C 1 115 ? -35.740 -5.192 -22.908 1.00 33.36 168 PRO C N 1
ATOM 3286 C CA . PRO C 1 115 ? -36.284 -4.027 -22.218 1.00 32.75 168 PRO C CA 1
ATOM 3287 C C . PRO C 1 115 ? -37.529 -4.404 -21.453 1.00 32.08 168 PRO C C 1
ATOM 3288 O O . PRO C 1 115 ? -38.230 -5.326 -21.855 1.00 33.97 168 PRO C O 1
ATOM 3292 N N . ILE C 1 116 ? -37.790 -3.693 -20.362 1.00 35.04 169 ILE C N 1
ATOM 3293 C CA . ILE C 1 116 ? -38.973 -3.903 -19.538 1.00 34.24 169 ILE C CA 1
ATOM 3294 C C . ILE C 1 116 ? -39.838 -2.644 -19.556 1.00 36.27 169 ILE C C 1
ATOM 3295 O O . ILE C 1 116 ? -39.325 -1.530 -19.397 1.00 33.94 169 ILE C O 1
ATOM 3300 N N . TYR C 1 117 ? -41.142 -2.820 -19.724 1.00 33.15 170 TYR C N 1
ATOM 3301 C CA . TYR C 1 117 ? -42.031 -1.690 -19.887 1.00 33.29 170 TYR C CA 1
ATOM 3302 C C . TYR C 1 117 ? -43.124 -1.801 -18.889 1.00 35.16 170 TYR C C 1
ATOM 3303 O O . TYR C 1 117 ? -43.373 -2.883 -18.384 1.00 34.31 170 TYR C O 1
ATOM 3312 N N . HIS C 1 118 ? -43.809 -0.697 -18.624 1.00 31.07 171 HIS C N 1
ATOM 3313 C CA . HIS C 1 118 ? -44.901 -0.735 -17.659 1.00 35.48 171 HIS C CA 1
ATOM 3314 C C . HIS C 1 118 ? -45.983 -1.639 -18.200 1.00 33.48 171 HIS C C 1
ATOM 3315 O O . HIS C 1 118 ? -46.235 -1.624 -19.396 1.00 34.79 171 HIS C O 1
ATOM 3322 N N . GLY C 1 119 ? -46.635 -2.400 -17.325 1.00 32.61 172 GLY C N 1
ATOM 3323 C CA . GLY C 1 119 ? -47.843 -3.113 -17.695 1.00 31.68 172 GLY C CA 1
ATOM 3324 C C . GLY C 1 119 ? -47.599 -4.283 -18.631 1.00 35.39 172 GLY C C 1
ATOM 3325 O O . GLY C 1 119 ? -46.480 -4.512 -19.103 1.00 31.38 172 GLY C O 1
ATOM 3326 N N . THR C 1 120 ? -48.674 -5.017 -18.901 1.00 37.25 173 THR C N 1
ATOM 3327 C CA . THR C 1 120 ? -48.634 -6.226 -19.712 1.00 34.16 173 THR C CA 1
ATOM 3328 C C . THR C 1 120 ? -49.771 -6.248 -20.736 1.00 41.43 173 THR C C 1
ATOM 3329 O O . THR C 1 120 ? -50.463 -7.263 -20.876 1.00 37.78 173 THR C O 1
ATOM 3333 N N . ASP C 1 121 ? -49.979 -5.125 -21.432 1.00 45.03 174 ASP C N 1
ATOM 3334 C CA . ASP C 1 121 ? -50.891 -5.081 -22.577 1.00 44.07 174 ASP C CA 1
ATOM 3335 C C . ASP C 1 121 ? -50.332 -5.924 -23.732 1.00 42.49 174 ASP C C 1
ATOM 3336 O O . ASP C 1 121 ? -49.107 -6.042 -23.904 1.00 40.25 174 ASP C O 1
ATOM 3341 N N . SER C 1 122 ? -51.222 -6.503 -24.530 1.00 32.30 175 SER C N 1
ATOM 3342 C CA . SER C 1 122 ? -50.774 -7.327 -25.637 1.00 34.41 175 SER C CA 1
ATOM 3343 C C . SER C 1 122 ? -49.721 -6.612 -26.508 1.00 37.87 175 SER C C 1
ATOM 3344 O O . SER C 1 122 ? -48.672 -7.193 -26.788 1.00 34.30 175 SER C O 1
ATOM 3347 N N . ARG C 1 123 ? -49.951 -5.361 -26.926 1.00 34.76 176 ARG C N 1
ATOM 3348 C CA . ARG C 1 123 ? -48.919 -4.721 -27.731 1.00 32.29 176 ARG C CA 1
ATOM 3349 C C . ARG C 1 123 ? -47.566 -4.672 -27.015 1.00 34.09 176 ARG C C 1
ATOM 3350 O O . ARG C 1 123 ? -46.529 -4.862 -27.656 1.00 33.68 176 ARG C O 1
ATOM 3358 N N . THR C 1 124 ? -47.565 -4.412 -25.703 1.00 34.58 177 THR C N 1
ATOM 3359 C CA . THR C 1 124 ? -46.310 -4.338 -24.943 1.00 31.31 177 THR C CA 1
ATOM 3360 C C . THR C 1 124 ? -45.592 -5.683 -24.913 1.00 32.66 177 THR C C 1
ATOM 3361 O O . THR C 1 124 ? -44.368 -5.744 -25.079 1.00 33.32 177 THR C O 1
ATOM 3365 N N . LEU C 1 125 ? -46.343 -6.763 -24.667 1.00 36.14 178 LEU C N 1
ATOM 3366 C CA . LEU C 1 125 ? -45.762 -8.129 -24.661 1.00 33.58 178 LEU C CA 1
ATOM 3367 C C . LEU C 1 125 ? -45.165 -8.448 -26.011 1.00 34.54 178 LEU C C 1
ATOM 3368 O O . LEU C 1 125 ? -44.474 -9.457 -26.183 1.00 37.61 178 LEU C O 1
ATOM 3373 N N . THR C 1 126 ? -45.434 -7.564 -26.966 1.00 29.61 179 THR C N 1
ATOM 3374 C CA . THR C 1 126 ? -45.034 -7.735 -28.351 1.00 27.87 179 THR C CA 1
ATOM 3375 C C . THR C 1 126 ? -43.728 -7.000 -28.630 1.00 30.48 179 THR C C 1
ATOM 3376 O O . THR C 1 126 ? -43.070 -7.230 -29.658 1.00 26.41 179 THR C O 1
ATOM 3380 N N . GLU C 1 127 ? -43.359 -6.120 -27.689 1.00 37.50 180 GLU C N 1
ATOM 3381 C CA . GLU C 1 127 ? -42.218 -5.198 -27.827 1.00 38.89 180 GLU C CA 1
ATOM 3382 C C . GLU C 1 127 ? -41.081 -5.519 -26.849 1.00 38.20 180 GLU C C 1
ATOM 3383 O O . GLU C 1 127 ? -39.912 -5.285 -27.146 1.00 40.35 180 GLU C O 1
ATOM 3389 N N . GLY C 1 128 ? -41.418 -6.068 -25.688 1.00 32.66 181 GLY C N 1
ATOM 3390 C CA . GLY C 1 128 ? -40.395 -6.577 -24.796 1.00 30.18 181 GLY C CA 1
ATOM 3391 C C . GLY C 1 128 ? -41.072 -7.221 -23.612 1.00 35.30 181 GLY C C 1
ATOM 3392 O O . GLY C 1 128 ? -42.162 -7.783 -23.765 1.00 34.59 181 GLY C O 1
ATOM 3393 N N . VAL C 1 129 ? -40.447 -7.116 -22.437 1.00 34.40 182 VAL C N 1
ATOM 3394 C CA . VAL C 1 129 ? -40.954 -7.728 -21.221 1.00 31.24 182 VAL C CA 1
ATOM 3395 C C . VAL C 1 129 ? -41.877 -6.741 -20.511 1.00 35.83 182 VAL C C 1
ATOM 3396 O O . VAL C 1 129 ? -41.570 -5.561 -20.385 1.00 39.46 182 VAL C O 1
ATOM 3400 N N . GLY C 1 130 ? -43.012 -7.216 -20.038 1.00 30.98 183 GLY C N 1
ATOM 3401 C CA . GLY C 1 130 ? -43.959 -6.346 -19.394 1.00 32.06 183 GLY C CA 1
ATOM 3402 C C . GLY C 1 130 ? -44.022 -6.547 -17.901 1.00 37.84 183 GLY C C 1
ATOM 3403 O O . GLY C 1 130 ? -44.330 -7.642 -17.415 1.00 36.69 183 GLY C O 1
ATOM 3404 N N . HIS C 1 131 ? -43.754 -5.484 -17.159 1.00 30.02 184 HIS C N 1
ATOM 3405 C CA . HIS C 1 131 ? -43.769 -5.577 -15.719 1.00 30.53 184 HIS C CA 1
ATOM 3406 C C . HIS C 1 131 ? -45.202 -5.728 -15.264 1.00 31.04 184 HIS C C 1
ATOM 3407 O O . HIS C 1 131 ? -46.084 -5.099 -15.819 1.00 33.64 184 HIS C O 1
ATOM 3414 N N . LEU C 1 132 ? -45.451 -6.548 -14.251 1.00 35.38 185 LEU C N 1
ATOM 3415 C CA . LEU C 1 132 ? -46.833 -6.913 -13.933 1.00 36.78 185 LEU C CA 1
ATOM 3416 C C . LEU C 1 132 ? -47.446 -5.970 -12.911 1.00 40.92 185 LEU C C 1
ATOM 3417 O O . LEU C 1 132 ? -47.133 -6.041 -11.705 1.00 41.07 185 LEU C O 1
ATOM 3422 N N . PHE C 1 133 ? -48.310 -5.081 -13.396 1.00 38.29 186 PHE C N 1
ATOM 3423 C CA . PHE C 1 133 ? -48.936 -4.097 -12.531 1.00 32.99 186 PHE C CA 1
ATOM 3424 C C . PHE C 1 133 ? -49.568 -4.794 -11.351 1.00 38.12 186 PHE C C 1
ATOM 3425 O O . PHE C 1 133 ? -50.359 -5.724 -11.543 1.00 46.51 186 PHE C O 1
ATOM 3433 N N . GLY C 1 134 ? -49.243 -4.341 -10.140 1.00 32.76 187 GLY C N 1
ATOM 3434 C CA . GLY C 1 134 ? -49.740 -4.961 -8.925 1.00 34.22 187 GLY C CA 1
ATOM 3435 C C . GLY C 1 134 ? -48.599 -5.517 -8.085 1.00 36.52 187 GLY C C 1
ATOM 3436 O O . GLY C 1 134 ? -48.768 -5.853 -6.911 1.00 41.22 187 GLY C O 1
ATOM 3437 N N . THR C 1 135 ? -47.424 -5.607 -8.683 1.00 31.80 188 THR C N 1
ATOM 3438 C CA . THR C 1 135 ? -46.271 -6.153 -7.988 1.00 37.75 188 THR C CA 1
ATOM 3439 C C . THR C 1 135 ? -45.166 -5.118 -7.978 1.00 40.78 188 THR C C 1
ATOM 3440 O O . THR C 1 135 ? -45.260 -4.094 -8.662 1.00 36.78 188 THR C O 1
ATOM 3444 N N . SER C 1 136 ? -44.109 -5.409 -7.224 1.00 41.75 189 SER C N 1
ATOM 3445 C CA . SER C 1 136 ? -43.073 -4.423 -6.912 1.00 41.43 189 SER C CA 1
ATOM 3446 C C . SER C 1 136 ? -42.289 -3.934 -8.124 1.00 41.42 189 SER C C 1
ATOM 3447 O O . SER C 1 136 ? -41.972 -4.708 -9.029 1.00 42.43 189 SER C O 1
ATOM 3450 N N . LEU C 1 137 ? -41.984 -2.644 -8.142 1.00 37.16 190 LEU C N 1
ATOM 3451 C CA . LEU C 1 137 ? -41.178 -2.092 -9.214 1.00 39.02 190 LEU C CA 1
ATOM 3452 C C . LEU C 1 137 ? -39.821 -2.783 -9.137 1.00 40.30 190 LEU C C 1
ATOM 3453 O O . LEU C 1 137 ? -39.354 -3.088 -8.038 1.00 38.67 190 LEU C O 1
ATOM 3458 N N . PRO C 1 138 ? -39.195 -3.050 -10.301 1.00 41.38 191 PRO C N 1
ATOM 3459 C CA . PRO C 1 138 ? -37.904 -3.757 -10.369 1.00 40.69 191 PRO C CA 1
ATOM 3460 C C . PRO C 1 138 ? -36.742 -2.915 -9.848 1.00 42.32 191 PRO C C 1
ATOM 3461 O O . PRO C 1 138 ? -35.791 -2.651 -10.600 1.00 40.62 191 PRO C O 1
ATOM 3465 N N . VAL C 1 139 ? -36.814 -2.511 -8.580 1.00 39.14 192 VAL C N 1
ATOM 3466 C CA . VAL C 1 139 ? -35.729 -1.733 -7.969 1.00 43.78 192 VAL C CA 1
ATOM 3467 C C . VAL C 1 139 ? -35.062 -2.479 -6.818 1.00 45.02 192 VAL C C 1
ATOM 3468 O O . VAL C 1 139 ? -34.050 -2.032 -6.277 1.00 48.67 192 VAL C O 1
ATOM 3472 N N . GLY C 1 140 ? -35.619 -3.633 -6.465 1.00 44.66 193 GLY C N 1
ATOM 3473 C CA . GLY C 1 140 ? -35.030 -4.468 -5.438 1.00 42.81 193 GLY C CA 1
ATOM 3474 C C . GLY C 1 140 ? -35.429 -4.044 -4.044 1.00 51.35 193 GLY C C 1
ATOM 3475 O O . GLY C 1 140 ? -36.286 -3.158 -3.865 1.00 53.56 193 GLY C O 1
ATOM 3476 N N . GLY C 1 141 ? -34.803 -4.678 -3.054 1.00 49.50 194 GLY C N 1
ATOM 3477 C CA . GLY C 1 141 ? -35.031 -4.343 -1.660 1.00 49.97 194 GLY C CA 1
ATOM 3478 C C . GLY C 1 141 ? -35.704 -5.449 -0.870 1.00 54.67 194 GLY C C 1
ATOM 3479 O O . GLY C 1 141 ? -36.267 -6.369 -1.449 1.00 56.80 194 GLY C O 1
ATOM 3480 N N . PRO C 1 142 ? -35.656 -5.364 0.467 1.00 57.11 195 PRO C N 1
ATOM 3481 C CA . PRO C 1 142 ? -36.332 -6.340 1.324 1.00 60.36 195 PRO C CA 1
ATOM 3482 C C . PRO C 1 142 ? -37.855 -6.244 1.201 1.00 58.91 195 PRO C C 1
ATOM 3483 O O . PRO C 1 142 ? -38.386 -5.142 1.015 1.00 56.97 195 PRO C O 1
ATOM 3487 N N . SER C 1 143 ? -38.532 -7.389 1.301 1.00 51.03 196 SER C N 1
ATOM 3488 C CA . SER C 1 143 ? -39.977 -7.457 1.125 1.00 50.22 196 SER C CA 1
ATOM 3489 C C . SER C 1 143 ? -40.450 -6.927 -0.235 1.00 50.33 196 SER C C 1
ATOM 3490 O O . SER C 1 143 ? -41.509 -6.307 -0.331 1.00 51.28 196 SER C O 1
ATOM 3493 N N . THR C 1 144 ? -39.678 -7.161 -1.289 1.00 46.83 197 THR C N 1
ATOM 3494 C CA . THR C 1 144 ? -40.176 -6.848 -2.615 1.00 43.22 197 THR C CA 1
ATOM 3495 C C . THR C 1 144 ? -40.363 -8.086 -3.472 1.00 45.86 197 THR C C 1
ATOM 3496 O O . THR C 1 144 ? -39.555 -9.034 -3.425 1.00 43.41 197 THR C O 1
ATOM 3500 N N . HIS C 1 145 ? -41.436 -8.073 -4.256 1.00 46.04 198 HIS C N 1
ATOM 3501 C CA . HIS C 1 145 ? -41.660 -9.135 -5.226 1.00 49.49 198 HIS C CA 1
ATOM 3502 C C . HIS C 1 145 ? -42.129 -8.565 -6.557 1.00 44.28 198 HIS C C 1
ATOM 3503 O O . HIS C 1 145 ? -43.313 -8.248 -6.729 1.00 43.51 198 HIS C O 1
ATOM 3510 N N . SER C 1 146 ? -41.179 -8.450 -7.484 1.00 42.97 199 SER C N 1
ATOM 3511 C CA . SER C 1 146 ? -41.440 -8.002 -8.846 1.00 40.43 199 SER C CA 1
ATOM 3512 C C . SER C 1 146 ? -41.640 -9.167 -9.831 1.00 39.46 199 SER C C 1
ATOM 3513 O O . SER C 1 146 ? -40.766 -10.028 -9.978 1.00 39.42 199 SER C O 1
ATOM 3516 N N . VAL C 1 147 ? -42.774 -9.162 -10.526 1.00 32.65 200 VAL C N 1
ATOM 3517 C CA . VAL C 1 147 ? -43.050 -10.135 -11.570 1.00 27.44 200 VAL C CA 1
ATOM 3518 C C . VAL C 1 147 ? -42.870 -9.532 -12.960 1.00 30.39 200 VAL C C 1
ATOM 3519 O O . VAL C 1 147 ? -43.444 -8.491 -13.278 1.00 32.16 200 VAL C O 1
ATOM 3523 N N . LEU C 1 148 ? -42.079 -10.190 -13.799 1.00 32.84 201 LEU C N 1
ATOM 3524 C CA . LEU C 1 148 ? -41.793 -9.678 -15.127 1.00 26.41 201 LEU C CA 1
ATOM 3525 C C . LEU C 1 148 ? -42.369 -10.634 -16.187 1.00 34.59 201 LEU C C 1
ATOM 3526 O O . LEU C 1 148 ? -41.937 -11.787 -16.277 1.00 31.86 201 LEU C O 1
ATOM 3531 N N . THR C 1 149 ? -43.325 -10.146 -16.984 1.00 30.79 202 THR C N 1
ATOM 3532 C CA . THR C 1 149 ? -44.002 -10.938 -17.994 1.00 25.19 202 THR C CA 1
ATOM 3533 C C . THR C 1 149 ? -43.332 -10.956 -19.348 1.00 28.33 202 THR C C 1
ATOM 3534 O O . THR C 1 149 ? -42.964 -9.926 -19.883 1.00 29.02 202 THR C O 1
ATOM 3538 N N . GLY C 1 150 ? -43.192 -12.155 -19.911 1.00 35.70 203 GLY C N 1
ATOM 3539 C CA . GLY C 1 150 ? -42.674 -12.325 -21.258 1.00 31.42 203 GLY C CA 1
ATOM 3540 C C . GLY C 1 150 ? -43.440 -13.415 -21.995 1.00 33.85 203 GLY C C 1
ATOM 3541 O O . GLY C 1 150 ? -43.859 -14.421 -21.425 1.00 33.97 203 GLY C O 1
ATOM 3542 N N . HIS C 1 151 ? -43.629 -13.218 -23.282 1.00 30.69 204 HIS C N 1
ATOM 3543 C CA . HIS C 1 151 ? -44.462 -14.122 -24.027 1.00 27.69 204 HIS C CA 1
ATOM 3544 C C . HIS C 1 151 ? -43.586 -15.246 -24.523 1.00 30.94 204 HIS C C 1
ATOM 3545 O O . HIS C 1 151 ? -42.373 -15.069 -24.717 1.00 30.44 204 HIS C O 1
ATOM 3552 N N . THR C 1 152 ? -44.220 -16.400 -24.698 1.00 28.43 205 THR C N 1
ATOM 3553 C CA . THR C 1 152 ? -43.663 -17.534 -25.427 1.00 32.01 205 THR C CA 1
ATOM 3554 C C . THR C 1 152 ? -44.547 -17.787 -26.644 1.00 30.03 205 THR C C 1
ATOM 3555 O O . THR C 1 152 ? -45.768 -18.010 -26.506 1.00 28.10 205 THR C O 1
ATOM 3559 N N . GLY C 1 153 ? -43.949 -17.726 -27.829 1.00 27.76 206 GLY C N 1
ATOM 3560 C CA . GLY C 1 153 ? -44.649 -18.153 -29.021 1.00 31.02 206 GLY C CA 1
ATOM 3561 C C . GLY C 1 153 ? -44.895 -17.136 -30.109 1.00 35.28 206 GLY C C 1
ATOM 3562 O O . GLY C 1 153 ? -45.715 -17.393 -30.980 1.00 38.33 206 GLY C O 1
ATOM 3563 N N . LEU C 1 154 ? -44.214 -15.990 -30.081 1.00 31.25 207 LEU C N 1
ATOM 3564 C CA . LEU C 1 154 ? -44.396 -14.994 -31.141 1.00 31.22 207 LEU C CA 1
ATOM 3565 C C . LEU C 1 154 ? -43.612 -15.395 -32.386 1.00 34.25 207 LEU C C 1
ATOM 3566 O O . LEU C 1 154 ? -42.523 -15.969 -32.297 1.00 31.09 207 LEU C O 1
ATOM 3571 N N . SER C 1 155 ? -44.157 -15.056 -33.546 1.00 34.63 208 SER C N 1
ATOM 3572 C CA . SER C 1 155 ? -43.489 -15.311 -34.813 1.00 34.18 208 SER C CA 1
ATOM 3573 C C . SER C 1 155 ? -42.317 -14.349 -35.025 1.00 36.23 208 SER C C 1
ATOM 3574 O O . SER C 1 155 ? -41.486 -14.552 -35.910 1.00 34.44 208 SER C O 1
ATOM 3577 N N . THR C 1 156 ? -42.260 -13.295 -34.214 1.00 37.60 209 THR C N 1
ATOM 3578 C CA . THR C 1 156 ? -41.379 -12.147 -34.495 1.00 42.58 209 THR C CA 1
ATOM 3579 C C . THR C 1 156 ? -40.199 -12.026 -33.568 1.00 41.74 209 THR C C 1
ATOM 3580 O O . THR C 1 156 ? -39.255 -11.309 -33.864 1.00 46.51 209 THR C O 1
ATOM 3584 N N . ALA C 1 157 ? -40.256 -12.702 -32.436 1.00 32.95 210 ALA C N 1
ATOM 3585 C CA . ALA C 1 157 ? -39.257 -12.482 -31.419 1.00 32.34 210 ALA C CA 1
ATOM 3586 C C . ALA C 1 157 ? -39.224 -13.678 -30.472 1.00 31.85 210 ALA C C 1
ATOM 3587 O O . ALA C 1 157 ? -40.254 -14.286 -30.174 1.00 30.93 210 ALA C O 1
ATOM 3589 N N . THR C 1 158 ? -38.034 -14.011 -30.000 1.00 38.53 211 THR C N 1
ATOM 3590 C CA . THR C 1 158 ? -37.852 -15.150 -29.106 1.00 36.81 211 THR C CA 1
ATOM 3591 C C . THR C 1 158 ? -38.473 -14.885 -27.722 1.00 39.59 211 THR C C 1
ATOM 3592 O O . THR C 1 158 ? -39.026 -15.803 -27.092 1.00 36.54 211 THR C O 1
ATOM 3596 N N . MET C 1 159 ? -38.422 -13.620 -27.280 1.00 32.87 212 MET C N 1
ATOM 3597 C CA . MET C 1 159 ? -38.869 -13.214 -25.935 1.00 29.67 212 MET C CA 1
ATOM 3598 C C . MET C 1 159 ? -38.496 -14.234 -24.854 1.00 33.38 212 MET C C 1
ATOM 3599 O O . MET C 1 159 ? -37.317 -14.489 -24.635 1.00 33.23 212 MET C O 1
ATOM 3604 N N . PHE C 1 160 ? -39.483 -14.791 -24.161 1.00 28.96 213 PHE C N 1
ATOM 3605 C CA . PHE C 1 160 ? -39.191 -15.747 -23.101 1.00 31.53 213 PHE C CA 1
ATOM 3606 C C . PHE C 1 160 ? -39.270 -17.245 -23.564 1.00 35.18 213 PHE C C 1
ATOM 3607 O O . PHE C 1 160 ? -39.406 -18.132 -22.730 1.00 35.90 213 PHE C O 1
ATOM 3615 N N . ASP C 1 161 ? -39.208 -17.520 -24.869 1.00 30.15 214 ASP C N 1
ATOM 3616 C CA . ASP C 1 161 ? -39.465 -18.865 -25.385 1.00 33.06 214 ASP C CA 1
ATOM 3617 C C . ASP C 1 161 ? -38.676 -19.888 -24.575 1.00 34.89 214 ASP C C 1
ATOM 3618 O O . ASP C 1 161 ? -39.177 -20.960 -24.263 1.00 30.47 214 ASP C O 1
ATOM 3623 N N . ASN C 1 162 ? -37.443 -19.523 -24.239 1.00 32.20 215 ASN C N 1
ATOM 3624 C CA . ASN C 1 162 ? -36.481 -20.413 -23.608 1.00 29.28 215 ASN C CA 1
ATOM 3625 C C . ASN C 1 162 ? -36.413 -20.322 -22.091 1.00 32.44 215 ASN C C 1
ATOM 3626 O O . ASN C 1 162 ? -35.492 -20.844 -21.466 1.00 34.74 215 ASN C O 1
ATOM 3631 N N . LEU C 1 163 ? -37.404 -19.678 -21.490 1.00 32.52 216 LEU C N 1
ATOM 3632 C CA . LEU C 1 163 ? -37.412 -19.527 -20.047 1.00 29.21 216 LEU C CA 1
ATOM 3633 C C . LEU C 1 163 ? -37.329 -20.917 -19.404 1.00 32.30 216 LEU C C 1
ATOM 3634 O O . LEU C 1 163 ? -36.651 -21.100 -18.412 1.00 33.86 216 LEU C O 1
ATOM 3639 N N . ASN C 1 164 ? -38.011 -21.896 -19.991 1.00 37.09 217 ASN C N 1
ATOM 3640 C CA . ASN C 1 164 ? -38.038 -23.262 -19.470 1.00 38.42 217 ASN C CA 1
ATOM 3641 C C . ASN C 1 164 ? -36.670 -23.966 -19.379 1.00 38.63 217 ASN C C 1
ATOM 3642 O O . ASN C 1 164 ? -36.550 -24.948 -18.672 1.00 45.40 217 ASN C O 1
ATOM 3647 N N . GLN C 1 165 ? -35.644 -23.491 -20.078 1.00 33.45 218 GLN C N 1
ATOM 3648 C CA . GLN C 1 165 ? -34.311 -24.071 -19.897 1.00 34.25 218 GLN C CA 1
ATOM 3649 C C . GLN C 1 165 ? -33.543 -23.620 -18.644 1.00 43.65 218 GLN C C 1
ATOM 3650 O O . GLN C 1 165 ? -32.399 -24.024 -18.447 1.00 48.13 218 GLN C O 1
ATOM 3656 N N . LEU C 1 166 ? -34.135 -22.771 -17.812 1.00 38.18 219 LEU C N 1
ATOM 3657 C CA . LEU C 1 166 ? -33.439 -22.302 -16.630 1.00 38.02 219 LEU C CA 1
ATOM 3658 C C . LEU C 1 166 ? -33.515 -23.355 -15.527 1.00 45.31 219 LEU C C 1
ATOM 3659 O O . LEU C 1 166 ? -34.568 -23.951 -15.297 1.00 42.59 219 LEU C O 1
ATOM 3664 N N . LYS C 1 167 ? -32.396 -23.586 -14.848 1.00 49.48 220 LYS C N 1
ATOM 3665 C CA . LYS C 1 167 ? -32.379 -24.471 -13.688 1.00 50.48 220 LYS C CA 1
ATOM 3666 C C . LYS C 1 167 ? -32.003 -23.707 -12.415 1.00 49.88 220 LYS C C 1
ATOM 3667 O O . LYS C 1 167 ? -31.390 -22.643 -12.483 1.00 48.70 220 LYS C O 1
ATOM 3673 N N . LYS C 1 168 ? -32.356 -24.256 -11.254 1.00 45.53 221 LYS C N 1
ATOM 3674 C CA . LYS C 1 168 ? -31.996 -23.628 -9.989 1.00 42.43 221 LYS C CA 1
ATOM 3675 C C . LYS C 1 168 ? -30.520 -23.279 -9.998 1.00 42.48 221 LYS C C 1
ATOM 3676 O O . LYS C 1 168 ? -29.696 -24.067 -10.455 1.00 40.38 221 LYS C O 1
ATOM 3682 N N . GLY C 1 169 ? -30.180 -22.087 -9.525 1.00 39.39 222 GLY C N 1
ATOM 3683 C CA . GLY C 1 169 ? -28.784 -21.691 -9.470 1.00 36.17 222 GLY C CA 1
ATOM 3684 C C . GLY C 1 169 ? -28.361 -20.876 -10.674 1.00 42.62 222 GLY C C 1
ATOM 3685 O O . GLY C 1 169 ? -27.245 -20.340 -10.717 1.00 47.65 222 GLY C O 1
ATOM 3686 N N . ASP C 1 170 ? -29.240 -20.770 -11.667 1.00 35.98 223 ASP C N 1
ATOM 3687 C CA . ASP C 1 170 ? -28.957 -19.863 -12.768 1.00 36.30 223 ASP C CA 1
ATOM 3688 C C . ASP C 1 170 ? -29.228 -18.436 -12.309 1.00 35.99 223 ASP C C 1
ATOM 3689 O O . ASP C 1 170 ? -29.997 -18.177 -11.365 1.00 30.23 223 ASP C O 1
ATOM 3694 N N . VAL C 1 171 ? -28.622 -17.513 -13.028 1.00 37.69 224 VAL C N 1
ATOM 3695 C CA . VAL C 1 171 ? -28.487 -16.176 -12.542 1.00 42.38 224 VAL C CA 1
ATOM 3696 C C . VAL C 1 171 ? -29.011 -15.228 -13.611 1.00 40.81 224 VAL C C 1
ATOM 3697 O O . VAL C 1 171 ? -28.841 -15.513 -14.791 1.00 38.70 224 VAL C O 1
ATOM 3701 N N . PHE C 1 172 ? -29.710 -14.162 -13.190 1.00 36.88 225 PHE C N 1
ATOM 3702 C CA . PHE C 1 172 ? -30.103 -13.047 -14.064 1.00 31.79 225 PHE C CA 1
ATOM 3703 C C . PHE C 1 172 ? -29.922 -11.648 -13.435 1.00 37.70 225 PHE C C 1
ATOM 3704 O O . PHE C 1 172 ? -29.828 -11.507 -12.222 1.00 38.32 225 PHE C O 1
ATOM 3712 N N . TYR C 1 173 ? -29.882 -10.623 -14.279 1.00 37.29 226 TYR C N 1
ATOM 3713 C CA . TYR C 1 173 ? -29.584 -9.254 -13.861 1.00 37.33 226 TYR C CA 1
ATOM 3714 C C . TYR C 1 173 ? -30.639 -8.277 -14.329 1.00 35.08 226 TYR C C 1
ATOM 3715 O O . TYR C 1 173 ? -30.901 -8.153 -15.523 1.00 33.01 226 TYR C O 1
ATOM 3724 N N . VAL C 1 174 ? -31.247 -7.588 -13.380 1.00 29.70 227 VAL C N 1
ATOM 3725 C CA . VAL C 1 174 ? -32.184 -6.541 -13.697 1.00 34.05 227 VAL C CA 1
ATOM 3726 C C . VAL C 1 174 ? -31.527 -5.188 -13.438 1.00 35.97 227 VAL C C 1
ATOM 3727 O O . VAL C 1 174 ? -31.262 -4.841 -12.288 1.00 36.31 227 VAL C O 1
ATOM 3731 N N . SER C 1 175 ? -31.237 -4.451 -14.507 1.00 36.39 228 SER C N 1
ATOM 3732 C CA . SER C 1 175 ? -30.631 -3.126 -14.408 1.00 37.94 228 SER C CA 1
ATOM 3733 C C . SER C 1 175 ? -31.704 -2.035 -14.459 1.00 38.99 228 SER C C 1
ATOM 3734 O O . SER C 1 175 ? -32.522 -2.009 -15.384 1.00 39.46 228 SER C O 1
ATOM 3737 N N . SER C 1 176 ? -31.709 -1.141 -13.473 1.00 35.23 229 SER C N 1
ATOM 3738 C CA . SER C 1 176 ? -32.540 0.064 -13.567 1.00 39.08 229 SER C CA 1
ATOM 3739 C C . SER C 1 176 ? -32.013 1.260 -12.767 1.00 43.19 229 SER C C 1
ATOM 3740 O O . SER C 1 176 ? -31.357 1.090 -11.738 1.00 39.40 229 SER C O 1
ATOM 3743 N N . LEU C 1 177 ? -32.310 2.472 -13.239 1.00 41.80 230 LEU C N 1
ATOM 3744 C CA . LEU C 1 177 ? -32.004 3.672 -12.463 1.00 42.71 230 LEU C CA 1
ATOM 3745 C C . LEU C 1 177 ? -30.580 3.647 -11.889 1.00 42.08 230 LEU C C 1
ATOM 3746 O O . LEU C 1 177 ? -30.375 3.806 -10.689 1.00 42.20 230 LEU C O 1
ATOM 3751 N N . GLY C 1 178 ? -29.605 3.410 -12.757 1.00 42.85 231 GLY C N 1
ATOM 3752 C CA . GLY C 1 178 ? -28.213 3.448 -12.364 1.00 41.01 231 GLY C CA 1
ATOM 3753 C C . GLY C 1 178 ? -27.713 2.256 -11.559 1.00 49.03 231 GLY C C 1
ATOM 3754 O O . GLY C 1 178 ? -26.542 2.240 -11.154 1.00 45.82 231 GLY C O 1
ATOM 3755 N N . GLN C 1 179 ? -28.565 1.256 -11.327 1.00 45.54 232 GLN C N 1
ATOM 3756 C CA . GLN C 1 179 ? -28.138 0.102 -10.528 1.00 46.30 232 GLN C CA 1
ATOM 3757 C C . GLN C 1 179 ? -28.566 -1.311 -11.036 1.00 44.92 232 GLN C C 1
ATOM 3758 O O . GLN C 1 179 ? -29.740 -1.566 -11.324 1.00 41.50 232 GLN C O 1
ATOM 3764 N N . THR C 1 180 ? -27.599 -2.222 -11.120 1.00 44.48 233 THR C N 1
ATOM 3765 C CA . THR C 1 180 ? -27.829 -3.600 -11.567 1.00 40.51 233 THR C CA 1
ATOM 3766 C C . THR C 1 180 ? -28.090 -4.563 -10.405 1.00 45.24 233 THR C C 1
ATOM 3767 O O . THR C 1 180 ? -27.223 -4.742 -9.559 1.00 49.25 233 THR C O 1
ATOM 3771 N N . LEU C 1 181 ? -29.270 -5.186 -10.363 1.00 38.37 234 LEU C N 1
ATOM 3772 C CA . LEU C 1 181 ? -29.638 -6.096 -9.273 1.00 34.82 234 LEU C CA 1
ATOM 3773 C C . LEU C 1 181 ? -29.431 -7.545 -9.701 1.00 42.81 234 LEU C C 1
ATOM 3774 O O . LEU C 1 181 ? -29.920 -7.947 -10.758 1.00 43.64 234 LEU C O 1
ATOM 3779 N N . LYS C 1 182 ? -28.744 -8.354 -8.900 1.00 42.74 235 LYS C N 1
ATOM 3780 C CA . LYS C 1 182 ? -28.492 -9.726 -9.327 1.00 37.73 235 LYS C CA 1
ATOM 3781 C C . LYS C 1 182 ? -29.393 -10.695 -8.605 1.00 43.08 235 LYS C C 1
ATOM 3782 O O . LYS C 1 182 ? -29.622 -10.544 -7.408 1.00 43.90 235 LYS C O 1
ATOM 3788 N N . TYR C 1 183 ? -29.899 -11.694 -9.336 1.00 37.26 236 TYR C N 1
ATOM 3789 C CA . TYR C 1 183 ? -30.823 -12.650 -8.773 1.00 32.77 236 TYR C CA 1
ATOM 3790 C C . TYR C 1 183 ? -30.418 -14.077 -9.135 1.00 38.20 236 TYR C C 1
ATOM 3791 O O . TYR C 1 183 ? -29.769 -14.327 -10.151 1.00 38.23 236 TYR C O 1
ATOM 3800 N N . GLU C 1 184 ? -30.802 -15.027 -8.302 1.00 37.35 237 GLU C N 1
ATOM 3801 C CA . GLU C 1 184 ? -30.423 -16.403 -8.574 1.00 42.40 237 GLU C CA 1
ATOM 3802 C C . GLU C 1 184 ? -31.672 -17.272 -8.549 1.00 39.38 237 GLU C C 1
ATOM 3803 O O . GLU C 1 184 ? -32.463 -17.210 -7.604 1.00 37.99 237 GLU C O 1
ATOM 3809 N N . VAL C 1 185 ? -31.863 -18.067 -9.595 1.00 36.07 238 VAL C N 1
ATOM 3810 C CA . VAL C 1 185 ? -33.091 -18.839 -9.712 1.00 34.27 238 VAL C CA 1
ATOM 3811 C C . VAL C 1 185 ? -33.095 -19.862 -8.604 1.00 39.49 238 VAL C C 1
ATOM 3812 O O . VAL C 1 185 ? -32.094 -20.542 -8.388 1.00 40.29 238 VAL C O 1
ATOM 3816 N N . ASN C 1 186 ? -34.200 -19.956 -7.875 1.00 39.70 239 ASN C N 1
ATOM 3817 C CA . ASN C 1 186 ? -34.274 -20.962 -6.850 1.00 43.49 239 ASN C CA 1
ATOM 3818 C C . ASN C 1 186 ? -35.645 -21.608 -6.724 1.00 46.13 239 ASN C C 1
ATOM 3819 O O . ASN C 1 186 ? -35.956 -22.219 -5.700 1.00 49.77 239 ASN C O 1
ATOM 3824 N N . ASP C 1 187 ? -36.464 -21.483 -7.764 1.00 49.85 240 ASP C N 1
ATOM 3825 C CA . ASP C 1 187 ? -37.826 -22.023 -7.709 1.00 49.85 240 ASP C CA 1
ATOM 3826 C C . ASP C 1 187 ? -38.535 -21.968 -9.052 1.00 48.88 240 ASP C C 1
ATOM 3827 O O . ASP C 1 187 ? -38.885 -20.890 -9.543 1.00 50.17 240 ASP C O 1
ATOM 3832 N N . ILE C 1 188 ? -38.746 -23.136 -9.641 1.00 38.87 241 ILE C N 1
ATOM 3833 C CA . ILE C 1 188 ? -39.381 -23.232 -10.931 1.00 38.26 241 ILE C CA 1
ATOM 3834 C C . ILE C 1 188 ? -40.704 -23.941 -10.755 1.00 42.29 241 ILE C C 1
ATOM 3835 O O . ILE C 1 188 ? -40.798 -24.879 -9.978 1.00 49.09 241 ILE C O 1
ATOM 3840 N N . THR C 1 189 ? -41.730 -23.487 -11.462 1.00 43.73 242 THR C N 1
ATOM 3841 C CA . THR C 1 189 ? -43.073 -24.004 -11.245 1.00 39.76 242 THR C CA 1
ATOM 3842 C C . THR C 1 189 ? -43.967 -23.765 -12.466 1.00 40.12 242 THR C C 1
ATOM 3843 O O . THR C 1 189 ? -43.800 -22.779 -13.175 1.00 40.12 242 THR C O 1
ATOM 3847 N N . VAL C 1 190 ? -44.896 -24.682 -12.719 1.00 31.10 243 VAL C N 1
ATOM 3848 C CA . VAL C 1 190 ? -45.856 -24.541 -13.795 1.00 28.25 243 VAL C CA 1
ATOM 3849 C C . VAL C 1 190 ? -47.205 -24.601 -13.095 1.00 31.93 243 VAL C C 1
ATOM 3850 O O . VAL C 1 190 ? -47.443 -25.518 -12.312 1.00 25.95 243 VAL C O 1
ATOM 3854 N N . VAL C 1 191 ? -48.061 -23.600 -13.324 1.00 28.79 244 VAL C N 1
ATOM 3855 C CA . VAL C 1 191 ? -49.401 -23.594 -12.735 1.00 28.76 244 VAL C CA 1
ATOM 3856 C C . VAL C 1 191 ? -50.479 -23.178 -13.739 1.00 32.01 244 VAL C C 1
ATOM 3857 O O . VAL C 1 191 ? -50.180 -22.806 -14.886 1.00 31.43 244 VAL C O 1
ATOM 3861 N N . LYS C 1 192 ? -51.731 -23.241 -13.297 1.00 34.30 245 LYS C N 1
ATOM 3862 C CA . LYS C 1 192 ? -52.846 -22.705 -14.060 1.00 38.03 245 LYS C CA 1
ATOM 3863 C C . LYS C 1 192 ? -52.870 -21.163 -13.985 1.00 45.87 245 LYS C C 1
ATOM 3864 O O . LYS C 1 192 ? -52.380 -20.575 -13.017 1.00 41.44 245 LYS C O 1
ATOM 3870 N N . PRO C 1 193 ? -53.444 -20.503 -15.006 1.00 44.03 246 PRO C N 1
ATOM 3871 C CA . PRO C 1 193 ? -53.414 -19.037 -15.071 1.00 42.92 246 PRO C CA 1
ATOM 3872 C C . PRO C 1 193 ? -53.914 -18.354 -13.785 1.00 51.34 246 PRO C C 1
ATOM 3873 O O . PRO C 1 193 ? -53.314 -17.398 -13.257 1.00 46.05 246 PRO C O 1
ATOM 3877 N N . GLU C 1 194 ? -55.009 -18.865 -13.253 1.00 71.09 247 GLU C N 1
ATOM 3878 C CA . GLU C 1 194 ? -55.649 -18.190 -12.129 1.00 73.41 247 GLU C CA 1
ATOM 3879 C C . GLU C 1 194 ? -54.828 -18.210 -10.829 1.00 68.43 247 GLU C C 1
ATOM 3880 O O . GLU C 1 194 ? -55.120 -17.444 -9.909 1.00 70.79 247 GLU C O 1
ATOM 3886 N N . GLU C 1 195 ? -53.820 -19.084 -10.758 1.00 53.92 248 GLU C N 1
ATOM 3887 C CA . GLU C 1 195 ? -53.076 -19.342 -9.511 1.00 55.15 248 GLU C CA 1
ATOM 3888 C C . GLU C 1 195 ? -51.889 -18.401 -9.314 1.00 52.17 248 GLU C C 1
ATOM 3889 O O . GLU C 1 195 ? -50.762 -18.692 -9.740 1.00 45.43 248 GLU C O 1
ATOM 3895 N N . THR C 1 196 ? -52.146 -17.276 -8.657 1.00 53.89 249 THR C N 1
ATOM 3896 C CA . THR C 1 196 ? -51.134 -16.237 -8.531 1.00 51.91 249 THR C CA 1
ATOM 3897 C C . THR C 1 196 ? -50.647 -16.158 -7.104 1.00 51.73 249 THR C C 1
ATOM 3898 O O . THR C 1 196 ? -49.800 -15.338 -6.782 1.00 56.99 249 THR C O 1
ATOM 3902 N N . ASP C 1 197 ? -51.175 -17.007 -6.242 1.00 51.56 250 ASP C N 1
ATOM 3903 C CA . ASP C 1 197 ? -50.787 -16.937 -4.841 1.00 57.53 250 ASP C CA 1
ATOM 3904 C C . ASP C 1 197 ? -49.273 -16.905 -4.648 1.00 55.56 250 ASP C C 1
ATOM 3905 O O . ASP C 1 197 ? -48.790 -16.319 -3.681 1.00 59.73 250 ASP C O 1
ATOM 3910 N N . SER C 1 198 ? -48.516 -17.513 -5.555 1.00 51.44 251 SER C N 1
ATOM 3911 C CA . SER C 1 198 ? -47.065 -17.535 -5.359 1.00 51.96 251 SER C CA 1
ATOM 3912 C C . SER C 1 198 ? -46.368 -16.281 -5.845 1.00 50.30 251 SER C C 1
ATOM 3913 O O . SER C 1 198 ? -45.155 -16.195 -5.740 1.00 51.10 251 SER C O 1
ATOM 3916 N N . LEU C 1 199 ? -47.125 -15.320 -6.374 1.00 44.26 252 LEU C N 1
ATOM 3917 C CA . LEU C 1 199 ? -46.547 -14.063 -6.863 1.00 43.28 252 LEU C CA 1
ATOM 3918 C C . LEU C 1 199 ? -46.609 -12.963 -5.815 1.00 45.93 252 LEU C C 1
ATOM 3919 O O . LEU C 1 199 ? -45.925 -11.955 -5.921 1.00 45.98 252 LEU C O 1
ATOM 3924 N N . ARG C 1 200 ? -47.441 -13.167 -4.806 1.00 56.70 253 ARG C N 1
ATOM 3925 C CA . ARG C 1 200 ? -47.590 -12.207 -3.730 1.00 62.29 253 ARG C CA 1
ATOM 3926 C C . ARG C 1 200 ? -46.247 -11.830 -3.098 1.00 62.45 253 ARG C C 1
ATOM 3927 O O . ARG C 1 200 ? -45.263 -12.568 -3.200 1.00 56.24 253 ARG C O 1
ATOM 3935 N N . LYS C 1 201 ? -46.234 -10.665 -2.453 1.00 51.39 254 LYS C N 1
ATOM 3936 C CA . LYS C 1 201 ? -45.087 -10.146 -1.718 1.00 50.58 254 LYS C CA 1
ATOM 3937 C C . LYS C 1 201 ? -44.748 -11.032 -0.521 1.00 50.28 254 LYS C C 1
ATOM 3938 O O . LYS C 1 201 ? -45.597 -11.275 0.327 1.00 50.83 254 LYS C O 1
ATOM 3944 N N . VAL C 1 202 ? -43.508 -11.501 -0.439 1.00 42.80 255 VAL C N 1
ATOM 3945 C CA . VAL C 1 202 ? -43.084 -12.310 0.708 1.00 44.58 255 VAL C CA 1
ATOM 3946 C C . VAL C 1 202 ? -42.119 -11.544 1.611 1.00 47.59 255 VAL C C 1
ATOM 3947 O O . VAL C 1 202 ? -40.998 -11.216 1.205 1.00 47.00 255 VAL C O 1
ATOM 3951 N N . PRO C 1 203 ? -42.570 -11.242 2.844 1.00 61.87 256 PRO C N 1
ATOM 3952 C CA . PRO C 1 203 ? -41.872 -10.369 3.806 1.00 62.86 256 PRO C CA 1
ATOM 3953 C C . PRO C 1 203 ? -40.458 -10.823 4.158 1.00 59.28 256 PRO C C 1
ATOM 3954 O O . PRO C 1 203 ? -40.248 -11.976 4.524 1.00 60.04 256 PRO C O 1
ATOM 3958 N N . GLY C 1 204 ? -39.507 -9.901 4.047 1.00 54.68 257 GLY C N 1
ATOM 3959 C CA . GLY C 1 204 ? -38.114 -10.197 4.314 1.00 58.67 257 GLY C CA 1
ATOM 3960 C C . GLY C 1 204 ? -37.313 -10.486 3.059 1.00 62.62 257 GLY C C 1
ATOM 3961 O O . GLY C 1 204 ? -36.121 -10.163 2.979 1.00 66.85 257 GLY C O 1
ATOM 3962 N N . ARG C 1 205 ? -37.974 -11.075 2.065 1.00 54.70 258 ARG C N 1
ATOM 3963 C CA . ARG C 1 205 ? -37.287 -11.547 0.862 1.00 52.56 258 ARG C CA 1
ATOM 3964 C C . ARG C 1 205 ? -37.321 -10.548 -0.301 1.00 46.98 258 ARG C C 1
ATOM 3965 O O . ARG C 1 205 ? -38.260 -9.776 -0.466 1.00 47.28 258 ARG C O 1
ATOM 3973 N N . ASP C 1 206 ? -36.266 -10.586 -1.093 1.00 40.57 259 ASP C N 1
ATOM 3974 C CA . ASP C 1 206 ? -36.109 -9.766 -2.271 1.00 39.63 259 ASP C CA 1
ATOM 3975 C C . ASP C 1 206 ? -36.147 -10.706 -3.493 1.00 42.19 259 ASP C C 1
ATOM 3976 O O . ASP C 1 206 ? -35.123 -11.298 -3.863 1.00 38.85 259 ASP C O 1
ATOM 3981 N N . LEU C 1 207 ? -37.328 -10.844 -4.105 1.00 42.92 260 LEU C N 1
ATOM 3982 C CA . LEU C 1 207 ? -37.586 -11.821 -5.179 1.00 37.14 260 LEU C CA 1
ATOM 3983 C C . LEU C 1 207 ? -38.034 -11.201 -6.520 1.00 39.92 260 LEU C C 1
ATOM 3984 O O . LEU C 1 207 ? -38.811 -10.233 -6.536 1.00 42.45 260 LEU C O 1
ATOM 3989 N N . VAL C 1 208 ? -37.587 -11.774 -7.642 1.00 33.41 261 VAL C N 1
ATOM 3990 C CA . VAL C 1 208 ? -38.161 -11.432 -8.944 1.00 31.66 261 VAL C CA 1
ATOM 3991 C C . VAL C 1 208 ? -38.620 -12.719 -9.634 1.00 38.06 261 VAL C C 1
ATOM 3992 O O . VAL C 1 208 ? -37.806 -13.607 -9.895 1.00 37.45 261 VAL C O 1
ATOM 3996 N N . THR C 1 209 ? -39.912 -12.849 -9.916 1.00 39.00 262 THR C N 1
ATOM 3997 C CA . THR C 1 209 ? -40.369 -14.008 -10.683 1.00 38.86 262 THR C CA 1
ATOM 3998 C C . THR C 1 209 ? -40.553 -13.643 -12.166 1.00 38.18 262 THR C C 1
ATOM 3999 O O . THR C 1 209 ? -41.145 -12.618 -12.488 1.00 38.13 262 THR C O 1
ATOM 4003 N N . LEU C 1 210 ? -40.038 -14.483 -13.059 1.00 34.16 263 LEU C N 1
ATOM 4004 C CA . LEU C 1 210 ? -40.209 -14.309 -14.490 1.00 26.57 263 LEU C CA 1
ATOM 4005 C C . LEU C 1 210 ? -41.335 -15.221 -14.929 1.00 32.33 263 LEU C C 1
ATOM 4006 O O . LEU C 1 210 ? -41.281 -16.432 -14.694 1.00 33.01 263 LEU C O 1
ATOM 4011 N N . ILE C 1 211 ? -42.368 -14.663 -15.547 1.00 28.56 264 ILE C N 1
ATOM 4012 C CA . ILE C 1 211 ? -43.522 -15.474 -15.894 1.00 24.79 264 ILE C CA 1
ATOM 4013 C C . ILE C 1 211 ? -43.658 -15.518 -17.407 1.00 31.81 264 ILE C C 1
ATOM 4014 O O . ILE C 1 211 ? -43.322 -14.533 -18.110 1.00 31.75 264 ILE C O 1
ATOM 4019 N N . THR C 1 212 ? -44.085 -16.679 -17.910 1.00 30.63 265 THR C N 1
ATOM 4020 C CA . THR C 1 212 ? -44.394 -16.831 -19.319 1.00 27.97 265 THR C CA 1
ATOM 4021 C C . THR C 1 212 ? -45.535 -17.803 -19.483 1.00 26.16 265 THR C C 1
ATOM 4022 O O . THR C 1 212 ? -45.924 -18.460 -18.534 1.00 29.89 265 THR C O 1
ATOM 4026 N N . CYS C 1 213 ? -46.104 -17.877 -20.673 1.00 28.24 266 CYS C N 1
ATOM 4027 C CA . CYS C 1 213 ? -47.144 -18.874 -20.924 1.00 33.51 266 CYS C CA 1
ATOM 4028 C C . CYS C 1 213 ? -46.499 -20.143 -21.448 1.00 33.35 266 CYS C C 1
ATOM 4029 O O . CYS C 1 213 ? -45.479 -20.090 -22.137 1.00 33.40 266 CYS C O 1
ATOM 4032 N N . THR C 1 214 ? -47.089 -21.286 -21.120 1.00 34.65 267 THR C N 1
ATOM 4033 C CA . THR C 1 214 ? -46.486 -22.563 -21.469 1.00 30.60 267 THR C CA 1
ATOM 4034 C C . THR C 1 214 ? -47.589 -23.615 -21.527 1.00 36.01 267 THR C C 1
ATOM 4035 O O . THR C 1 214 ? -48.654 -23.417 -20.921 1.00 36.54 267 THR C O 1
ATOM 4039 N N . PRO C 1 215 ? -47.367 -24.729 -22.264 1.00 31.17 268 PRO C N 1
ATOM 4040 C CA . PRO C 1 215 ? -46.231 -25.090 -23.134 1.00 27.98 268 PRO C CA 1
ATOM 4041 C C . PRO C 1 215 ? -46.207 -24.330 -24.442 1.00 29.20 268 PRO C C 1
ATOM 4042 O O . PRO C 1 215 ? -47.248 -23.832 -24.862 1.00 30.65 268 PRO C O 1
ATOM 4046 N N . TYR C 1 216 ? -45.054 -24.274 -25.108 1.00 30.72 269 TYR C N 1
ATOM 4047 C CA . TYR C 1 216 ? -45.001 -23.626 -26.416 1.00 26.20 269 TYR C CA 1
ATOM 4048 C C . TYR C 1 216 ? -46.051 -24.250 -27.292 1.00 32.05 269 TYR C C 1
ATOM 4049 O O . TYR C 1 216 ? -46.194 -25.468 -27.339 1.00 32.30 269 TYR C O 1
ATOM 4058 N N . GLY C 1 217 ? -46.798 -23.409 -27.985 1.00 39.22 270 GLY C N 1
ATOM 4059 C CA . GLY C 1 217 ? -47.770 -23.888 -28.937 1.00 36.18 270 GLY C CA 1
ATOM 4060 C C . GLY C 1 217 ? -49.134 -24.005 -28.313 1.00 36.28 270 GLY C C 1
ATOM 4061 O O . GLY C 1 217 ? -50.131 -24.064 -29.040 1.00 37.49 270 GLY C O 1
ATOM 4062 N N . VAL C 1 218 ? -49.193 -24.050 -26.982 1.00 30.42 271 VAL C N 1
ATOM 4063 C CA . VAL C 1 218 ? -50.480 -24.297 -26.330 1.00 29.77 271 VAL C CA 1
ATOM 4064 C C . VAL C 1 218 ? -50.883 -23.327 -25.212 1.00 33.99 271 VAL C C 1
ATOM 4065 O O . VAL C 1 218 ? -52.059 -22.985 -25.105 1.00 32.08 271 VAL C O 1
ATOM 4069 N N . ASN C 1 219 ? -49.930 -22.868 -24.400 1.00 33.71 272 ASN C N 1
ATOM 4070 C CA . ASN C 1 219 ? -50.177 -21.694 -23.565 1.00 31.35 272 ASN C CA 1
ATOM 4071 C C . ASN C 1 219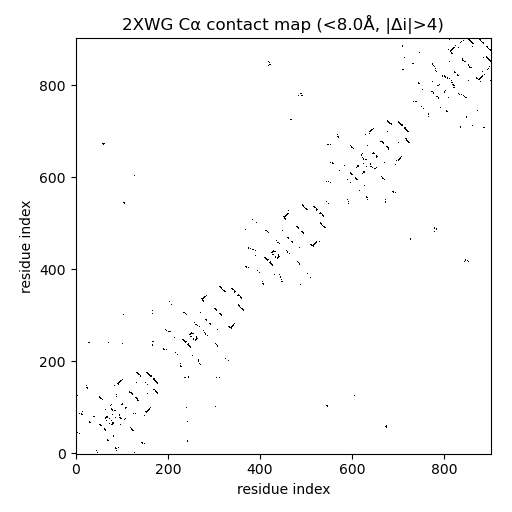 ? -51.339 -21.862 -22.604 1.00 35.58 272 ASN C C 1
ATOM 4072 O O . ASN C 1 219 ? -52.029 -20.902 -22.276 1.00 36.32 272 ASN C O 1
ATOM 4077 N N . SER C 1 220 ? -51.599 -23.077 -22.170 1.00 35.77 273 SER C N 1
ATOM 4078 C CA . SER C 1 220 ? -52.719 -23.278 -21.273 1.00 35.04 273 SER C CA 1
ATOM 4079 C C . SER C 1 220 ? -52.277 -23.069 -19.831 1.00 30.10 273 SER C C 1
ATOM 4080 O O . SER C 1 220 ? -53.104 -23.060 -18.906 1.00 33.22 273 SER C O 1
ATOM 4083 N N . HIS C 1 221 ? -50.971 -22.957 -19.628 1.00 22.84 274 HIS C N 1
ATOM 4084 C CA . HIS C 1 221 ? -50.434 -22.914 -18.272 1.00 26.28 274 HIS C CA 1
ATOM 4085 C C . HIS C 1 221 ? -49.436 -21.781 -18.130 1.00 27.66 274 HIS C C 1
ATOM 4086 O O . HIS C 1 221 ? -49.076 -21.122 -19.110 1.00 28.50 274 HIS C O 1
ATOM 4093 N N . ARG C 1 222 ? -48.966 -21.558 -16.919 1.00 26.06 275 ARG C N 1
ATOM 4094 C CA . ARG C 1 222 ? -48.017 -20.487 -16.730 1.00 26.29 275 ARG C CA 1
ATOM 4095 C C . ARG C 1 222 ? -46.763 -21.066 -16.153 1.00 26.32 275 ARG C C 1
ATOM 4096 O O . ARG C 1 222 ? -46.827 -21.900 -15.257 1.00 30.38 275 ARG C O 1
ATOM 4104 N N . LEU C 1 223 ? -45.626 -20.632 -16.671 1.00 23.29 276 LEU C N 1
ATOM 4105 C CA . LEU C 1 223 ? -44.331 -21.032 -16.156 1.00 24.05 276 LEU C CA 1
ATOM 4106 C C . LEU C 1 223 ? -43.763 -19.903 -15.289 1.00 30.05 276 LEU C C 1
ATOM 4107 O O . LEU C 1 223 ? -43.520 -18.806 -15.791 1.00 28.18 276 LEU C O 1
ATOM 4112 N N . LEU C 1 224 ? -43.564 -20.179 -13.998 1.00 33.30 277 LEU C N 1
ATOM 4113 C CA . LEU C 1 224 ? -43.052 -19.210 -13.022 1.00 33.29 277 LEU C CA 1
ATOM 4114 C C . LEU C 1 224 ? -41.622 -19.511 -12.568 1.00 34.86 277 LEU C C 1
ATOM 4115 O O . LEU C 1 224 ? -41.420 -20.373 -11.724 1.00 37.52 277 LEU C O 1
ATOM 4120 N N . VAL C 1 225 ? -40.639 -18.788 -13.098 1.00 31.39 278 VAL C N 1
ATOM 4121 C CA . VAL C 1 225 ? -39.256 -18.923 -12.652 1.00 29.95 278 VAL C CA 1
ATOM 4122 C C . VAL C 1 225 ? -38.860 -17.816 -11.675 1.00 36.91 278 VAL C C 1
ATOM 4123 O O . VAL C 1 225 ? -38.609 -16.692 -12.091 1.00 35.41 278 VAL C O 1
ATOM 4127 N N . THR C 1 226 ? -38.792 -18.151 -10.385 1.00 34.56 279 THR C N 1
ATOM 4128 C CA . THR C 1 226 ? -38.559 -17.199 -9.308 1.00 31.45 279 THR C CA 1
ATOM 4129 C C . THR C 1 226 ? -37.097 -17.102 -8.896 1.00 36.21 279 THR C C 1
ATOM 4130 O O . THR C 1 226 ? -36.470 -18.117 -8.578 1.00 36.57 279 THR C O 1
ATOM 4134 N N . GLY C 1 227 ? -36.573 -15.876 -8.883 1.00 30.81 280 GLY C N 1
ATOM 4135 C CA . GLY C 1 227 ? -35.199 -15.609 -8.512 1.00 29.96 280 GLY C CA 1
ATOM 4136 C C . GLY C 1 227 ? -35.124 -14.888 -7.173 1.00 35.51 280 GLY C C 1
ATOM 4137 O O . GLY C 1 227 ? -36.016 -14.130 -6.802 1.00 35.18 280 GLY C O 1
ATOM 4138 N N . GLU C 1 228 ? -34.053 -15.116 -6.425 1.00 40.84 281 GLU C N 1
ATOM 4139 C CA . GLU C 1 228 ? -33.903 -14.431 -5.144 1.00 39.61 281 GLU C CA 1
ATOM 4140 C C . GLU C 1 228 ? -32.659 -13.547 -5.140 1.00 43.37 281 GLU C C 1
ATOM 4141 O O . GLU C 1 228 ? -31.605 -13.939 -5.674 1.00 42.98 281 GLU C O 1
ATOM 4147 N N . ARG C 1 229 ? -32.791 -12.351 -4.557 1.00 34.97 282 ARG C N 1
ATOM 4148 C CA . ARG C 1 229 ? -31.721 -11.371 -4.603 1.00 34.51 282 ARG C CA 1
ATOM 4149 C C . ARG C 1 229 ? -30.436 -11.952 -4.042 1.00 37.53 282 ARG C C 1
ATOM 4150 O O . ARG C 1 229 ? -30.429 -12.604 -2.997 1.00 36.88 282 ARG C O 1
ATOM 4158 N N . VAL C 1 230 ? -29.351 -11.697 -4.752 1.00 41.81 283 VAL C N 1
ATOM 4159 C CA . VAL C 1 230 ? -28.047 -12.201 -4.389 1.00 44.59 283 VAL C CA 1
ATOM 4160 C C . VAL C 1 230 ? -27.015 -11.078 -4.496 1.00 53.58 283 VAL C C 1
ATOM 4161 O O . VAL C 1 230 ? -26.908 -10.433 -5.536 1.00 54.06 283 VAL C O 1
ATOM 4165 N N . PRO C 1 231 ? -26.263 -10.823 -3.414 1.00 56.86 284 PRO C N 1
ATOM 4166 C CA . PRO C 1 231 ? -25.190 -9.820 -3.444 1.00 58.82 284 PRO C CA 1
ATOM 4167 C C . PRO C 1 231 ? -24.092 -10.151 -4.466 1.00 62.17 284 PRO C C 1
ATOM 4168 O O . PRO C 1 231 ? -23.931 -11.313 -4.857 1.00 55.92 284 PRO C O 1
ATOM 4172 N N . MET C 1 232 ? -23.342 -9.127 -4.878 1.00 68.45 285 MET C N 1
ATOM 4173 C CA . MET C 1 232 ? -22.229 -9.296 -5.815 1.00 62.60 285 MET C CA 1
ATOM 4174 C C . MET C 1 232 ? -20.874 -9.304 -5.108 1.00 68.17 285 MET C C 1
ATOM 4175 O O . MET C 1 232 ? -19.863 -9.689 -5.697 1.00 66.60 285 MET C O 1
ATOM 4180 N N . SER D 1 49 ? 1.266 23.827 24.258 1.00 72.78 102 SER D N 1
ATOM 4181 C CA . SER D 1 49 ? 2.021 23.660 25.504 1.00 76.48 102 SER D CA 1
ATOM 4182 C C . SER D 1 49 ? 3.441 24.191 25.326 1.00 72.45 102 SER D C 1
ATOM 4183 O O . SER D 1 49 ? 4.115 24.536 26.302 1.00 74.96 102 SER D O 1
ATOM 4186 N N . ALA D 1 50 ? 3.893 24.228 24.071 1.00 64.51 103 ALA D N 1
ATOM 4187 C CA . ALA D 1 50 ? 5.140 24.888 23.702 1.00 55.43 103 ALA D CA 1
ATOM 4188 C C . ALA D 1 50 ? 4.772 26.335 23.428 1.00 51.20 103 ALA D C 1
ATOM 4189 O O . ALA D 1 50 ? 3.787 26.606 22.743 1.00 52.81 103 ALA D O 1
ATOM 4191 N N . GLY D 1 51 ? 5.536 27.262 23.985 1.00 45.93 104 GLY D N 1
ATOM 4192 C CA . GLY D 1 51 ? 5.245 28.675 23.804 1.00 42.56 104 GLY D CA 1
ATOM 4193 C C . GLY D 1 51 ? 5.706 29.154 22.448 1.00 43.45 104 GLY D C 1
ATOM 4194 O O . GLY D 1 51 ? 6.409 28.436 21.742 1.00 48.28 104 GLY D O 1
ATOM 4195 N N . PRO D 1 52 ? 5.328 30.378 22.070 1.00 36.29 105 PRO D N 1
ATOM 4196 C CA . PRO D 1 52 ? 5.698 30.879 20.749 1.00 35.16 105 PRO D CA 1
ATOM 4197 C C . PRO D 1 52 ? 7.211 30.877 20.562 1.00 38.41 105 PRO D C 1
ATOM 4198 O O . PRO D 1 52 ? 7.689 30.797 19.428 1.00 40.68 105 PRO D O 1
ATOM 4202 N N . GLU D 1 53 ? 7.946 30.958 21.665 1.00 44.18 106 GLU D N 1
ATOM 4203 C CA . GLU D 1 53 ? 9.405 31.020 21.645 1.00 49.21 106 GLU D CA 1
ATOM 4204 C C . GLU D 1 53 ? 10.026 29.688 21.216 1.00 48.24 106 GLU D C 1
ATOM 4205 O O . GLU D 1 53 ? 10.808 29.611 20.264 1.00 49.48 106 GLU D O 1
ATOM 4211 N N . THR D 1 54 ? 9.687 28.648 21.959 1.00 38.01 107 THR D N 1
ATOM 4212 C CA . THR D 1 54 ? 10.069 27.302 21.622 1.00 40.48 107 THR D CA 1
ATOM 4213 C C . THR D 1 54 ? 9.663 26.968 20.185 1.00 40.77 107 THR D C 1
ATOM 4214 O O . THR D 1 54 ? 10.447 26.405 19.422 1.00 40.68 107 THR D O 1
ATOM 4218 N N . ILE D 1 55 ? 8.441 27.321 19.807 1.00 37.05 108 ILE D N 1
ATOM 4219 C CA . ILE D 1 55 ? 7.981 27.040 18.456 1.00 33.28 108 ILE D CA 1
ATOM 4220 C C . ILE D 1 55 ? 8.936 27.662 17.422 1.00 37.81 108 ILE D C 1
ATOM 4221 O O . ILE D 1 55 ? 9.353 26.987 16.466 1.00 32.56 108 ILE D O 1
ATOM 4226 N N . ALA D 1 56 ? 9.303 28.930 17.638 1.00 35.57 109 ALA D N 1
ATOM 4227 C CA . ALA D 1 56 ? 10.111 29.684 16.671 1.00 37.22 109 ALA D CA 1
ATOM 4228 C C . ALA D 1 56 ? 11.492 29.087 16.479 1.00 37.01 109 ALA D C 1
ATOM 4229 O O . ALA D 1 56 ? 12.046 29.149 15.386 1.00 40.92 109 ALA D O 1
ATOM 4231 N N . LYS D 1 57 ? 12.059 28.510 17.527 1.00 32.06 110 LYS D N 1
ATOM 4232 C CA . LYS D 1 57 ? 13.381 27.939 17.372 1.00 38.39 110 LYS D CA 1
ATOM 4233 C C . LYS D 1 57 ? 13.346 26.483 16.850 1.00 40.09 110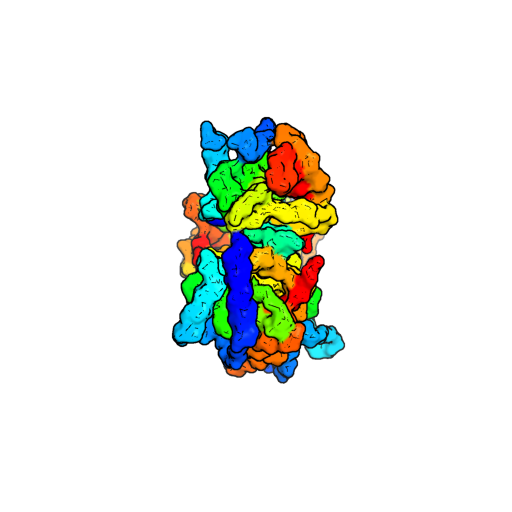 LYS D C 1
ATOM 4234 O O . LYS D 1 57 ? 14.309 26.005 16.247 1.00 38.51 110 LYS D O 1
ATOM 4240 N N . GLU D 1 58 ? 12.232 25.789 17.054 1.00 36.09 111 GLU D N 1
ATOM 4241 C CA . GLU D 1 58 ? 12.016 24.552 16.319 1.00 37.48 111 GLU D CA 1
ATOM 4242 C C . GLU D 1 58 ? 11.930 24.894 14.839 1.00 37.25 111 GLU D C 1
ATOM 4243 O O . GLU D 1 58 ? 12.394 24.156 13.994 1.00 37.02 111 GLU D O 1
ATOM 4249 N N . ARG D 1 59 ? 11.351 26.041 14.521 1.00 38.64 112 ARG D N 1
ATOM 4250 C CA . ARG D 1 59 ? 11.303 26.436 13.126 1.00 39.97 112 ARG D CA 1
ATOM 4251 C C . ARG D 1 59 ? 12.690 26.699 12.551 1.00 42.52 112 ARG D C 1
ATOM 4252 O O . ARG D 1 59 ? 13.035 26.220 11.468 1.00 43.04 112 ARG D O 1
ATOM 4260 N N . ALA D 1 60 ? 13.487 27.462 13.284 1.00 40.09 113 ALA D N 1
ATOM 4261 C CA . ALA D 1 60 ? 14.818 27.801 12.819 1.00 43.75 113 ALA D CA 1
ATOM 4262 C C . ALA D 1 60 ? 15.550 26.516 12.499 1.00 42.03 113 ALA D C 1
ATOM 4263 O O . ALA D 1 60 ? 16.146 26.375 11.431 1.00 45.93 113 ALA D O 1
ATOM 4265 N N . SER D 1 61 ? 15.488 25.585 13.444 1.00 34.47 114 SER D N 1
ATOM 4266 C CA . SER D 1 61 ? 16.129 24.284 13.336 1.00 33.13 114 SER D CA 1
ATOM 4267 C C . SER D 1 61 ? 15.667 23.493 12.103 1.00 33.32 114 SER D C 1
ATOM 4268 O O . SER D 1 61 ? 16.446 22.782 11.487 1.00 34.18 114 SER D O 1
ATOM 4271 N N . ALA D 1 62 ? 14.398 23.605 11.750 1.00 36.11 115 ALA D N 1
ATOM 4272 C CA . ALA D 1 62 ? 13.886 22.881 10.600 1.00 33.46 115 ALA D CA 1
ATOM 4273 C C . ALA D 1 62 ? 14.548 23.473 9.384 1.00 36.78 115 ALA D C 1
ATOM 4274 O O . ALA D 1 62 ? 15.013 22.754 8.504 1.00 36.72 115 ALA D O 1
ATOM 4276 N N . GLU D 1 63 ? 14.607 24.799 9.361 1.00 45.53 116 GLU D N 1
ATOM 4277 C CA . GLU D 1 63 ? 15.223 25.545 8.266 1.00 45.60 116 GLU D CA 1
ATOM 4278 C C . GLU D 1 63 ? 16.702 25.212 8.131 1.00 48.49 116 GLU D C 1
ATOM 4279 O O . GLU D 1 63 ? 17.212 25.073 7.024 1.00 54.03 116 GLU D O 1
ATOM 4285 N N . THR D 1 64 ? 17.382 25.079 9.265 1.00 44.87 117 THR D N 1
ATOM 4286 C CA . THR D 1 64 ? 18.778 24.656 9.290 1.00 44.92 117 THR D CA 1
ATOM 4287 C C . THR D 1 64 ? 18.927 23.239 8.744 1.00 43.86 117 THR D C 1
ATOM 4288 O O . THR D 1 64 ? 19.907 22.940 8.081 1.00 49.04 117 THR D O 1
ATOM 4292 N N . TYR D 1 65 ? 17.957 22.370 9.022 1.00 43.38 118 TYR D N 1
ATOM 4293 C CA . TYR D 1 65 ? 17.999 20.975 8.547 1.00 42.78 118 TYR D CA 1
ATOM 4294 C C . TYR D 1 65 ? 17.886 20.912 7.036 1.00 43.46 118 TYR D C 1
ATOM 4295 O O . TYR D 1 65 ? 18.503 20.063 6.396 1.00 43.55 118 TYR D O 1
ATOM 4304 N N . ASN D 1 66 ? 17.079 21.806 6.469 1.00 43.06 119 ASN D N 1
ATOM 4305 C CA . ASN D 1 66 ? 16.936 21.868 5.024 1.00 43.73 119 ASN D CA 1
ATOM 4306 C C . ASN D 1 66 ? 18.270 22.199 4.339 1.00 50.68 119 ASN D C 1
ATOM 4307 O O . ASN D 1 66 ? 18.614 21.607 3.316 1.00 52.93 119 ASN D O 1
ATOM 4312 N N . ASN D 1 67 ? 19.055 23.083 4.947 1.00 48.60 120 ASN D N 1
ATOM 4313 C CA . ASN D 1 67 ? 20.191 23.702 4.257 1.00 48.87 120 ASN D CA 1
ATOM 4314 C C . ASN D 1 67 ? 21.274 22.958 3.414 1.00 56.06 120 ASN D C 1
ATOM 4315 O O . ASN D 1 67 ? 21.403 23.316 2.236 1.00 67.20 120 ASN D O 1
ATOM 4320 N N . ASN D 1 68 ? 22.057 21.968 3.864 1.00 56.14 121 ASN D N 1
ATOM 4321 C CA . ASN D 1 68 ? 22.023 21.097 5.048 1.00 51.66 121 ASN D CA 1
ATOM 4322 C C . ASN D 1 68 ? 21.464 19.697 4.787 1.00 55.98 121 ASN D C 1
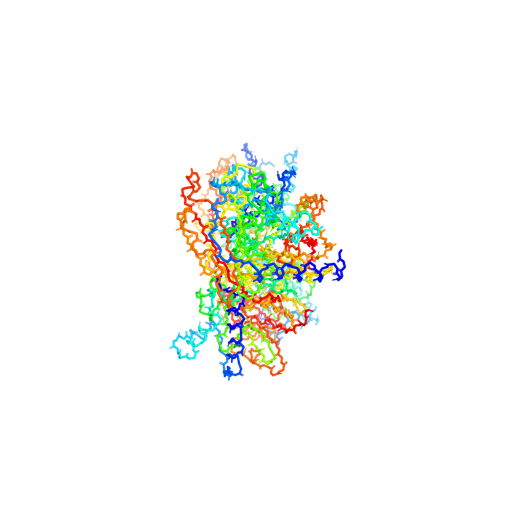ATOM 4323 O O . ASN D 1 68 ? 22.070 18.707 5.190 1.00 56.48 121 ASN D O 1
ATOM 4328 N N . LEU D 1 69 ? 20.333 19.616 4.085 1.00 55.77 122 LEU D N 1
ATOM 4329 C CA . LEU D 1 69 ? 19.811 18.332 3.614 1.00 50.68 122 LEU D CA 1
ATOM 4330 C C . LEU D 1 69 ? 20.469 17.948 2.289 1.00 54.76 122 LEU D C 1
ATOM 4331 O O . LEU D 1 69 ? 20.411 18.698 1.309 1.00 53.57 122 LEU D O 1
ATOM 4336 N N . GLU D 1 70 ? 21.099 16.781 2.282 1.00 72.68 123 GLU D N 1
ATOM 4337 C CA . GLU D 1 70 ? 21.840 16.281 1.128 1.00 77.06 123 GLU D CA 1
ATOM 4338 C C . GLU D 1 70 ? 20.897 15.679 0.082 1.00 76.14 123 GLU D C 1
ATOM 4339 O O . GLU D 1 70 ? 20.238 14.661 0.331 1.00 75.67 123 GLU D O 1
ATOM 4345 N N . SER D 1 71 ? 20.838 16.322 -1.084 1.00 66.91 124 SER D N 1
ATOM 4346 C CA . SER D 1 71 ? 19.921 15.938 -2.156 1.00 61.83 124 SER D CA 1
ATOM 4347 C C . SER D 1 71 ? 20.337 14.600 -2.740 1.00 63.13 124 SER D C 1
ATOM 4348 O O . SER D 1 71 ? 21.469 14.459 -3.213 1.00 67.13 124 SER D O 1
ATOM 4351 N N . ALA D 1 72 ? 19.419 13.629 -2.690 1.00 62.43 125 ALA D N 1
ATOM 4352 C CA . ALA D 1 72 ? 19.648 12.251 -3.158 1.00 64.99 125 ALA D CA 1
ATOM 4353 C C . ALA D 1 72 ? 18.560 11.743 -4.124 1.00 63.78 125 ALA D C 1
ATOM 4354 O O . ALA D 1 72 ? 17.555 12.419 -4.353 1.00 61.08 125 ALA D O 1
ATOM 4356 N N . PRO D 1 73 ? 18.785 10.558 -4.718 1.00 65.65 126 PRO D N 1
ATOM 4357 C CA . PRO D 1 73 ? 17.764 9.820 -5.474 1.00 66.49 126 PRO D CA 1
ATOM 4358 C C . PRO D 1 73 ? 16.460 9.648 -4.690 1.00 59.98 126 PRO D C 1
ATOM 4359 O O . PRO D 1 73 ? 16.475 9.072 -3.590 1.00 54.27 126 PRO D O 1
ATOM 4363 N N . ILE D 1 74 ? 15.357 10.133 -5.265 1.00 52.96 127 ILE D N 1
ATOM 4364 C CA . ILE D 1 74 ? 14.023 9.981 -4.686 1.00 50.96 127 ILE D CA 1
ATOM 4365 C C . ILE D 1 74 ? 13.339 8.698 -5.186 1.00 51.14 127 ILE D C 1
ATOM 4366 O O . ILE D 1 74 ? 13.150 8.519 -6.387 1.00 49.83 127 ILE D O 1
ATOM 4371 N N . LEU D 1 75 ? 12.971 7.806 -4.270 1.00 54.19 128 LEU D N 1
ATOM 4372 C CA . LEU D 1 75 ? 12.323 6.556 -4.659 1.00 57.46 128 LEU D CA 1
ATOM 4373 C C . LEU D 1 75 ? 10.849 6.546 -4.276 1.00 56.13 128 LEU D C 1
ATOM 4374 O O . LEU D 1 75 ? 10.481 7.027 -3.205 1.00 55.26 128 LEU D O 1
ATOM 4379 N N . ASP D 1 76 ? 10.009 5.976 -5.140 1.00 50.32 129 ASP D N 1
ATOM 4380 C CA . ASP D 1 76 ? 8.568 5.998 -4.914 1.00 46.90 129 ASP D CA 1
ATOM 4381 C C . ASP D 1 76 ? 8.215 5.472 -3.517 1.00 46.48 129 ASP D C 1
ATOM 4382 O O . ASP D 1 76 ? 8.688 4.422 -3.118 1.00 48.82 129 ASP D O 1
ATOM 4387 N N . PRO D 1 77 ? 7.394 6.223 -2.763 1.00 44.10 130 PRO D N 1
ATOM 4388 C CA . PRO D 1 77 ? 7.081 5.893 -1.364 1.00 40.88 130 PRO D CA 1
ATOM 4389 C C . PRO D 1 77 ? 6.152 4.689 -1.149 1.00 42.64 130 PRO D C 1
ATOM 4390 O O . PRO D 1 77 ? 6.042 4.187 -0.021 1.00 39.51 130 PRO D O 1
ATOM 4394 N N . TRP D 1 78 ? 5.477 4.241 -2.202 1.00 41.96 131 TRP D N 1
ATOM 4395 C CA . TRP D 1 78 ? 4.591 3.092 -2.075 1.00 37.03 131 TRP D CA 1
ATOM 4396 C C . TRP D 1 78 ? 5.346 1.825 -2.436 1.00 44.74 131 TRP D C 1
ATOM 4397 O O . TRP D 1 78 ? 5.268 0.825 -1.725 1.00 41.21 131 TRP D O 1
ATOM 4408 N N . LEU D 1 79 ? 6.097 1.880 -3.530 1.00 45.71 132 LEU D N 1
ATOM 4409 C CA . LEU D 1 79 ? 6.774 0.689 -4.028 1.00 50.00 132 LEU D CA 1
ATOM 4410 C C . LEU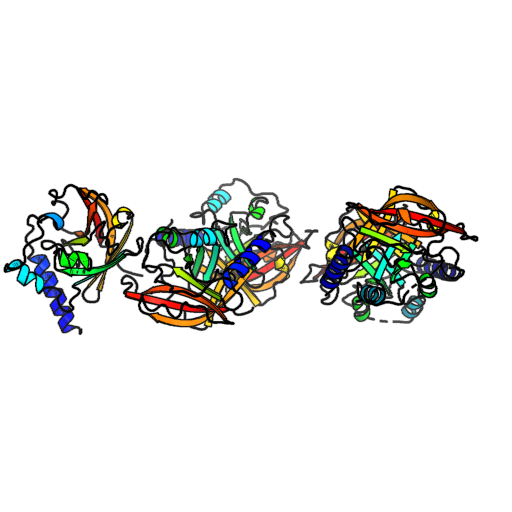 D 1 79 ? 8.045 0.442 -3.265 1.00 54.38 132 LEU D C 1
ATOM 4411 O O . LEU D 1 79 ? 8.283 -0.660 -2.763 1.00 56.88 132 LEU D O 1
ATOM 4416 N N . GLU D 1 80 ? 8.884 1.465 -3.199 1.00 73.13 133 GLU D N 1
ATOM 4417 C CA . GLU D 1 80 ? 10.202 1.247 -2.635 1.00 84.12 133 GLU D CA 1
ATOM 4418 C C . GLU D 1 80 ? 10.173 1.157 -1.128 1.00 83.01 133 GLU D C 1
ATOM 4419 O O . GLU D 1 80 ? 10.677 2.024 -0.415 1.00 80.42 133 GLU D O 1
ATOM 4425 N N . SER D 1 81 ? 9.564 0.061 -0.683 1.00 90.35 134 SER D N 1
ATOM 4426 C CA . SER D 1 81 ? 9.667 -0.442 0.682 1.00 95.09 134 SER D CA 1
ATOM 4427 C C . SER D 1 81 ? 9.730 0.673 1.711 1.00 80.24 134 SER D C 1
ATOM 4428 O O . SER D 1 81 ? 9.560 1.846 1.398 1.00 73.67 134 SER D O 1
ATOM 4431 N N . GLN D 1 82 ? 9.948 0.293 2.954 1.00 72.68 135 GLN D N 1
ATOM 4432 C CA . GLN D 1 82 ? 10.017 1.299 3.960 1.00 81.35 135 GLN D CA 1
ATOM 4433 C C . GLN D 1 82 ? 11.340 2.048 3.777 1.00 84.41 135 GLN D C 1
ATOM 4434 O O . GLN D 1 82 ? 12.032 1.870 2.764 1.00 80.71 135 GLN D O 1
ATOM 4440 N N . ARG D 1 83 ? 11.601 2.959 4.712 1.00 83.60 136 ARG D N 1
ATOM 4441 C CA . ARG D 1 83 ? 12.937 3.323 5.138 1.00 75.87 136 ARG D CA 1
ATOM 4442 C C . ARG D 1 83 ? 12.904 2.967 6.616 1.00 81.70 136 ARG D C 1
ATOM 4443 O O . ARG D 1 83 ? 11.819 2.725 7.169 1.00 83.60 136 ARG D O 1
ATOM 4451 N N . PRO D 1 84 ? 14.068 2.909 7.270 1.00 65.68 137 PRO D N 1
ATOM 4452 C CA . PRO D 1 84 ? 13.871 2.207 8.538 1.00 64.55 137 PRO D CA 1
ATOM 4453 C C . PRO D 1 84 ? 14.409 2.863 9.820 1.00 64.01 137 PRO D C 1
ATOM 4454 O O . PRO D 1 84 ? 13.605 3.394 10.591 1.00 52.73 137 PRO D O 1
ATOM 4458 N N . ASP D 1 85 ? 15.733 2.760 10.037 1.00 84.55 138 ASP D N 1
ATOM 4459 C CA . ASP D 1 85 ? 16.437 3.074 11.307 1.00 79.33 138 ASP D CA 1
ATOM 4460 C C . ASP D 1 85 ? 17.916 3.488 11.145 1.00 79.39 138 ASP D C 1
ATOM 4461 O O . ASP D 1 85 ? 18.801 2.944 11.804 1.00 80.96 138 ASP D O 1
ATOM 4466 N N . THR D 1 86 ? 18.172 4.456 10.275 1.00 74.04 139 THR D N 1
ATOM 4467 C CA . THR D 1 86 ? 19.521 4.956 10.035 1.00 72.42 139 THR D CA 1
ATOM 4468 C C . THR D 1 86 ? 19.744 6.224 10.873 1.00 70.70 139 THR D C 1
ATOM 4469 O O . THR D 1 86 ? 18.799 6.733 11.476 1.00 67.15 139 THR D O 1
ATOM 4473 N N . PRO D 1 87 ? 20.993 6.733 10.938 1.00 75.20 140 PRO D N 1
ATOM 4474 C CA . PRO D 1 87 ? 21.179 7.976 11.698 1.00 65.78 140 PRO D CA 1
ATOM 4475 C C . PRO D 1 87 ? 20.443 9.116 11.030 1.00 63.15 140 PRO D C 1
ATOM 4476 O O . PRO D 1 87 ? 19.772 9.887 11.714 1.00 66.48 140 PRO D O 1
ATOM 4480 N N . GLN D 1 88 ? 20.571 9.214 9.712 1.00 50.91 141 GLN D N 1
ATOM 4481 C CA . GLN D 1 88 ? 19.956 10.286 8.943 1.00 50.50 141 GLN D CA 1
ATOM 4482 C C . GLN D 1 88 ? 18.464 10.405 9.216 1.00 47.77 141 GLN D C 1
ATOM 4483 O O . GLN D 1 88 ? 17.922 11.512 9.367 1.00 42.72 141 GLN D O 1
ATOM 4489 N N . TYR D 1 89 ? 17.802 9.255 9.254 1.00 46.34 142 TYR D N 1
ATOM 4490 C CA . TYR D 1 89 ? 16.371 9.210 9.477 1.00 41.77 142 TYR D CA 1
ATOM 4491 C C . TYR D 1 89 ? 16.063 9.587 10.917 1.00 43.27 142 TYR D C 1
ATOM 4492 O O . TYR D 1 89 ? 15.056 10.237 11.201 1.00 39.79 142 TYR D O 1
ATOM 4501 N N . GLN D 1 90 ? 16.928 9.172 11.833 1.00 47.15 143 GLN D N 1
ATOM 4502 C CA . GLN D 1 90 ? 16.690 9.457 13.232 1.00 46.58 143 GLN D CA 1
ATOM 4503 C C . GLN D 1 90 ? 16.801 10.944 13.468 1.00 48.95 143 GLN D C 1
ATOM 4504 O O . GLN D 1 90 ? 16.049 11.510 14.255 1.00 50.02 143 GLN D O 1
ATOM 4510 N N . ALA D 1 91 ? 17.705 11.591 12.741 1.00 51.91 144 ALA D N 1
ATOM 4511 C CA . ALA D 1 91 ? 17.868 13.028 12.864 1.00 44.68 144 ALA D CA 1
ATOM 4512 C C . ALA D 1 91 ? 16.645 13.724 12.277 1.00 48.65 144 ALA D C 1
ATOM 4513 O O . ALA D 1 91 ? 16.218 14.778 12.750 1.00 50.63 144 ALA D O 1
ATOM 4515 N N . TYR D 1 92 ? 16.098 13.135 11.222 1.00 42.21 145 TYR D N 1
ATOM 4516 C CA . TYR D 1 92 ? 14.900 13.650 10.590 1.00 35.10 145 TYR D CA 1
ATOM 4517 C C . TYR D 1 92 ? 13.744 13.567 11.558 1.00 34.50 145 TYR D C 1
ATOM 4518 O O . TYR D 1 92 ? 12.940 14.474 11.632 1.00 34.53 145 TYR D O 1
ATOM 4527 N N . LEU D 1 93 ? 13.659 12.479 12.312 1.00 37.42 146 LEU D N 1
ATOM 4528 C CA . LEU D 1 93 ? 12.521 12.266 13.191 1.00 33.95 146 LEU D CA 1
ATOM 4529 C C . LEU D 1 93 ? 12.532 13.261 14.343 1.00 39.58 146 LEU D C 1
ATOM 4530 O O . LEU D 1 93 ? 11.504 13.481 14.986 1.00 38.33 146 LEU D O 1
ATOM 4535 N N . HIS D 1 94 ? 13.696 13.851 14.617 1.00 48.19 147 HIS D N 1
ATOM 4536 C CA . HIS D 1 94 ? 13.832 14.798 15.734 1.00 48.19 147 HIS D CA 1
ATOM 4537 C C . HIS D 1 94 ? 13.696 16.243 15.279 1.00 45.92 147 HIS D C 1
ATOM 4538 O O . HIS D 1 94 ? 13.961 17.157 16.054 1.00 47.80 147 HIS D O 1
ATOM 4545 N N . GLU D 1 95 ? 13.315 16.449 14.021 1.00 40.74 148 GLU D N 1
ATOM 4546 C CA . GLU D 1 95 ? 13.061 17.790 13.513 1.00 38.71 148 GLU D CA 1
ATOM 4547 C C . GLU D 1 95 ? 11.554 17.934 13.417 1.00 35.05 148 GLU D C 1
ATOM 4548 O O . GLU D 1 95 ? 10.876 16.974 13.111 1.00 37.91 148 GLU D O 1
ATOM 4554 N N . MET D 1 96 ? 11.027 19.116 13.698 1.00 31.41 149 MET D N 1
ATOM 4555 C CA . MET D 1 96 ? 9.586 19.355 13.657 1.00 29.02 149 MET D CA 1
ATOM 4556 C C . MET D 1 96 ? 8.766 18.409 14.536 1.00 33.23 149 MET D C 1
ATOM 4557 O O . MET D 1 96 ? 7.695 17.925 14.121 1.00 28.14 149 MET D O 1
ATOM 4562 N N . ASP D 1 97 ? 9.253 18.159 15.754 1.00 38.64 150 ASP D N 1
ATOM 4563 C CA . ASP D 1 97 ? 8.575 17.238 16.654 1.00 37.20 150 ASP D CA 1
ATOM 4564 C C . ASP D 1 97 ? 8.292 17.823 18.027 1.00 39.19 150 ASP D C 1
ATOM 4565 O O . ASP D 1 97 ? 8.542 17.171 19.028 1.00 40.06 150 ASP D O 1
ATOM 4570 N N . ILE D 1 98 ? 7.771 19.039 18.112 1.00 40.76 151 ILE D N 1
ATOM 4571 C CA . ILE D 1 98 ? 7.287 19.466 19.418 1.00 37.66 151 ILE D CA 1
ATOM 4572 C C . ILE D 1 98 ? 5.856 18.987 19.631 1.00 37.76 151 ILE D C 1
ATOM 4573 O O . ILE D 1 98 ? 5.387 18.906 20.755 1.00 42.77 151 ILE D O 1
ATOM 4578 N N . ASP D 1 99 ? 5.188 18.621 18.545 1.00 37.63 152 ASP D N 1
ATOM 4579 C CA . ASP D 1 99 ? 3.839 18.077 18.610 1.00 34.87 152 ASP D CA 1
ATOM 4580 C C . ASP D 1 99 ? 3.827 16.773 17.820 1.00 37.45 152 ASP D C 1
ATOM 4581 O O . ASP D 1 99 ? 4.721 16.542 16.999 1.00 35.34 152 ASP D O 1
ATOM 4586 N N . PRO D 1 100 ? 2.832 15.900 18.061 1.00 31.10 153 PRO D N 1
ATOM 4587 C CA . PRO D 1 100 ? 2.800 14.641 17.302 1.00 29.12 153 PRO D CA 1
ATOM 4588 C C . PRO D 1 100 ? 2.607 14.886 15.807 1.00 29.90 153 PRO D C 1
ATOM 4589 O O . PRO D 1 100 ? 3.037 14.078 14.986 1.00 27.89 153 PRO D O 1
ATOM 4593 N N . VAL D 1 101 ? 1.968 16.004 15.472 1.00 28.22 154 VAL D N 1
ATOM 4594 C CA . VAL D 1 101 ? 1.706 16.407 14.095 1.00 26.07 154 VAL D CA 1
ATOM 4595 C C . VAL D 1 101 ? 2.787 17.339 13.573 1.00 23.77 154 VAL D C 1
ATOM 4596 O O . VAL D 1 101 ? 3.127 18.310 14.230 1.00 28.66 154 VAL D O 1
ATOM 4600 N N . MET D 1 102 ? 3.325 17.047 12.394 1.00 25.90 155 MET D N 1
ATOM 4601 C CA . MET D 1 102 ? 4.397 17.860 11.814 1.00 29.48 155 MET D CA 1
ATOM 4602 C C . MET D 1 102 ? 3.903 19.194 11.206 1.00 30.13 155 MET D C 1
ATOM 4603 O O . MET D 1 102 ? 4.563 20.236 11.331 1.00 28.73 155 MET D O 1
ATOM 4608 N N . ALA D 1 103 ? 2.741 19.160 10.559 1.00 22.42 156 ALA D N 1
ATOM 4609 C CA . ALA D 1 103 ? 2.205 20.342 9.929 1.00 23.06 156 ALA D CA 1
ATOM 4610 C C . ALA D 1 103 ? 0.775 20.065 9.539 1.00 25.18 156 ALA D C 1
ATOM 4611 O O . ALA D 1 103 ? 0.312 18.949 9.729 1.00 27.80 156 ALA D O 1
ATOM 4613 N N . ARG D 1 104 ? 0.067 21.065 9.014 1.00 24.20 157 ARG D N 1
ATOM 4614 C CA . ARG D 1 104 ? -1.258 20.827 8.459 1.00 23.04 157 ARG D CA 1
ATOM 4615 C C . ARG D 1 104 ? -1.353 21.423 7.099 1.00 25.50 157 ARG D C 1
ATOM 4616 O O . ARG D 1 104 ? -0.760 22.469 6.838 1.00 26.08 157 ARG D O 1
ATOM 4624 N N . ILE D 1 105 ? -2.106 20.765 6.227 1.00 26.95 158 ILE D N 1
ATOM 4625 C CA . ILE D 1 105 ? -2.376 21.295 4.895 1.00 23.10 158 ILE D CA 1
ATOM 4626 C C . ILE D 1 105 ? -3.874 21.502 4.772 1.00 27.94 158 ILE D C 1
ATOM 4627 O O . ILE D 1 105 ? -4.621 20.583 5.073 1.00 35.03 158 ILE D O 1
ATOM 4632 N N . VAL D 1 106 ? -4.331 22.705 4.415 1.00 28.11 159 VAL D N 1
ATOM 4633 C CA . VAL D 1 106 ? -5.693 22.833 3.917 1.00 28.51 159 VAL D CA 1
ATOM 4634 C C . VAL D 1 106 ? -5.719 23.159 2.417 1.00 31.47 159 VAL D C 1
ATOM 4635 O O . VAL D 1 106 ? -4.988 24.015 1.932 1.00 31.33 159 VAL D O 1
ATOM 4639 N N . ILE D 1 107 ? -6.530 22.403 1.685 1.00 28.65 160 ILE D N 1
ATOM 4640 C CA . ILE D 1 107 ? -6.751 22.627 0.277 1.00 30.43 160 ILE D CA 1
ATOM 4641 C C . ILE D 1 107 ? -8.237 22.900 0.164 1.00 34.32 160 ILE D C 1
ATOM 4642 O O . ILE D 1 107 ? -9.020 21.977 -0.008 1.00 35.71 160 ILE D O 1
ATOM 4647 N N . PRO D 1 108 ? -8.638 24.174 0.288 1.00 31.63 161 PRO D N 1
ATOM 4648 C CA . PRO D 1 108 ? -10.054 24.471 0.530 1.00 33.83 161 PRO D CA 1
ATOM 4649 C C . PRO D 1 108 ? -10.971 24.094 -0.630 1.00 34.30 161 PRO D C 1
ATOM 4650 O O . PRO D 1 108 ? -12.129 23.764 -0.395 1.00 39.56 161 PRO D O 1
ATOM 4654 N N . SER D 1 109 ? -10.488 24.164 -1.861 1.00 32.13 162 SER D N 1
ATOM 4655 C CA . SER D 1 109 ? -11.379 23.928 -2.993 1.00 35.11 162 SER D CA 1
ATOM 4656 C C . SER D 1 109 ? -11.799 22.460 -3.115 1.00 36.69 162 SER D C 1
ATOM 4657 O O . SER D 1 109 ? -12.773 22.161 -3.810 1.00 39.35 162 SER D O 1
ATOM 4660 N N . ILE D 1 110 ? -11.068 21.553 -2.454 1.00 32.33 163 ILE D N 1
ATOM 4661 C CA . ILE D 1 110 ? -11.473 20.144 -2.384 1.00 30.74 163 ILE D CA 1
ATOM 4662 C C . ILE D 1 110 ? -11.722 19.673 -0.956 1.00 32.79 163 ILE D C 1
ATOM 4663 O O . ILE D 1 110 ? -11.824 18.476 -0.700 1.00 33.04 163 ILE D O 1
ATOM 4668 N N . HIS D 1 111 ? -11.821 20.615 -0.025 1.00 30.31 164 HIS D N 1
ATOM 4669 C CA . HIS D 1 111 ? -12.241 20.293 1.329 1.00 31.35 164 HIS D CA 1
ATOM 4670 C C . HIS D 1 111 ? -11.280 19.377 2.084 1.00 30.83 164 HIS D C 1
ATOM 4671 O O . HIS D 1 111 ? -11.687 18.564 2.908 1.00 34.21 164 HIS D O 1
ATOM 4678 N N . VAL D 1 112 ? -9.997 19.555 1.814 1.00 30.76 165 VAL D N 1
ATOM 4679 C CA . VAL D 1 112 ? -8.951 18.827 2.492 1.00 29.32 165 VAL D CA 1
ATOM 4680 C C . VAL D 1 112 ? -8.422 19.630 3.671 1.00 29.31 165 VAL D C 1
ATOM 4681 O O . VAL D 1 112 ? -8.115 20.812 3.552 1.00 30.33 165 VAL D O 1
ATOM 4685 N N . SER D 1 113 ? -8.329 18.984 4.821 1.00 26.24 166 SER D N 1
ATOM 4686 C CA . SER D 1 113 ? -7.780 19.613 6.001 1.00 23.19 166 SER D CA 1
ATOM 4687 C C . SER D 1 113 ? -7.184 18.505 6.841 1.00 22.78 166 SER D C 1
ATOM 4688 O O . SER D 1 113 ? -7.873 17.857 7.627 1.00 22.55 166 SER D O 1
ATOM 4691 N N . LEU D 1 114 ? -5.895 18.276 6.650 1.00 23.04 167 LEU D N 1
ATOM 4692 C CA . LEU D 1 114 ? -5.260 17.065 7.140 1.00 24.95 167 LEU D CA 1
ATOM 4693 C C . LEU D 1 114 ? -3.986 17.398 7.872 1.00 25.35 167 LEU D C 1
ATOM 4694 O O . LEU D 1 114 ? -3.304 18.368 7.510 1.00 22.12 167 LEU D O 1
ATOM 4699 N N . PRO D 1 115 ? -3.653 16.572 8.884 1.00 23.88 168 PRO D N 1
ATOM 4700 C CA . PRO D 1 115 ? -2.364 16.620 9.567 1.00 22.53 168 PRO D CA 1
ATOM 4701 C C . PRO D 1 115 ? -1.327 15.986 8.678 1.00 23.31 168 PRO D C 1
ATOM 4702 O O . PRO D 1 115 ? -1.689 15.091 7.913 1.00 23.48 168 PRO D O 1
ATOM 4706 N N . ILE D 1 116 ? -0.083 16.468 8.762 1.00 26.41 169 ILE D N 1
ATOM 4707 C CA . ILE D 1 116 ? 1.074 15.902 8.066 1.00 25.75 169 ILE D CA 1
ATOM 4708 C C . ILE D 1 116 ? 1.983 15.270 9.104 1.00 23.03 169 ILE D C 1
ATOM 4709 O O . ILE D 1 116 ? 2.167 15.840 10.178 1.00 25.79 169 ILE D O 1
ATOM 4714 N N . TYR D 1 117 ? 2.544 14.102 8.802 1.00 22.88 170 TYR D N 1
ATOM 4715 C CA . TYR D 1 117 ? 3.338 13.351 9.781 1.00 23.40 170 TYR D CA 1
ATOM 4716 C C . TYR D 1 117 ? 4.664 12.974 9.188 1.00 24.65 170 TYR D C 1
ATOM 4717 O O . TYR D 1 117 ? 4.819 12.957 7.970 1.00 25.42 170 TYR D O 1
ATOM 4726 N N . HIS D 1 118 ? 5.621 12.638 10.045 1.00 23.36 171 HIS D N 1
ATOM 4727 C CA . HIS D 1 118 ? 6.923 12.196 9.576 1.00 23.19 171 HIS D CA 1
ATOM 4728 C C . HIS D 1 118 ? 6.833 10.936 8.708 1.00 25.61 171 HIS D C 1
ATOM 4729 O O . HIS D 1 118 ? 6.111 9.984 9.023 1.00 29.38 171 HIS D O 1
ATOM 4736 N N . GLY D 1 119 ? 7.568 10.933 7.605 1.00 27.22 172 GLY D N 1
ATOM 4737 C CA . GLY D 1 119 ? 7.733 9.725 6.813 1.00 26.76 172 GLY D CA 1
ATOM 4738 C C . GLY D 1 119 ? 6.501 9.258 6.063 1.00 27.45 172 GLY D C 1
ATOM 4739 O O . GLY D 1 119 ? 5.467 9.937 6.049 1.00 22.65 172 GLY D O 1
ATOM 4740 N N . THR D 1 120 ? 6.603 8.087 5.435 1.00 28.01 173 THR D N 1
ATOM 4741 C CA . THR D 1 120 ? 5.522 7.651 4.581 1.00 27.67 173 THR D CA 1
ATOM 4742 C C . THR D 1 120 ? 5.131 6.206 4.747 1.00 28.83 173 THR D C 1
ATOM 4743 O O . THR D 1 120 ? 4.560 5.631 3.841 1.00 28.73 173 THR D O 1
ATOM 4747 N N . ASP D 1 121 ? 5.410 5.621 5.902 1.00 36.36 174 ASP D N 1
ATOM 4748 C CA . ASP D 1 121 ? 4.970 4.250 6.170 1.00 35.53 174 ASP D CA 1
ATOM 4749 C C . ASP D 1 121 ? 3.473 4.107 5.861 1.00 35.98 174 ASP D C 1
ATOM 4750 O O . ASP D 1 121 ? 2.689 5.013 6.155 1.00 34.43 174 ASP D O 1
ATOM 4755 N N . SER D 1 122 ? 3.067 2.985 5.269 1.00 33.26 175 SER D N 1
ATOM 4756 C CA . SER D 1 122 ? 1.660 2.779 4.900 1.00 33.45 175 SER D CA 1
ATOM 4757 C C . SER D 1 122 ? 0.675 2.976 6.063 1.00 32.65 175 SER D C 1
ATOM 4758 O O . SER D 1 122 ? -0.474 3.364 5.839 1.00 31.72 175 SER D O 1
ATOM 4761 N N . ARG D 1 123 ? 1.109 2.692 7.290 1.00 39.38 176 ARG D N 1
ATOM 4762 C CA . ARG D 1 123 ? 0.260 2.925 8.466 1.00 44.72 176 ARG D CA 1
ATOM 4763 C C . ARG D 1 123 ? 0.186 4.393 8.866 1.00 41.18 176 ARG D C 1
ATOM 4764 O O . ARG D 1 123 ? -0.844 4.831 9.386 1.00 40.20 176 ARG D O 1
ATOM 4772 N N . THR D 1 124 ? 1.267 5.141 8.631 1.00 30.50 177 THR D N 1
ATOM 4773 C CA . THR D 1 124 ? 1.214 6.594 8.741 1.00 25.28 177 THR D CA 1
ATOM 4774 C C . THR D 1 124 ? 0.194 7.160 7.781 1.00 23.86 177 THR D C 1
ATOM 4775 O O . THR D 1 124 ? -0.581 8.043 8.144 1.00 26.02 177 THR D O 1
ATOM 4779 N N . LEU D 1 125 ? 0.194 6.662 6.545 1.00 28.31 178 LEU D N 1
ATOM 4780 C CA . LEU D 1 125 ? -0.677 7.206 5.489 1.00 27.75 178 LEU D CA 1
ATOM 4781 C C . LEU D 1 125 ? -2.161 6.942 5.767 1.00 31.08 178 LEU D C 1
ATOM 4782 O O . LEU D 1 125 ? -3.047 7.438 5.076 1.00 32.15 178 LEU D O 1
ATOM 4787 N N . THR D 1 126 ? -2.403 6.160 6.809 1.00 32.71 179 THR D N 1
ATOM 4788 C CA . THR D 1 126 ? -3.726 5.789 7.287 1.00 30.90 179 THR D CA 1
ATOM 4789 C C . THR D 1 126 ? -4.309 6.845 8.233 1.00 31.97 179 THR D C 1
ATOM 4790 O O . THR D 1 126 ? -5.525 6.953 8.374 1.00 30.92 179 THR D O 1
ATOM 4794 N N . GLU D 1 127 ? -3.420 7.625 8.861 1.00 36.43 180 GLU D N 1
ATOM 4795 C CA . GLU D 1 127 ? -3.780 8.678 9.817 1.00 38.71 180 GLU D CA 1
ATOM 4796 C C . GLU D 1 127 ? -3.765 10.064 9.193 1.00 35.87 180 GLU D C 1
ATOM 4797 O O . GLU D 1 127 ? -4.361 10.979 9.732 1.00 36.70 180 GLU D O 1
ATOM 4803 N N . GLY D 1 128 ? -3.056 10.232 8.082 1.00 30.18 181 GLY D N 1
ATOM 4804 C CA . GLY D 1 128 ? -2.910 11.553 7.495 1.00 27.31 181 GLY D CA 1
ATOM 4805 C C . GLY D 1 128 ? -1.949 11.624 6.327 1.00 27.63 181 GLY D C 1
ATOM 4806 O O . GLY D 1 128 ? -1.643 10.620 5.701 1.00 29.87 181 GLY D O 1
ATOM 4807 N N . VAL D 1 129 ? -1.478 12.822 6.018 1.00 27.27 182 VAL D N 1
ATOM 4808 C CA . VAL D 1 129 ? -0.547 12.989 4.920 1.00 27.79 182 VAL D CA 1
ATOM 4809 C C . VAL D 1 129 ? 0.845 12.563 5.391 1.00 26.82 182 VAL D C 1
ATOM 4810 O O . VAL D 1 129 ? 1.194 12.737 6.552 1.00 31.56 182 VAL D O 1
ATOM 4814 N N . GLY D 1 130 ? 1.644 11.983 4.514 1.00 24.79 183 GLY D N 1
ATOM 4815 C CA . GLY D 1 130 ? 2.973 11.582 4.924 1.00 25.43 183 GLY D CA 1
ATOM 4816 C C . GLY D 1 130 ? 3.944 12.516 4.263 1.00 30.11 183 GLY D C 1
ATOM 4817 O O . GLY D 1 130 ? 3.700 12.973 3.148 1.00 33.65 183 GLY D O 1
ATOM 4818 N N . HIS D 1 131 ? 5.031 12.842 4.942 1.00 26.97 184 HIS D N 1
ATOM 4819 C CA . HIS D 1 131 ? 6.022 13.691 4.311 1.00 24.82 184 HIS D CA 1
ATOM 4820 C C . HIS D 1 131 ? 7.161 12.841 3.773 1.00 28.74 184 HIS D C 1
ATOM 4821 O O . HIS D 1 131 ? 7.696 11.982 4.491 1.00 26.75 184 HIS D O 1
ATOM 4828 N N . LEU D 1 132 ? 7.532 13.065 2.513 1.00 25.62 185 LEU D N 1
ATOM 4829 C CA . LEU D 1 132 ? 8.505 12.188 1.861 1.00 26.83 185 LEU D CA 1
ATOM 4830 C C . LEU D 1 132 ? 9.930 12.425 2.386 1.00 30.44 185 LEU D C 1
ATOM 4831 O O . LEU D 1 132 ? 10.589 13.407 2.030 1.00 36.39 185 LEU D O 1
ATOM 4836 N N . PHE D 1 133 ? 10.399 11.541 3.251 1.00 25.16 186 PHE D N 1
ATOM 4837 C CA . PHE D 1 133 ? 11.749 11.657 3.789 1.00 28.48 186 PHE D CA 1
ATOM 4838 C C . PHE D 1 133 ? 12.727 11.841 2.653 1.00 32.84 186 PHE D C 1
ATOM 4839 O O . PHE D 1 133 ? 12.659 11.128 1.650 1.00 36.06 186 PHE D O 1
ATOM 4847 N N . GLY D 1 134 ? 13.636 12.793 2.805 1.00 36.92 187 GLY D N 1
ATOM 4848 C CA . GLY D 1 134 ? 14.673 12.991 1.816 1.00 37.05 187 GLY D CA 1
ATOM 4849 C C . GLY D 1 134 ? 14.380 14.222 1.003 1.00 38.73 187 GLY D C 1
ATOM 4850 O O . GLY D 1 134 ? 15.253 14.746 0.306 1.00 41.92 187 GLY D O 1
ATOM 4851 N N . THR D 1 135 ? 13.139 14.681 1.090 1.00 36.56 188 THR D N 1
ATOM 4852 C CA . THR D 1 135 ? 12.768 15.957 0.509 1.00 32.97 188 THR D CA 1
ATOM 4853 C C . THR D 1 135 ? 12.672 17.016 1.602 1.00 33.74 188 THR D C 1
ATOM 4854 O O . THR D 1 135 ? 12.693 16.691 2.789 1.00 32.30 188 THR D O 1
ATOM 4858 N N . SER D 1 136 ? 12.591 18.278 1.201 1.00 30.26 189 SER D N 1
ATOM 4859 C CA . SER D 1 136 ? 12.668 19.373 2.148 1.00 32.25 189 SER D CA 1
ATOM 4860 C C . SER D 1 136 ? 11.541 19.273 3.172 1.00 33.24 189 SER D C 1
ATOM 4861 O O . SER D 1 136 ? 10.440 18.784 2.840 1.00 28.75 189 SER D O 1
ATOM 4864 N N . LEU D 1 137 ? 11.816 19.743 4.398 1.00 27.77 190 LEU D N 1
ATOM 4865 C CA . LEU D 1 137 ? 10.792 19.857 5.435 1.00 25.71 190 LEU D CA 1
ATOM 4866 C C . LEU D 1 137 ? 9.826 20.946 4.990 1.00 26.73 190 LEU D C 1
ATOM 4867 O O . LEU D 1 137 ? 10.234 21.862 4.298 1.00 26.88 190 LEU D O 1
ATOM 4872 N N . PRO D 1 138 ? 8.533 20.840 5.346 1.00 30.66 191 PRO D N 1
ATOM 4873 C CA . PRO D 1 138 ? 7.616 21.832 4.759 1.00 31.86 191 PRO D CA 1
ATOM 4874 C C . PRO D 1 138 ? 7.572 23.134 5.568 1.00 33.49 191 PRO D C 1
ATOM 4875 O O . PRO D 1 138 ? 6.594 23.440 6.273 1.00 35.34 191 PRO D O 1
ATOM 4879 N N . VAL D 1 139 ? 8.649 23.899 5.478 1.00 31.70 192 VAL D N 1
ATOM 4880 C CA . VAL D 1 139 ? 8.716 25.155 6.200 1.00 35.99 192 VAL D CA 1
ATOM 4881 C C . VAL D 1 139 ? 9.028 26.242 5.206 1.00 40.58 192 VAL D C 1
ATOM 4882 O O . VAL D 1 139 ? 9.326 27.376 5.592 1.00 46.37 192 VAL D O 1
ATOM 4886 N N . GLY D 1 140 ? 8.975 25.890 3.923 1.00 38.05 193 GLY D N 1
ATOM 4887 C CA . GLY D 1 140 ? 9.232 26.859 2.868 1.00 41.39 193 GLY D CA 1
ATOM 4888 C C . GLY D 1 140 ? 10.660 27.395 2.798 1.00 46.25 193 GLY D C 1
ATOM 4889 O O . GLY D 1 140 ? 11.531 27.060 3.624 1.00 42.46 193 GLY D O 1
ATOM 4890 N N . GLY D 1 141 ? 10.899 28.239 1.798 1.00 41.47 194 GLY D N 1
ATOM 4891 C CA . GLY D 1 141 ? 12.217 28.812 1.593 1.00 47.33 194 GLY D CA 1
ATOM 4892 C C . GLY D 1 141 ? 12.634 28.694 0.143 1.00 52.38 194 GLY D C 1
ATOM 4893 O O . GLY D 1 141 ? 12.081 27.870 -0.584 1.00 53.89 194 GLY D O 1
ATOM 4894 N N . PRO D 1 142 ? 13.602 29.516 -0.293 1.00 44.33 195 PRO D N 1
ATOM 4895 C CA . PRO D 1 142 ? 14.090 29.421 -1.672 1.00 42.12 195 PRO D CA 1
ATOM 4896 C C . PRO D 1 142 ? 14.843 28.111 -1.821 1.00 44.81 195 PRO D C 1
ATOM 4897 O O . PRO D 1 142 ? 15.453 27.654 -0.853 1.00 45.27 195 PRO D O 1
ATOM 4901 N N . SER D 1 143 ? 14.792 27.497 -2.996 1.00 49.01 196 SER D N 1
ATOM 4902 C CA . SER D 1 143 ? 15.449 26.214 -3.180 1.00 47.40 196 SER D CA 1
ATOM 4903 C C . SER D 1 143 ? 14.979 25.137 -2.174 1.00 47.11 196 SER D C 1
ATOM 4904 O O . SER D 1 143 ? 15.787 24.340 -1.658 1.00 45.19 196 SER D O 1
ATOM 4907 N N . THR D 1 144 ? 13.673 25.109 -1.901 1.00 41.87 197 THR D N 1
ATOM 4908 C CA . THR D 1 144 ? 13.078 23.980 -1.172 1.00 39.45 197 THR D CA 1
ATOM 4909 C C . THR D 1 144 ? 12.020 23.249 -1.996 1.00 38.36 197 THR D C 1
ATOM 4910 O O . THR D 1 144 ? 11.188 23.873 -2.671 1.00 37.03 197 THR D O 1
ATOM 4914 N N . HIS D 1 145 ? 12.035 21.923 -1.930 1.00 40.10 198 HIS D N 1
ATOM 4915 C CA . HIS D 1 145 ? 10.974 21.149 -2.552 1.00 35.21 198 HIS D CA 1
ATOM 4916 C C . HIS D 1 145 ? 10.511 20.085 -1.580 1.00 33.62 198 HIS D C 1
ATOM 4917 O O . HIS D 1 145 ? 11.217 19.098 -1.320 1.00 33.10 198 HIS D O 1
ATOM 4924 N N . SER D 1 146 ? 9.321 20.306 -1.033 1.00 34.83 199 SER D N 1
ATOM 4925 C CA . SER D 1 146 ? 8.749 19.409 -0.049 1.00 31.19 199 SER D CA 1
ATOM 4926 C C . SER D 1 146 ? 7.699 18.524 -0.730 1.00 29.53 199 SER D C 1
ATOM 4927 O O . SER D 1 146 ? 6.827 19.007 -1.457 1.00 33.22 199 SER D O 1
ATOM 4930 N N . VAL D 1 147 ? 7.779 17.225 -0.508 1.00 27.87 200 VAL D N 1
ATOM 4931 C CA . VAL D 1 147 ? 6.805 16.339 -1.112 1.00 26.30 200 VAL D CA 1
ATOM 4932 C C . VAL D 1 147 ? 5.924 15.731 -0.029 1.00 25.30 200 VAL D C 1
ATOM 4933 O O . VAL D 1 147 ? 6.423 15.196 0.958 1.00 24.12 200 VAL D O 1
ATOM 4937 N N . LEU D 1 148 ? 4.611 15.869 -0.208 1.00 24.23 201 LEU D N 1
ATOM 4938 C CA . LEU D 1 148 ? 3.610 15.327 0.705 1.00 23.76 201 LEU D CA 1
ATOM 4939 C C . LEU D 1 148 ? 2.805 14.245 -0.016 1.00 26.71 201 LEU D C 1
ATOM 4940 O O . LEU D 1 148 ? 2.367 14.422 -1.157 1.00 23.57 201 LEU D O 1
ATOM 4945 N N . THR D 1 149 ? 2.619 13.117 0.658 1.00 30.19 202 THR D N 1
ATOM 4946 C CA . THR D 1 149 ? 1.975 11.971 0.043 1.00 29.59 202 THR D CA 1
ATOM 4947 C C . THR D 1 149 ? 0.726 11.566 0.814 1.00 29.67 202 THR D C 1
ATOM 4948 O O . THR D 1 149 ? 0.644 11.701 2.045 1.00 28.65 202 THR D O 1
ATOM 4952 N N . GLY D 1 150 ? -0.273 11.097 0.089 1.00 22.05 203 GLY D N 1
ATOM 4953 C CA . GLY D 1 150 ? -1.516 10.748 0.732 1.00 25.20 203 GLY D CA 1
ATOM 4954 C C . GLY D 1 150 ? -2.191 9.606 0.026 1.00 28.18 203 GLY D C 1
ATOM 4955 O O . GLY D 1 150 ? -2.069 9.481 -1.180 1.00 29.76 203 GLY D O 1
ATOM 4956 N N . HIS D 1 151 ? -2.906 8.769 0.766 1.00 42.86 204 HIS D N 1
ATOM 4957 C CA . HIS D 1 151 ? -3.603 7.640 0.130 1.00 50.37 204 HIS D CA 1
ATOM 4958 C C . HIS D 1 151 ? -4.742 8.114 -0.773 1.00 56.55 204 HIS D C 1
ATOM 4959 O O . HIS D 1 151 ? -5.279 9.220 -0.592 1.00 57.64 204 HIS D O 1
ATOM 4966 N N . THR D 1 152 ? -5.056 7.292 -1.777 1.00 60.20 205 THR D N 1
ATOM 4967 C CA . THR D 1 152 ? -6.212 7.473 -2.665 1.00 59.76 205 THR D CA 1
ATOM 4968 C C . THR D 1 152 ? -6.994 6.164 -2.692 1.00 67.05 205 THR D C 1
ATOM 4969 O O . THR D 1 152 ? -6.601 5.220 -3.385 1.00 68.80 205 THR D O 1
ATOM 4973 N N . GLY D 1 153 ? -8.070 6.102 -1.903 1.00 62.41 206 GLY D N 1
ATOM 4974 C CA . GLY D 1 153 ? -8.901 4.913 -1.813 1.00 63.13 206 GLY D CA 1
ATOM 4975 C C . GLY D 1 153 ? -8.781 4.158 -0.499 1.00 66.64 206 GLY D C 1
ATOM 4976 O O . GLY D 1 153 ? -8.528 2.961 -0.491 1.00 69.70 206 GLY D O 1
ATOM 4977 N N . LEU D 1 154 ? -8.959 4.851 0.620 1.00 68.91 207 LEU D N 1
ATOM 4978 C CA . LEU D 1 154 ? -9.043 4.176 1.909 1.00 67.90 207 LEU D CA 1
ATOM 4979 C C . LEU D 1 154 ? -10.491 3.954 2.310 1.00 72.78 207 LEU D C 1
ATOM 4980 O O . LEU D 1 154 ? -11.326 4.867 2.236 1.00 70.26 207 LEU D O 1
ATOM 4985 N N . SER D 1 155 ? -10.770 2.731 2.747 1.00 61.30 208 SER D N 1
ATOM 4986 C CA . SER D 1 155 ? -12.061 2.371 3.312 1.00 64.13 208 SER D CA 1
ATOM 4987 C C . SER D 1 155 ? -12.560 3.484 4.255 1.00 64.45 208 SER D C 1
ATOM 4988 O O . SER D 1 155 ? -13.672 4.021 4.103 1.00 57.79 208 SER D O 1
ATOM 4991 N N . THR D 1 156 ? -11.691 3.852 5.194 1.00 79.86 209 THR D N 1
ATOM 4992 C CA . THR D 1 156 ? -12.019 4.749 6.304 1.00 81.72 209 THR D CA 1
ATOM 4993 C C . THR D 1 156 ? -12.023 6.261 5.984 1.00 82.13 209 THR D C 1
ATOM 4994 O O . THR D 1 156 ? -12.864 7.013 6.499 1.00 84.64 209 THR D O 1
ATOM 4998 N N . ALA D 1 157 ? -11.091 6.714 5.147 1.00 59.17 210 ALA D N 1
ATOM 4999 C CA . ALA D 1 157 ? -10.921 8.151 4.991 1.00 52.98 210 ALA D CA 1
ATOM 5000 C C . ALA D 1 157 ? -10.596 8.662 3.580 1.00 43.97 210 ALA D C 1
ATOM 5001 O O . ALA D 1 157 ? -9.820 8.060 2.836 1.00 42.61 210 ALA D O 1
ATOM 5003 N N . THR D 1 158 ? -11.193 9.806 3.246 1.00 51.46 211 THR D N 1
ATOM 5004 C CA . THR D 1 158 ? -10.956 10.506 1.979 1.00 48.83 211 THR D CA 1
ATOM 5005 C C . THR D 1 158 ? -9.462 10.710 1.621 1.00 45.80 211 THR D C 1
ATOM 5006 O O . THR D 1 158 ? -9.036 10.367 0.512 1.00 43.20 211 THR D O 1
ATOM 5010 N N . MET D 1 159 ? -8.675 11.256 2.551 1.00 42.12 212 MET D N 1
ATOM 5011 C CA . MET D 1 159 ? -7.268 11.603 2.282 1.00 36.69 212 MET D CA 1
ATOM 5012 C C . MET D 1 159 ? -7.078 12.448 1.005 1.00 37.16 212 MET D C 1
ATOM 5013 O O . MET D 1 159 ? -7.670 13.533 0.873 1.00 36.05 212 MET D O 1
ATOM 5018 N N . PHE D 1 160 ? -6.263 11.964 0.072 1.00 29.86 213 PHE D N 1
ATOM 5019 C CA . PHE D 1 160 ? -6.005 12.726 -1.146 1.00 33.77 213 PHE D CA 1
ATOM 5020 C C . PHE D 1 160 ? -6.852 12.289 -2.331 1.00 38.21 213 PHE D C 1
ATOM 5021 O O . PHE D 1 160 ? -6.504 12.556 -3.479 1.00 37.02 213 PHE D O 1
ATOM 5029 N N . ASP D 1 161 ? -7.959 11.618 -2.062 1.00 43.46 214 ASP D N 1
ATOM 5030 C CA . ASP D 1 161 ? -8.814 11.146 -3.141 1.00 44.79 214 ASP D CA 1
ATOM 5031 C C . ASP D 1 161 ? -9.078 12.176 -4.231 1.00 43.73 214 ASP D C 1
ATOM 5032 O O . ASP D 1 161 ? -8.987 11.860 -5.427 1.00 47.47 214 ASP D O 1
ATOM 5037 N N . ASN D 1 162 ? -9.392 13.403 -3.824 1.00 39.20 215 ASN D N 1
ATOM 5038 C CA . ASN D 1 162 ? -9.940 14.392 -4.753 1.00 35.44 215 ASN D CA 1
ATOM 5039 C C . ASN D 1 162 ? -8.886 15.334 -5.258 1.00 34.81 215 ASN D C 1
ATOM 5040 O O . ASN D 1 162 ? -9.176 16.419 -5.751 1.00 34.78 215 ASN D O 1
ATOM 5045 N N . LEU D 1 163 ? -7.645 14.876 -5.151 1.00 37.35 216 LEU D N 1
ATOM 5046 C CA . LEU D 1 163 ? -6.520 15.611 -5.687 1.00 35.35 216 LEU D CA 1
ATOM 5047 C C . LEU D 1 163 ? -6.766 15.835 -7.179 1.00 38.35 216 LEU D C 1
ATOM 5048 O O . LEU D 1 163 ? -6.619 16.941 -7.670 1.00 43.13 216 LEU D O 1
ATOM 5053 N N . ASN D 1 164 ? -7.184 14.793 -7.891 1.00 40.04 217 ASN D N 1
ATOM 5054 C CA . ASN D 1 164 ? -7.414 14.887 -9.329 1.00 39.02 217 ASN D CA 1
ATOM 5055 C C . ASN D 1 164 ? -8.307 16.050 -9.731 1.00 40.72 217 ASN D C 1
ATOM 5056 O O . ASN D 1 164 ? -8.244 16.497 -10.864 1.00 49.95 217 ASN D O 1
ATOM 5061 N N . GLN D 1 165 ? -9.123 16.557 -8.808 1.00 41.60 218 GLN D N 1
ATOM 5062 C CA . GLN D 1 165 ? -10.022 17.677 -9.117 1.00 40.53 218 GLN D CA 1
ATOM 5063 C C . GLN D 1 165 ? -9.359 19.069 -9.168 1.00 42.36 218 GLN D C 1
ATOM 5064 O O . GLN D 1 165 ? -9.952 20.022 -9.663 1.00 45.67 218 GLN D O 1
ATOM 5070 N N . LEU D 1 166 ? -8.133 19.180 -8.670 1.00 33.91 219 LEU D N 1
ATOM 5071 C CA . LEU D 1 166 ? -7.402 20.448 -8.699 1.00 39.66 219 LEU D CA 1
ATOM 5072 C C . LEU D 1 166 ? -6.970 20.892 -10.101 1.00 40.12 219 LEU D C 1
ATOM 5073 O O . LEU D 1 166 ? -6.695 20.071 -10.959 1.00 42.34 219 LEU D O 1
ATOM 5078 N N . LYS D 1 167 ? -6.879 22.205 -10.295 1.00 48.89 220 LYS D N 1
ATOM 5079 C CA . LYS D 1 167 ? -6.501 22.801 -11.564 1.00 50.74 220 LYS D CA 1
ATOM 5080 C C . LYS D 1 167 ? -5.352 23.798 -11.374 1.00 54.94 220 LYS D C 1
ATOM 5081 O O . LYS D 1 167 ? -5.146 24.289 -10.264 1.00 54.43 220 LYS D O 1
ATOM 5087 N N . LYS D 1 168 ? -4.598 24.106 -12.434 1.00 46.45 221 LYS D N 1
ATOM 5088 C CA . LYS D 1 168 ? -3.627 25.181 -12.327 1.00 45.20 221 LYS D CA 1
ATOM 5089 C C . LYS D 1 168 ? -4.331 26.356 -11.637 1.00 50.52 221 LYS D C 1
ATOM 5090 O O . LYS D 1 168 ? -5.521 26.596 -11.862 1.00 52.37 221 LYS D O 1
ATOM 5096 N N . GLY D 1 169 ? -3.611 27.080 -10.785 1.00 40.87 222 GLY D N 1
ATOM 5097 C CA . GLY D 1 169 ? -4.184 28.249 -10.153 1.00 41.03 222 GLY D CA 1
ATOM 5098 C C . GLY D 1 169 ? -4.916 28.015 -8.844 1.00 41.76 222 GLY D C 1
ATOM 5099 O O . GLY D 1 169 ? -5.205 28.973 -8.129 1.00 41.20 222 GLY D O 1
ATOM 5100 N N . ASP D 1 170 ? -5.219 26.758 -8.526 1.00 38.97 223 ASP D N 1
ATOM 5101 C CA . ASP D 1 170 ? -5.863 26.441 -7.259 1.00 37.80 223 ASP D CA 1
ATOM 5102 C C . ASP D 1 170 ? -4.840 26.549 -6.130 1.00 36.35 223 ASP D C 1
ATOM 5103 O O . ASP D 1 170 ? -3.634 26.471 -6.353 1.00 34.15 223 ASP D O 1
ATOM 5108 N N . VAL D 1 171 ? -5.325 26.717 -4.913 1.00 35.04 224 VAL D N 1
ATOM 5109 C CA . VAL D 1 171 ? -4.454 27.143 -3.840 1.00 38.71 224 VAL D CA 1
ATOM 5110 C C . VAL D 1 171 ? -4.477 26.189 -2.655 1.00 35.74 224 VAL D C 1
ATOM 5111 O O . VAL D 1 171 ? -5.528 25.633 -2.330 1.00 35.13 224 VAL D O 1
ATOM 5115 N N . PHE D 1 172 ? -3.315 25.986 -2.030 1.00 33.14 225 PHE D N 1
ATOM 5116 C CA . PHE D 1 172 ? -3.259 25.265 -0.759 1.00 31.37 225 PHE D CA 1
ATOM 5117 C C . PHE D 1 172 ? -2.329 25.913 0.252 1.00 30.30 225 PHE D C 1
ATOM 5118 O O . PHE D 1 172 ? -1.393 26.602 -0.124 1.00 32.53 225 PHE D O 1
ATOM 5126 N N . TYR D 1 173 ? -2.628 25.696 1.528 1.00 28.82 226 TYR D N 1
ATOM 5127 C CA . TYR D 1 173 ? -1.898 26.278 2.647 1.00 29.88 226 TYR D CA 1
ATOM 5128 C C . TYR D 1 173 ? -1.295 25.197 3.560 1.00 28.34 226 TYR D C 1
ATOM 5129 O O . TYR D 1 173 ? -1.981 24.277 4.000 1.00 25.62 226 TYR D O 1
ATOM 5138 N N . VAL D 1 174 ? -0.009 25.332 3.840 1.00 29.23 227 VAL D N 1
ATOM 5139 C CA . VAL D 1 174 ? 0.727 24.417 4.682 1.00 23.49 227 VAL D CA 1
ATOM 5140 C C . VAL D 1 174 ? 1.147 25.242 5.878 1.00 27.38 227 VAL D C 1
ATOM 5141 O O . VAL D 1 174 ? 1.961 26.141 5.732 1.00 33.30 227 VAL D O 1
ATOM 5145 N N . SER D 1 175 ? 0.561 24.982 7.039 1.00 26.44 228 SER D N 1
ATOM 5146 C CA . SER D 1 175 ? 0.950 25.635 8.291 1.00 22.90 228 SER D CA 1
ATOM 5147 C C . SER D 1 175 ? 1.858 24.749 9.125 1.00 28.15 228 SER D C 1
ATOM 5148 O O . SER D 1 175 ? 1.578 23.545 9.333 1.00 27.86 228 SER D O 1
ATOM 5151 N N . SER D 1 176 ? 2.944 25.335 9.614 1.00 25.62 229 SER D N 1
ATOM 5152 C CA . SER D 1 176 ? 3.856 24.619 10.505 1.00 24.93 229 SER D CA 1
ATOM 5153 C C . SER D 1 176 ? 4.606 25.601 11.407 1.00 30.60 229 SER D C 1
ATOM 5154 O O . SER D 1 176 ? 4.953 26.690 10.970 1.00 30.66 229 SER D O 1
ATOM 5157 N N . LEU D 1 177 ? 4.849 25.210 12.657 1.00 25.65 230 LEU D N 1
ATOM 5158 C CA . LEU D 1 177 ? 5.716 25.969 13.524 1.00 26.17 230 LEU D CA 1
ATOM 5159 C C . LEU D 1 177 ? 5.499 27.500 13.393 1.00 30.37 230 LEU D C 1
ATOM 5160 O O . LEU D 1 177 ? 6.431 28.252 13.161 1.00 30.43 230 LEU D O 1
ATOM 5165 N N . G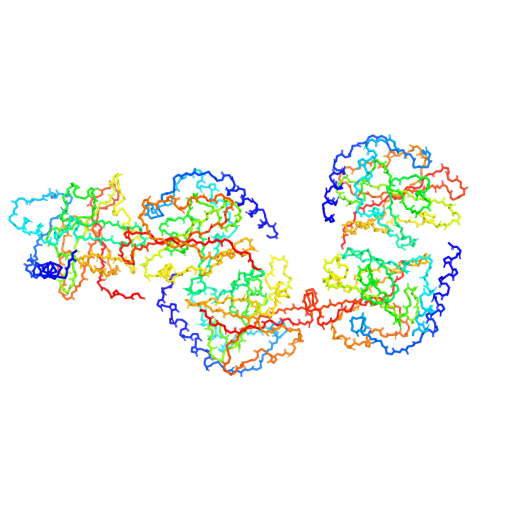LY D 1 178 ? 4.250 27.940 13.506 1.00 24.42 231 GLY D N 1
ATOM 5166 C CA . GLY D 1 178 ? 3.935 29.338 13.688 1.00 23.98 231 GLY D CA 1
ATOM 5167 C C . GLY D 1 178 ? 3.716 30.158 12.434 1.00 26.05 231 GLY D C 1
ATOM 5168 O O . GLY D 1 178 ? 3.358 31.331 12.512 1.00 29.53 231 GLY D O 1
ATOM 5169 N N . GLN D 1 179 ? 3.921 29.540 11.283 1.00 31.72 232 GLN D N 1
ATOM 5170 C CA . GLN D 1 179 ? 3.828 30.228 10.017 1.00 31.26 232 GLN D CA 1
ATOM 5171 C C . GLN D 1 179 ? 2.994 29.440 9.025 1.00 32.67 232 GLN D C 1
ATOM 5172 O O . GLN D 1 179 ? 3.174 28.235 8.892 1.00 34.11 232 GLN D O 1
ATOM 5178 N N . THR D 1 180 ? 2.113 30.127 8.305 1.00 30.03 233 THR D N 1
ATOM 5179 C CA . THR D 1 180 ? 1.329 29.501 7.260 1.00 29.78 233 THR D CA 1
ATOM 5180 C C . THR D 1 180 ? 1.857 29.938 5.906 1.00 30.99 233 THR D C 1
ATOM 5181 O O . THR D 1 180 ? 2.014 31.126 5.674 1.00 32.49 233 THR D O 1
ATOM 5185 N N . LEU D 1 181 ? 2.092 28.967 5.023 1.00 30.14 234 LEU D N 1
ATOM 5186 C CA . LEU D 1 181 ? 2.676 29.162 3.706 1.00 28.59 234 LEU D CA 1
ATOM 5187 C C . LEU D 1 181 ? 1.636 28.937 2.631 1.00 35.19 234 LEU D C 1
ATOM 5188 O O . LEU D 1 181 ? 0.969 27.892 2.628 1.00 34.76 234 LEU D O 1
ATOM 5193 N N . LYS D 1 182 ? 1.526 29.864 1.684 1.00 28.65 235 LYS D N 1
ATOM 5194 C CA . LYS D 1 182 ? 0.540 29.707 0.634 1.00 30.76 235 LYS D CA 1
ATOM 5195 C C . LYS D 1 182 ? 1.211 29.225 -0.639 1.00 32.27 235 LYS D C 1
ATOM 5196 O O . LYS D 1 182 ? 2.267 29.717 -0.988 1.00 34.63 235 LYS D O 1
ATOM 5202 N N . TYR D 1 183 ? 0.608 28.248 -1.309 1.00 27.32 236 TYR D N 1
ATOM 5203 C CA . TYR D 1 183 ? 1.114 27.735 -2.567 1.00 26.82 236 TYR D CA 1
ATOM 5204 C C . TYR D 1 183 ? 0.026 27.783 -3.615 1.00 31.91 236 TYR D C 1
ATOM 5205 O O . TYR D 1 183 ? -1.166 27.719 -3.294 1.00 36.41 236 TYR D O 1
ATOM 5214 N N . GLU D 1 184 ? 0.418 27.864 -4.881 1.00 33.54 237 GLU D N 1
ATOM 5215 C CA . GLU D 1 184 ? -0.581 27.717 -5.928 1.00 39.21 237 GLU D CA 1
ATOM 5216 C C . GLU D 1 184 ? -0.179 26.688 -6.977 1.00 34.20 237 GLU D C 1
ATOM 5217 O O . GLU D 1 184 ? 0.965 26.620 -7.396 1.00 34.85 237 GLU D O 1
ATOM 5223 N N . VAL D 1 185 ? -1.129 25.850 -7.353 1.00 30.10 238 VAL D N 1
ATOM 5224 C CA . VAL D 1 185 ? -0.849 24.791 -8.295 1.00 32.78 238 VAL D CA 1
ATOM 5225 C C . VAL D 1 185 ? -0.401 25.415 -9.605 1.00 37.03 238 VAL D C 1
ATOM 5226 O O . VAL D 1 185 ? -1.068 26.313 -10.139 1.00 37.89 238 VAL D O 1
ATOM 5230 N N . ASN D 1 186 ? 0.727 24.953 -10.138 1.00 47.61 239 ASN D N 1
ATOM 5231 C CA . ASN D 1 186 ? 1.124 25.388 -11.483 1.00 49.75 239 ASN D CA 1
ATOM 5232 C C . ASN D 1 186 ? 1.484 24.226 -12.428 1.00 52.87 239 ASN D C 1
ATOM 5233 O O . ASN D 1 186 ? 1.915 24.426 -13.568 1.00 60.79 239 ASN D O 1
ATOM 5238 N N . ASP D 1 187 ? 1.275 23.006 -11.951 1.00 47.22 240 ASP D N 1
ATOM 5239 C CA . ASP D 1 187 ? 1.472 21.824 -12.774 1.00 45.88 240 ASP D CA 1
ATOM 5240 C C . ASP D 1 187 ? 0.761 20.578 -12.215 1.00 45.74 240 ASP D C 1
ATOM 5241 O O . ASP D 1 187 ? 0.780 20.308 -11.014 1.00 41.05 240 ASP D O 1
ATOM 5246 N N . ILE D 1 188 ? 0.115 19.832 -13.101 1.00 44.76 241 ILE D N 1
ATOM 5247 C CA . ILE D 1 188 ? -0.537 18.592 -12.725 1.00 38.55 241 ILE D CA 1
ATOM 5248 C C . ILE D 1 188 ? -0.126 17.513 -13.723 1.00 44.04 241 ILE D C 1
ATOM 5249 O O . ILE D 1 188 ? -0.317 17.676 -14.927 1.00 49.58 241 ILE D O 1
ATOM 5254 N N . THR D 1 189 ? 0.469 16.428 -13.237 1.00 37.66 242 THR D N 1
ATOM 5255 C CA . THR D 1 189 ? 0.977 15.407 -14.138 1.00 37.78 242 THR D CA 1
ATOM 5256 C C . THR D 1 189 ? 0.751 13.991 -13.651 1.00 40.47 242 THR D C 1
ATOM 5257 O O . THR D 1 189 ? 0.790 13.723 -12.454 1.00 40.99 242 THR D O 1
ATOM 5261 N N . VAL D 1 190 ? 0.488 13.081 -14.583 1.00 40.35 243 VAL D N 1
ATOM 5262 C CA . VAL D 1 190 ? 0.412 11.664 -14.255 1.00 36.24 243 VAL D CA 1
ATOM 5263 C C . VAL D 1 190 ? 1.676 11.012 -14.765 1.00 37.17 243 VAL D C 1
ATOM 5264 O O . VAL D 1 190 ? 2.067 11.208 -15.903 1.00 41.70 243 VAL D O 1
ATOM 5268 N N . VAL D 1 191 ? 2.313 10.221 -13.926 1.00 40.87 244 VAL D N 1
ATOM 5269 C CA . VAL D 1 191 ? 3.667 9.779 -14.200 1.00 38.80 244 VAL D CA 1
ATOM 5270 C C . VAL D 1 191 ? 3.821 8.333 -13.715 1.00 41.72 244 VAL D C 1
ATOM 5271 O O . VAL D 1 191 ? 2.937 7.817 -13.038 1.00 42.72 244 VAL D O 1
ATOM 5275 N N . LYS D 1 192 ? 4.904 7.650 -14.063 1.00 40.51 245 LYS D N 1
ATOM 5276 C CA . LYS D 1 192 ? 5.097 6.296 -13.548 1.00 38.15 245 LYS D CA 1
ATOM 5277 C C . LYS D 1 192 ? 5.867 6.327 -12.242 1.00 37.84 245 LYS D C 1
ATOM 5278 O O . LYS D 1 192 ? 6.560 7.282 -11.950 1.00 39.49 245 LYS D O 1
ATOM 5284 N N . PRO D 1 193 ? 5.754 5.272 -11.453 1.00 36.42 246 PRO D N 1
ATOM 5285 C CA . PRO D 1 193 ? 6.449 5.227 -10.165 1.00 41.77 246 PRO D CA 1
ATOM 5286 C C . PRO D 1 193 ? 7.974 5.494 -10.197 1.00 46.75 246 PRO D C 1
ATOM 5287 O O . PRO D 1 193 ? 8.509 6.026 -9.216 1.00 46.05 246 PRO D O 1
ATOM 5291 N N . GLU D 1 194 ? 8.675 5.148 -11.271 1.00 59.69 247 GLU D N 1
ATOM 5292 C CA . GLU D 1 194 ? 10.121 5.418 -11.300 1.00 65.16 247 GLU D CA 1
ATOM 5293 C C . GLU D 1 194 ? 10.431 6.875 -11.658 1.00 62.88 247 GLU D C 1
ATOM 5294 O O . GLU D 1 194 ? 11.500 7.394 -11.319 1.00 67.37 247 GLU D O 1
ATOM 5300 N N . GLU D 1 195 ? 9.498 7.517 -12.359 1.00 51.55 248 GLU D N 1
ATOM 5301 C CA . GLU D 1 195 ? 9.690 8.879 -12.849 1.00 54.85 248 GLU D CA 1
ATOM 5302 C C . GLU D 1 195 ? 9.603 9.864 -11.686 1.00 53.49 248 GLU D C 1
ATOM 5303 O O . GLU D 1 195 ? 8.549 10.376 -11.327 1.00 49.75 248 GLU D O 1
ATOM 5309 N N . THR D 1 196 ? 10.761 10.125 -11.118 1.00 55.92 249 THR D N 1
ATOM 5310 C CA . THR D 1 196 ? 10.866 10.672 -9.798 1.00 50.86 249 THR D CA 1
ATOM 5311 C C . THR D 1 196 ? 11.521 12.046 -9.921 1.00 55.59 249 THR D C 1
ATOM 5312 O O . THR D 1 196 ? 11.788 12.723 -8.931 1.00 56.37 249 THR D O 1
ATOM 5316 N N . ASP D 1 197 ? 11.756 12.468 -11.161 1.00 59.29 250 ASP D N 1
ATOM 5317 C CA . ASP D 1 197 ? 12.617 13.616 -11.429 1.00 53.77 250 ASP D CA 1
ATOM 5318 C C . ASP D 1 197 ? 11.962 14.945 -11.125 1.00 52.73 250 ASP D C 1
ATOM 5319 O O . ASP D 1 197 ? 12.663 15.895 -10.819 1.00 55.90 250 ASP D O 1
ATOM 5324 N N . SER D 1 198 ? 10.640 15.040 -11.250 1.00 49.72 251 SER D N 1
ATOM 5325 C CA . SER D 1 198 ? 9.972 16.333 -11.031 1.00 47.26 251 SER D CA 1
ATOM 5326 C C . SER D 1 198 ? 9.787 16.608 -9.550 1.00 45.40 251 SER D C 1
ATOM 5327 O O . SER D 1 198 ? 9.308 17.683 -9.158 1.00 40.81 251 SER D O 1
ATOM 5330 N N . LEU D 1 199 ? 10.179 15.630 -8.736 1.00 41.83 252 LEU D N 1
ATOM 5331 C CA . LEU D 1 199 ? 10.066 15.749 -7.289 1.00 37.02 252 LEU D CA 1
ATOM 5332 C C . LEU D 1 199 ? 11.361 16.265 -6.706 1.00 41.59 252 LEU D C 1
ATOM 5333 O O . LEU D 1 199 ? 11.485 16.418 -5.493 1.00 45.72 252 LEU D O 1
ATOM 5338 N N . ARG D 1 200 ? 12.339 16.517 -7.562 1.00 52.36 253 ARG D N 1
ATOM 5339 C CA . ARG D 1 200 ? 13.668 16.879 -7.080 1.00 57.46 253 ARG D CA 1
ATOM 5340 C C . ARG D 1 200 ? 13.788 18.372 -6.850 1.00 50.71 253 ARG D C 1
ATOM 5341 O O . ARG D 1 200 ? 13.047 19.162 -7.433 1.00 50.29 253 ARG D O 1
ATOM 5349 N N . LYS D 1 201 ? 14.719 18.740 -5.978 1.00 52.99 254 LYS D N 1
ATOM 5350 C CA . LYS D 1 201 ? 14.919 20.132 -5.590 1.00 52.44 254 LYS D CA 1
ATOM 5351 C C . LYS D 1 201 ? 15.173 21.021 -6.807 1.00 52.66 254 LYS D C 1
ATOM 5352 O O . LYS D 1 201 ? 15.722 20.571 -7.804 1.00 57.20 254 LYS D O 1
ATOM 5358 N N . VAL D 1 202 ? 14.785 22.286 -6.730 1.00 46.96 255 VAL D N 1
ATOM 5359 C CA . VAL D 1 202 ? 14.885 23.158 -7.890 1.00 45.49 255 VAL D CA 1
ATOM 5360 C C . VAL D 1 202 ? 15.313 24.588 -7.561 1.00 51.29 255 VAL D C 1
ATOM 5361 O O . VAL D 1 202 ? 14.460 25.463 -7.362 1.00 52.24 255 VAL D O 1
ATOM 5365 N N . PRO D 1 203 ? 16.639 24.831 -7.536 1.00 59.62 256 PRO D N 1
ATOM 5366 C CA . PRO D 1 203 ? 17.336 26.101 -7.271 1.00 58.44 256 PRO D CA 1
ATOM 5367 C C . PRO D 1 203 ? 16.517 27.362 -7.534 1.00 54.27 256 PRO D C 1
ATOM 5368 O O . PRO D 1 203 ? 16.062 27.581 -8.653 1.00 55.56 256 PRO D O 1
ATOM 5372 N N . GLY D 1 204 ? 16.328 28.174 -6.499 1.00 55.26 257 GLY D N 1
ATOM 5373 C CA . GLY D 1 204 ? 15.630 29.439 -6.636 1.00 56.02 257 GLY D CA 1
ATOM 5374 C C . GLY D 1 204 ? 14.148 29.340 -6.355 1.00 59.43 257 GLY D C 1
ATOM 5375 O O . GLY D 1 204 ? 13.497 30.343 -6.017 1.00 57.63 257 GLY D O 1
ATOM 5376 N N . ARG D 1 205 ? 13.605 28.128 -6.466 1.00 53.29 258 ARG D N 1
ATOM 5377 C CA . ARG D 1 205 ? 12.166 27.952 -6.299 1.00 47.73 258 ARG D CA 1
ATOM 5378 C C . ARG D 1 205 ? 11.752 27.322 -4.964 1.00 41.72 258 ARG D C 1
ATOM 5379 O O . ARG D 1 205 ? 12.481 26.522 -4.375 1.00 38.84 258 ARG D O 1
ATOM 5387 N N . ASP D 1 206 ? 10.587 27.758 -4.490 1.00 38.41 259 ASP D N 1
ATOM 5388 C CA . ASP D 1 206 ? 9.941 27.240 -3.306 1.00 36.53 259 ASP D CA 1
ATOM 5389 C C . ASP D 1 206 ? 8.707 26.452 -3.761 1.00 36.41 259 ASP D C 1
ATOM 5390 O O . ASP D 1 206 ? 7.685 27.053 -4.139 1.00 33.55 259 ASP D O 1
ATOM 5395 N N . LEU D 1 207 ? 8.816 25.117 -3.730 1.00 34.38 260 LEU D N 1
ATOM 5396 C CA . LEU D 1 207 ? 7.786 24.199 -4.272 1.00 33.51 260 LEU D CA 1
ATOM 5397 C C . LEU D 1 207 ? 7.294 23.140 -3.257 1.00 33.08 260 LEU D C 1
ATOM 5398 O O . LEU D 1 207 ? 8.090 22.610 -2.466 1.00 30.94 260 LEU D O 1
ATOM 5403 N N . VAL D 1 208 ? 5.995 22.819 -3.304 1.00 34.05 261 VAL D N 1
ATOM 5404 C CA . VAL D 1 208 ? 5.446 21.646 -2.604 1.00 32.23 261 VAL D CA 1
ATOM 5405 C C . VAL D 1 208 ? 4.728 20.756 -3.610 1.00 32.23 261 VAL D C 1
ATOM 5406 O O . VAL D 1 208 ? 3.885 21.230 -4.385 1.00 32.27 261 VAL D O 1
ATOM 5410 N N . THR D 1 209 ? 5.017 19.463 -3.586 1.00 30.31 262 THR D N 1
ATOM 5411 C CA . THR D 1 209 ? 4.313 18.561 -4.476 1.00 29.89 262 THR D CA 1
ATOM 5412 C C . THR D 1 209 ? 3.420 17.633 -3.674 1.00 28.73 262 THR D C 1
ATOM 5413 O O . THR D 1 209 ? 3.858 17.030 -2.704 1.00 28.21 262 THR D O 1
ATOM 5417 N N . LEU D 1 210 ? 2.159 17.553 -4.074 1.00 25.42 263 LEU D N 1
ATOM 5418 C CA . LEU D 1 210 ? 1.230 16.622 -3.486 1.00 24.76 263 LEU D CA 1
ATOM 5419 C C . LEU D 1 210 ? 1.158 15.384 -4.382 1.00 30.61 263 LEU D C 1
ATOM 5420 O O . LEU D 1 210 ? 0.756 15.472 -5.535 1.00 31.95 263 LEU D O 1
ATOM 5425 N N . ILE D 1 211 ? 1.568 14.234 -3.869 1.00 30.35 264 ILE D N 1
ATOM 5426 C CA . ILE D 1 211 ? 1.603 13.038 -4.691 1.00 31.12 264 ILE D CA 1
ATOM 5427 C C . ILE D 1 211 ? 0.675 11.976 -4.156 1.00 33.77 264 ILE D C 1
ATOM 5428 O O . ILE D 1 211 ? 0.604 11.770 -2.950 1.00 34.81 264 ILE D O 1
ATOM 5433 N N . THR D 1 212 ? -0.044 11.309 -5.058 1.00 36.62 265 THR D N 1
ATOM 5434 C CA . THR D 1 212 ? -0.988 10.250 -4.698 1.00 34.00 265 THR D CA 1
ATOM 5435 C C . THR D 1 212 ? -0.977 9.218 -5.807 1.00 37.44 265 THR D C 1
ATOM 5436 O O . THR D 1 212 ? -0.574 9.546 -6.928 1.00 34.90 265 THR D O 1
ATOM 5440 N N . CYS D 1 213 ? -1.411 7.983 -5.513 1.00 36.32 266 CYS D N 1
ATOM 5441 C CA . CYS D 1 213 ? -1.516 6.940 -6.546 1.00 32.58 266 CYS D CA 1
ATOM 5442 C C . CYS D 1 213 ? -2.747 7.163 -7.408 1.00 35.54 266 CYS D C 1
ATOM 5443 O O . CYS D 1 213 ? -3.721 7.788 -6.973 1.00 38.44 266 CYS D O 1
ATOM 5446 N N . THR D 1 214 ? -2.706 6.647 -8.631 1.00 33.18 267 THR D N 1
ATOM 5447 C CA . THR D 1 214 ? -3.770 6.883 -9.604 1.00 32.90 267 THR D CA 1
ATOM 5448 C C . THR D 1 214 ? -3.632 5.875 -10.751 1.00 34.95 267 THR D C 1
ATOM 5449 O O . THR D 1 214 ? -2.530 5.399 -11.026 1.00 35.12 267 THR D O 1
ATOM 5453 N N . PRO D 1 215 ? -4.746 5.512 -11.404 1.00 38.96 268 PRO D N 1
ATOM 5454 C CA . PRO D 1 215 ? -6.123 5.905 -11.086 1.00 41.41 268 PRO D CA 1
ATOM 5455 C C . PRO D 1 215 ? -6.585 5.230 -9.804 1.00 40.88 268 PRO D C 1
ATOM 5456 O O . PRO D 1 215 ? -5.993 4.238 -9.384 1.00 42.10 268 PRO D O 1
ATOM 5460 N N . TYR D 1 216 ? -7.642 5.754 -9.204 1.00 43.11 269 TYR D N 1
ATOM 5461 C CA . TYR D 1 216 ? -8.269 5.130 -8.044 1.00 42.22 269 TYR D CA 1
ATOM 5462 C C . TYR D 1 216 ? -8.462 3.648 -8.332 1.00 48.08 269 TYR D C 1
ATOM 5463 O O . TYR D 1 216 ? -8.918 3.274 -9.410 1.00 51.55 269 TYR D O 1
ATOM 5472 N N . GLY D 1 217 ? -8.092 2.785 -7.401 1.00 44.73 270 GLY D N 1
ATOM 5473 C CA . GLY D 1 217 ? -8.372 1.376 -7.597 1.00 50.25 270 GLY D CA 1
ATOM 5474 C C . GLY D 1 217 ? -7.345 0.583 -8.387 1.00 48.89 270 GLY D C 1
ATOM 5475 O O . GLY D 1 217 ? -7.185 -0.614 -8.148 1.00 51.76 270 GLY D O 1
ATOM 5476 N N . VAL D 1 218 ? -6.643 1.220 -9.319 1.00 42.63 271 VAL D N 1
ATOM 5477 C CA . VAL D 1 218 ? -5.597 0.497 -10.041 1.00 40.22 271 VAL D CA 1
ATOM 5478 C C . VAL D 1 218 ? -4.137 0.894 -9.687 1.00 42.06 271 VAL D C 1
ATOM 5479 O O . VAL D 1 218 ? -3.248 0.038 -9.728 1.00 43.39 271 VAL D O 1
ATOM 5483 N N . ASN D 1 219 ? -3.891 2.157 -9.326 1.00 36.15 272 ASN D N 1
ATOM 5484 C CA . ASN D 1 219 ? -2.628 2.554 -8.670 1.00 32.82 272 ASN D CA 1
ATOM 5485 C C . ASN D 1 219 ? -1.332 2.179 -9.376 1.00 35.36 272 ASN D C 1
ATOM 5486 O O . ASN D 1 219 ? -0.297 1.988 -8.728 1.00 35.09 272 ASN D O 1
ATOM 5491 N N . SER D 1 220 ? -1.374 2.046 -10.688 1.00 37.87 273 SER D N 1
ATOM 5492 C CA . SER D 1 220 ? -0.164 1.735 -11.426 1.00 40.22 273 SER D CA 1
ATOM 5493 C C . SER D 1 220 ? 0.692 3.001 -11.630 1.00 43.65 273 SER D C 1
ATOM 5494 O O . SER D 1 220 ? 1.896 2.914 -11.903 1.00 46.84 273 SER D O 1
ATOM 5497 N N . HIS D 1 221 ? 0.064 4.170 -11.524 1.00 34.02 274 HIS D N 1
ATOM 5498 C CA . HIS D 1 221 ? 0.746 5.429 -11.783 1.00 35.68 274 HIS D CA 1
ATOM 5499 C C . HIS D 1 221 ? 0.678 6.386 -10.578 1.00 35.08 274 HIS D C 1
ATOM 5500 O O . HIS D 1 221 ? 0.139 6.050 -9.532 1.00 37.26 274 HIS D O 1
ATOM 5507 N N . ARG D 1 222 ? 1.230 7.578 -10.729 1.00 30.63 275 ARG D N 1
ATOM 5508 C CA . ARG D 1 222 ? 1.214 8.568 -9.667 1.00 28.97 275 ARG D CA 1
ATOM 5509 C C . ARG D 1 222 ? 0.680 9.897 -10.188 1.00 28.67 275 ARG D C 1
ATOM 5510 O O . ARG D 1 222 ? 0.990 10.299 -11.293 1.00 30.84 275 ARG D O 1
ATOM 5518 N N . LEU D 1 223 ? -0.144 10.566 -9.402 1.00 29.19 276 LEU D N 1
ATOM 5519 C CA . LEU D 1 223 ? -0.614 11.887 -9.757 1.00 33.30 276 LEU D CA 1
ATOM 5520 C C . LEU D 1 223 ? 0.207 12.901 -8.968 1.00 35.50 276 LEU D C 1
ATOM 5521 O O . LEU D 1 223 ? 0.202 12.847 -7.742 1.00 33.22 276 LEU D O 1
ATOM 5526 N N . LEU D 1 224 ? 0.906 13.811 -9.656 1.00 37.59 277 LEU D N 1
ATOM 5527 C CA . LEU D 1 224 ? 1.737 14.813 -8.995 1.00 31.10 277 LEU D CA 1
ATOM 5528 C C . LEU D 1 224 ? 1.139 16.175 -9.170 1.00 37.19 277 LEU D C 1
ATOM 5529 O O . LEU D 1 224 ? 1.129 16.704 -10.291 1.00 42.54 277 LEU D O 1
ATOM 5534 N N . VAL D 1 225 ? 0.664 16.773 -8.078 1.00 30.59 278 VAL D N 1
ATOM 5535 C CA . VAL D 1 225 ? 0.230 18.167 -8.125 1.00 31.27 278 VAL D CA 1
ATOM 5536 C C . VAL D 1 225 ? 1.306 19.049 -7.477 1.00 31.64 278 VAL D C 1
ATOM 5537 O O . VAL D 1 225 ? 1.578 18.923 -6.276 1.00 29.42 278 VAL D O 1
ATOM 5541 N N . THR D 1 226 ? 1.925 19.915 -8.281 1.00 34.74 279 THR D N 1
ATOM 5542 C CA . THR D 1 226 ? 3.041 20.759 -7.834 1.00 32.60 279 THR D CA 1
ATOM 5543 C C . THR D 1 226 ? 2.596 22.207 -7.700 1.00 33.62 279 THR D C 1
ATOM 5544 O O . THR D 1 226 ? 2.144 22.821 -8.668 1.00 37.13 279 THR D O 1
ATOM 5548 N N . GLY D 1 227 ? 2.719 22.756 -6.501 1.00 32.12 280 GLY D N 1
ATOM 5549 C CA . GLY D 1 227 ? 2.379 24.146 -6.265 1.00 29.73 280 GLY D CA 1
ATOM 5550 C C . GLY D 1 227 ? 3.650 24.919 -5.963 1.00 31.43 280 GLY D C 1
ATOM 5551 O O . GLY D 1 227 ? 4.656 24.346 -5.543 1.00 30.10 280 GLY D O 1
ATOM 5552 N N . GLU D 1 228 ? 3.626 26.227 -6.179 1.00 35.15 281 GLU D N 1
ATOM 5553 C CA . GLU D 1 228 ? 4.822 27.033 -5.953 1.00 36.39 281 GLU D CA 1
ATOM 5554 C C . GLU D 1 228 ? 4.452 28.153 -4.996 1.00 35.58 281 GLU D C 1
ATOM 5555 O O . GLU D 1 228 ? 3.296 28.590 -5.010 1.00 31.60 281 GLU D O 1
ATOM 5561 N N . ARG D 1 229 ? 5.395 28.616 -4.159 1.00 40.04 282 ARG D N 1
ATOM 5562 C CA . ARG D 1 229 ? 5.032 29.633 -3.160 1.00 37.12 282 ARG D CA 1
ATOM 5563 C C . ARG D 1 229 ? 4.581 30.916 -3.783 1.00 42.98 282 ARG D C 1
ATOM 5564 O O . ARG D 1 229 ? 5.231 31.457 -4.675 1.00 48.32 282 ARG D O 1
ATOM 5572 N N . VAL D 1 230 ? 3.457 31.411 -3.298 1.00 43.53 283 VAL D N 1
ATOM 5573 C CA . VAL D 1 230 ? 2.992 32.719 -3.720 1.00 45.50 283 VAL D CA 1
ATOM 5574 C C . VAL D 1 230 ? 2.869 33.653 -2.525 1.00 50.76 283 VAL D C 1
ATOM 5575 O O . VAL D 1 230 ? 2.430 33.233 -1.452 1.00 48.65 283 VAL D O 1
ATOM 5579 N N . PRO D 1 231 ? 3.334 34.909 -2.690 1.00 64.22 284 PRO D N 1
ATOM 5580 C CA . PRO D 1 231 ? 3.274 35.937 -1.651 1.00 56.33 284 PRO D CA 1
ATOM 5581 C C . PRO D 1 231 ? 1.851 36.154 -1.170 1.00 58.65 284 PRO D C 1
ATOM 5582 O O . PRO D 1 231 ? 0.885 35.978 -1.914 1.00 60.33 284 PRO D O 1
ATOM 5586 N N . MET D 1 232 ? 1.740 36.569 0.081 1.00 62.11 285 MET D N 1
ATOM 5587 C CA . MET D 1 232 ? 0.466 36.663 0.744 1.00 58.91 285 MET D CA 1
ATOM 5588 C C . MET D 1 232 ? 0.283 38.060 1.344 1.00 73.99 285 MET D C 1
ATOM 5589 O O . MET D 1 232 ? 0.357 39.083 0.645 1.00 75.69 285 MET D O 1
ATOM 5594 N N . PRO E 1 52 ? -35.851 -12.861 -35.800 1.00 67.15 105 PRO E N 1
ATOM 5595 C CA . PRO E 1 52 ? -35.495 -14.168 -35.230 1.00 72.89 105 PRO E CA 1
ATOM 5596 C C . PRO E 1 52 ? -34.856 -15.040 -36.312 1.00 79.08 105 PRO E C 1
ATOM 5597 O O . PRO E 1 52 ? -33.878 -15.752 -36.055 1.00 77.54 105 PRO E O 1
ATOM 5601 N N . GLU E 1 53 ? -35.411 -14.972 -37.522 1.00 82.14 106 GLU E N 1
ATOM 5602 C CA . GLU E 1 53 ? -34.791 -15.584 -38.694 1.00 82.68 106 GLU E CA 1
ATOM 5603 C C . GLU E 1 53 ? -33.880 -14.562 -39.354 1.00 79.10 106 GLU E C 1
ATOM 5604 O O . GLU E 1 53 ? -32.816 -14.900 -39.884 1.00 76.34 106 GLU E O 1
ATOM 5610 N N . THR E 1 54 ? -34.303 -13.303 -39.320 1.00 70.49 107 THR E N 1
ATOM 5611 C CA . THR E 1 54 ? -33.507 -12.260 -39.928 1.00 71.02 107 THR E CA 1
ATOM 5612 C C . THR E 1 54 ? -32.365 -11.785 -39.016 1.00 67.33 107 THR E C 1
ATOM 5613 O O . THR E 1 54 ? -31.364 -11.251 -39.506 1.00 66.76 107 THR E O 1
ATOM 5617 N N . ILE E 1 55 ? -32.476 -11.995 -37.705 1.00 65.52 108 ILE E N 1
ATOM 5618 C CA . ILE E 1 55 ? -31.303 -11.716 -36.869 1.00 67.20 108 ILE E CA 1
ATOM 5619 C C . ILE E 1 55 ? -30.211 -12.728 -37.240 1.00 65.84 108 ILE E C 1
ATOM 5620 O O . ILE E 1 55 ? -29.041 -12.362 -37.414 1.00 61.69 108 ILE E O 1
ATOM 5625 N N . ALA E 1 56 ? -30.616 -13.990 -37.411 1.00 63.43 109 ALA E N 1
ATOM 5626 C CA . ALA E 1 56 ? -29.707 -15.045 -37.865 1.00 62.32 109 ALA E CA 1
ATOM 5627 C C . ALA E 1 56 ? -28.982 -14.676 -39.173 1.00 64.90 109 ALA E C 1
ATOM 5628 O O . ALA E 1 56 ? -27.769 -14.885 -39.303 1.00 60.97 109 ALA E O 1
ATOM 5630 N N . LYS E 1 57 ? -29.715 -14.113 -40.134 1.00 69.82 110 LYS E N 1
ATOM 5631 C CA . LYS E 1 57 ? -29.083 -13.630 -41.361 1.00 69.23 110 LYS E CA 1
ATOM 5632 C C . LYS E 1 57 ? -27.965 -12.674 -40.996 1.00 65.90 110 LYS E C 1
ATOM 5633 O O . LYS E 1 57 ? -26.844 -12.840 -41.465 1.00 65.69 110 LYS E O 1
ATOM 5639 N N . GLU E 1 58 ? -28.281 -11.686 -40.148 1.00 67.80 111 GLU E N 1
ATOM 5640 C CA . GLU E 1 58 ? -27.350 -10.589 -39.817 1.00 68.97 111 GLU E CA 1
ATOM 5641 C C . GLU E 1 58 ? -26.147 -11.075 -39.017 1.00 63.83 111 GLU E C 1
ATOM 5642 O O . GLU E 1 58 ? -25.016 -10.596 -39.202 1.00 60.42 111 GLU E O 1
ATOM 5648 N N . ARG E 1 59 ? -26.392 -12.022 -38.119 1.00 57.76 112 ARG E N 1
ATOM 5649 C CA . ARG E 1 59 ? -25.306 -12.538 -37.316 1.00 57.77 112 ARG E CA 1
ATOM 5650 C C . ARG E 1 59 ? -24.272 -13.130 -38.251 1.00 61.87 112 ARG E C 1
ATOM 5651 O O . ARG E 1 59 ? -23.095 -12.781 -38.178 1.00 62.19 112 ARG E O 1
ATOM 5659 N N . ALA E 1 60 ? -24.729 -14.013 -39.141 1.00 57.10 113 ALA E N 1
ATOM 5660 C CA . ALA E 1 60 ? -23.870 -14.617 -40.155 1.00 55.87 113 ALA E CA 1
ATOM 5661 C C . ALA E 1 60 ? -23.068 -13.556 -40.902 1.00 55.19 113 ALA E C 1
ATOM 5662 O O . ALA E 1 60 ? -21.863 -13.694 -41.067 1.00 58.48 113 ALA E O 1
ATOM 5664 N N . SER E 1 61 ? -23.737 -12.497 -41.352 1.00 59.16 114 SER E N 1
ATOM 5665 C CA . SER E 1 61 ? -23.061 -11.423 -42.081 1.00 63.51 114 SER E CA 1
ATOM 5666 C C . SER E 1 61 ? -22.037 -10.698 -41.209 1.00 65.90 114 SER E C 1
ATOM 5667 O O . SER E 1 61 ? -21.078 -10.093 -41.723 1.00 66.20 114 SER E O 1
ATOM 5670 N N . ALA E 1 62 ? -22.263 -10.743 -39.896 1.00 55.07 115 ALA E N 1
ATOM 5671 C CA . ALA E 1 62 ? -21.362 -10.106 -38.947 1.00 55.69 115 ALA E CA 1
ATOM 5672 C C . ALA E 1 62 ? -20.095 -10.939 -38.784 1.00 55.93 115 ALA E C 1
ATOM 5673 O O . ALA E 1 62 ? -18.983 -10.398 -38.825 1.00 53.93 115 ALA E O 1
ATOM 5675 N N . GLU E 1 63 ? -20.271 -12.252 -38.613 1.00 64.27 116 GLU E N 1
ATOM 5676 C CA . GLU E 1 63 ? -19.141 -13.179 -38.478 1.00 67.19 116 GLU E CA 1
ATOM 5677 C C . GLU E 1 63 ? -18.296 -13.134 -39.744 1.00 67.56 116 GLU E C 1
ATOM 5678 O O . GLU E 1 63 ? -17.079 -13.288 -39.702 1.00 70.10 116 GLU E O 1
ATOM 5684 N N . THR E 1 64 ? -18.955 -12.909 -40.875 1.00 61.61 117 THR E N 1
ATOM 5685 C CA . THR E 1 64 ? -18.260 -12.799 -42.147 1.00 63.93 117 THR E CA 1
ATOM 5686 C C . THR E 1 64 ? -17.344 -11.578 -42.138 1.00 61.92 117 THR E C 1
ATOM 5687 O O . THR E 1 64 ? -16.152 -11.687 -42.429 1.00 60.88 117 THR E O 1
ATOM 5691 N N . TYR E 1 65 ? -17.904 -10.423 -41.778 1.00 66.28 118 TYR E N 1
ATOM 5692 C CA . TYR E 1 65 ? -17.117 -9.199 -41.627 1.00 61.77 118 TYR E CA 1
ATOM 5693 C C . TYR E 1 65 ? -15.835 -9.435 -40.812 1.00 59.37 118 TYR E C 1
ATOM 5694 O O . TYR E 1 65 ? -14.745 -9.028 -41.214 1.00 65.33 118 TYR E O 1
ATOM 5703 N N . ASN E 1 66 ? -15.953 -10.107 -39.677 1.00 65.67 119 ASN E N 1
ATOM 5704 C CA . ASN E 1 66 ? -14.769 -10.374 -38.857 1.00 73.13 119 ASN E CA 1
ATOM 5705 C C . ASN E 1 66 ? -13.676 -11.176 -39.584 1.00 76.06 119 ASN E C 1
ATOM 5706 O O . ASN E 1 66 ? -12.510 -10.766 -39.613 1.00 79.50 119 ASN E O 1
ATOM 5711 N N . ASN E 1 67 ? -14.051 -12.306 -40.178 1.00 67.07 120 ASN E N 1
ATOM 5712 C CA . ASN E 1 67 ? -13.095 -13.104 -40.937 1.00 69.04 120 ASN E CA 1
ATOM 5713 C C . ASN E 1 67 ? -12.317 -12.262 -41.942 1.00 72.02 120 ASN E C 1
ATOM 5714 O O . ASN E 1 67 ? -11.095 -12.389 -42.050 1.00 73.81 120 ASN E O 1
ATOM 5719 N N . ASN E 1 68 ? -13.032 -11.382 -42.643 1.00 67.17 121 ASN E N 1
ATOM 5720 C CA . ASN E 1 68 ? -12.469 -10.574 -43.733 1.00 73.57 121 ASN E CA 1
ATOM 5721 C C . ASN E 1 68 ? -11.559 -9.429 -43.299 1.00 74.94 121 ASN E C 1
ATOM 5722 O O . ASN E 1 68 ? -10.564 -9.144 -43.963 1.00 77.92 121 ASN E O 1
ATOM 5727 N N . LEU E 1 69 ? -11.923 -8.763 -42.206 1.00 80.68 122 LEU E N 1
ATOM 5728 C CA . LEU E 1 69 ? -11.080 -7.739 -41.587 1.00 79.07 122 LEU E CA 1
ATOM 5729 C C . LEU E 1 69 ? -9.859 -8.409 -40.934 1.00 80.21 122 LEU E C 1
ATOM 5730 O O . LEU E 1 69 ? -10.043 -9.378 -40.181 1.00 80.21 122 LEU E O 1
ATOM 5735 N N . GLU E 1 70 ? -8.619 -7.956 -41.180 1.00 92.49 123 GLU E N 1
ATOM 5736 C CA . GLU E 1 70 ? -8.179 -6.793 -41.980 1.00 98.92 123 GLU E CA 1
ATOM 5737 C C . GLU E 1 70 ? -7.381 -5.847 -41.076 1.00 100.60 123 GLU E C 1
ATOM 5738 O O . GLU E 1 70 ? -7.775 -4.700 -40.854 1.00 102.21 123 GLU E O 1
ATOM 5744 N N . SER E 1 71 ? -6.256 -6.338 -40.562 1.00 84.99 124 SER E N 1
ATOM 5745 C CA . SER E 1 71 ? -5.492 -5.625 -39.532 1.00 83.12 124 SER E CA 1
ATOM 5746 C C . SER E 1 71 ? -4.706 -4.403 -40.037 1.00 85.38 124 SER E C 1
ATOM 5747 O O . SER E 1 71 ? -4.004 -4.470 -41.047 1.00 88.62 124 SER E O 1
ATOM 5750 N N . ALA E 1 72 ? -4.829 -3.290 -39.316 1.00 77.18 125 ALA E N 1
ATOM 5751 C CA . ALA E 1 72 ? -4.106 -2.061 -39.640 1.00 80.33 125 ALA E CA 1
ATOM 5752 C C . ALA E 1 72 ? -3.811 -1.236 -38.374 1.00 78.33 125 ALA E C 1
ATOM 5753 O O . ALA E 1 72 ? -4.240 -1.601 -37.277 1.00 72.58 125 ALA E O 1
ATOM 5755 N N . PRO E 1 73 ? -3.055 -0.130 -38.519 1.00 87.26 126 PRO E N 1
ATOM 5756 C CA . PRO E 1 73 ? -2.881 0.821 -37.416 1.00 84.46 126 PRO E CA 1
ATOM 5757 C C . PRO E 1 73 ? -4.203 1.197 -36.739 1.00 82.58 126 PRO E C 1
ATOM 5758 O O . PRO E 1 73 ? -5.135 1.654 -37.422 1.00 76.88 126 PRO E O 1
ATOM 5762 N N . ILE E 1 74 ? -4.274 1.005 -35.417 1.00 88.58 127 ILE E N 1
ATOM 5763 C CA . ILE E 1 74 ? -5.425 1.456 -34.627 1.00 82.55 127 ILE E CA 1
ATOM 5764 C C . ILE E 1 74 ? -5.124 2.775 -33.921 1.00 79.38 127 ILE E C 1
ATOM 5765 O O . ILE E 1 74 ? -4.134 2.892 -33.194 1.00 82.21 127 ILE E O 1
ATOM 5770 N N . LEU E 1 75 ? -5.978 3.768 -34.134 1.00 67.11 128 LEU E N 1
ATOM 5771 C CA . LEU E 1 75 ? -5.728 5.084 -33.573 1.00 70.09 128 LEU E CA 1
ATOM 5772 C C . LEU E 1 75 ? -6.553 5.337 -32.316 1.00 69.00 128 LEU E C 1
ATOM 5773 O O . LEU E 1 75 ? -7.573 4.688 -32.088 1.00 64.58 128 LEU E O 1
ATOM 5778 N N . ASP E 1 76 ? -6.107 6.288 -31.502 1.00 64.36 129 ASP E N 1
ATOM 5779 C CA . ASP E 1 76 ? -6.839 6.667 -30.305 1.00 60.66 129 ASP E CA 1
ATOM 5780 C C . ASP E 1 76 ? -8.225 7.260 -30.615 1.00 61.48 129 ASP E C 1
ATOM 5781 O O . ASP E 1 76 ? -8.354 8.234 -31.367 1.00 64.91 129 ASP E O 1
ATOM 5786 N N . PRO E 1 77 ? -9.265 6.673 -30.014 1.00 55.33 130 PRO E N 1
ATOM 5787 C CA . PRO E 1 77 ? -10.668 7.072 -30.168 1.00 56.81 130 PRO E CA 1
ATOM 5788 C C . PRO E 1 77 ? -10.928 8.563 -29.950 1.00 57.83 130 PRO E C 1
ATOM 5789 O O . PRO E 1 77 ? -11.828 9.091 -30.593 1.00 62.67 130 PRO E O 1
ATOM 5793 N N . TRP E 1 78 ? -10.175 9.219 -29.069 1.00 60.71 131 TRP E N 1
ATOM 5794 C CA . TRP E 1 78 ? -10.495 10.599 -28.669 1.00 63.93 131 TRP E CA 1
ATOM 5795 C C . TRP E 1 78 ? -9.663 11.646 -29.378 1.00 66.86 131 TRP E C 1
ATOM 5796 O O . TRP E 1 78 ? -9.993 12.827 -29.343 1.00 66.45 131 TRP E O 1
ATOM 5807 N N . LEU E 1 79 ? -8.570 11.211 -29.991 1.00 78.06 132 LEU E N 1
ATOM 5808 C CA . LEU E 1 79 ? -7.688 12.124 -30.711 1.00 86.53 132 LEU E CA 1
ATOM 5809 C C . LEU E 1 79 ? -7.680 11.735 -32.190 1.00 91.04 132 LEU E C 1
ATOM 5810 O O . LEU E 1 79 ? -6.732 11.105 -32.692 1.00 85.24 132 LEU E O 1
ATOM 5815 N N . GLU E 1 80 ? -8.761 12.127 -32.867 1.00 107.28 133 GLU E N 1
ATOM 5816 C CA . GLU E 1 80 ? -9.085 11.652 -34.206 1.00 111.85 133 GLU E CA 1
ATOM 5817 C C . GLU E 1 80 ? -10.546 11.997 -34.513 1.00 113.68 133 GLU E C 1
ATOM 5818 O O . GLU E 1 80 ? -10.953 12.108 -35.681 1.00 115.31 133 GLU E O 1
ATOM 5824 N N . SER E 1 81 ? -11.325 12.180 -33.449 1.00 95.21 134 SER E N 1
ATOM 5825 C CA . SER E 1 81 ? -12.776 12.347 -33.555 1.00 98.99 134 SER E CA 1
ATOM 5826 C C . SER E 1 81 ? -13.287 13.755 -33.170 1.00 99.07 134 SER E C 1
ATOM 5827 O O . SER E 1 81 ? -14.500 14.028 -33.168 1.00 91.70 134 SER E O 1
ATOM 5830 N N . THR E 1 86 ? -13.400 6.305 -45.817 1.00 84.01 139 THR E N 1
ATOM 5831 C CA . THR E 1 86 ? -14.777 6.799 -45.821 1.00 89.36 139 THR E CA 1
ATOM 5832 C C . THR E 1 86 ? -15.713 5.782 -46.490 1.00 90.28 139 THR E C 1
ATOM 5833 O O . THR E 1 86 ? -16.875 5.647 -46.088 1.00 86.08 139 THR E O 1
ATOM 5837 N N . PRO E 1 87 ? -15.210 5.063 -47.516 1.00 95.95 140 PRO E N 1
ATOM 5838 C CA . PRO E 1 87 ? -15.982 3.985 -48.155 1.00 93.25 140 PRO E CA 1
ATOM 5839 C C . PRO E 1 87 ? -16.031 2.731 -47.293 1.00 93.51 140 PRO E C 1
ATOM 5840 O O . PRO E 1 87 ? -17.126 2.217 -47.031 1.00 91.22 140 PRO E O 1
ATOM 5844 N N . GLN E 1 88 ? -14.867 2.240 -46.864 1.00 93.63 141 GLN E N 1
ATOM 5845 C CA . GLN E 1 88 ? -14.818 1.054 -46.009 1.00 92.40 141 GLN E CA 1
ATOM 5846 C C . GLN E 1 88 ? -15.734 1.246 -44.808 1.00 85.78 141 GLN E C 1
ATOM 5847 O O . GLN E 1 88 ? -16.420 0.314 -44.372 1.00 78.59 141 GLN E O 1
ATOM 5853 N N . TYR E 1 89 ? -15.744 2.474 -44.294 1.00 80.93 142 TYR E N 1
ATOM 5854 C CA . TYR E 1 89 ? -16.580 2.845 -43.157 1.00 75.65 142 TYR E CA 1
ATOM 5855 C C . TYR E 1 89 ? -18.066 2.630 -43.446 1.00 75.18 142 TYR E C 1
ATOM 5856 O O . TYR E 1 89 ? -18.813 2.145 -42.587 1.00 70.86 142 TYR E O 1
ATOM 5865 N N . GLN E 1 90 ? -18.492 2.983 -44.655 1.00 78.05 143 GLN E N 1
ATOM 5866 C CA . GLN E 1 90 ? -19.909 2.920 -45.006 1.00 76.48 143 GLN E CA 1
ATOM 5867 C C . GLN E 1 90 ? -20.426 1.490 -45.032 1.00 75.72 143 GLN E C 1
ATOM 5868 O O . GLN E 1 90 ? -21.621 1.260 -44.816 1.00 72.96 143 GLN E O 1
ATOM 5874 N N . ALA E 1 91 ? -19.529 0.540 -45.297 1.00 74.04 144 ALA E N 1
ATOM 5875 C CA . ALA E 1 91 ? -19.901 -0.874 -45.317 1.00 76.41 144 ALA E CA 1
ATOM 5876 C C . ALA E 1 91 ? -20.035 -1.340 -43.882 1.00 73.46 144 ALA E C 1
ATOM 5877 O O . ALA E 1 91 ? -20.794 -2.266 -43.567 1.00 68.71 144 ALA E O 1
ATOM 5879 N N . TYR E 1 92 ? -19.279 -0.672 -43.015 1.00 76.75 145 TYR E N 1
ATOM 5880 C CA . TYR E 1 92 ? -19.248 -0.984 -41.595 1.00 71.40 145 TYR E CA 1
ATOM 5881 C C . TYR E 1 92 ? -20.585 -0.642 -40.944 1.00 65.44 145 TYR E C 1
ATOM 5882 O O . TYR E 1 92 ? -21.127 -1.439 -40.187 1.00 63.33 145 TYR E O 1
ATOM 5891 N N . LEU E 1 93 ? -21.135 0.520 -41.279 1.00 63.73 146 LEU E N 1
ATOM 5892 C CA . LEU E 1 93 ? -22.443 0.924 -40.776 1.00 63.43 146 LEU E CA 1
ATOM 5893 C C . LEU E 1 93 ? -23.558 -0.047 -41.132 1.00 69.15 146 LEU E C 1
ATOM 5894 O O . LEU E 1 93 ? -24.614 -0.051 -40.495 1.00 69.94 146 LEU E O 1
ATOM 5899 N N . HIS E 1 94 ? -23.349 -0.856 -42.162 1.00 84.38 147 HIS E N 1
ATOM 5900 C CA . HIS E 1 94 ? -24.425 -1.720 -42.625 1.00 85.03 147 HIS E CA 1
ATOM 5901 C C . HIS E 1 94 ? -24.488 -3.027 -41.850 1.00 77.78 147 HIS E C 1
ATOM 5902 O O . HIS E 1 94 ? -25.486 -3.751 -41.926 1.00 78.47 147 HIS E O 1
ATOM 5909 N N . GLU E 1 95 ? -23.431 -3.312 -41.092 1.00 62.70 148 GLU E N 1
ATOM 5910 C CA . GLU E 1 95 ? -23.399 -4.492 -40.227 1.00 58.71 148 GLU E CA 1
ATOM 5911 C C . GLU E 1 95 ? -24.131 -4.218 -38.921 1.00 58.30 148 GLU E C 1
ATOM 5912 O O . GLU E 1 95 ? -24.210 -3.078 -38.463 1.00 58.87 148 GLU E O 1
ATOM 5918 N N . MET E 1 96 ? -24.662 -5.272 -38.320 1.00 65.50 149 MET E N 1
ATOM 5919 C CA . MET E 1 96 ? -25.423 -5.133 -37.086 1.00 62.19 149 MET E CA 1
ATOM 5920 C C . MET E 1 96 ? -26.207 -3.832 -37.128 1.00 62.88 149 MET E C 1
ATOM 5921 O O . MET E 1 96 ? -25.841 -2.866 -36.466 1.00 61.14 149 MET E O 1
ATOM 5926 N N . ASP E 1 97 ? -27.260 -3.798 -37.942 1.00 65.53 150 ASP E N 1
ATOM 5927 C CA . ASP E 1 97 ? -28.103 -2.611 -38.034 1.00 68.08 150 ASP E CA 1
ATOM 5928 C C . ASP E 1 97 ? -29.570 -2.973 -38.215 1.00 66.07 150 ASP E C 1
ATOM 5929 O O . ASP E 1 97 ? -30.286 -2.348 -38.986 1.00 70.20 150 ASP E O 1
ATOM 5934 N N . ILE E 1 98 ? -30.013 -3.991 -37.496 1.00 67.68 151 ILE E N 1
ATOM 5935 C CA . ILE E 1 98 ? -31.437 -4.264 -37.377 1.00 67.20 151 ILE E CA 1
ATOM 5936 C C . ILE E 1 98 ? -32.075 -3.100 -36.619 1.00 66.13 151 ILE E C 1
ATOM 5937 O O . ILE E 1 98 ? -33.200 -2.680 -36.913 1.00 64.15 151 ILE E O 1
ATOM 5942 N N . ASP E 1 99 ? -31.321 -2.592 -35.642 1.00 72.19 152 ASP E N 1
ATOM 5943 C CA . ASP E 1 99 ? -31.710 -1.459 -34.822 1.00 65.98 152 ASP E CA 1
ATOM 5944 C C . ASP E 1 99 ? -30.523 -0.532 -34.729 1.00 70.06 152 ASP E C 1
ATOM 5945 O O . ASP E 1 99 ? -29.390 -0.930 -35.032 1.00 71.48 152 ASP E O 1
ATOM 5950 N N . PRO E 1 100 ? -30.767 0.713 -34.293 1.00 70.40 153 PRO E N 1
ATOM 5951 C CA . PRO E 1 100 ? -29.678 1.690 -34.197 1.00 66.59 153 PRO E CA 1
ATOM 5952 C C . PRO E 1 100 ? -28.627 1.230 -33.184 1.00 60.88 153 PRO E C 1
ATOM 5953 O O . PRO E 1 100 ? -27.439 1.549 -33.310 1.00 58.45 153 PRO E O 1
ATOM 5957 N N . VAL E 1 101 ? -29.070 0.455 -32.202 1.00 50.19 154 VAL E N 1
ATOM 5958 C CA . VAL E 1 101 ? -28.172 -0.123 -31.212 1.00 47.93 154 VAL E CA 1
ATOM 5959 C C . VAL E 1 101 ? -27.465 -1.388 -31.747 1.00 47.64 154 VAL E C 1
ATOM 5960 O O . VAL E 1 101 ? -28.094 -2.415 -31.980 1.00 48.89 154 VAL E O 1
ATOM 5964 N N . MET E 1 102 ? -26.157 -1.307 -31.951 1.00 46.81 155 MET E N 1
ATOM 5965 C CA . MET E 1 102 ? -25.399 -2.450 -32.444 1.00 47.83 155 MET E CA 1
ATOM 5966 C C . MET E 1 102 ? -25.367 -3.619 -31.436 1.00 50.64 155 MET E C 1
ATOM 5967 O O . MET E 1 102 ? -25.485 -4.788 -31.812 1.00 47.51 155 MET E O 1
ATOM 5972 N N . ALA E 1 103 ? -25.209 -3.302 -30.153 1.00 48.47 156 ALA E N 1
ATOM 5973 C CA . ALA E 1 103 ? -25.149 -4.328 -29.109 1.00 42.06 156 ALA E CA 1
ATOM 5974 C C . ALA E 1 103 ? -25.390 -3.673 -27.763 1.00 42.13 156 ALA E C 1
ATOM 5975 O O . ALA E 1 103 ? -25.542 -2.455 -27.681 1.00 44.03 156 ALA E O 1
ATOM 5977 N N . ARG E 1 104 ? -25.434 -4.469 -26.704 1.00 38.79 157 ARG E N 1
ATOM 5978 C CA . ARG E 1 104 ? -25.550 -3.916 -25.364 1.00 39.18 157 ARG E CA 1
ATOM 5979 C C . ARG E 1 104 ? -24.527 -4.581 -24.459 1.00 41.56 157 ARG E C 1
ATOM 5980 O O . ARG E 1 104 ? -24.173 -5.734 -24.681 1.00 39.95 157 ARG E O 1
ATOM 5988 N N . ILE E 1 105 ? -24.007 -3.847 -23.476 1.00 40.43 158 ILE E N 1
ATOM 5989 C CA . ILE E 1 105 ? -23.028 -4.418 -22.561 1.00 35.16 158 ILE E CA 1
ATOM 5990 C C . ILE E 1 105 ? -23.469 -4.164 -21.146 1.00 35.71 158 ILE E C 1
ATOM 5991 O O . ILE E 1 105 ? -23.748 -3.037 -20.789 1.00 39.03 158 ILE E O 1
ATOM 5996 N N . VAL E 1 106 ? -23.582 -5.223 -20.361 1.00 33.73 159 VAL E N 1
ATOM 5997 C CA . VAL E 1 106 ? -23.834 -5.101 -18.940 1.00 36.79 159 VAL E CA 1
ATOM 5998 C C . VAL E 1 106 ? -22.590 -5.571 -18.160 1.00 40.17 159 VAL E C 1
ATOM 5999 O O . VAL E 1 106 ? -22.028 -6.647 -18.422 1.00 36.46 159 VAL E O 1
ATOM 6003 N N . ILE E 1 107 ? -22.130 -4.728 -17.237 1.00 33.90 160 ILE E N 1
ATOM 6004 C CA . ILE E 1 107 ? -21.037 -5.089 -16.360 1.00 31.28 160 ILE E CA 1
ATOM 6005 C C . ILE E 1 107 ? -21.625 -5.028 -14.985 1.00 33.04 160 ILE E C 1
ATOM 6006 O O . ILE E 1 107 ? -21.653 -3.982 -14.362 1.00 37.32 160 ILE E O 1
ATOM 6011 N N . PRO E 1 108 ? -22.134 -6.155 -14.506 1.00 40.09 161 PRO E N 1
ATOM 6012 C CA . PRO E 1 108 ? -22.984 -6.108 -13.315 1.00 39.29 161 PRO E CA 1
ATOM 6013 C C . PRO E 1 108 ? -22.280 -5.495 -12.098 1.00 39.24 161 PRO E C 1
ATOM 6014 O O . PRO E 1 108 ? -22.890 -4.676 -11.428 1.00 38.45 161 PRO E O 1
ATOM 6018 N N . SER E 1 109 ? -21.036 -5.886 -11.816 1.00 36.31 162 SER E N 1
ATOM 6019 C CA . SER E 1 109 ? -20.415 -5.498 -10.551 1.00 34.08 162 SER E CA 1
ATOM 6020 C C . SER E 1 109 ? -20.189 -3.996 -10.429 1.00 35.63 162 SER E C 1
ATOM 6021 O O . SER E 1 109 ? -20.116 -3.489 -9.321 1.00 37.01 162 SER E O 1
ATOM 6024 N N . ILE E 1 110 ? -20.089 -3.280 -11.548 1.00 36.36 163 ILE E N 1
ATOM 6025 C CA . ILE E 1 110 ? -20.021 -1.817 -11.491 1.00 33.55 163 ILE E CA 1
ATOM 6026 C C . ILE E 1 110 ? -21.273 -1.124 -12.036 1.00 36.97 163 ILE E C 1
ATOM 6027 O O . ILE E 1 110 ? -21.220 0.028 -12.464 1.00 33.03 163 ILE E O 1
ATOM 6032 N N . HIS E 1 111 ? -22.396 -1.836 -12.038 1.00 37.94 164 HIS E N 1
ATOM 6033 C CA . HIS E 1 111 ? -23.673 -1.222 -12.389 1.00 32.50 164 HIS E CA 1
ATOM 6034 C C . HIS E 1 111 ? -23.757 -0.568 -13.777 1.00 33.29 164 HIS E C 1
ATOM 6035 O O . HIS E 1 111 ? -24.560 0.331 -13.999 1.00 32.51 164 HIS E O 1
ATOM 6042 N N . VAL E 1 112 ? -22.959 -1.056 -14.724 1.00 35.16 165 VAL E N 1
ATOM 6043 C CA . VAL E 1 112 ? -23.056 -0.601 -16.110 1.00 35.24 165 VAL E CA 1
ATOM 6044 C C . VAL E 1 112 ? -24.055 -1.417 -16.939 1.00 35.50 165 VAL E C 1
ATOM 6045 O O . VAL E 1 112 ? -23.936 -2.634 -17.028 1.00 35.90 165 VAL E O 1
ATOM 6049 N N . SER E 1 113 ? -25.044 -0.736 -17.521 1.00 36.87 166 SER E N 1
ATOM 6050 C CA . SER E 1 113 ? -25.885 -1.286 -18.593 1.00 36.04 166 SER E CA 1
ATOM 6051 C C . SER E 1 113 ? -26.075 -0.270 -19.735 1.00 38.53 166 SER E C 1
ATOM 6052 O O . SER E 1 113 ? -26.985 0.572 -19.707 1.00 35.93 166 SER E O 1
ATOM 6055 N N . LEU E 1 114 ? -25.204 -0.358 -20.736 1.00 35.10 167 LEU E N 1
ATOM 6056 C CA . LEU E 1 114 ? -25.100 0.660 -21.777 1.00 35.22 167 LEU E CA 1
ATOM 6057 C C . LEU E 1 114 ? -25.284 0.088 -23.186 1.00 41.52 167 LEU E C 1
ATOM 6058 O O . LEU E 1 114 ? -24.882 -1.047 -23.451 1.00 39.00 167 LEU E O 1
ATOM 6063 N N . PRO E 1 115 ? -25.873 0.879 -24.109 1.00 37.62 168 PRO E N 1
ATOM 6064 C CA . PRO E 1 115 ? -25.944 0.434 -25.499 1.00 34.47 168 PRO E CA 1
ATOM 6065 C C . PRO E 1 115 ? -24.654 0.765 -26.179 1.00 33.38 168 PRO E C 1
ATOM 6066 O O . PRO E 1 115 ? -23.937 1.633 -25.710 1.00 35.32 168 PRO E O 1
ATOM 6070 N N . ILE E 1 116 ? -24.365 0.049 -27.253 1.00 38.53 169 ILE E N 1
ATOM 6071 C CA . ILE E 1 116 ? -23.128 0.175 -27.993 1.00 37.99 169 ILE E CA 1
ATOM 6072 C C . ILE E 1 116 ? -23.506 0.566 -29.410 1.00 44.70 169 ILE E C 1
ATOM 6073 O O . ILE E 1 116 ? -24.326 -0.116 -30.039 1.00 47.46 169 ILE E O 1
ATOM 6078 N N . TYR E 1 117 ? -22.918 1.653 -29.907 1.00 43.89 170 TYR E N 1
ATOM 6079 C CA . TYR E 1 117 ? -23.214 2.183 -31.235 1.00 42.72 170 TYR E CA 1
ATOM 6080 C C . TYR E 1 117 ? -21.979 2.100 -32.130 1.00 48.58 170 TYR E C 1
ATOM 6081 O O . TYR E 1 117 ? -20.854 1.987 -31.633 1.00 49.37 170 TYR E O 1
ATOM 6090 N N . HIS E 1 118 ? -22.188 2.155 -33.444 1.00 41.42 171 HIS E N 1
ATOM 6091 C CA . HIS E 1 118 ? -21.085 2.074 -34.391 1.00 46.19 171 HIS E CA 1
ATOM 6092 C C . HIS E 1 118 ? -20.200 3.271 -34.169 1.00 45.47 171 HIS E C 1
ATOM 6093 O O . HIS E 1 118 ? -20.711 4.368 -33.969 1.00 44.62 171 HIS E O 1
ATOM 6100 N N . GLY E 1 119 ? -18.885 3.065 -34.229 1.00 44.93 172 GLY E N 1
ATOM 6101 C CA . GLY E 1 119 ? -17.934 4.165 -34.313 1.00 49.11 172 GLY E CA 1
ATOM 6102 C C . GLY E 1 119 ? -17.651 4.889 -33.007 1.00 52.14 172 GLY E C 1
ATOM 6103 O O . GLY E 1 119 ? -18.314 4.633 -32.004 1.00 46.49 172 GLY E O 1
ATOM 6104 N N . THR E 1 120 ? -16.672 5.798 -33.026 1.00 65.87 173 THR E N 1
ATOM 6105 C CA . THR E 1 120 ? -16.240 6.523 -31.823 1.00 62.18 173 THR E CA 1
ATOM 6106 C C . THR E 1 120 ? -16.146 8.046 -31.994 1.00 66.34 173 THR E C 1
ATOM 6107 O O . THR E 1 120 ? -15.238 8.693 -31.464 1.00 68.21 173 THR E O 1
ATOM 6111 N N . ASP E 1 121 ? -17.095 8.615 -32.726 1.00 71.75 174 ASP E N 1
ATOM 6112 C CA . ASP E 1 121 ? -17.135 10.055 -32.928 1.00 76.80 174 ASP E CA 1
ATOM 6113 C C . ASP E 1 121 ? -17.749 10.712 -31.701 1.00 74.45 174 ASP E C 1
ATOM 6114 O O . ASP E 1 121 ? -18.526 10.078 -30.979 1.00 70.11 174 ASP E O 1
ATOM 6119 N N . SER E 1 122 ? -17.430 11.987 -31.493 1.00 66.93 175 SER E N 1
ATOM 6120 C CA . SER E 1 122 ? -17.844 12.680 -30.285 1.00 62.10 175 SER E CA 1
ATOM 6121 C C . SER E 1 122 ? -19.342 12.577 -29.976 1.00 58.74 175 SER E C 1
ATOM 6122 O O . SER E 1 122 ? -19.715 12.416 -28.816 1.00 60.56 175 SER E O 1
ATOM 6125 N N . ARG E 1 123 ? -20.205 12.660 -30.983 1.00 58.82 176 ARG E N 1
ATOM 6126 C CA . ARG E 1 123 ? -21.638 12.667 -30.691 1.00 62.02 176 ARG E CA 1
ATOM 6127 C C . ARG E 1 123 ? -22.122 11.313 -30.236 1.00 61.80 176 ARG E C 1
ATOM 6128 O O . ARG E 1 123 ? -23.044 11.217 -29.423 1.00 64.02 176 ARG E O 1
ATOM 6136 N N . THR E 1 124 ? -21.503 10.268 -30.771 1.00 56.78 177 THR E N 1
ATOM 6137 C CA . THR E 1 124 ? -21.886 8.912 -30.429 1.00 55.61 177 THR E CA 1
ATOM 6138 C C . THR E 1 124 ? -21.475 8.599 -28.995 1.00 50.78 177 THR E C 1
ATOM 6139 O O . THR E 1 124 ? -22.282 8.095 -28.209 1.00 50.17 177 THR E O 1
ATOM 6143 N N . LEU E 1 125 ? -20.233 8.929 -28.647 1.00 51.78 178 LEU E N 1
ATOM 6144 C CA . LEU E 1 125 ? -19.733 8.702 -27.290 1.00 47.48 178 LEU E CA 1
ATOM 6145 C C . LEU E 1 125 ? -20.544 9.440 -26.213 1.00 49.20 178 LEU E C 1
ATOM 6146 O O . LEU E 1 125 ? -20.373 9.195 -25.017 1.00 47.70 178 LEU E O 1
ATOM 6151 N N . THR E 1 126 ? -21.430 10.330 -26.660 1.00 55.19 179 THR E N 1
ATOM 6152 C CA . THR E 1 126 ? -22.383 11.046 -25.809 1.00 53.64 179 THR E CA 1
ATOM 6153 C C . THR E 1 126 ? -23.607 10.203 -25.460 1.00 52.55 179 THR E C 1
ATOM 6154 O O . THR E 1 126 ? -24.281 10.456 -24.458 1.00 52.03 179 THR E O 1
ATOM 6158 N N . GLU E 1 127 ? -23.925 9.217 -26.293 1.00 56.52 180 GLU E N 1
ATOM 6159 C CA . GLU E 1 127 ? -25.195 8.515 -26.119 1.00 57.54 180 GLU E CA 1
ATOM 6160 C C . GLU E 1 127 ? -25.058 7.067 -25.684 1.00 51.87 180 GLU E C 1
ATOM 6161 O O . GLU E 1 127 ? -26.045 6.425 -25.305 1.00 53.13 180 GLU E O 1
ATOM 6167 N N . GLY E 1 128 ? -23.832 6.565 -25.722 1.00 44.78 181 GLY E N 1
ATOM 6168 C CA . GLY E 1 128 ? -23.564 5.215 -25.284 1.00 40.91 181 GLY E CA 1
ATOM 6169 C C . GLY E 1 128 ? -22.122 4.829 -25.515 1.00 43.69 181 GLY E C 1
ATOM 6170 O O . GLY E 1 128 ? -21.258 5.695 -25.724 1.00 44.45 181 GLY E O 1
ATOM 6171 N N . VAL E 1 129 ? -21.867 3.521 -25.476 1.00 41.46 182 VAL E N 1
ATOM 6172 C CA . VAL E 1 129 ? -20.535 2.979 -25.645 1.00 40.07 182 VAL E CA 1
ATOM 6173 C C . VAL E 1 129 ? -20.305 2.875 -27.124 1.00 43.20 182 VAL E C 1
ATOM 6174 O O . VAL E 1 129 ? -21.173 2.416 -27.840 1.00 47.15 182 VAL E O 1
ATOM 6178 N N . GLY E 1 130 ? -19.145 3.292 -27.601 1.00 39.88 183 GLY E N 1
ATOM 6179 C CA . GLY E 1 130 ? -18.930 3.316 -29.028 1.00 37.16 183 GLY E CA 1
ATOM 6180 C C . GLY E 1 130 ? -17.994 2.227 -29.466 1.00 43.09 183 GLY E C 1
ATOM 6181 O O . GLY E 1 130 ? -16.908 2.086 -28.908 1.00 46.06 183 GLY E O 1
ATOM 6182 N N . HIS E 1 131 ? -18.400 1.449 -30.467 1.00 48.51 184 HIS E N 1
ATOM 6183 C CA . HIS E 1 131 ? -17.513 0.428 -31.014 1.00 42.40 184 HIS E CA 1
ATOM 6184 C C . HIS E 1 131 ? -16.393 1.036 -31.873 1.00 46.56 184 HIS E C 1
ATOM 6185 O O . HIS E 1 131 ? -16.645 1.820 -32.784 1.00 48.33 184 HIS E O 1
ATOM 6192 N N . LEU E 1 132 ? -15.155 0.656 -31.583 1.00 51.40 185 LEU E N 1
ATOM 6193 C CA . LEU E 1 132 ? -14.001 1.216 -32.277 1.00 51.95 185 LEU E CA 1
ATOM 6194 C C . LEU E 1 132 ? -13.868 0.624 -33.670 1.00 59.07 185 LEU E C 1
ATOM 6195 O O . LEU E 1 132 ? -13.696 -0.593 -33.839 1.00 56.79 185 LEU E O 1
ATOM 6200 N N . PHE E 1 133 ? -13.941 1.496 -34.670 1.00 69.88 186 PHE E N 1
ATOM 6201 C CA . PHE E 1 133 ? -13.828 1.080 -36.060 1.00 70.01 186 PHE E CA 1
ATOM 6202 C C . PHE E 1 133 ? -12.448 0.510 -36.366 1.00 72.16 186 PHE E C 1
ATOM 6203 O O . PHE E 1 133 ? -11.446 1.226 -36.256 1.00 74.23 186 PHE E O 1
ATOM 6211 N N . GLY E 1 134 ? -12.393 -0.761 -36.760 1.00 60.11 187 GLY E N 1
ATOM 6212 C CA . GLY E 1 134 ? -11.127 -1.391 -37.107 1.00 61.15 187 GLY E CA 1
ATOM 6213 C C . GLY E 1 134 ? -10.888 -2.634 -36.280 1.00 58.83 187 GLY E C 1
ATOM 6214 O O . GLY E 1 134 ? -9.954 -3.403 -36.500 1.00 58.55 187 GLY E O 1
ATOM 6215 N N . THR E 1 135 ? -11.760 -2.821 -35.308 1.00 53.95 188 THR E N 1
ATOM 6216 C CA . THR E 1 135 ? -11.658 -3.924 -34.385 1.00 53.30 188 THR E CA 1
ATOM 6217 C C . THR E 1 135 ? -12.854 -4.841 -34.631 1.00 52.67 188 THR E C 1
ATOM 6218 O O . THR E 1 135 ? -13.900 -4.393 -35.098 1.00 54.63 188 THR E O 1
ATOM 6222 N N . SER E 1 136 ? -12.697 -6.125 -34.350 1.00 47.01 189 SER E N 1
ATOM 6223 C CA . SER E 1 136 ? -13.742 -7.082 -34.660 1.00 48.60 189 SER E CA 1
ATOM 6224 C C . SER E 1 136 ? -15.066 -6.545 -34.160 1.00 49.26 189 SER E C 1
ATOM 6225 O O . SER E 1 136 ? -15.102 -5.839 -33.157 1.00 49.83 189 SER E O 1
ATOM 6228 N N . LEU E 1 137 ? -16.155 -6.861 -34.850 1.00 51.05 190 LEU E N 1
ATOM 6229 C CA . LEU E 1 137 ? -17.473 -6.544 -34.313 1.00 52.11 190 LEU E CA 1
ATOM 6230 C C . LEU E 1 137 ? -17.707 -7.432 -33.090 1.00 50.59 190 LEU E C 1
ATOM 6231 O O . LEU E 1 137 ? -17.099 -8.484 -32.976 1.00 50.23 190 LEU E O 1
ATOM 6236 N N . PRO E 1 138 ? -18.595 -7.012 -32.171 1.00 50.12 191 PRO E N 1
ATOM 6237 C CA . PRO E 1 138 ? -18.764 -7.754 -30.915 1.00 41.10 191 PRO E CA 1
ATOM 6238 C C . PRO E 1 138 ? -19.680 -8.948 -31.051 1.00 51.74 191 PRO E C 1
ATOM 6239 O O . PRO E 1 138 ? -20.747 -8.920 -30.425 1.00 49.12 191 PRO E O 1
ATOM 6243 N N . VAL E 1 139 ? -19.292 -9.964 -31.829 1.00 58.25 192 VAL E N 1
ATOM 6244 C CA . VAL E 1 139 ? -20.076 -11.205 -31.928 1.00 56.19 192 VAL E CA 1
ATOM 6245 C C . VAL E 1 139 ? -19.325 -12.427 -31.403 1.00 56.23 192 VAL E C 1
ATOM 6246 O O . VAL E 1 139 ? -19.907 -13.498 -31.267 1.00 58.60 192 VAL E O 1
ATOM 6250 N N . GLY E 1 140 ? -18.037 -12.267 -31.115 1.00 51.47 193 GLY E N 1
ATOM 6251 C CA . GLY E 1 140 ? -17.259 -13.323 -30.492 1.00 50.08 193 GLY E CA 1
ATOM 6252 C C . GLY E 1 140 ? -16.634 -14.303 -31.467 1.00 56.53 193 GLY E C 1
ATOM 6253 O O . GLY E 1 140 ? -16.767 -14.159 -32.684 1.00 55.18 193 GLY E O 1
ATOM 6254 N N . GLY E 1 141 ? -15.936 -15.297 -30.921 1.00 65.95 194 GLY E N 1
ATOM 6255 C CA . GLY E 1 141 ? -15.313 -16.337 -31.722 1.00 69.60 194 GLY E CA 1
ATOM 6256 C C . GLY E 1 141 ? -13.805 -16.224 -31.855 1.00 71.09 194 GLY E C 1
ATOM 6257 O O . GLY E 1 141 ? -13.263 -15.123 -31.799 1.00 70.50 194 GLY E O 1
ATOM 6258 N N . PRO E 1 142 ? -13.124 -17.367 -32.057 1.00 63.58 195 PRO E N 1
ATOM 6259 C CA . PRO E 1 142 ? -11.656 -17.467 -32.079 1.00 61.19 195 PRO E CA 1
ATOM 6260 C C . PRO E 1 142 ? -10.991 -16.413 -32.960 1.00 58.34 195 PRO E C 1
ATOM 6261 O O . PRO E 1 142 ? -11.591 -15.950 -33.923 1.00 56.61 195 PRO E O 1
ATOM 6265 N N . SER E 1 143 ? -9.758 -16.048 -32.619 1.00 66.22 196 SER E N 1
ATOM 6266 C CA . SER E 1 143 ? -9.026 -14.973 -33.296 1.00 67.02 196 SER E CA 1
ATOM 6267 C C . SER E 1 143 ? -9.875 -13.748 -33.546 1.00 64.17 196 SER E C 1
ATOM 6268 O O . SER E 1 143 ? -10.081 -13.346 -34.688 1.00 69.52 196 SER E O 1
ATOM 6271 N N . THR E 1 144 ? -10.346 -13.146 -32.462 1.00 64.12 197 THR E N 1
ATOM 6272 C CA . THR E 1 144 ? -11.238 -11.997 -32.540 1.00 61.69 197 THR E CA 1
ATOM 6273 C C . THR E 1 144 ? -10.958 -11.014 -31.399 1.00 57.72 197 THR E C 1
ATOM 6274 O O . THR E 1 144 ? -10.665 -11.419 -30.275 1.00 58.39 197 THR E O 1
ATOM 6278 N N . HIS E 1 145 ? -11.037 -9.721 -31.685 1.00 58.96 198 HIS E N 1
ATOM 6279 C CA . HIS E 1 145 ? -10.762 -8.717 -30.661 1.00 56.76 198 HIS E CA 1
ATOM 6280 C C . HIS E 1 145 ? -11.532 -7.430 -30.891 1.00 56.71 198 HIS E C 1
ATOM 6281 O O . HIS E 1 145 ? -11.123 -6.560 -31.684 1.00 56.40 198 HIS E O 1
ATOM 6288 N N . SER E 1 146 ? -12.647 -7.312 -30.182 1.00 50.86 199 SER E N 1
ATOM 6289 C CA . SER E 1 146 ? -13.501 -6.156 -30.313 1.00 46.25 199 SER E CA 1
ATOM 6290 C C . SER E 1 146 ? -13.141 -5.186 -29.198 1.00 49.19 199 SER E C 1
ATOM 6291 O O . SER E 1 146 ? -12.991 -5.585 -28.045 1.00 52.65 199 SER E O 1
ATOM 6294 N N . VAL E 1 147 ? -12.993 -3.916 -29.542 1.00 47.68 200 VAL E N 1
ATOM 6295 C CA . VAL E 1 147 ? -12.666 -2.880 -28.573 1.00 44.56 200 VAL E CA 1
ATOM 6296 C C . VAL E 1 147 ? -13.845 -1.915 -28.422 1.00 45.60 200 VAL E C 1
ATOM 6297 O O . VAL E 1 147 ? -14.323 -1.361 -29.414 1.00 47.83 200 VAL E O 1
ATOM 6301 N N . LEU E 1 148 ? -14.321 -1.744 -27.186 1.00 42.76 201 LEU E N 1
ATOM 6302 C CA . LEU E 1 148 ? -15.481 -0.893 -26.888 1.00 42.12 201 LEU E CA 1
ATOM 6303 C C . LEU E 1 148 ? -15.082 0.328 -26.079 1.00 43.39 201 LEU E C 1
ATOM 6304 O O . LEU E 1 148 ? -14.409 0.202 -25.056 1.00 40.51 201 LEU E O 1
ATOM 6309 N N . THR E 1 149 ? -15.516 1.501 -26.538 1.00 48.37 202 THR E N 1
ATOM 6310 C CA . THR E 1 149 ? -15.085 2.779 -25.984 1.00 45.95 202 THR E CA 1
ATOM 6311 C C . THR E 1 149 ? -16.160 3.506 -25.180 1.00 47.73 202 THR E C 1
ATOM 6312 O O . THR E 1 149 ? -17.309 3.605 -25.622 1.00 46.86 202 THR E O 1
ATOM 6316 N N . GLY E 1 150 ? -15.773 4.032 -24.014 1.00 40.82 203 GLY E N 1
ATOM 6317 C CA . GLY E 1 150 ? -16.679 4.806 -23.174 1.00 41.35 203 GLY E CA 1
ATOM 6318 C C . GLY E 1 150 ? -16.026 5.973 -22.438 1.00 42.73 203 GLY E C 1
ATOM 6319 O O . GLY E 1 150 ? -14.851 5.924 -22.077 1.00 43.02 203 GLY E O 1
ATOM 6320 N N . HIS E 1 151 ? -16.791 7.034 -22.210 1.00 45.14 204 HIS E N 1
ATOM 6321 C CA . HIS E 1 151 ? -16.246 8.221 -21.550 1.00 47.10 204 HIS E CA 1
ATOM 6322 C C . HIS E 1 151 ? -15.967 7.990 -20.065 1.00 47.76 204 HIS E C 1
ATOM 6323 O O . HIS E 1 151 ? -16.656 7.191 -19.415 1.00 49.50 204 HIS E O 1
ATOM 6330 N N . THR E 1 152 ? -14.948 8.672 -19.539 1.00 52.75 205 THR E N 1
ATOM 6331 C CA . THR E 1 152 ? -14.862 8.958 -18.099 1.00 48.86 205 THR E CA 1
ATOM 6332 C C . THR E 1 152 ? -14.857 10.459 -17.951 1.00 48.03 205 THR E C 1
ATOM 6333 O O . THR E 1 152 ? -13.985 11.122 -18.501 1.00 52.78 205 THR E O 1
ATOM 6337 N N . GLY E 1 153 ? -15.824 10.995 -17.213 1.00 39.56 206 GLY E N 1
ATOM 6338 C CA . GLY E 1 153 ? -15.847 12.408 -16.897 1.00 37.61 206 GLY E CA 1
ATOM 6339 C C . GLY E 1 153 ? -16.947 13.139 -17.624 1.00 44.14 206 GLY E C 1
ATOM 6340 O O . GLY E 1 153 ? -17.194 14.321 -17.384 1.00 46.41 206 GLY E O 1
ATOM 6341 N N . LEU E 1 154 ? -17.607 12.435 -18.535 1.00 53.26 207 LEU E N 1
ATOM 6342 C CA . LEU E 1 154 ? -18.677 13.037 -19.307 1.00 50.59 207 LEU E CA 1
ATOM 6343 C C . LEU E 1 154 ? -19.696 13.589 -18.319 1.00 51.66 207 LEU E C 1
ATOM 6344 O O . LEU E 1 154 ? -20.252 12.851 -17.494 1.00 49.30 207 LEU E O 1
ATOM 6349 N N . SER E 1 155 ? -19.916 14.897 -18.393 1.00 52.04 208 SER E N 1
ATOM 6350 C CA . SER E 1 155 ? -20.702 15.604 -17.391 1.00 51.26 208 SER E CA 1
ATOM 6351 C C . SER E 1 155 ? -22.131 15.086 -17.314 1.00 48.09 208 SER E C 1
ATOM 6352 O O . SER E 1 155 ? -22.831 15.273 -16.319 1.00 48.00 208 SER E O 1
ATOM 6355 N N . THR E 1 156 ? -22.555 14.428 -18.382 1.00 56.00 209 THR E N 1
ATOM 6356 C CA . THR E 1 156 ? -23.974 14.178 -18.595 1.00 59.07 209 THR E CA 1
ATOM 6357 C C . THR E 1 156 ? -24.403 12.713 -18.397 1.00 52.94 209 THR E C 1
ATOM 6358 O O . THR E 1 156 ? -25.599 12.415 -18.338 1.00 51.88 209 THR E O 1
ATOM 6362 N N . ALA E 1 157 ? -23.432 11.814 -18.270 1.00 41.64 210 ALA E N 1
ATOM 6363 C CA . ALA E 1 157 ? -23.730 10.418 -17.951 1.00 39.56 210 ALA E CA 1
ATOM 6364 C C . ALA E 1 157 ? -22.514 9.722 -17.398 1.00 32.85 210 ALA E C 1
ATOM 6365 O O . ALA E 1 157 ? -21.381 10.080 -17.696 1.00 35.86 210 ALA E O 1
ATOM 6367 N N . THR E 1 158 ? -22.766 8.691 -16.610 1.00 44.62 211 THR E N 1
ATOM 6368 C CA . THR E 1 158 ? -21.709 7.930 -15.962 1.00 37.56 211 THR E CA 1
ATOM 6369 C C . THR E 1 158 ? -20.813 7.168 -16.938 1.00 40.04 211 THR E C 1
ATOM 6370 O O . THR E 1 158 ? -19.595 7.086 -16.727 1.00 40.26 211 THR E O 1
ATOM 6374 N N . MET E 1 159 ? -21.393 6.614 -18.004 1.00 35.84 212 MET E N 1
ATOM 6375 C CA . MET E 1 159 ? -20.594 5.881 -18.983 1.00 35.74 212 MET E CA 1
ATOM 6376 C C . MET E 1 159 ? -19.626 4.920 -18.280 1.00 33.33 212 MET E C 1
ATOM 6377 O O . MET E 1 159 ? -20.047 4.112 -17.466 1.00 31.97 212 MET E O 1
ATOM 6382 N N . PHE E 1 160 ? -18.332 5.049 -18.568 1.00 35.81 213 PHE E N 1
ATOM 6383 C CA . PHE E 1 160 ? -17.299 4.172 -18.009 1.00 34.31 213 PHE E CA 1
ATOM 6384 C C . PHE E 1 160 ? -16.526 4.751 -16.816 1.00 38.79 213 PHE E C 1
ATOM 6385 O O . PHE E 1 160 ? -15.429 4.288 -16.508 1.00 39.69 213 PHE E O 1
ATOM 6393 N N . ASP E 1 161 ? -17.088 5.750 -16.146 1.00 36.24 214 ASP E N 1
ATOM 6394 C CA . ASP E 1 161 ? -16.446 6.330 -14.968 1.00 40.57 214 ASP E CA 1
ATOM 6395 C C . ASP E 1 161 ? -15.924 5.276 -13.982 1.00 40.88 214 ASP E C 1
ATOM 6396 O O . ASP E 1 161 ? -14.852 5.441 -13.382 1.00 41.63 214 ASP E O 1
ATOM 6401 N N . ASN E 1 162 ? -16.683 4.200 -13.800 1.00 37.81 215 ASN E N 1
ATOM 6402 C CA . ASN E 1 162 ? -16.358 3.247 -12.747 1.00 34.68 215 ASN E CA 1
ATOM 6403 C C . ASN E 1 162 ? -15.644 2.017 -13.270 1.00 38.65 215 ASN E C 1
ATOM 6404 O O . ASN E 1 162 ? -15.596 0.980 -12.622 1.00 40.34 215 ASN E O 1
ATOM 6409 N N . LEU E 1 163 ? -15.059 2.164 -14.449 1.00 39.39 216 LEU E N 1
ATOM 6410 C CA . LEU E 1 163 ? -14.336 1.081 -15.082 1.00 39.54 216 LEU E CA 1
ATOM 6411 C C . LEU E 1 163 ? -13.130 0.713 -14.234 1.00 41.23 216 LEU E C 1
ATOM 6412 O O . LEU E 1 163 ? -12.634 -0.411 -14.290 1.00 40.43 216 LEU E O 1
ATOM 6417 N N . ASN E 1 164 ? -12.651 1.677 -13.453 1.00 39.90 217 ASN E N 1
ATOM 6418 C CA . ASN E 1 164 ? -11.411 1.500 -12.711 1.00 38.35 217 ASN E CA 1
ATOM 6419 C C . ASN E 1 164 ? -11.596 0.654 -11.467 1.00 38.55 217 ASN E C 1
ATOM 6420 O O . ASN E 1 164 ? -10.638 0.343 -10.774 1.00 40.77 217 ASN E O 1
ATOM 6425 N N . GLN E 1 165 ? -12.835 0.271 -11.189 1.00 46.89 218 GLN E N 1
ATOM 6426 C CA . GLN E 1 165 ? -13.118 -0.581 -10.038 1.00 49.72 218 GLN E CA 1
ATOM 6427 C C . GLN E 1 165 ? -13.046 -2.078 -10.330 1.00 48.97 218 GLN E C 1
ATOM 6428 O O . GLN E 1 165 ? -13.093 -2.876 -9.409 1.00 58.01 218 GLN E O 1
ATOM 6434 N N . LEU E 1 166 ? -12.951 -2.465 -11.594 1.00 37.90 219 LEU E N 1
ATOM 6435 C CA . LEU E 1 166 ? -12.956 -3.880 -11.942 1.00 44.19 219 LEU E CA 1
ATOM 6436 C C . LEU E 1 166 ? -11.648 -4.586 -11.560 1.00 46.19 219 LEU E C 1
ATOM 6437 O O . LEU E 1 166 ? -10.577 -3.974 -11.568 1.00 45.28 219 LEU E O 1
ATOM 6442 N N . LYS E 1 167 ? -11.747 -5.877 -11.237 1.00 51.46 220 LYS E N 1
ATOM 6443 C CA . LYS E 1 167 ? -10.577 -6.704 -10.925 1.00 54.73 220 LYS E CA 1
ATOM 6444 C C . LYS E 1 167 ? -10.515 -7.916 -11.858 1.00 54.76 220 LYS E C 1
ATOM 6445 O O . LYS E 1 167 ? -11.517 -8.281 -12.480 1.00 53.56 220 LYS E O 1
ATOM 6451 N N . LYS E 1 168 ? -9.345 -8.544 -11.953 1.00 45.12 221 LYS E N 1
ATOM 6452 C CA . LYS E 1 168 ? -9.241 -9.780 -12.696 1.00 40.13 221 LYS E CA 1
ATOM 6453 C C . LYS E 1 168 ? -10.288 -10.750 -12.173 1.00 45.51 221 LYS E C 1
ATOM 6454 O O . LYS E 1 168 ? -10.547 -10.823 -10.962 1.00 45.94 221 LYS E O 1
ATOM 6460 N N . GLY E 1 169 ? -10.916 -11.479 -13.089 1.00 44.33 222 GLY E N 1
ATOM 6461 C CA . GLY E 1 169 ? -11.956 -12.423 -12.719 1.00 43.50 222 GLY E CA 1
ATOM 6462 C C . GLY E 1 169 ? -13.337 -11.796 -12.707 1.00 44.15 222 GLY E C 1
ATOM 6463 O O . GLY E 1 169 ? -14.337 -12.514 -12.685 1.00 40.36 222 GLY E O 1
ATOM 6464 N N . ASP E 1 170 ? -13.401 -10.462 -12.706 1.00 44.18 223 ASP E N 1
ATOM 6465 C CA . ASP E 1 170 ? -14.685 -9.784 -12.830 1.00 40.93 223 ASP E CA 1
ATOM 6466 C C . ASP E 1 170 ? -15.302 -10.089 -14.198 1.00 43.42 223 ASP E C 1
ATOM 6467 O O . ASP E 1 170 ? -14.587 -10.373 -15.178 1.00 41.04 223 ASP E O 1
ATOM 6472 N N . VAL E 1 171 ? -16.630 -10.058 -14.255 1.00 38.84 224 VAL E N 1
ATOM 6473 C CA . VAL E 1 171 ? -17.360 -10.547 -15.428 1.00 41.44 224 VAL E CA 1
ATOM 6474 C C . VAL E 1 171 ? -18.136 -9.445 -16.161 1.00 36.35 224 VAL E C 1
ATOM 6475 O O . VAL E 1 171 ? -18.676 -8.538 -15.532 1.00 34.56 224 VAL E O 1
ATOM 6479 N N . PHE E 1 172 ? -18.187 -9.528 -17.487 1.00 33.59 225 PHE E N 1
ATOM 6480 C CA . PHE E 1 172 ? -19.118 -8.705 -18.254 1.00 36.84 225 PHE E CA 1
ATOM 6481 C C . PHE E 1 172 ? -19.754 -9.453 -19.418 1.00 38.73 225 PHE E C 1
ATOM 6482 O O . PHE E 1 172 ? -19.143 -10.366 -19.967 1.00 38.49 225 PHE E O 1
ATOM 6490 N N . TYR E 1 173 ? -20.969 -9.051 -19.795 1.00 36.87 226 TYR E N 1
ATOM 6491 C CA . TYR E 1 173 ? -21.690 -9.713 -20.868 1.00 37.18 226 TYR E CA 1
ATOM 6492 C C . TYR E 1 173 ? -21.943 -8.811 -22.057 1.00 41.08 226 TYR E C 1
ATOM 6493 O O . TYR E 1 173 ? -22.489 -7.729 -21.905 1.00 43.61 226 TYR E O 1
ATOM 6502 N N . VAL E 1 174 ? -21.564 -9.249 -23.250 1.00 41.33 227 VAL E N 1
ATOM 6503 C CA . VAL E 1 174 ? -21.891 -8.475 -24.440 1.00 37.72 227 VAL E CA 1
ATOM 6504 C C . VAL E 1 174 ? -22.992 -9.203 -25.236 1.00 43.68 227 VAL E C 1
ATOM 6505 O O . VAL E 1 174 ? -22.771 -10.312 -25.732 1.00 45.39 227 VAL E O 1
ATOM 6509 N N . SER E 1 175 ? -24.182 -8.604 -25.310 1.00 39.30 228 SER E N 1
ATOM 6510 C CA . SER E 1 175 ? -25.311 -9.185 -26.028 1.00 42.20 228 SER E CA 1
ATOM 6511 C C . SER E 1 175 ? -25.524 -8.521 -27.387 1.00 47.60 228 SER E C 1
ATOM 6512 O O . SER E 1 175 ? -25.500 -7.302 -27.493 1.00 46.15 228 SER E O 1
ATOM 6515 N N . SER E 1 176 ? -25.724 -9.332 -28.422 1.00 43.15 229 SER E N 1
ATOM 6516 C CA . SER E 1 176 ? -26.135 -8.840 -29.737 1.00 43.64 229 SER E CA 1
ATOM 6517 C C . SER E 1 176 ? -26.651 -9.979 -30.618 1.00 48.16 229 SER E C 1
ATOM 6518 O O . SER E 1 176 ? -26.122 -11.100 -30.587 1.00 42.08 229 SER E O 1
ATOM 6521 N N . LEU E 1 177 ? -27.680 -9.675 -31.406 1.00 48.36 230 LEU E N 1
ATOM 6522 C CA . LEU E 1 177 ? -28.089 -10.553 -32.488 1.00 44.66 230 LEU E CA 1
ATOM 6523 C C . LEU E 1 177 ? -28.390 -11.938 -31.941 1.00 48.09 230 LEU E C 1
ATOM 6524 O O . LEU E 1 177 ? -27.893 -12.937 -32.462 1.00 52.02 230 LEU E O 1
ATOM 6529 N N . GLY E 1 178 ? -29.180 -11.974 -30.869 1.00 45.79 231 GLY E N 1
ATOM 6530 C CA . GLY E 1 178 ? -29.752 -13.198 -30.337 1.00 43.30 231 GLY E CA 1
ATOM 6531 C C . GLY E 1 178 ? -28.855 -14.021 -29.437 1.00 44.12 231 GLY E C 1
ATOM 6532 O O . GLY E 1 178 ? -29.283 -15.066 -28.910 1.00 45.25 231 GLY E O 1
ATOM 6533 N N . GLN E 1 179 ? -27.614 -13.563 -29.268 1.00 51.96 232 GLN E N 1
ATOM 6534 C CA . GLN E 1 179 ? -26.631 -14.235 -28.404 1.00 55.57 232 GLN E CA 1
ATOM 6535 C C . GLN E 1 179 ? -25.988 -13.292 -27.369 1.00 51.81 232 GLN E C 1
ATOM 6536 O O . GLN E 1 179 ? -25.780 -12.113 -27.642 1.00 54.35 232 GLN E O 1
ATOM 6542 N N . THR E 1 180 ? -25.674 -13.828 -26.190 1.00 45.11 233 THR E N 1
ATOM 6543 C CA . THR E 1 180 ? -25.055 -13.078 -25.102 1.00 38.69 233 THR E CA 1
ATOM 6544 C C . THR E 1 180 ? -23.706 -13.682 -24.828 1.00 44.35 233 THR E C 1
ATOM 6545 O O . THR E 1 180 ? -23.628 -14.858 -24.458 1.00 48.58 233 THR E O 1
ATOM 6549 N N . LEU E 1 181 ? -22.642 -12.897 -25.009 1.00 43.34 234 LEU E N 1
ATOM 6550 C CA . LEU E 1 181 ? -21.282 -13.389 -24.777 1.00 42.20 234 LEU E CA 1
ATOM 6551 C C . LEU E 1 181 ? -20.776 -13.054 -23.375 1.00 42.31 234 LEU E C 1
ATOM 6552 O O . LEU E 1 181 ? -20.901 -11.920 -22.923 1.00 41.28 234 LEU E O 1
ATOM 6557 N N . LYS E 1 182 ? -20.214 -14.048 -22.690 1.00 47.06 235 LYS E N 1
ATOM 6558 C CA . LYS E 1 182 ? -19.654 -13.839 -21.367 1.00 41.36 235 LYS E CA 1
ATOM 6559 C C . LYS E 1 182 ? -18.143 -13.691 -21.492 1.00 45.73 235 LYS E C 1
ATOM 6560 O O . LYS E 1 182 ? -17.496 -14.483 -22.174 1.00 48.07 235 LYS E O 1
ATOM 6566 N N . TYR E 1 183 ? -17.601 -12.661 -20.846 1.00 38.99 236 TYR E N 1
ATOM 6567 C CA . TYR E 1 183 ? -16.175 -12.363 -20.844 1.00 35.92 236 TYR E CA 1
ATOM 6568 C C . TYR E 1 183 ? -15.762 -12.165 -19.407 1.00 39.69 236 TYR E C 1
ATOM 6569 O O . TYR E 1 183 ? -16.544 -11.672 -18.594 1.00 40.07 236 TYR E O 1
ATOM 6578 N N . GLU E 1 184 ? -14.527 -12.541 -19.101 1.00 41.25 237 GLU E N 1
ATOM 6579 C CA . GLU E 1 184 ? -13.999 -12.502 -17.744 1.00 38.46 237 GLU E CA 1
ATOM 6580 C C . GLU E 1 184 ? -12.709 -11.712 -17.813 1.00 39.83 237 GLU E C 1
ATOM 6581 O O . GLU E 1 184 ? -11.816 -12.042 -18.589 1.00 39.70 237 GLU E O 1
ATOM 6587 N N . VAL E 1 185 ? -12.622 -10.660 -17.006 1.00 39.81 238 VAL E N 1
ATOM 6588 C CA . VAL E 1 185 ? -11.487 -9.751 -17.049 1.00 38.41 238 VAL E CA 1
ATOM 6589 C C . VAL E 1 185 ? -10.225 -10.504 -16.702 1.00 43.88 238 VAL E C 1
ATOM 6590 O O . VAL E 1 185 ? -10.224 -11.327 -15.785 1.00 48.65 238 VAL E O 1
ATOM 6594 N N . ASN E 1 186 ? -9.141 -10.243 -17.420 1.00 47.55 239 ASN E N 1
ATOM 6595 C CA . ASN E 1 186 ? -7.899 -10.929 -17.102 1.00 51.34 239 ASN E CA 1
ATOM 6596 C C . ASN E 1 186 ? -6.680 -10.066 -17.343 1.00 54.60 239 ASN E C 1
ATOM 6597 O O . ASN E 1 186 ? -5.554 -10.558 -17.378 1.00 57.26 239 ASN E O 1
ATOM 6602 N N . ASP E 1 187 ? -6.918 -8.772 -17.507 1.00 55.38 240 ASP E N 1
ATOM 6603 C CA . ASP E 1 187 ? -5.842 -7.823 -17.730 1.00 54.52 240 ASP E CA 1
ATOM 6604 C C . ASP E 1 187 ? -6.350 -6.377 -17.628 1.00 55.86 240 ASP E C 1
ATOM 6605 O O . ASP E 1 187 ? -7.302 -5.974 -18.312 1.00 52.71 240 ASP E O 1
ATOM 6610 N N . ILE E 1 188 ? -5.707 -5.613 -16.753 1.00 49.30 241 ILE E N 1
ATOM 6611 C CA . ILE E 1 188 ? -5.970 -4.189 -16.599 1.00 44.37 241 ILE E CA 1
ATOM 6612 C C . ILE E 1 188 ? -4.662 -3.425 -16.757 1.00 43.42 241 ILE E C 1
ATOM 6613 O O . ILE E 1 188 ? -3.652 -3.735 -16.123 1.00 44.56 241 ILE E O 1
ATOM 6618 N N . THR E 1 189 ? -4.672 -2.436 -17.632 1.00 47.46 242 THR E N 1
ATOM 6619 C CA . THR E 1 189 ? -3.448 -1.738 -17.995 1.00 45.69 242 THR E CA 1
ATOM 6620 C C . THR E 1 189 ? -3.778 -0.265 -18.110 1.00 45.91 242 THR E C 1
ATOM 6621 O O . THR E 1 189 ? -4.893 0.081 -18.506 1.00 44.58 242 THR E O 1
ATOM 6625 N N . VAL E 1 190 ? -2.834 0.591 -17.711 1.00 41.38 243 VAL E N 1
ATOM 6626 C CA . VAL E 1 190 ? -2.952 2.025 -17.906 1.00 38.46 243 VAL E CA 1
ATOM 6627 C C . VAL E 1 190 ? -1.812 2.438 -18.803 1.00 42.23 243 VAL E C 1
ATOM 6628 O O . VAL E 1 190 ? -0.654 2.047 -18.591 1.00 40.91 243 VAL E O 1
ATOM 6632 N N . VAL E 1 191 ? -2.145 3.224 -19.816 1.00 42.70 244 VAL E N 1
ATOM 6633 C CA . VAL E 1 191 ? -1.291 3.350 -20.991 1.00 44.27 244 VAL E CA 1
ATOM 6634 C C . VAL E 1 191 ? -1.404 4.764 -21.526 1.00 48.84 244 VAL E C 1
ATOM 6635 O O . VAL E 1 191 ? -2.423 5.425 -21.317 1.00 50.91 244 VAL E O 1
ATOM 6639 N N . LYS E 1 192 ? -0.366 5.250 -22.200 1.00 52.08 245 LYS E N 1
ATOM 6640 C CA . LYS E 1 192 ? -0.472 6.543 -22.873 1.00 55.48 245 LYS E CA 1
ATOM 6641 C C . LYS E 1 192 ? -1.271 6.378 -24.167 1.00 57.48 245 LYS E C 1
ATOM 6642 O O . LYS E 1 192 ? -1.239 5.311 -24.766 1.00 58.95 245 LYS E O 1
ATOM 6648 N N . PRO E 1 193 ? -1.993 7.429 -24.600 1.00 51.95 246 PRO E N 1
ATOM 6649 C CA . PRO E 1 193 ? -2.977 7.310 -25.689 1.00 51.87 246 PRO E CA 1
ATOM 6650 C C . PRO E 1 193 ? -2.433 6.714 -26.995 1.00 60.32 246 PRO E C 1
ATOM 6651 O O . PRO E 1 193 ? -3.203 6.145 -27.776 1.00 62.53 246 PRO E O 1
ATOM 6655 N N . GLU E 1 194 ? -1.128 6.828 -27.213 1.00 76.64 247 GLU E N 1
ATOM 6656 C CA . GLU E 1 194 ? -0.478 6.289 -28.411 1.00 79.30 247 GLU E CA 1
ATOM 6657 C C . GLU E 1 194 ? -0.224 4.765 -28.357 1.00 77.38 247 GLU E C 1
ATOM 6658 O O . GLU E 1 194 ? -0.086 4.111 -29.393 1.00 77.66 247 GLU E O 1
ATOM 6664 N N . GLU E 1 195 ? -0.135 4.206 -27.154 1.00 68.20 248 GLU E N 1
ATOM 6665 C CA . GLU E 1 195 ? 0.227 2.805 -27.014 1.00 67.78 248 GLU E CA 1
ATOM 6666 C C . GLU E 1 195 ? -0.975 1.921 -27.321 1.00 70.82 248 GLU E C 1
ATOM 6667 O O . GLU E 1 195 ? -1.908 1.836 -26.531 1.00 67.35 248 GLU E O 1
ATOM 6673 N N . THR E 1 196 ? -0.931 1.250 -28.471 1.00 73.07 249 THR E N 1
ATOM 6674 C CA . THR E 1 196 ? -2.126 0.623 -29.049 1.00 70.34 249 THR E CA 1
ATOM 6675 C C . THR E 1 196 ? -2.003 -0.886 -29.303 1.00 65.53 249 THR E C 1
ATOM 6676 O O . THR E 1 196 ? -2.992 -1.568 -29.546 1.00 64.52 249 THR E O 1
ATOM 6680 N N . ASP E 1 197 ? -0.787 -1.400 -29.191 1.00 65.63 250 ASP E N 1
ATOM 6681 C CA . ASP E 1 197 ? -0.480 -2.778 -29.542 1.00 65.14 250 ASP E CA 1
ATOM 6682 C C . ASP E 1 197 ? -1.195 -3.816 -28.691 1.00 66.95 250 ASP E C 1
ATOM 6683 O O . ASP E 1 197 ? -1.181 -5.012 -29.023 1.00 68.94 250 ASP E O 1
ATOM 6688 N N . SER E 1 198 ? -1.788 -3.388 -27.581 1.00 60.70 251 SER E N 1
ATOM 6689 C CA . SER E 1 198 ? -2.499 -4.344 -26.733 1.00 62.13 251 SER E CA 1
ATOM 6690 C C . SER E 1 198 ? -3.952 -4.434 -27.184 1.00 60.85 251 SER E C 1
ATOM 6691 O O . SER E 1 198 ? -4.740 -5.210 -26.632 1.00 57.57 251 SER E O 1
ATOM 6694 N N . LEU E 1 199 ? -4.281 -3.639 -28.203 1.00 52.73 252 LEU E N 1
ATOM 6695 C CA . LEU E 1 199 ? -5.625 -3.598 -28.767 1.00 53.14 252 LEU E CA 1
ATOM 6696 C C . LEU E 1 199 ? -5.761 -4.472 -30.033 1.00 55.86 252 LEU E C 1
ATOM 6697 O O . LEU E 1 199 ? -6.867 -4.855 -30.419 1.00 50.16 252 LEU E O 1
ATOM 6702 N N . ARG E 1 200 ? -4.633 -4.793 -30.665 1.00 72.51 253 ARG E N 1
ATOM 6703 C CA . ARG E 1 200 ? -4.636 -5.561 -31.913 1.00 74.74 253 ARG E CA 1
ATOM 6704 C C . ARG E 1 200 ? -5.067 -7.033 -31.738 1.00 74.28 253 ARG E C 1
ATOM 6705 O O . ARG E 1 200 ? -4.953 -7.598 -30.647 1.00 70.83 253 ARG E O 1
ATOM 6713 N N . LYS E 1 201 ? -5.567 -7.633 -32.824 1.00 66.42 254 LYS E N 1
ATOM 6714 C CA . LYS E 1 201 ? -6.107 -9.000 -32.822 1.00 61.16 254 LYS E CA 1
ATOM 6715 C C . LYS E 1 201 ? -5.094 -10.028 -32.330 1.00 63.27 254 LYS E C 1
ATOM 6716 O O . LYS E 1 201 ? -3.916 -9.948 -32.667 1.00 65.66 254 LYS E O 1
ATOM 6722 N N . VAL E 1 202 ? -5.543 -10.999 -31.539 1.00 57.72 255 VAL E N 1
ATOM 6723 C CA . VAL E 1 202 ? -4.631 -12.031 -31.056 1.00 61.76 255 VAL E CA 1
ATOM 6724 C C . VAL E 1 202 ? -5.082 -13.415 -31.509 1.00 70.00 255 VAL E C 1
ATOM 6725 O O . VAL E 1 202 ? -6.069 -13.948 -30.983 1.00 70.32 255 VAL E O 1
ATOM 6729 N N . PRO E 1 203 ? -4.361 -14.006 -32.484 1.00 70.68 256 PRO E N 1
ATOM 6730 C CA . PRO E 1 203 ? -4.789 -15.280 -33.070 1.00 67.00 256 PRO E CA 1
ATOM 6731 C C . PRO E 1 203 ? -4.979 -16.368 -32.029 1.00 62.33 256 PRO E C 1
ATOM 6732 O O . PRO E 1 203 ? -4.050 -16.714 -31.299 1.00 68.18 256 PRO E O 1
ATOM 6736 N N . GLY E 1 204 ? -6.195 -16.893 -31.957 1.00 66.86 257 GLY E N 1
ATOM 6737 C CA . GLY E 1 204 ? -6.489 -18.028 -31.098 1.00 70.12 257 GLY E CA 1
ATOM 6738 C C . GLY E 1 204 ? -7.351 -17.639 -29.917 1.00 73.64 257 GLY E C 1
ATOM 6739 O O . GLY E 1 204 ? -8.073 -18.490 -29.360 1.00 70.00 257 GLY E O 1
ATOM 6740 N N . ARG E 1 205 ? -7.271 -16.350 -29.555 1.00 68.98 258 ARG E N 1
ATOM 6741 C CA . ARG E 1 205 ? -7.970 -15.782 -28.397 1.00 65.53 258 ARG E CA 1
ATOM 6742 C C . ARG E 1 205 ? -9.229 -14.989 -28.781 1.00 58.03 258 ARG E C 1
ATOM 6743 O O . ARG E 1 205 ? -9.255 -14.287 -29.788 1.00 55.17 258 ARG E O 1
ATOM 6751 N N . ASP E 1 206 ? -10.260 -15.100 -27.947 1.00 53.44 259 ASP E N 1
ATOM 6752 C CA . ASP E 1 206 ? -11.498 -14.336 -28.105 1.00 52.64 259 ASP E CA 1
ATOM 6753 C C . ASP E 1 206 ? -11.581 -13.196 -27.058 1.00 51.35 259 ASP E C 1
ATOM 6754 O O . ASP E 1 206 ? -11.968 -13.433 -25.909 1.00 48.24 259 ASP E O 1
ATOM 6759 N N . LEU E 1 207 ? -11.227 -11.973 -27.468 1.00 55.67 260 LEU E N 1
ATOM 6760 C CA . LEU E 1 207 ? -11.011 -10.850 -26.542 1.00 54.14 260 LEU E CA 1
ATOM 6761 C C . LEU E 1 207 ? -11.912 -9.634 -26.750 1.00 54.97 260 LEU E C 1
ATOM 6762 O O . LEU E 1 207 ? -12.172 -9.218 -27.891 1.00 56.73 260 LEU E O 1
ATOM 6767 N N . VAL E 1 208 ? -12.354 -9.043 -25.640 1.00 44.97 261 VAL E N 1
ATOM 6768 C CA . VAL E 1 208 ? -13.014 -7.743 -25.676 1.00 43.11 261 VAL E CA 1
ATOM 6769 C C . VAL E 1 208 ? -12.354 -6.803 -24.668 1.00 43.38 261 VAL E C 1
ATOM 6770 O O . VAL E 1 208 ? -12.414 -7.035 -23.464 1.00 40.19 261 VAL E O 1
ATOM 6774 N N . THR E 1 209 ? -11.713 -5.756 -25.183 1.00 47.63 262 THR E N 1
ATOM 6775 C CA . THR E 1 209 ? -11.042 -4.747 -24.378 1.00 45.19 262 THR E CA 1
ATOM 6776 C C . THR E 1 209 ? -11.941 -3.544 -24.271 1.00 46.65 262 THR E C 1
ATOM 6777 O O . THR E 1 209 ? -12.354 -2.997 -25.289 1.00 45.86 262 THR E O 1
ATOM 6781 N N . LEU E 1 210 ? -12.251 -3.143 -23.041 1.00 41.69 263 LEU E N 1
ATOM 6782 C CA . LEU E 1 210 ? -13.061 -1.962 -22.783 1.00 35.54 263 LEU E CA 1
ATOM 6783 C C . LEU E 1 210 ? -12.118 -0.807 -22.472 1.00 40.82 263 LEU E C 1
ATOM 6784 O O . LEU E 1 210 ? -11.249 -0.953 -21.618 1.00 40.59 263 LEU E O 1
ATOM 6789 N N . ILE E 1 211 ? -12.261 0.329 -23.151 1.00 35.84 264 ILE E N 1
ATOM 6790 C CA . ILE E 1 211 ? -11.289 1.404 -22.984 1.00 37.02 264 ILE E CA 1
ATOM 6791 C C . ILE E 1 211 ? -11.945 2.714 -22.608 1.00 42.44 264 ILE E C 1
ATOM 6792 O O . ILE E 1 211 ? -13.030 3.026 -23.103 1.00 43.93 264 ILE E O 1
ATOM 6797 N N . THR E 1 212 ? -11.301 3.465 -21.712 1.00 41.96 265 THR E N 1
ATOM 6798 C CA . THR E 1 212 ? -11.764 4.815 -21.351 1.00 39.69 265 THR E CA 1
ATOM 6799 C C . THR E 1 212 ? -10.580 5.721 -21.070 1.00 39.38 265 THR E C 1
ATOM 6800 O O . THR E 1 212 ? -9.428 5.299 -21.152 1.00 41.34 265 THR E O 1
ATOM 6804 N N . CYS E 1 213 ? -10.868 6.976 -20.760 1.00 46.70 266 CYS E N 1
ATOM 6805 C CA . CYS E 1 213 ? -9.835 7.950 -20.416 1.00 46.51 266 CYS E CA 1
ATOM 6806 C C . CYS E 1 213 ? -9.647 7.985 -18.920 1.00 45.40 266 CYS E C 1
ATOM 6807 O O . CYS E 1 213 ? -10.620 7.983 -18.169 1.00 47.19 266 CYS E O 1
ATOM 6810 N N . THR E 1 214 ? -8.393 8.031 -18.492 1.00 46.78 267 THR E N 1
ATOM 6811 C CA . THR E 1 214 ? -8.055 7.983 -17.073 1.00 46.45 267 THR E CA 1
ATOM 6812 C C . THR E 1 214 ? -6.826 8.883 -16.815 1.00 46.35 267 THR E C 1
ATOM 6813 O O . THR E 1 214 ? -6.052 9.135 -17.747 1.00 49.41 267 THR E O 1
ATOM 6817 N N . PRO E 1 215 ? -6.654 9.416 -15.582 1.00 39.34 268 PRO E N 1
ATOM 6818 C CA . PRO E 1 215 ? -7.503 9.438 -14.382 1.00 40.08 268 PRO E CA 1
ATOM 6819 C C . PRO E 1 215 ? -8.648 10.417 -14.533 1.00 39.61 268 PRO E C 1
ATOM 6820 O O . PRO E 1 215 ? -8.511 11.409 -15.241 1.00 39.81 268 PRO E O 1
ATOM 6824 N N . TYR E 1 216 ? -9.759 10.142 -13.865 1.00 41.50 269 TYR E N 1
ATOM 6825 C CA . TYR E 1 216 ? -10.886 11.046 -13.860 1.00 44.21 269 TYR E CA 1
ATOM 6826 C C . TYR E 1 216 ? -10.361 12.453 -13.548 1.00 53.63 269 TYR E C 1
ATOM 6827 O O . TYR E 1 216 ? -9.706 12.668 -12.524 1.00 49.89 269 TYR E O 1
ATOM 6836 N N . GLY E 1 217 ? -10.628 13.407 -14.432 1.00 52.09 270 GLY E N 1
ATOM 6837 C CA . GLY E 1 217 ? -10.293 14.783 -14.135 1.00 52.59 270 GLY E CA 1
ATOM 6838 C C . GLY E 1 217 ? -9.063 15.275 -14.867 1.00 54.26 270 GLY E C 1
ATOM 6839 O O . GLY E 1 217 ? -8.939 16.484 -15.106 1.00 53.67 270 GLY E O 1
ATOM 6840 N N . VAL E 1 218 ? -8.157 14.363 -15.222 1.00 40.66 271 VAL E N 1
ATOM 6841 C CA . VAL E 1 218 ? -7.024 14.746 -16.054 1.00 39.26 271 VAL E CA 1
ATOM 6842 C C . VAL E 1 218 ? -6.990 14.051 -17.431 1.00 47.90 271 VAL E C 1
ATOM 6843 O O . VAL E 1 218 ? -6.471 14.606 -18.413 1.00 46.69 271 VAL E O 1
ATOM 6847 N N . ASN E 1 219 ? -7.557 12.849 -17.499 1.00 50.75 272 ASN E N 1
ATOM 6848 C CA . ASN E 1 219 ? -7.773 12.155 -18.764 1.00 49.86 272 ASN E CA 1
ATOM 6849 C C . ASN E 1 219 ? -6.552 12.117 -19.692 1.00 52.86 272 ASN E C 1
ATOM 6850 O O . ASN E 1 219 ? -6.688 12.187 -20.909 1.00 51.72 272 ASN E O 1
ATOM 6855 N N . SER E 1 220 ? -5.365 11.988 -19.112 1.00 50.95 273 SER E N 1
ATOM 6856 C CA . SER E 1 220 ? -4.132 12.023 -19.889 1.00 51.15 273 SER E CA 1
ATOM 6857 C C . SER E 1 220 ? -3.731 10.640 -20.416 1.00 52.02 273 SER E C 1
ATOM 6858 O O . SER E 1 220 ? -2.981 10.528 -21.392 1.00 51.27 273 SER E O 1
ATOM 6861 N N . HIS E 1 221 ? -4.194 9.589 -19.750 1.00 43.68 274 HIS E N 1
ATOM 6862 C CA . HIS E 1 221 ? -3.847 8.242 -20.169 1.00 46.22 274 HIS E CA 1
ATOM 6863 C C . HIS E 1 221 ? -5.115 7.504 -20.591 1.00 45.58 274 HIS E C 1
ATOM 6864 O O . HIS E 1 221 ? -6.182 8.114 -20.698 1.00 45.55 274 HIS E O 1
ATOM 6871 N N . ARG E 1 222 ? -4.998 6.202 -20.841 1.00 40.71 275 ARG E N 1
ATOM 6872 C CA . ARG E 1 222 ? -6.171 5.368 -21.063 1.00 35.20 275 ARG E CA 1
ATOM 6873 C C . ARG E 1 222 ? -6.059 4.101 -20.237 1.00 37.53 275 ARG E C 1
ATOM 6874 O O . ARG E 1 222 ? -4.968 3.533 -20.086 1.00 41.50 275 ARG E O 1
ATOM 6882 N N . LEU E 1 223 ? -7.193 3.660 -19.703 1.00 38.40 276 LEU E N 1
ATOM 6883 C CA . LEU E 1 223 ? -7.276 2.442 -18.918 1.00 35.59 276 LEU E CA 1
ATOM 6884 C C . LEU E 1 223 ? -7.928 1.375 -19.785 1.00 40.16 276 LEU E C 1
ATOM 6885 O O . LEU E 1 223 ? -9.092 1.527 -20.142 1.00 40.05 276 LEU E O 1
ATOM 6890 N N . LEU E 1 224 ? -7.186 0.320 -20.136 1.00 43.72 277 LEU E N 1
ATOM 6891 C CA . LEU E 1 224 ? -7.725 -0.823 -20.905 1.00 42.60 277 LEU E CA 1
ATOM 6892 C C . LEU E 1 224 ? -8.057 -2.014 -20.018 1.00 41.31 277 LEU E C 1
ATOM 6893 O O . LEU E 1 224 ? -7.183 -2.570 -19.384 1.00 42.01 277 LEU E O 1
ATOM 6898 N N . VAL E 1 225 ? -9.329 -2.394 -19.973 1.00 42.46 278 VAL E N 1
ATOM 6899 C CA . VAL E 1 225 ? -9.758 -3.557 -19.216 1.00 41.43 278 VAL E CA 1
ATOM 6900 C C . VAL E 1 225 ? -10.141 -4.650 -20.195 1.00 47.70 278 VAL E C 1
ATOM 6901 O O . VAL E 1 225 ? -11.206 -4.597 -20.816 1.00 49.79 278 VAL E O 1
ATOM 6905 N N . THR E 1 226 ? -9.267 -5.634 -20.343 1.00 46.57 279 THR E N 1
ATOM 6906 C CA . THR E 1 226 ? -9.447 -6.673 -21.345 1.00 45.42 279 THR E CA 1
ATOM 6907 C C . THR E 1 226 ? -10.050 -7.915 -20.724 1.00 45.23 279 THR E C 1
ATOM 6908 O O . THR E 1 226 ? -9.530 -8.442 -19.741 1.00 50.32 279 THR E O 1
ATOM 6912 N N . GLY E 1 227 ? -11.154 -8.385 -21.288 1.00 49.11 280 GLY E N 1
ATOM 6913 C CA . GLY E 1 227 ? -11.713 -9.661 -20.874 1.00 48.19 280 GLY E CA 1
ATOM 6914 C C . GLY E 1 227 ? -11.460 -10.728 -21.921 1.00 45.95 280 GLY E C 1
ATOM 6915 O O . GLY E 1 227 ? -11.115 -10.411 -23.059 1.00 51.11 280 GLY E O 1
ATOM 6916 N N . GLU E 1 228 ? -11.635 -11.991 -21.546 1.00 49.17 281 GLU E N 1
ATOM 6917 C CA . GLU E 1 228 ? -11.435 -13.102 -22.472 1.00 47.13 281 GLU E CA 1
ATOM 6918 C C . GLU E 1 228 ? -12.624 -14.040 -22.374 1.00 46.63 281 GLU E C 1
ATOM 6919 O O . GLU E 1 228 ? -13.139 -14.264 -21.287 1.00 45.43 281 GLU E O 1
ATOM 6925 N N . ARG E 1 229 ? -13.061 -14.582 -23.507 1.00 41.22 282 ARG E N 1
ATOM 6926 C CA . ARG E 1 229 ? -14.325 -15.322 -23.576 1.00 40.61 282 ARG E CA 1
ATOM 6927 C C . ARG E 1 229 ? -14.417 -16.524 -22.652 1.00 44.72 282 ARG E C 1
ATOM 6928 O O . ARG E 1 229 ? -13.447 -17.265 -22.455 1.00 48.52 282 ARG E O 1
ATOM 6936 N N . VAL E 1 230 ? -15.599 -16.744 -22.099 1.00 44.72 283 VAL E N 1
ATOM 6937 C CA . VAL E 1 230 ? -15.791 -17.896 -21.246 1.00 44.26 283 VAL E CA 1
ATOM 6938 C C . VAL E 1 230 ? -17.186 -18.500 -21.394 1.00 52.97 283 VAL E C 1
ATOM 6939 O O . VAL E 1 230 ? -18.174 -17.772 -21.468 1.00 50.94 283 VAL E O 1
ATOM 6943 N N . PRO E 1 231 ? -17.252 -19.841 -21.442 1.00 56.68 284 PRO E N 1
ATOM 6944 C CA . PRO E 1 231 ? -18.373 -20.771 -21.656 1.00 62.32 284 PRO E CA 1
ATOM 6945 C C . PRO E 1 231 ? -19.756 -20.501 -21.014 1.00 58.43 284 PRO E C 1
ATOM 6946 O O . PRO E 1 231 ? -20.680 -20.189 -21.774 1.00 65.13 284 PRO E O 1
ATOM 6950 N N . MET E 1 232 ? -19.898 -20.636 -19.695 1.00 56.31 285 MET E N 1
ATOM 6951 C CA . MET E 1 232 ? -21.221 -20.661 -19.021 1.00 65.72 285 MET E CA 1
ATOM 6952 C C . MET E 1 232 ? -21.746 -22.099 -18.792 1.00 76.93 285 MET E C 1
ATOM 6953 O O . MET E 1 232 ? -21.994 -22.871 -19.738 1.00 74.89 285 MET E O 1
#

Secondary structure (DSSP, 8-state):
--SHHHHHHHHHHHHHHPPP-----TTT--SPP--HHHHHHHTTT-SSS--EEEEEGGGTEEEEEEE---HHHHHHSEEE-BTB--SS--SSEEEEEE--SS-SSS-TTGGGGG--TT-EEEEEETTEEEEEEEEEEEEE-TT--GGGS--TT-EEEEEEEEESTTT-SEEEEEEEEE---/--HHHHHHHHHHHHHHHHH--------TTTT----SSHHHHHHTTTT-SSS--EEEEEGGGTEEEEEESS--HHHHHHSEEE-BTB--SS--TTEEEEEE--SS-TT--TTGGGGG--TT-EEEEEETTEEEEEEEEEEEEE-TT--GGGS--TT-EEEEEEEEESTTT--EEEEEEEEEE----/-HHHHHHHHHHHHHH--------SS----SHHHHHHHTTT-SSS--EEEEETTTTEEEEEESS--HHHHTTSEEE-BTB--TT--TTEEEEEE--S--SS--TTTTGGG--TT-EEEEEETTEEEEEEEEEEEEE-TT--GGGS--TT-EEEEEEEEESTTT--EEEEEEEEE---/---HHHHHHHHHHHHHHHTT--------TTTS------HHHHHHHTSS-SSS--EEEEEGGGTEEEEEESS--TTGGGTSEEE-BTBPPSS--TTEEEEEE--SS-SS--TTGGGGG--TT-EEEEEETTEEEEEEEEEEEEE-TT--GGGS--TT-EEEEEEEEESTTT-SEEEEEEEEE---/--HHHHHHHHHHHHHHH----PPPPTTS---HHHHHHTTSS-SSS--EEEEEGGGTEEEEEEES--TTTTTTSEEEPBTB--TT--SSEEEEEE--SS-TT--TTGGGGG--TT-EEEEEETTEEEEEEEEEEEEE-TT--TTTS--TT-EEEEEEEEESTTT--EEEEEEEEE---

B-factor: mean 44.54, std 16.99, range [13.99, 119.31]

Foldseek 3Di:
DVVLVVLLVVLVVCQVPQDDDQFAFLPPAQDQDDDPLLVVVCPHCPPDQFSWWKAQPVVGDTWTEHEGRHNVRQVRAKYWRPSARRPPWDFQGETEIEHEAAPVVDHHCVVVVVDDFQRWMWMDHSHDIWIWTWDDKDKAARSPCVVRTGDGRWTKYWYKYADDHPPRRIIIITMTTTDDD/DDDVVLVVLVVVLVVVQVPQDFDAFAQLPVVQDDAPDPLNVVVQVHCPPDQFNKWKDFPVVGDIFTEHEGRHPVRLVRTKYWGPRARRPPWDFQGETEIEHEQADPPDRTCVCVVVDDFQRKMWIGGSHDIWIWTFDDKDKAARNPRVVRTGDGGWTKYWYWYADDHPPRRIIIITMTTTDDDDD/DLVVLLVVLVVVQVPQDADDFAQLPPDADDPLSVVVQPRCVPDQFSKWKAQPVQGDTFTEHEGRDPVVLVRTKYKGPSAGRPSWDFQGFTEIEHEAEDPPDRHCVPVVVDDFQGKMWIDGSNDIWIWTWHDKDKAARRDCVVRTGDGGWTKYWYKYFDDHPPRRIIIITMITTDDD/DQDLVNLVVLLVVLVCVQVVQDADQAAQQPPPDFDDDDVLLVVVQPRCVPDQFNKWKDQPVVGDTFTEHEGRPPVNLVRTKYWHPSARRPSWDFQGETEIEHEADDPPDHHCVCVVVDDFQGKMWIGGSHDIFIWTWHDKDKAARNPCVVRGTDGGWTKYWYKYADDRPPRRIIIITMTTTDDD/DVVLVVLLVVQVVVQVPDDADDFAFLPVPLDVVLVVVQVHCPPDQFSWWKAQPVQGDTFTEGEGRHPVRLLRTKYWHPRARRPSWDFQGATEIEHEAQNVPDHTCVPVVVDDFQRWMWIDHSHDIWIWTWHDKDKAARNPCVVRTTDGGWTKYWYKYFDDRPPSGIMIITMTTTDDD

Radius of gyration: 38.81 Å; Cα contacts (8 Å, |Δi|>4): 2112; chains: 5; bounding box: 80×92×108 Å

Solvent-accessible surface area: 40262 Å² total; per-residue (Å²): 113,120,58,29,45,144,28,28,61,49,0,64,79,37,4,110,117,19,122,82,50,116,19,106,18,4,18,117,85,8,88,132,54,135,45,109,112,4,82,58,0,47,131,27,3,68,77,90,122,46,5,4,47,2,6,0,4,42,8,74,7,37,31,18,0,56,33,2,20,8,1,100,19,0,46,110,0,0,0,0,11,60,34,5,1,0,0,4,4,20,93,38,5,2,3,0,0,0,0,4,7,0,8,31,62,24,55,15,0,21,52,1,100,104,11,133,136,42,31,33,0,13,0,12,9,27,56,64,1,1,49,1,72,2,56,66,53,50,87,24,102,38,129,80,22,120,66,6,94,77,51,110,63,88,17,5,1,0,0,3,2,4,23,65,52,1,30,12,35,58,15,11,6,0,18,0,46,74,41,123,111,106,36,115,144,60,45,55,145,26,150,60,50,0,100,72,35,5,106,99,31,144,64,51,115,18,68,16,6,47,120,69,63,97,73,79,126,44,110,117,21,79,59,0,63,127,23,4,70,65,87,121,57,7,5,56,0,1,0,5,14,4,20,11,38,32,30,0,57,27,1,17,40,56,176,23,3,61,117,0,0,0,0,4,28,28,4,0,0,1,30,10,21,106,40,12,3,2,0,0,0,0,33,13,35,46,116,107,36,61,10,0,30,16,1,96,65,7,119,140,28,6,9,0,1,0,18,13,36,86,104,26,3,24,1,67,1,54,71,69,49,83,27,91,22,116,82,20,102,69,8,87,63,52,113,62,99,17,6,1,0,0,6,1,8,22,66,150,64,92,61,55,62,6,10,6,0,18,0,37,77,43,110,57,123,136,126,84,65,137,32,31,55,49,0,91,74,35,7,120,109,35,151,96,62,110,15,105,12,4,56,120,120,88,133,48,112,130,15,92,57,0,56,115,31,3,67,100,72,112,45,3,4,46,0,13,0,3,48,10,64,8,32,28,19,0,53,31,2,18,72,97,167,21,9,63,93,0,0,0,0,6,62,25,5,2,1,1,7,8,19,112,30,10,4,3,0,0,0,0,34,5,33,43,109,95,25,65,15,0,31,51,0,85,98,0,129,144,46,36,30,0,11,0,13,8,26,55,62,1,0,48,2,68,1,62,67,56,50,86,28,114,14,120,83,15,112,71,2,94,90,59,106,60,100,15,7,2,0,0,5,2,2,20,65,143,66,90,57,52,62,7,8,5,0,17,0,43,76,38,122,113,173,34,20,43,135,62,50,60,141,26,25,55,41,0,73,75,30,10,124,110,18,104,66,51,103,15,91,14,13,57,118,91,80,86,97,90,114,50,110,95,29,76,55,0,52,126,31,2,65,66,81,112,26,4,5,58,0,13,0,6,49,13,75,6,38,31,23,0,54,35,1,15,32,70,175,31,1,60,112,0,0,0,0,6,32,30,7,3,0,1,0,2,14,111,46,12,3,3,0,0,0,1,35,16,34,43,124,96,34,78,12,0,29,50,0,31,96,1,103,151,42,40,34,0,9,0,12,7,26,58,60,1,0,48,2,68,2,54,66,41,53,12,22,101,17,126,91,21,114,66,6,71,64,48,113,62,105,17,6,1,0,0,4,3,11,7,6,113,31,34,67,46,14,6,1,6,0,19,0,43,80,34,131,105,62,148,85,51,56,164,24,31,55,51,0,88,75,36,15,125,111,16,106,90,58,120,21,101,16,2,45,124,119,68,137,104,123,69,91,56,0,64,129,26,2,64,86,85,116,48,4,4,45,2,8,0,6,45,8,78,9,32,31,20,0,55,28,0,16,54,75,172,23,2,58,104,1,0,0,0,6,73,28,6,1,1,1,8,14,21,118,41,6,2,2,0,0,0,0,36,12,31,47,117,101,39,80,11,0,30,55,1,22,83,0,103,154,42,37,39,0,6,0,9,10,29,54,62,0,1,40,1,72,1,62,69,49,49,14,18,119,17,133,80,14,92,59,6,95,73,54,113,62,129,15,14,1,0,0,4,2,10,6,5,114,27,41,53,43,14,11,1,4,0,16,0,39,72,35,121,110

InterPro domains:
  IPR005754 Sortase family [PF04203] (158-283)
  IPR005754 Sortase family [TIGR01076] (157-287)
  IPR023365 Sortase domain superfamily [G3DSA:2.40.260.10] (85-297)
  IPR023365 Sortase domain superfamily [SSF63817] (142-286)
  IPR042002 Sortase C [cd05827] (152-282)

Organism: Actinomyces naeslundii (NCBI:txid1655)

Nearest PDB structures (foldseek):
  2xwg-assembly3_C  TM=1.006E+00  e=3.116E-39  Actinomyces oris
  2xwg-assembly1_A  TM=9.965E-01  e=6.018E-35  Actinomyces oris
  2xwg-assembly5_E  TM=9.949E-01  e=5.183E-34  Actinomyces oris
  6bwe-assembly1_B  TM=9.317E-01  e=4.886E-24  Corynebacterium diphtheriae NCTC 13129
  3g69-assembly2_B  TM=9.283E-01  e=2.246E-22  Streptococcus pneumoniae

Sequence (903 aa):
PETIAKERASAETYNNNLESAPILDPWLESQRPDTPQYQAYLHEMDIDPVMARIVIPSIHVSLPIYHGTDSRTLTEGVGHLFGTSLPVGGPSTHSVLTGHTGLSTATMFDNLNQLKKGDVFYVSSLGQTLKYEVNDITVVKPEETDSLRKVPGRDLVTLITCTPYGVNSHRLLVTGERVPMAGPETIAKERASAETYNNNLESAPILDPWLESQRPDTPQYQAYLHEMDIDPVMARIVIPSIHVSLPIYHGTDSRTLTEGVGHLFGTSLPVGGPSTHSVLTGHTGLSTATMFDNLNQLKKGDVFYVSSLGQTLKYEVNDITVVKPEETDSLRKVPGRDLVTLITCTPYGVNSHRLLVTGERVPMDPTIAKERASAETYNNNLESAPILDPWLEPDTPQYQAYLHEMDIDPVMARIVIPSIHVSLPIYHGTDSRTLTEGVGHLFGTSLPVGGPSTHSVLTGHTGLSTATMFDNLNQLKKGDVFYVSSLGQTLKYEVNDITVVKPEETDSLRKVPGRDLVTLITCTPYGVNSHRLLVTGERVPMSAGPETIAKERASAETYNNNLESAPILDPWLESQRPDTPQYQAYLHEMDIDPVMARIVIPSIHVSLPIYHGTDSRTLTEGVGHLFGTSLPVGGPSTHSVLTGHTGLSTATMFDNLNQLKKGDVFYVSSLGQTLKYEVNDITVVKPEETDSLRKVPGRDLVTLITCTPYGVNSHRLLVTGERVPMPETIAKERASAETYNNNLESAPILDPWLESTPQYQAYLHEMDIDPVMARIVIPSIHVSLPIYHGTDSRTLTEGVGHLFGTSLPVGGPSTHSVLTGHTGLSTATMFDNLNQLKKGDVFYVSSLGQTLKYEVNDITVVKPEETDSLRKVPGRDLVTLITCTPYGVNSHRLLVTGERVPM

CATH classification: 2.40.260.10